Protein AF-0000000075271438 (afdb_homodimer)

Foldseek 3Di:
DQQKEKEFAWEWFDPDLVDIDTAGRWIWIAGPQQFTADIDGDDPDPVVVVVVDPRPRYHYDYFDPLWYKYFFFAAEDAEQQLLVAFQDDLPAADVVSCVPRVQVSQLVVLPLVVLLVSLLVLLQQLLLQRHQEYEYEHAQHLSSQLSSLVNCVVLRGQYEYEREAFADPGDPSGHDHLVVSLVSRLVSQCSNVVVVDPRYFYEYEHAFQRRADLSNLLSSLVSCVVSVGAYEYAFQQAPVSFVNNCVVVVHPTRLVSNVVSNNFALQYEHEQCADDDLVSLLVNLVRLAAYAHQQQLSVSSVSHQRAVVSNVVSPRQYAYHPHGPSGRDSHLLVRLQSLQVSQVVVCVCCVPPVVNNPRDGRDSSSSLQRRFLSSCSNNVNNQATRGSDGGHGPFMFIFAQPDDFADDPDDDDPVRSSVSCSNGNGSRGTQFGDTSRDTSYHDD/DQQKEKEFAWEWFAPDLVDIDTAGRWIWIAGPQQFTADIDGDDPDPVVVVVVDPRPRYHYDYFDPLWYKYFFFAAEDAEQQLLVAFQPDLPAADVVCCVPRVQVSLLVVLPLVVLLVSLLVLLQQLLLQRHQEYEYEHAQHLSSQLSSLVNCVVLRGQYEYEREAFADPGDPSGHDHLVVSLVSRLVNQCSNVVVVDPRYFYEYEHAFQRRADLSNLLSSLVSCVVSVGAYEYAFQQAPVSFVNNCVVVVHPTRLVSNVVSVNFALQYEHEQCADDDLVSLLVNLVRLAAYAHQQQLSVSSVSHQRAVVSNVVSPRQYAYHPHGPSGRDSHLLVRLQSLQVSQVVVCVCCVPPVVNNPRDGRDSSSSLQRRFLSSCSNNVNNQATRGSDGGHGPFMFIFAQPDDFADDPDDDDPVRSSVSCSNGNGSRGTQFGDTSRDTSYHDD

Nearest PDB structures (foldseek):
  3e0l-assembly1_B  TM=9.319E-01  e=4.891E-50  Homo sapiens
  6ohb-assembly2_D  TM=9.234E-01  e=1.174E-42  Escherichia coli K-12
  6ohc-assembly2_D  TM=9.204E-01  e=5.267E-42  Escherichia coli K-12
  6ohc-assembly1_A  TM=9.236E-01  e=7.552E-42  Escherichia coli K-12
  6ohc-assembly1_B  TM=9.123E-01  e=6.559E-41  Escherichia coli K-12

pLDDT: mean 97.33, std 3.96, range [50.59, 99.0]

Structure (mmCIF, N/CA/C/O backbone):
data_AF-0000000075271438-model_v1
#
loop_
_entity.id
_entity.type
_entity.pdbx_description
1 polymer 'Guanine deaminase'
#
loop_
_atom_site.group_PDB
_atom_site.id
_atom_site.type_symbol
_atom_site.label_atom_id
_atom_site.label_alt_id
_atom_site.label_comp_id
_atom_site.label_asym_id
_atom_site.label_entity_id
_atom_site.label_seq_id
_atom_site.pdbx_PDB_ins_code
_atom_site.Cartn_x
_atom_site.Cartn_y
_atom_site.Cartn_z
_atom_site.occupancy
_atom_site.B_iso_or_equiv
_atom_site.auth_seq_id
_atom_site.auth_comp_id
_atom_site.auth_asym_id
_atom_site.auth_atom_id
_atom_site.pdbx_PDB_model_num
ATOM 1 N N . MET A 1 1 ? -11.594 -37.844 16.938 1 51.12 1 MET A N 1
ATOM 2 C CA . MET A 1 1 ? -11.352 -36.719 16.016 1 51.12 1 MET A CA 1
ATOM 3 C C . MET A 1 1 ? -12.672 -36.188 15.477 1 51.12 1 MET A C 1
ATOM 5 O O . MET A 1 1 ? -13.531 -36.938 15.047 1 51.12 1 MET A O 1
ATOM 9 N N . SER A 1 2 ? -13.109 -34.969 15.945 1 61.12 2 SER A N 1
ATOM 10 C CA . SER A 1 2 ? -14.391 -34.562 15.391 1 61.12 2 SER A CA 1
ATOM 11 C C . SER A 1 2 ? -14.469 -34.844 13.891 1 61.12 2 SER A C 1
ATOM 13 O O . SER A 1 2 ? -13.469 -34.688 13.18 1 61.12 2 SER A O 1
ATOM 15 N N . ALA A 1 3 ? -15.57 -35.375 13.602 1 84.62 3 ALA A N 1
ATOM 16 C CA . ALA A 1 3 ? -15.68 -35.812 12.203 1 84.62 3 ALA A CA 1
ATOM 17 C C . ALA A 1 3 ? -15.992 -34.594 11.297 1 84.62 3 ALA A C 1
ATOM 19 O O . ALA A 1 3 ? -15.531 -34.562 10.156 1 84.62 3 ALA A O 1
ATOM 20 N N . TYR A 1 4 ? -16.625 -33.594 11.797 1 94.75 4 TYR A N 1
ATOM 21 C CA . TYR A 1 4 ? -16.969 -32.406 11.016 1 94.75 4 TYR A CA 1
ATOM 22 C C . TYR A 1 4 ? -16.641 -31.156 11.789 1 94.75 4 TYR A C 1
ATOM 24 O O . TYR A 1 4 ? -16.672 -31.141 13.023 1 94.75 4 TYR A O 1
ATOM 32 N N . THR A 1 5 ? -16.203 -30.141 11.117 1 97.31 5 THR A N 1
ATOM 33 C CA . THR A 1 5 ? -15.984 -28.828 11.703 1 97.31 5 THR A CA 1
ATOM 34 C C . THR A 1 5 ? -17.031 -27.828 11.227 1 97.31 5 THR A C 1
ATOM 36 O O . THR A 1 5 ? -17.328 -27.766 10.031 1 97.31 5 THR A O 1
ATOM 39 N N . VAL A 1 6 ? -17.625 -27.109 12.18 1 97.56 6 VAL A N 1
ATOM 40 C CA . VAL A 1 6 ? -18.656 -26.125 11.875 1 97.56 6 VAL A CA 1
ATOM 41 C C . VAL A 1 6 ? -18.141 -24.719 12.148 1 97.56 6 VAL A C 1
ATOM 43 O O . VAL A 1 6 ? -17.625 -24.438 13.234 1 97.56 6 VAL A O 1
ATOM 46 N N . TYR A 1 7 ? -18.203 -23.891 11.18 1 98.5 7 TYR A N 1
ATOM 47 C CA . TYR A 1 7 ? -17.953 -22.453 11.352 1 98.5 7 TYR A CA 1
ATOM 48 C C . TYR A 1 7 ? -19.266 -21.672 11.297 1 98.5 7 TYR A C 1
ATOM 50 O O . TYR A 1 7 ? -20.078 -21.875 10.398 1 98.5 7 TYR A O 1
ATOM 58 N N . TYR A 1 8 ? -19.484 -20.859 12.297 1 98.5 8 TYR A N 1
ATOM 59 C CA . TYR A 1 8 ? -20.734 -20.109 12.398 1 98.5 8 TYR A CA 1
ATOM 60 C C . TYR A 1 8 ? -20.469 -18.625 12.531 1 98.5 8 TYR A C 1
ATOM 62 O O . TYR A 1 8 ? -19.797 -18.188 13.469 1 98.5 8 TYR A O 1
ATOM 70 N N . GLY A 1 9 ? -20.922 -17.844 11.625 1 98.19 9 GLY A N 1
ATOM 71 C CA . GLY A 1 9 ? -20.766 -16.391 11.602 1 98.19 9 GLY A CA 1
ATOM 72 C C . GLY A 1 9 ? -20.922 -15.797 10.219 1 98.19 9 GLY A C 1
ATOM 73 O O . GLY A 1 9 ? -21.719 -16.297 9.414 1 98.19 9 GLY A O 1
ATOM 74 N N . THR A 1 10 ? -20.297 -14.664 9.977 1 98.44 10 THR A N 1
ATOM 75 C CA . THR A 1 10 ? -20.422 -13.984 8.695 1 98.44 10 THR A CA 1
ATOM 76 C C . THR A 1 10 ? -19.484 -14.602 7.66 1 98.44 10 THR A C 1
ATOM 78 O O . THR A 1 10 ? -18.297 -14.781 7.926 1 98.44 10 THR A O 1
ATOM 81 N N . LEU A 1 11 ? -20.016 -15.016 6.551 1 98.62 11 LEU A N 1
ATOM 82 C CA . LEU A 1 11 ? -19.266 -15.523 5.406 1 98.62 11 LEU A CA 1
ATOM 83 C C . LEU A 1 11 ? -19.359 -14.555 4.227 1 98.62 11 LEU A C 1
ATOM 85 O O . LEU A 1 11 ? -20.453 -14.148 3.834 1 98.62 11 LEU A O 1
ATOM 89 N N . ILE A 1 12 ? -18.266 -14.156 3.721 1 98.81 12 ILE A N 1
ATOM 90 C CA . ILE A 1 12 ? -18.25 -13.25 2.574 1 98.81 12 ILE A CA 1
ATOM 91 C C . ILE A 1 12 ? -17.531 -13.922 1.405 1 98.81 12 ILE A C 1
ATOM 93 O O . ILE A 1 12 ? -16.406 -14.398 1.555 1 98.81 12 ILE A O 1
ATOM 97 N N . HIS A 1 13 ? -18.172 -14.055 0.237 1 98.56 13 HIS A N 1
ATOM 98 C CA . HIS A 1 13 ? -17.516 -14.594 -0.942 1 98.56 13 HIS A CA 1
ATOM 99 C C . HIS A 1 13 ? -18.172 -14.102 -2.225 1 98.56 13 HIS A C 1
ATOM 101 O O . HIS A 1 13 ? -19.297 -13.586 -2.189 1 98.56 13 HIS A O 1
ATOM 107 N N . SER A 1 14 ? -17.438 -14.18 -3.322 1 98.38 14 SER A N 1
ATOM 108 C CA . SER A 1 14 ? -17.953 -13.828 -4.641 1 98.38 14 SER A CA 1
ATOM 109 C C . SER A 1 14 ? -18.609 -15.023 -5.32 1 98.38 14 SER A C 1
ATOM 111 O O . SER A 1 14 ? -18.031 -16.109 -5.375 1 98.38 14 SER A O 1
ATOM 113 N N . VAL A 1 15 ? -19.781 -14.797 -5.82 1 97.38 15 VAL A N 1
ATOM 114 C CA . VAL A 1 15 ? -20.453 -15.797 -6.641 1 97.38 15 VAL A CA 1
ATOM 115 C C . VAL A 1 15 ? -20.109 -15.586 -8.109 1 97.38 15 VAL A C 1
ATOM 117 O O . VAL A 1 15 ? -19.953 -16.562 -8.859 1 97.38 15 VAL A O 1
ATOM 120 N N . SER A 1 16 ? -20 -14.383 -8.492 1 97.31 16 SER A N 1
ATOM 121 C CA . SER A 1 16 ? -19.531 -13.906 -9.789 1 97.31 16 SER A CA 1
ATOM 122 C C . SER A 1 16 ? -18.875 -12.539 -9.672 1 97.31 16 SER A C 1
ATOM 124 O O . SER A 1 16 ? -18.797 -11.969 -8.578 1 97.31 16 SER A O 1
ATOM 126 N N . ILE A 1 17 ? -18.375 -12.07 -10.742 1 96.81 17 ILE A N 1
ATOM 127 C CA . ILE A 1 17 ? -17.703 -10.773 -10.688 1 96.81 17 ILE A CA 1
ATOM 128 C C . ILE A 1 17 ? -18.719 -9.688 -10.328 1 96.81 17 ILE A C 1
ATOM 130 O O . ILE A 1 17 ? -18.359 -8.688 -9.695 1 96.81 17 ILE A O 1
ATOM 134 N N . SER A 1 18 ? -20.031 -9.867 -10.57 1 95.81 18 SER A N 1
ATOM 135 C CA . SER A 1 18 ? -21.062 -8.859 -10.344 1 95.81 18 SER A CA 1
ATOM 136 C C . SER A 1 18 ? -21.828 -9.125 -9.047 1 95.81 18 SER A C 1
ATOM 138 O O . SER A 1 18 ? -22.703 -8.352 -8.672 1 95.81 18 SER A O 1
ATOM 140 N N . GLN A 1 19 ? -21.453 -10.234 -8.344 1 97.31 19 GLN A N 1
ATOM 141 C CA . GLN A 1 19 ? -22.234 -10.586 -7.172 1 97.31 19 GLN A CA 1
ATOM 142 C C . GLN A 1 19 ? -21.344 -11.094 -6.039 1 97.31 19 GLN A C 1
ATOM 144 O O . GLN A 1 19 ? -20.734 -12.156 -6.148 1 97.31 19 GLN A O 1
ATOM 149 N N . MET A 1 20 ? -21.25 -10.344 -5.074 1 97.94 20 MET A N 1
ATOM 150 C CA . MET A 1 20 ? -20.641 -10.734 -3.809 1 97.94 20 MET A CA 1
ATOM 151 C C . MET A 1 20 ? -21.703 -10.992 -2.742 1 97.94 20 MET A C 1
ATOM 153 O O . MET A 1 20 ? -22.594 -10.172 -2.547 1 97.94 20 MET A O 1
ATOM 157 N N . ASP A 1 21 ? -21.625 -12.094 -2.047 1 97.69 21 ASP A N 1
ATOM 158 C CA . ASP A 1 21 ? -22.562 -12.43 -0.981 1 97.69 21 ASP A CA 1
ATOM 159 C C . ASP A 1 21 ? -21.953 -12.172 0.393 1 97.69 21 ASP A C 1
ATOM 161 O O . ASP A 1 21 ? -20.797 -12.508 0.635 1 97.69 21 ASP A O 1
ATOM 165 N N . ILE A 1 22 ? -22.656 -11.523 1.168 1 97.62 22 ILE A N 1
ATOM 166 C CA . ILE A 1 22 ? -22.406 -11.422 2.602 1 97.62 22 ILE A CA 1
ATOM 167 C C . ILE A 1 22 ? -23.453 -12.227 3.367 1 97.62 22 ILE A C 1
ATOM 169 O O . ILE A 1 22 ? -24.594 -11.766 3.541 1 97.62 22 ILE A O 1
ATOM 173 N N . VAL A 1 23 ? -23.047 -13.375 3.807 1 96.5 23 VAL A N 1
ATOM 174 C CA . VAL A 1 23 ? -23.953 -14.289 4.496 1 96.5 23 VAL A CA 1
ATOM 175 C C . VAL A 1 23 ? -23.859 -14.07 6.004 1 96.5 23 VAL A C 1
ATOM 177 O O . VAL A 1 23 ? -22.844 -14.383 6.621 1 96.5 23 VAL A O 1
ATOM 180 N N . GLN A 1 24 ? -24.844 -13.539 6.57 1 95 24 GLN A N 1
ATOM 181 C CA . GLN A 1 24 ? -24.891 -13.352 8.016 1 95 24 GLN A CA 1
ATOM 182 C C . GLN A 1 24 ? -25.422 -14.602 8.719 1 95 24 GLN A C 1
ATOM 184 O O . GLN A 1 24 ? -26.266 -15.312 8.164 1 95 24 GLN A O 1
ATOM 189 N N . ASN A 1 25 ? -25 -14.867 9.875 1 97 25 ASN A N 1
ATOM 190 C CA . ASN A 1 25 ? -25.391 -16.062 10.609 1 97 25 ASN A CA 1
ATOM 191 C C . ASN A 1 25 ? -25.297 -17.312 9.727 1 97 25 ASN A C 1
ATOM 193 O O . ASN A 1 25 ? -26.266 -18.062 9.609 1 97 25 ASN A O 1
ATOM 197 N N . GLY A 1 26 ? -24.188 -17.344 9.008 1 97.88 26 GLY A N 1
ATOM 198 C CA . GLY A 1 26 ? -23.938 -18.469 8.117 1 97.88 26 GLY A CA 1
ATOM 199 C C . GLY A 1 26 ? -23.344 -19.672 8.8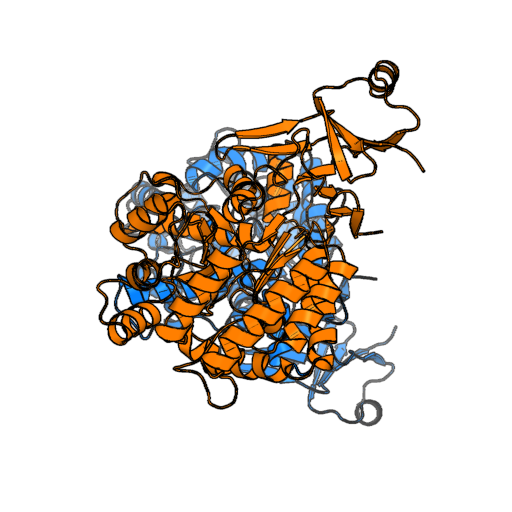2 1 97.88 26 GLY A C 1
ATOM 200 O O . GLY A 1 26 ? -22.578 -19.516 9.766 1 97.88 26 GLY A O 1
ATOM 201 N N . VAL A 1 27 ? -23.75 -20.859 8.383 1 98.06 27 VAL A N 1
ATOM 202 C CA . VAL A 1 27 ? -23.156 -22.109 8.836 1 98.06 27 VAL A CA 1
ATOM 203 C C . VAL A 1 27 ? -22.359 -22.734 7.695 1 98.06 27 VAL A C 1
ATOM 205 O O . VAL A 1 27 ? -22.875 -22.906 6.586 1 98.06 27 VAL A O 1
ATOM 208 N N . LEU A 1 28 ? -21.156 -22.953 7.941 1 98.25 28 LEU A N 1
ATOM 209 C CA . LEU A 1 28 ? -20.281 -23.688 7.031 1 98.25 28 LEU A CA 1
ATOM 210 C C . LEU A 1 28 ? -19.781 -24.969 7.68 1 98.25 28 LEU A C 1
ATOM 212 O O . LEU A 1 28 ? -19.125 -24.922 8.727 1 98.25 28 LEU A O 1
ATOM 216 N N . ILE A 1 29 ? -20.078 -26.141 7.09 1 97.88 29 ILE A N 1
ATOM 217 C CA . ILE A 1 29 ? -19.641 -27.422 7.637 1 97.88 29 ILE A CA 1
ATOM 218 C C . ILE A 1 29 ? -18.578 -28.031 6.73 1 97.88 29 ILE A C 1
ATOM 220 O O . ILE A 1 29 ? -18.797 -28.172 5.523 1 97.88 29 ILE A O 1
ATOM 224 N N . VAL A 1 30 ? -17.5 -28.391 7.262 1 98.12 30 VAL A N 1
ATOM 225 C CA . VAL A 1 30 ? -16.359 -28.938 6.551 1 98.12 30 VAL A CA 1
ATOM 226 C C . VAL A 1 30 ? -16.109 -30.375 7.02 1 98.12 30 VAL A C 1
ATOM 228 O O . VAL A 1 30 ? -16.078 -30.641 8.227 1 98.12 30 VAL A O 1
ATOM 231 N N . ASN A 1 31 ? -15.977 -31.312 6.18 1 96.56 31 ASN A N 1
ATOM 232 C CA . ASN A 1 31 ? -15.688 -32.688 6.562 1 96.56 31 ASN A CA 1
ATOM 233 C C . ASN A 1 31 ? -14.203 -32.875 6.852 1 96.56 31 ASN A C 1
ATOM 235 O O . ASN A 1 31 ? -13.414 -31.953 6.734 1 96.56 31 ASN A O 1
ATOM 239 N N . PRO A 1 32 ? -13.797 -34.031 7.254 1 94.75 32 PRO A N 1
ATOM 240 C CA . PRO A 1 32 ? -12.406 -34.25 7.656 1 94.75 32 PRO A CA 1
ATOM 241 C C . PRO A 1 32 ? -11.422 -34.125 6.492 1 94.75 32 PRO A C 1
ATOM 243 O O . PRO A 1 32 ? -10.227 -33.938 6.711 1 94.75 32 PRO A O 1
ATOM 246 N N . GLN A 1 33 ? -11.938 -34.25 5.266 1 96 33 GLN A N 1
ATOM 247 C CA . GLN A 1 33 ? -11.078 -34.125 4.094 1 96 33 GLN A CA 1
ATOM 248 C C . GLN A 1 33 ? -10.898 -32.656 3.688 1 96 33 GLN A C 1
ATOM 250 O O . GLN A 1 33 ? -10.195 -32.375 2.721 1 96 33 GLN A O 1
ATOM 255 N N . GLY A 1 34 ? -11.531 -31.75 4.418 1 97.81 34 GLY A N 1
ATOM 256 C CA . GLY A 1 34 ? -11.383 -30.328 4.148 1 97.81 34 GLY A CA 1
ATOM 257 C C . GLY A 1 34 ? -12.305 -29.828 3.051 1 97.81 34 GLY A C 1
ATOM 258 O O . GLY A 1 34 ? -11.992 -28.844 2.369 1 97.81 34 GLY A O 1
ATOM 259 N N . VAL A 1 35 ? -13.391 -30.5 2.859 1 98.19 35 VAL A N 1
ATOM 260 C CA . VAL A 1 35 ? -14.359 -30.141 1.829 1 98.19 35 VAL A CA 1
ATOM 261 C C . VAL A 1 35 ? -15.609 -29.562 2.477 1 98.19 35 VAL A C 1
ATOM 263 O O . VAL A 1 35 ? -16.094 -30.078 3.49 1 98.19 35 VAL A O 1
ATOM 266 N N . ILE A 1 36 ? -16.062 -28.5 1.911 1 98.56 36 ILE A N 1
ATOM 267 C CA . ILE A 1 36 ? -17.312 -27.891 2.379 1 98.56 36 ILE A CA 1
ATOM 268 C C . ILE A 1 36 ? -18.5 -28.797 2.008 1 98.56 36 ILE A C 1
ATOM 270 O O . ILE A 1 36 ? -18.75 -29.047 0.825 1 98.56 36 ILE A O 1
ATOM 274 N N . VAL A 1 37 ? -19.219 -29.25 2.998 1 97.25 37 VAL A N 1
ATOM 275 C CA . VAL A 1 37 ? -20.281 -30.219 2.701 1 97.25 37 VAL A CA 1
ATOM 276 C C . VAL A 1 37 ? -21.641 -29.562 2.92 1 97.25 37 VAL A C 1
ATOM 278 O O . VAL A 1 37 ? -22.672 -30.109 2.484 1 97.25 37 VAL A O 1
ATOM 281 N N . HIS A 1 38 ? -21.641 -28.375 3.572 1 96.88 38 HIS A N 1
ATOM 282 C CA . HIS A 1 38 ? -22.891 -27.688 3.811 1 96.88 38 HIS A CA 1
ATOM 283 C C . HIS A 1 38 ? -22.688 -26.203 4.031 1 96.88 38 HIS A C 1
ATOM 285 O O . HIS A 1 38 ? -21.719 -25.797 4.703 1 96.88 38 HIS A O 1
ATOM 291 N N . VAL A 1 39 ? -23.484 -25.406 3.402 1 97.31 39 VAL A N 1
ATOM 292 C CA . VAL A 1 39 ? -23.547 -23.969 3.635 1 97.31 39 VAL A CA 1
ATOM 293 C C . VAL A 1 39 ? -25 -23.531 3.838 1 97.31 39 VAL A C 1
ATOM 295 O O . VAL A 1 39 ? -25.875 -23.875 3.033 1 97.31 39 VAL A O 1
ATOM 298 N N . GLU A 1 40 ? -25.234 -22.875 4.965 1 96.25 40 GLU A N 1
ATOM 299 C CA . GLU A 1 40 ? -26.562 -22.375 5.289 1 96.25 40 GLU A CA 1
ATOM 300 C C . GLU A 1 40 ? -26.516 -20.906 5.688 1 96.25 40 GLU A C 1
ATOM 302 O O . GLU A 1 40 ? -25.562 -20.453 6.332 1 96.25 40 GLU A O 1
ATOM 307 N N . LYS A 1 41 ? -27.5 -20.172 5.262 1 95.31 41 LYS A N 1
ATOM 308 C CA . LYS A 1 41 ? -27.578 -18.766 5.609 1 95.31 41 LYS A CA 1
ATOM 309 C C . LYS A 1 41 ? -28.703 -18.5 6.613 1 95.31 41 LYS A C 1
ATOM 311 O O . LYS A 1 41 ? -29.625 -19.297 6.742 1 95.31 41 LYS A O 1
ATOM 316 N N . ASP A 1 42 ? -28.547 -17.469 7.34 1 96.31 42 ASP A N 1
ATOM 317 C CA . ASP A 1 42 ? -29.594 -16.922 8.203 1 96.31 42 ASP A CA 1
ATOM 318 C C . ASP A 1 42 ? -30.047 -17.938 9.25 1 96.31 42 ASP A C 1
ATOM 320 O O . ASP A 1 42 ? -31.234 -18.172 9.422 1 96.31 42 ASP A O 1
ATOM 324 N N . VAL A 1 43 ? -29.047 -18.578 9.812 1 97.31 43 VAL A N 1
ATOM 325 C CA . VAL A 1 43 ? -29.328 -19.531 10.883 1 97.31 43 VAL A CA 1
ATOM 326 C C . VAL A 1 43 ? -29.359 -18.797 12.227 1 97.31 43 VAL A C 1
ATOM 328 O O . VAL A 1 43 ? -28.312 -18.5 12.797 1 97.31 43 VAL A O 1
ATOM 331 N N . ALA A 1 44 ? -30.531 -18.641 12.789 1 94.94 44 ALA A N 1
ATOM 332 C CA . ALA A 1 44 ? -30.703 -17.875 14.031 1 94.94 44 ALA A CA 1
ATOM 333 C C . ALA A 1 44 ? -30.234 -18.688 15.234 1 94.94 44 ALA A C 1
ATOM 335 O O . ALA A 1 44 ? -29.625 -18.125 16.156 1 94.94 44 ALA A O 1
ATOM 336 N N . ASN A 1 45 ? -30.531 -20 15.211 1 96.25 45 ASN A N 1
ATOM 337 C CA . ASN A 1 45 ? -30.172 -20.891 16.297 1 96.25 45 ASN A CA 1
ATOM 338 C C . ASN A 1 45 ? -29.312 -22.062 15.82 1 96.25 45 ASN A C 1
ATOM 340 O O . ASN A 1 45 ? -29.828 -23.031 15.273 1 96.25 45 ASN A O 1
ATOM 344 N N . LEU A 1 46 ? -28.062 -22 16.094 1 95.81 46 LEU A N 1
ATOM 345 C CA . LEU A 1 46 ? -27.094 -22.969 15.594 1 95.81 46 LEU A CA 1
ATOM 346 C C . LEU A 1 46 ? -27.391 -24.359 16.125 1 95.81 46 LEU A C 1
ATOM 348 O O . LEU A 1 46 ? -27.344 -25.344 15.391 1 95.81 46 LEU A O 1
ATOM 352 N N . GLN A 1 47 ? -27.641 -24.422 17.438 1 94.44 47 GLN A N 1
ATOM 353 C CA . GLN A 1 47 ? -27.875 -25.734 18.062 1 94.44 47 GLN A CA 1
ATOM 354 C C . GLN A 1 47 ? -29.094 -26.422 17.453 1 94.44 47 GLN A C 1
ATOM 356 O O . GLN A 1 47 ? -29.047 -27.609 17.141 1 94.44 47 GLN A O 1
ATOM 361 N N . GLU A 1 48 ? -30.141 -25.656 17.328 1 95.38 48 GLU A N 1
ATOM 362 C CA . GLU A 1 48 ? -31.344 -26.203 16.703 1 95.38 48 GLU A CA 1
ATOM 363 C C . GLU A 1 48 ? -31.062 -26.703 15.289 1 95.38 48 GLU A C 1
ATOM 365 O O . GLU A 1 48 ? -31.562 -27.75 14.875 1 95.38 48 GLU A O 1
ATOM 370 N N . PHE A 1 49 ? -30.328 -25.875 14.609 1 95.62 49 PHE A N 1
ATOM 371 C CA . PHE A 1 49 ? -29.969 -26.234 13.25 1 95.62 49 PHE A CA 1
ATOM 372 C C . PHE A 1 49 ? -29.172 -27.547 13.234 1 95.62 49 PHE A C 1
ATOM 374 O O . PHE A 1 49 ? -29.5 -28.469 12.484 1 95.62 49 PHE A O 1
ATOM 381 N N . LEU A 1 50 ? -28.172 -27.688 14.102 1 94.19 50 LEU A N 1
ATOM 382 C CA . LEU A 1 50 ? -27.312 -28.859 14.141 1 94.19 50 LEU A CA 1
ATOM 383 C C . LEU A 1 50 ? -28.094 -30.094 14.555 1 94.19 50 LEU A C 1
ATOM 385 O O . LEU A 1 50 ? -27.844 -31.203 14.055 1 94.19 50 LEU A O 1
ATOM 389 N N . ASP A 1 51 ? -29.031 -29.922 15.484 1 93.19 51 ASP A N 1
ATOM 390 C CA . ASP A 1 51 ? -29.859 -31.031 15.961 1 93.19 51 ASP A CA 1
ATOM 391 C C . ASP A 1 51 ? -30.719 -31.594 14.836 1 93.19 51 ASP A C 1
ATOM 393 O O . ASP A 1 51 ? -31.078 -32.781 14.859 1 93.19 51 ASP A O 1
ATOM 397 N N . SER A 1 52 ? -30.984 -30.688 13.969 1 92.62 52 SER A N 1
ATOM 398 C CA . SER A 1 52 ? -31.844 -31.109 12.867 1 92.62 52 SER A CA 1
ATOM 399 C C . SER A 1 52 ? -31.047 -31.766 11.75 1 92.62 52 SER A C 1
ATOM 401 O O . SER A 1 52 ? -31.625 -32.312 10.812 1 92.62 52 SER A O 1
ATOM 403 N N . GLN A 1 53 ? -29.797 -31.641 11.844 1 89.88 53 GLN A N 1
ATOM 404 C CA . GLN A 1 53 ? -28.922 -32.188 10.82 1 89.88 53 GLN A CA 1
ATOM 405 C C . GLN A 1 53 ? -28.375 -33.562 11.242 1 89.88 53 GLN A C 1
ATOM 407 O O . GLN A 1 53 ? -28.516 -33.969 12.398 1 89.88 53 GLN A O 1
ATOM 412 N N . SER A 1 54 ? -27.75 -34.25 10.422 1 86.38 54 SER A N 1
ATOM 413 C CA . SER A 1 54 ? -27.25 -35.594 10.656 1 86.38 54 SER A CA 1
ATOM 414 C C . SER A 1 54 ? -25.781 -35.594 11.062 1 86.38 54 SER A C 1
ATOM 416 O O . SER A 1 54 ? -25.203 -36.625 11.352 1 86.38 54 SER A O 1
ATOM 418 N N . TYR A 1 55 ? -25.25 -34.438 11.102 1 85.44 55 TYR A N 1
ATOM 419 C CA . TYR A 1 55 ? -23.828 -34.375 11.422 1 85.44 55 TYR A CA 1
ATOM 420 C C . TYR A 1 55 ? -23.578 -34.688 12.891 1 85.44 55 TYR A C 1
ATOM 422 O O . TYR A 1 55 ? -24.141 -34.031 13.781 1 85.44 55 TYR A O 1
ATOM 430 N N . LYS A 1 56 ? -22.922 -35.75 13.164 1 79.31 56 LYS A N 1
ATOM 431 C CA . LYS A 1 56 ? -22.609 -36.156 14.531 1 79.31 56 LYS A CA 1
ATOM 432 C C . LYS A 1 56 ? -21.203 -35.75 14.93 1 79.31 56 LYS A C 1
ATOM 434 O O . LYS A 1 56 ? -20.328 -35.625 14.07 1 79.31 56 LYS A O 1
ATOM 439 N N . ASP A 1 57 ? -20.922 -35.438 16.203 1 84.94 57 ASP A N 1
ATOM 440 C CA . ASP A 1 57 ? -19.609 -35.125 16.766 1 84.94 57 ASP A CA 1
ATOM 441 C C . ASP A 1 57 ? -18.984 -33.938 16.047 1 84.94 57 ASP A C 1
ATOM 443 O O . ASP A 1 57 ? -17.906 -34.062 15.461 1 84.94 57 ASP A O 1
ATOM 447 N N . VAL A 1 58 ? -19.578 -32.875 16.062 1 90.75 58 VAL A N 1
ATOM 448 C CA . VAL A 1 58 ? -19.109 -31.703 15.344 1 90.75 58 VAL A CA 1
ATOM 449 C C . VAL A 1 58 ? -18.281 -30.828 16.266 1 90.75 58 VAL A C 1
ATOM 451 O O . VAL A 1 58 ? -18.531 -30.766 17.484 1 90.75 58 VAL A O 1
ATOM 454 N N . GLU A 1 59 ? -17.219 -30.25 15.773 1 95.06 59 GLU A N 1
ATOM 455 C CA . GLU A 1 59 ? -16.484 -29.172 16.406 1 95.06 59 GLU A CA 1
ATOM 456 C C . GLU A 1 59 ? -16.969 -27.812 15.914 1 95.06 59 GLU A C 1
ATOM 458 O O . GLU A 1 59 ? -16.969 -27.547 14.711 1 95.06 59 GLU A O 1
ATOM 463 N N . VAL A 1 60 ? -17.359 -26.953 16.844 1 96.56 60 VAL A N 1
ATOM 464 C CA . VAL A 1 60 ? -18.016 -25.703 16.453 1 96.56 60 VAL A CA 1
ATOM 465 C C . VAL A 1 60 ? -17.078 -24.531 16.719 1 96.56 60 VAL A C 1
ATOM 467 O O . VAL A 1 60 ? -16.547 -24.375 17.828 1 96.56 60 VAL A O 1
ATOM 470 N N . HIS A 1 61 ? -16.781 -23.781 15.688 1 97.44 61 HIS A N 1
ATOM 471 C CA . HIS A 1 61 ? -16.078 -22.5 15.789 1 97.44 61 HIS A CA 1
ATOM 472 C C . HIS A 1 61 ? -17.016 -21.328 15.492 1 97.44 61 HIS A C 1
ATOM 474 O O . HIS A 1 61 ? -17.516 -21.203 14.375 1 97.44 61 HIS A O 1
ATOM 480 N N . LYS A 1 62 ? -17.281 -20.5 16.469 1 97.56 62 LYS A N 1
ATOM 481 C CA . LYS A 1 62 ? -18.141 -19.328 16.297 1 97.56 62 LYS A CA 1
ATOM 482 C C . LYS A 1 62 ? -17.312 -18.078 16.031 1 97.56 62 LYS A C 1
ATOM 484 O O . LYS A 1 62 ? -16.359 -17.781 16.75 1 97.56 62 LYS A O 1
ATOM 489 N N . LEU A 1 63 ? -17.609 -17.406 14.961 1 97.75 63 LEU A N 1
ATOM 490 C CA . LEU A 1 63 ? -16.969 -16.125 14.633 1 97.75 63 LEU A CA 1
ATOM 491 C C . LEU A 1 63 ? -17.594 -14.992 15.43 1 97.75 63 LEU A C 1
ATOM 493 O O . LEU A 1 63 ? -18.812 -14.938 15.594 1 97.75 63 LEU A O 1
ATOM 497 N N . GLY A 1 64 ? -16.766 -14.086 15.914 1 95.19 64 GLY A N 1
ATOM 498 C CA . GLY A 1 64 ? -17.266 -12.906 16.609 1 95.19 64 GLY A CA 1
ATOM 499 C C . GLY A 1 64 ? -17.906 -11.898 15.672 1 95.19 64 GLY A C 1
ATOM 500 O O . GLY A 1 64 ? -17.859 -12.055 14.453 1 95.19 64 GLY A O 1
ATOM 501 N N . ALA A 1 65 ? -18.484 -10.812 16.266 1 93.25 65 ALA A N 1
ATOM 502 C CA . ALA A 1 65 ? -19.25 -9.805 15.539 1 93.25 65 ALA A CA 1
ATOM 503 C C . ALA A 1 65 ? -18.375 -9.086 14.508 1 93.25 65 ALA A C 1
ATOM 505 O O . ALA A 1 65 ? -18.875 -8.672 13.453 1 93.25 65 ALA A O 1
ATOM 506 N N . GLU A 1 66 ? -17.062 -8.906 14.812 1 96.75 66 GLU A N 1
ATOM 507 C CA . GLU A 1 66 ? -16.172 -8.18 13.922 1 96.75 66 GLU A CA 1
ATOM 508 C C . GLU A 1 66 ? -15.227 -9.141 13.188 1 96.75 66 GLU A C 1
ATOM 510 O O . GLU A 1 66 ? -14.094 -8.781 12.875 1 96.75 66 GLU A O 1
ATOM 515 N N . GLN A 1 67 ? -15.695 -10.375 13.078 1 97.62 67 GLN A N 1
ATOM 516 C CA . GLN A 1 67 ? -14.953 -11.406 12.367 1 97.62 67 GLN A CA 1
ATOM 517 C C . GLN A 1 67 ? -15.766 -11.969 11.203 1 97.62 67 GLN A C 1
ATOM 519 O O . GLN A 1 67 ? -17 -11.922 11.227 1 97.62 67 GLN A O 1
ATOM 524 N N . PHE A 1 68 ? -15.109 -12.422 10.188 1 98.75 68 PHE A N 1
ATOM 525 C CA . PHE A 1 68 ? -15.773 -13.062 9.062 1 98.75 68 PHE A CA 1
ATOM 526 C C . PHE A 1 68 ? -14.805 -13.977 8.312 1 98.75 68 PHE A C 1
ATOM 528 O O . PHE A 1 68 ? -13.594 -13.891 8.5 1 98.75 68 PHE A O 1
ATOM 535 N N . LEU A 1 69 ? -15.359 -14.891 7.516 1 98.81 69 LEU A N 1
ATOM 536 C CA . LEU A 1 69 ? -14.57 -15.727 6.621 1 98.81 69 LEU A CA 1
ATOM 537 C C . LEU A 1 69 ? -14.602 -15.188 5.195 1 98.81 69 LEU A C 1
ATOM 539 O O . LEU A 1 69 ? -15.641 -14.719 4.73 1 98.81 69 LEU A O 1
ATOM 543 N N . VAL A 1 70 ? -13.508 -15.18 4.555 1 98.88 70 VAL A N 1
ATOM 544 C CA . VAL A 1 70 ? -13.391 -14.969 3.115 1 98.88 70 VAL A CA 1
ATOM 545 C C . VAL A 1 70 ? -12.57 -16.109 2.494 1 98.88 70 VAL A C 1
ATOM 547 O O . VAL A 1 70 ? -11.773 -16.75 3.178 1 98.88 70 VAL A O 1
ATOM 550 N N . PRO A 1 71 ? -12.852 -16.422 1.23 1 98.94 71 PRO A N 1
ATOM 551 C CA . PRO A 1 71 ? -12.008 -17.438 0.597 1 98.94 71 PRO A CA 1
ATOM 552 C C . PRO A 1 71 ? -10.523 -17.062 0.617 1 98.94 71 PRO A C 1
ATOM 554 O O . PRO A 1 71 ? -10.188 -15.875 0.581 1 98.94 71 PRO A O 1
ATOM 557 N N . GLY A 1 72 ? -9.656 -18.094 0.699 1 98.94 72 GLY A N 1
ATOM 558 C CA . GLY A 1 72 ? -8.227 -17.844 0.625 1 98.94 72 GLY A CA 1
ATOM 559 C C . GLY A 1 72 ? -7.812 -17.109 -0.641 1 98.94 72 GLY A C 1
ATOM 560 O O . GLY A 1 72 ? -8.383 -17.344 -1.708 1 98.94 72 GLY A O 1
ATOM 561 N N . PHE A 1 73 ? -6.824 -16.25 -0.533 1 98.94 73 PHE A N 1
ATOM 562 C CA . PHE A 1 73 ? -6.375 -15.492 -1.693 1 98.94 73 PHE A CA 1
ATOM 563 C C . PHE A 1 73 ? -5.633 -16.391 -2.674 1 98.94 73 PHE A C 1
ATOM 565 O O . PHE A 1 73 ? -4.926 -17.312 -2.266 1 98.94 73 PHE A O 1
ATOM 572 N N . VAL A 1 74 ? -5.789 -16.109 -3.959 1 99 74 VAL A N 1
ATOM 573 C CA . VAL A 1 74 ? -5.137 -16.828 -5.051 1 99 74 VAL A CA 1
ATOM 574 C C . VAL A 1 74 ? -4.176 -15.883 -5.777 1 99 74 VAL A C 1
ATOM 576 O O . VAL A 1 74 ? -4.598 -14.898 -6.387 1 99 74 VAL A O 1
ATOM 579 N N . ASP A 1 75 ? -2.922 -16.156 -5.656 1 98.94 75 ASP A N 1
ATOM 580 C CA . ASP A 1 75 ? -1.882 -15.43 -6.379 1 98.94 75 ASP A CA 1
ATOM 581 C C . ASP A 1 75 ? -1.497 -16.156 -7.664 1 98.94 75 ASP A C 1
ATOM 583 O O . ASP A 1 75 ? -0.801 -17.172 -7.629 1 98.94 75 ASP A O 1
ATOM 587 N N . THR A 1 76 ? -1.834 -15.555 -8.812 1 98.94 76 THR A N 1
ATOM 588 C CA . THR A 1 76 ? -1.705 -16.281 -10.07 1 98.94 76 THR A CA 1
ATOM 589 C C . THR A 1 76 ? -0.321 -16.078 -10.68 1 98.94 76 THR A C 1
ATOM 591 O O . THR A 1 76 ? -0.005 -16.641 -11.734 1 98.94 76 THR A O 1
ATOM 594 N N . HIS A 1 77 ? 0.568 -15.281 -10.008 1 98.94 77 HIS A N 1
ATOM 595 C CA . HIS A 1 77 ? 1.899 -15.062 -10.562 1 98.94 77 HIS A CA 1
ATOM 596 C C . HIS A 1 77 ? 2.865 -14.555 -9.492 1 98.94 77 HIS A C 1
ATOM 598 O O . HIS A 1 77 ? 2.721 -13.438 -9 1 98.94 77 HIS A O 1
ATOM 604 N N . ALA A 1 78 ? 3.891 -15.336 -9.172 1 98.94 78 ALA A N 1
ATOM 605 C CA . ALA A 1 78 ? 4.941 -14.93 -8.242 1 98.94 78 ALA A CA 1
ATOM 606 C C . ALA A 1 78 ? 6.246 -15.664 -8.531 1 98.94 78 ALA A C 1
ATOM 608 O O . ALA A 1 78 ? 6.234 -16.797 -9.031 1 98.94 78 ALA A O 1
ATOM 609 N N . HIS A 1 79 ? 7.363 -15.047 -8.266 1 98.81 79 HIS A N 1
ATOM 610 C CA . HIS A 1 79 ? 8.695 -15.625 -8.398 1 98.81 79 HIS A CA 1
ATOM 611 C C . HIS A 1 79 ? 9.297 -15.945 -7.035 1 98.81 79 HIS A C 1
ATOM 613 O O . HIS A 1 79 ? 9.828 -15.062 -6.359 1 98.81 79 HIS A O 1
ATOM 619 N N . ALA A 1 80 ? 9.375 -17.203 -6.676 1 98.81 80 ALA A N 1
ATOM 620 C CA . ALA A 1 80 ? 9.812 -17.578 -5.336 1 98.81 80 ALA A CA 1
ATOM 621 C C . ALA A 1 80 ? 11.242 -17.125 -5.07 1 98.81 80 ALA A C 1
ATOM 623 O O . ALA A 1 80 ? 11.523 -16.5 -4.039 1 98.81 80 ALA A O 1
ATOM 624 N N . PRO A 1 81 ? 12.195 -17.312 -6.055 1 98.75 81 PRO A N 1
ATOM 625 C CA . PRO A 1 81 ? 13.586 -16.969 -5.754 1 98.75 81 PRO A CA 1
ATOM 626 C C . PRO A 1 81 ? 13.805 -15.453 -5.648 1 98.75 81 PRO A C 1
ATOM 628 O O . PRO A 1 81 ? 14.711 -15.008 -4.941 1 98.75 81 PRO A O 1
ATOM 631 N N . GLN A 1 82 ? 12.977 -14.727 -6.344 1 98.38 82 GLN A N 1
ATOM 632 C CA . GLN A 1 82 ? 13.203 -13.289 -6.414 1 98.38 82 GLN A CA 1
ATOM 633 C C . GLN A 1 82 ? 12.805 -12.609 -5.109 1 98.38 82 GLN A C 1
ATOM 635 O O . GLN A 1 82 ? 13.18 -11.461 -4.863 1 98.38 82 GLN A O 1
ATOM 640 N N . TYR A 1 83 ? 12.102 -13.328 -4.207 1 98.12 83 TYR A N 1
ATOM 641 C CA . TYR A 1 83 ? 11.75 -12.781 -2.9 1 98.12 83 TYR A CA 1
ATOM 642 C C . TYR A 1 83 ? 12.992 -12.328 -2.145 1 98.12 83 TYR A C 1
ATOM 644 O O . TYR A 1 83 ? 12.914 -11.477 -1.261 1 98.12 83 TYR A O 1
ATOM 652 N N . MET A 1 84 ? 14.156 -12.797 -2.543 1 97.44 84 MET A N 1
ATOM 653 C CA . MET A 1 84 ? 15.438 -12.492 -1.918 1 97.44 84 MET A CA 1
ATOM 654 C C . MET A 1 84 ? 15.656 -10.984 -1.82 1 97.44 84 MET A C 1
ATOM 656 O O . MET A 1 84 ? 16.297 -10.508 -0.887 1 97.44 84 MET A O 1
ATOM 660 N N . PHE A 1 85 ? 15.062 -10.258 -2.762 1 96.62 85 PHE A N 1
ATOM 661 C CA . PHE A 1 85 ? 15.367 -8.828 -2.771 1 96.62 85 PHE A CA 1
ATOM 662 C C . PHE A 1 85 ? 14.094 -8.008 -2.959 1 96.62 85 PHE A C 1
ATOM 664 O O . PHE A 1 85 ? 14.156 -6.863 -3.418 1 96.62 85 PHE A O 1
ATOM 671 N N . ALA A 1 86 ? 12.906 -8.672 -2.645 1 96.69 86 ALA A N 1
ATOM 672 C CA . ALA A 1 86 ? 11.633 -7.949 -2.713 1 96.69 86 ALA A CA 1
ATOM 673 C C . ALA A 1 86 ? 11.664 -6.695 -1.845 1 96.69 86 ALA A C 1
ATOM 675 O O . ALA A 1 86 ? 12.062 -6.754 -0.678 1 96.69 86 ALA A O 1
ATOM 676 N N . GLY A 1 87 ? 11.297 -5.555 -2.438 1 96.31 87 GLY A N 1
ATOM 677 C CA . GLY A 1 87 ? 11.297 -4.289 -1.723 1 96.31 87 GLY A CA 1
ATOM 678 C C . GLY A 1 87 ? 12.602 -3.523 -1.869 1 96.31 87 GLY A C 1
ATOM 679 O O . GLY A 1 87 ? 12.812 -2.516 -1.194 1 96.31 87 GLY A O 1
ATOM 680 N N . SER A 1 88 ? 13.516 -3.973 -2.746 1 94.25 88 SER A N 1
ATOM 681 C CA . SER A 1 88 ? 14.773 -3.283 -3.014 1 94.25 88 SER A CA 1
ATOM 682 C C . SER A 1 88 ? 15.109 -3.303 -4.5 1 94.25 88 SER A C 1
ATOM 684 O O . SER A 1 88 ? 14.578 -4.125 -5.254 1 94.25 88 SER A O 1
ATOM 686 N N . GLY A 1 89 ? 15.906 -2.354 -4.91 1 90.19 89 GLY A N 1
ATOM 687 C CA . GLY A 1 89 ? 16.359 -2.314 -6.293 1 90.19 89 GLY A CA 1
ATOM 688 C C . GLY A 1 89 ? 15.258 -1.955 -7.27 1 90.19 89 GLY A C 1
ATOM 689 O O . GLY A 1 89 ? 15.133 -2.57 -8.336 1 90.19 89 GLY A O 1
ATOM 690 N N . MET A 1 90 ? 14.445 -0.985 -6.965 1 90.56 90 MET A N 1
ATOM 691 C CA . MET A 1 90 ? 13.227 -0.71 -7.719 1 90.56 90 MET A CA 1
ATOM 692 C C . MET A 1 90 ? 13.422 0.465 -8.672 1 90.56 90 MET A C 1
ATOM 694 O O . MET A 1 90 ? 12.453 1.103 -9.086 1 90.56 90 MET A O 1
ATOM 698 N N . ASP A 1 91 ? 14.602 0.737 -9.148 1 89.75 91 ASP A N 1
ATOM 699 C CA . ASP A 1 91 ? 14.906 1.94 -9.922 1 89.75 91 ASP A CA 1
ATOM 700 C C . ASP A 1 91 ? 15.039 1.621 -11.406 1 89.75 91 ASP A C 1
ATOM 702 O O . ASP A 1 91 ? 15.164 2.527 -12.234 1 89.75 91 ASP A O 1
ATOM 706 N N . LEU A 1 92 ? 14.953 0.353 -11.781 1 91.31 92 LEU A N 1
ATOM 707 C CA . LEU A 1 92 ? 15.266 -0.051 -13.148 1 91.31 92 LEU A CA 1
ATOM 708 C C . LEU A 1 92 ? 14.008 -0.539 -13.875 1 91.31 92 LEU A C 1
ATOM 710 O O . LEU A 1 92 ? 13.016 -0.895 -13.234 1 91.31 92 LEU A O 1
ATOM 714 N N . GLN A 1 93 ? 14.102 -0.484 -15.211 1 92.5 93 GLN A N 1
ATOM 715 C CA . GLN A 1 93 ? 13.07 -1.12 -16.016 1 92.5 93 GLN A CA 1
ATOM 716 C C . GLN A 1 93 ? 13.375 -2.598 -16.25 1 92.5 93 GLN A C 1
ATOM 718 O O . GLN A 1 93 ? 14.484 -3.061 -15.945 1 92.5 93 GLN A O 1
ATOM 723 N N . LEU A 1 94 ? 12.461 -3.264 -16.875 1 92.62 94 LEU A N 1
ATOM 724 C CA . LEU A 1 94 ? 12.359 -4.719 -16.891 1 92.62 94 LEU A CA 1
ATOM 725 C C . LEU A 1 94 ? 13.672 -5.355 -17.328 1 92.62 94 LEU A C 1
ATOM 727 O O . LEU A 1 94 ? 14.281 -6.113 -16.562 1 92.62 94 LEU A O 1
ATOM 731 N N . LEU A 1 95 ? 14.18 -5.098 -18.562 1 94.12 95 LEU A N 1
ATOM 732 C CA . LEU A 1 95 ? 15.312 -5.816 -19.109 1 94.12 95 LEU A CA 1
ATOM 733 C C . LEU A 1 95 ? 16.578 -5.52 -18.328 1 94.12 95 LEU A C 1
ATOM 735 O O . LEU A 1 95 ? 17.359 -6.426 -18.031 1 94.12 95 LEU A O 1
ATOM 739 N N . GLU A 1 96 ? 16.766 -4.203 -17.938 1 95.19 96 GLU A N 1
ATOM 740 C CA . GLU A 1 96 ? 17.906 -3.838 -17.094 1 95.19 96 GLU A CA 1
ATOM 741 C C . GLU A 1 96 ? 17.766 -4.438 -15.703 1 95.19 96 GLU A C 1
ATOM 743 O O . GLU A 1 96 ? 18.766 -4.848 -15.094 1 95.19 96 GLU A O 1
ATOM 748 N N . TRP A 1 97 ? 16.594 -4.43 -15.172 1 96.06 97 TRP A N 1
ATOM 749 C CA . TRP A 1 97 ? 16.281 -5 -13.859 1 96.06 97 TRP A CA 1
ATOM 750 C C . TRP A 1 97 ? 16.625 -6.484 -13.82 1 96.06 97 TRP A C 1
ATOM 752 O O . TRP A 1 97 ? 17.188 -6.973 -12.836 1 96.06 97 TRP A O 1
ATOM 762 N N . LEU A 1 98 ? 16.344 -7.266 -14.875 1 95.94 98 LEU A N 1
ATOM 763 C CA . LEU A 1 98 ? 16.656 -8.688 -14.984 1 95.94 98 LEU A CA 1
ATOM 764 C C . LEU A 1 98 ? 18.156 -8.914 -14.914 1 95.94 98 LEU A C 1
ATOM 766 O O . LEU A 1 98 ? 18.641 -9.719 -14.117 1 95.94 98 LEU A O 1
ATOM 770 N N . ASP A 1 99 ? 18.875 -8.133 -15.641 1 96.31 99 ASP A N 1
ATOM 771 C CA . ASP A 1 99 ? 20.328 -8.289 -15.75 1 96.31 99 ASP A CA 1
ATOM 772 C C . ASP A 1 99 ? 21.016 -7.91 -14.445 1 96.31 99 ASP A C 1
ATOM 774 O O . ASP A 1 99 ? 22 -8.539 -14.047 1 96.31 99 ASP A O 1
ATOM 778 N N . THR A 1 100 ? 20.484 -6.898 -13.844 1 95.69 100 THR A N 1
ATOM 779 C CA . THR A 1 100 ? 21.156 -6.312 -12.695 1 95.69 100 THR A CA 1
ATOM 780 C C . THR A 1 100 ? 20.828 -7.09 -11.422 1 95.69 100 THR A C 1
ATOM 782 O O . THR A 1 100 ? 21.703 -7.301 -10.57 1 95.69 100 THR A O 1
ATOM 785 N N . HIS A 1 101 ? 19.562 -7.531 -11.32 1 95.75 101 HIS A N 1
ATOM 786 C CA . HIS A 1 101 ? 19.141 -8.062 -10.031 1 95.75 101 HIS A CA 1
ATOM 787 C C . HIS A 1 101 ? 18.688 -9.516 -10.148 1 95.75 101 HIS A C 1
ATOM 789 O O . HIS A 1 101 ? 19.062 -10.352 -9.328 1 95.75 101 HIS A O 1
ATOM 795 N N . VAL A 1 102 ? 17.906 -9.852 -11.141 1 97.56 102 VAL A N 1
ATOM 796 C CA . VAL A 1 102 ? 17.156 -11.102 -11.188 1 97.56 102 VAL A CA 1
ATOM 797 C C . VAL A 1 102 ? 18.094 -12.258 -11.516 1 97.56 102 VAL A C 1
ATOM 799 O O . VAL A 1 102 ? 18.172 -13.234 -10.773 1 97.56 102 VAL A O 1
ATOM 802 N N . PHE A 1 103 ? 18.875 -12.164 -12.656 1 98.19 103 PHE A N 1
ATOM 803 C CA . PHE A 1 103 ? 19.688 -13.281 -13.125 1 98.19 103 PHE A CA 1
ATOM 804 C C . PHE A 1 103 ? 20.781 -13.625 -12.117 1 98.19 103 PHE A C 1
ATOM 806 O O . PHE A 1 103 ? 20.969 -14.789 -11.766 1 98.19 103 PHE A O 1
ATOM 813 N N . PRO A 1 104 ? 21.438 -12.57 -11.57 1 97.31 104 PRO A N 1
ATOM 814 C CA . PRO A 1 104 ? 22.422 -12.906 -10.539 1 97.31 104 PRO A CA 1
ATOM 815 C C . PRO A 1 104 ? 21.781 -13.555 -9.312 1 97.31 104 PRO A C 1
ATOM 817 O O . PRO A 1 104 ? 22.312 -14.547 -8.797 1 97.31 104 PRO A O 1
ATOM 820 N N . CYS A 1 105 ? 20.688 -13.109 -8.875 1 97.44 105 CYS A N 1
ATOM 821 C CA . CYS A 1 105 ? 20 -13.648 -7.711 1 97.44 105 CYS A CA 1
ATOM 822 C C . CYS A 1 105 ? 19.578 -15.094 -7.945 1 97.44 105 CYS A C 1
ATOM 824 O O . CYS A 1 105 ? 19.875 -15.969 -7.133 1 97.44 105 CYS A O 1
ATOM 826 N N . GLU A 1 106 ? 18.938 -15.352 -9.031 1 98.56 106 GLU A N 1
ATOM 827 C CA . GLU A 1 106 ? 18.391 -16.672 -9.312 1 98.56 106 GLU A CA 1
ATOM 828 C C . GLU A 1 106 ? 19.5 -17.703 -9.547 1 98.56 106 GLU A C 1
ATOM 830 O O . GLU A 1 106 ? 19.344 -18.875 -9.234 1 98.56 106 GLU A O 1
ATOM 835 N N . SER A 1 107 ? 20.625 -17.219 -10.086 1 98.56 107 SER A N 1
ATOM 836 C CA . SER A 1 107 ? 21.719 -18.141 -10.359 1 98.56 107 SER A CA 1
ATOM 837 C C . SER A 1 107 ? 22.25 -18.766 -9.078 1 98.56 107 SER A C 1
ATOM 839 O O . SER A 1 107 ? 22.75 -19.891 -9.094 1 98.56 107 SER A O 1
ATOM 841 N N . ALA A 1 108 ? 22.078 -18.141 -7.957 1 98.06 108 ALA A N 1
ATOM 842 C CA . ALA A 1 108 ? 22.562 -18.625 -6.672 1 98.06 108 ALA A CA 1
ATOM 843 C C . ALA A 1 108 ? 21.766 -19.844 -6.203 1 98.06 108 ALA A C 1
ATOM 845 O O . ALA A 1 108 ? 22.203 -20.578 -5.324 1 98.06 108 ALA A O 1
ATOM 846 N N . PHE A 1 109 ? 20.688 -20.125 -6.762 1 98.69 109 PHE A N 1
ATOM 847 C CA . PHE A 1 109 ? 19.812 -21.203 -6.34 1 98.69 109 PHE A CA 1
ATOM 848 C C . PHE A 1 109 ? 20.281 -22.531 -6.898 1 98.69 109 PHE A C 1
ATOM 850 O O . PHE A 1 109 ? 19.656 -23.578 -6.668 1 98.69 109 PHE A O 1
ATOM 857 N N . LYS A 1 110 ? 21.359 -22.469 -7.648 1 98.38 110 LYS A N 1
ATOM 858 C CA . LYS A 1 110 ? 22.031 -23.719 -7.965 1 98.38 110 LYS A CA 1
ATOM 859 C C . LYS A 1 110 ? 22.344 -24.516 -6.699 1 98.38 110 LYS A C 1
ATOM 861 O O . LYS A 1 110 ? 22.312 -25.75 -6.711 1 98.38 110 LYS A O 1
ATOM 866 N N . SER A 1 111 ? 22.562 -23.781 -5.629 1 98.5 111 SER A N 1
ATOM 867 C CA . SER A 1 111 ? 22.719 -24.391 -4.316 1 98.5 111 SER A CA 1
ATOM 868 C C . SER A 1 111 ? 21.375 -24.766 -3.709 1 98.5 111 SER A C 1
ATOM 870 O O . SER A 1 111 ? 20.578 -23.875 -3.363 1 98.5 111 SER A O 1
ATOM 872 N N . VAL A 1 112 ? 21.109 -26.062 -3.498 1 98.56 112 VAL A N 1
ATOM 873 C CA . VAL A 1 112 ? 19.844 -26.531 -2.947 1 98.56 112 VAL A CA 1
ATOM 874 C C . VAL A 1 112 ? 19.703 -26.047 -1.507 1 98.56 112 VAL A C 1
ATOM 876 O O . VAL A 1 112 ? 18.594 -25.75 -1.059 1 98.56 112 VAL A O 1
ATOM 879 N N . ASP A 1 113 ? 20.797 -25.922 -0.802 1 98.38 113 ASP A N 1
ATOM 880 C CA . ASP A 1 113 ? 20.766 -25.406 0.562 1 98.38 113 ASP A CA 1
ATOM 881 C C . ASP A 1 113 ? 20.281 -23.953 0.583 1 98.38 113 ASP A C 1
ATOM 883 O O . ASP A 1 113 ? 19.469 -23.578 1.421 1 98.38 113 ASP A O 1
ATOM 887 N N . HIS A 1 114 ? 20.859 -23.188 -0.297 1 98.12 114 HIS A N 1
ATOM 888 C CA . HIS A 1 114 ? 20.406 -21.797 -0.447 1 98.12 114 HIS A CA 1
ATOM 889 C C . HIS A 1 114 ? 18.922 -21.734 -0.781 1 98.12 114 HIS A C 1
ATOM 891 O O . HIS A 1 114 ? 18.188 -20.953 -0.172 1 98.12 114 HIS A O 1
ATOM 897 N N . ALA A 1 115 ? 18.516 -22.547 -1.69 1 98.75 115 ALA A N 1
ATOM 898 C CA . ALA A 1 115 ? 17.109 -22.609 -2.096 1 98.75 115 ALA A CA 1
ATOM 899 C C . ALA A 1 115 ? 16.219 -22.969 -0.916 1 98.75 115 ALA A C 1
ATOM 901 O O . ALA A 1 115 ? 15.156 -22.375 -0.722 1 98.75 115 ALA A O 1
ATOM 902 N N . SER A 1 116 ? 16.656 -23.922 -0.188 1 98.62 116 SER A N 1
ATOM 903 C CA . SER A 1 116 ? 15.867 -24.422 0.937 1 98.62 116 SER A CA 1
ATOM 904 C C . SER A 1 116 ? 15.578 -23.312 1.94 1 98.62 116 SER A C 1
ATOM 906 O O . SER A 1 116 ? 14.43 -23.125 2.357 1 98.62 116 SER A O 1
ATOM 908 N N . GLU A 1 117 ? 16.547 -22.578 2.32 1 98.12 117 GLU A N 1
ATOM 909 C CA . GLU A 1 117 ? 16.391 -21.484 3.287 1 98.12 117 GLU A CA 1
ATOM 910 C C . GLU A 1 117 ? 15.484 -20.391 2.738 1 98.12 117 GLU A C 1
ATOM 912 O O . GLU A 1 117 ? 14.594 -19.906 3.438 1 98.12 117 GLU A O 1
ATOM 917 N N . ALA A 1 118 ? 15.727 -20 1.557 1 98.38 118 ALA A N 1
ATOM 918 C CA . ALA A 1 118 ? 14.953 -18.922 0.932 1 98.38 118 ALA A CA 1
ATOM 919 C C . ALA A 1 118 ? 13.492 -19.328 0.776 1 98.38 118 ALA A C 1
ATOM 921 O O . ALA A 1 118 ? 12.594 -18.531 1.093 1 98.38 118 ALA A O 1
ATOM 922 N N . TYR A 1 119 ? 13.242 -20.562 0.278 1 98.88 119 TYR A N 1
ATOM 923 C CA . TYR A 1 119 ? 11.883 -21 -0.03 1 98.88 119 TYR A CA 1
ATOM 924 C C . TYR A 1 119 ? 11.078 -21.203 1.245 1 98.88 119 TYR A C 1
ATOM 926 O O . TYR A 1 119 ? 9.867 -20.938 1.268 1 98.88 119 TYR A O 1
ATOM 934 N N . GLN A 1 120 ? 11.742 -21.641 2.33 1 98.62 120 GLN A N 1
ATOM 935 C CA . GLN A 1 120 ? 11.047 -21.734 3.607 1 98.62 120 GLN A CA 1
ATOM 936 C C . GLN A 1 120 ? 10.477 -20.391 4.035 1 98.62 120 GLN A C 1
ATOM 938 O O . GLN A 1 120 ? 9.328 -20.297 4.457 1 98.62 120 GLN A O 1
ATOM 943 N N . LYS A 1 121 ? 11.25 -19.359 3.881 1 97.81 121 LYS A N 1
ATOM 944 C CA . LYS A 1 121 ? 10.859 -18.016 4.305 1 97.81 121 LYS A CA 1
ATOM 945 C C . LYS A 1 121 ? 9.742 -17.469 3.416 1 97.81 121 LYS A C 1
ATOM 947 O O . LYS A 1 121 ? 8.758 -16.922 3.918 1 97.81 121 LYS A O 1
ATOM 952 N N . VAL A 1 122 ? 9.898 -17.625 2.111 1 98.5 122 VAL A N 1
ATOM 953 C CA . VAL A 1 122 ? 8.953 -16.984 1.199 1 98.5 122 VAL A CA 1
ATOM 954 C C . VAL A 1 122 ? 7.594 -17.656 1.303 1 98.5 122 VAL A C 1
ATOM 956 O O . VAL A 1 122 ? 6.562 -16.984 1.374 1 98.5 122 VAL A O 1
ATOM 959 N N . ILE A 1 123 ? 7.551 -19.031 1.353 1 98.88 123 ILE A N 1
ATOM 960 C CA . ILE A 1 123 ? 6.273 -19.734 1.416 1 98.88 123 ILE A CA 1
ATOM 961 C C . ILE A 1 123 ? 5.578 -19.422 2.74 1 98.88 123 ILE A C 1
ATOM 963 O O . ILE A 1 123 ? 4.371 -19.172 2.771 1 98.88 123 ILE A O 1
ATOM 967 N N . THR A 1 124 ? 6.32 -19.359 3.812 1 98.56 124 THR A N 1
ATOM 968 C CA . THR A 1 124 ? 5.758 -19.016 5.117 1 98.56 124 THR A CA 1
ATOM 969 C C . THR A 1 124 ? 5.141 -17.625 5.105 1 98.56 124 THR A C 1
ATOM 971 O O . THR A 1 124 ? 4.031 -17.438 5.605 1 98.56 124 THR A O 1
ATOM 974 N N . ARG A 1 125 ? 5.836 -16.688 4.523 1 98.56 125 ARG A N 1
ATOM 975 C CA . ARG A 1 125 ? 5.363 -15.305 4.469 1 98.56 125 ARG A CA 1
ATOM 976 C C . ARG A 1 125 ? 4.086 -15.195 3.641 1 98.56 125 ARG A C 1
ATOM 978 O O . ARG A 1 125 ? 3.145 -14.508 4.031 1 98.56 125 ARG A O 1
ATOM 985 N N . PHE A 1 126 ? 4.066 -15.852 2.502 1 98.88 126 PHE A N 1
ATOM 986 C CA . PHE A 1 126 ? 2.891 -15.797 1.641 1 98.88 126 PHE A CA 1
ATOM 987 C C . PHE A 1 126 ? 1.678 -16.406 2.338 1 98.88 126 PHE A C 1
ATOM 989 O O . PHE A 1 126 ? 0.579 -15.844 2.277 1 98.88 126 PHE A O 1
ATOM 996 N N . LEU A 1 127 ? 1.883 -17.484 3.041 1 98.88 127 LEU A N 1
ATOM 997 C CA . LEU A 1 127 ? 0.794 -18.094 3.801 1 98.88 127 LEU A CA 1
ATOM 998 C C . LEU A 1 127 ? 0.321 -17.172 4.91 1 98.88 127 LEU A C 1
ATOM 1000 O O . LEU A 1 127 ? -0.884 -17.016 5.129 1 98.88 127 LEU A O 1
ATOM 1004 N N . SER A 1 128 ? 1.229 -16.5 5.594 1 98.38 128 SER A N 1
ATOM 1005 C CA . SER A 1 128 ? 0.859 -15.609 6.684 1 98.38 128 SER A CA 1
ATOM 1006 C C . SER A 1 128 ? 0.051 -14.422 6.172 1 98.38 128 SER A C 1
ATOM 1008 O O . SER A 1 128 ? -0.746 -13.836 6.914 1 98.38 128 SER A O 1
ATOM 1010 N N . ASN A 1 129 ? 0.263 -14.133 4.906 1 98.56 129 ASN A N 1
ATOM 1011 C CA . ASN A 1 129 ? -0.467 -13.031 4.285 1 98.56 129 ASN A CA 1
ATOM 1012 C C . ASN A 1 129 ? -1.771 -13.516 3.652 1 98.56 129 ASN A C 1
ATOM 1014 O O . ASN A 1 129 ? -2.459 -12.742 2.979 1 98.56 129 ASN A O 1
ATOM 1018 N N . GLY A 1 130 ? -2.115 -14.75 3.783 1 98.81 130 GLY A N 1
ATOM 1019 C CA . GLY A 1 130 ? -3.424 -15.242 3.389 1 98.81 130 GLY A CA 1
ATOM 1020 C C . GLY A 1 130 ? -3.434 -15.867 2.004 1 98.81 130 GLY A C 1
ATOM 1021 O O . GLY A 1 130 ? -4.492 -16.234 1.489 1 98.81 130 GLY A O 1
ATOM 1022 N N . THR A 1 131 ? -2.217 -15.977 1.35 1 98.94 131 THR A N 1
ATOM 1023 C CA . THR A 1 131 ? -2.145 -16.609 0.033 1 98.94 131 THR A CA 1
ATOM 1024 C C . THR A 1 131 ? -2.207 -18.125 0.151 1 98.94 131 THR A C 1
ATOM 1026 O O . THR A 1 131 ? -1.175 -18.781 0.265 1 98.94 131 THR A O 1
ATOM 1029 N N . THR A 1 132 ? -3.352 -18.641 -0.007 1 98.94 132 THR A N 1
ATOM 1030 C CA . THR A 1 132 ? -3.559 -20.062 0.158 1 98.94 132 THR A CA 1
ATOM 1031 C C . THR A 1 132 ? -3.195 -20.812 -1.121 1 98.94 132 THR A C 1
ATOM 1033 O O . THR A 1 132 ? -2.885 -22.016 -1.081 1 98.94 132 THR A O 1
ATOM 1036 N N . THR A 1 133 ? -3.311 -20.141 -2.268 1 98.94 133 THR A N 1
ATOM 1037 C CA . THR A 1 133 ? -2.949 -20.703 -3.564 1 98.94 133 THR A CA 1
ATOM 1038 C C . THR A 1 133 ? -2.031 -19.75 -4.328 1 98.94 133 THR A C 1
ATOM 1040 O O . THR A 1 133 ? -2.297 -18.547 -4.398 1 98.94 133 THR A O 1
ATOM 1043 N N . CYS A 1 134 ? -0.952 -20.297 -4.867 1 98.94 134 CYS A N 1
ATOM 1044 C CA . CYS A 1 134 ? -0.017 -19.453 -5.602 1 98.94 134 CYS A CA 1
ATOM 1045 C C . CYS A 1 134 ? 0.574 -20.188 -6.793 1 98.94 134 CYS A C 1
ATOM 1047 O O . CYS A 1 134 ? 0.859 -21.391 -6.707 1 98.94 134 CYS A O 1
ATOM 1049 N N . SER A 1 135 ? 0.684 -19.516 -7.934 1 98.94 135 SER A N 1
ATOM 1050 C CA . SER A 1 135 ? 1.477 -20.016 -9.055 1 98.94 135 SER A CA 1
ATOM 1051 C C . SER A 1 135 ? 2.904 -19.484 -9 1 98.94 135 SER A C 1
ATOM 1053 O O . SER A 1 135 ? 3.129 -18.281 -9.148 1 98.94 135 SER A O 1
ATOM 1055 N N . TRP A 1 136 ? 3.865 -20.406 -8.844 1 98.94 136 TRP A N 1
ATOM 1056 C CA . TRP A 1 136 ? 5.254 -20.047 -8.578 1 98.94 136 TRP A CA 1
ATOM 1057 C C . TRP A 1 136 ? 6.125 -20.266 -9.812 1 98.94 136 TRP A C 1
ATOM 1059 O O . TRP A 1 136 ? 6.082 -21.344 -10.422 1 98.94 136 TRP A O 1
ATOM 1069 N N . PHE A 1 137 ? 6.855 -19.203 -10.141 1 98.88 137 PHE A N 1
ATOM 1070 C CA . PHE A 1 137 ? 8.07 -19.375 -10.922 1 98.88 137 PHE A CA 1
ATOM 1071 C C . PHE A 1 137 ? 9.242 -19.781 -10.023 1 98.88 137 PHE A C 1
ATOM 1073 O O . PHE A 1 137 ? 9.516 -19.094 -9.023 1 98.88 137 PHE A O 1
ATOM 1080 N N . ALA A 1 138 ? 9.906 -20.828 -10.359 1 98.69 138 ALA A N 1
ATOM 1081 C CA . ALA A 1 138 ? 11.141 -21.172 -9.648 1 98.69 138 ALA A CA 1
ATOM 1082 C C . ALA A 1 138 ? 12.367 -20.703 -10.422 1 98.69 138 ALA A C 1
ATOM 1084 O O . ALA A 1 138 ? 12.445 -19.531 -10.812 1 98.69 138 ALA A O 1
ATOM 1085 N N . THR A 1 139 ? 13.438 -21.531 -10.531 1 98.81 139 THR A N 1
ATOM 1086 C CA . THR A 1 139 ? 14.625 -21.234 -11.32 1 98.81 139 THR A CA 1
ATOM 1087 C C . THR A 1 139 ? 14.844 -22.297 -12.398 1 98.81 139 THR A C 1
ATOM 1089 O O . THR A 1 139 ? 13.977 -23.141 -12.633 1 98.81 139 THR A O 1
ATOM 1092 N N . ILE A 1 140 ? 15.969 -22.188 -13.094 1 98.81 140 ILE A N 1
ATOM 1093 C CA . ILE A 1 140 ? 16.266 -23.172 -14.133 1 98.81 140 ILE A CA 1
ATOM 1094 C C . ILE A 1 140 ? 16.812 -24.453 -13.492 1 98.81 140 ILE A C 1
ATOM 1096 O O . ILE A 1 140 ? 16.938 -25.469 -14.156 1 98.81 140 ILE A O 1
ATOM 1100 N N . HIS A 1 141 ? 17.047 -24.484 -12.18 1 98.88 141 HIS A N 1
ATOM 1101 C CA . HIS A 1 141 ? 17.75 -25.547 -11.5 1 98.88 141 HIS A CA 1
ATOM 1102 C C . HIS A 1 141 ? 16.781 -26.609 -10.984 1 98.88 141 HIS A C 1
ATOM 1104 O O . HIS A 1 141 ? 16.031 -26.359 -10.039 1 98.88 141 HIS A O 1
ATOM 1110 N N . LEU A 1 142 ? 16.875 -27.797 -11.508 1 98.81 142 LEU A N 1
ATOM 1111 C CA . LEU A 1 142 ? 15.953 -28.891 -11.188 1 98.81 142 LEU A CA 1
ATOM 1112 C C . LEU A 1 142 ? 15.922 -29.141 -9.688 1 98.81 142 LEU A C 1
ATOM 1114 O O . LEU A 1 142 ? 14.844 -29.234 -9.094 1 98.81 142 LEU A O 1
ATOM 1118 N N . GLY A 1 143 ? 17.078 -29.266 -9.055 1 98.81 143 GLY A N 1
ATOM 1119 C CA . GLY A 1 143 ? 17.141 -29.547 -7.629 1 98.81 143 GLY A CA 1
ATOM 1120 C C . GLY A 1 143 ? 16.422 -28.5 -6.789 1 98.81 143 GLY A C 1
ATOM 1121 O O . GLY A 1 143 ? 15.727 -28.844 -5.828 1 98.81 143 GLY A O 1
ATOM 1122 N N . ALA A 1 144 ? 16.656 -27.234 -7.078 1 98.81 144 ALA A N 1
ATOM 1123 C CA . ALA A 1 144 ? 15.977 -26.156 -6.367 1 98.81 144 ALA A CA 1
ATOM 1124 C C . ALA A 1 144 ? 14.469 -26.234 -6.559 1 98.81 144 ALA A C 1
ATOM 1126 O O . ALA A 1 144 ? 13.703 -25.953 -5.629 1 98.81 144 ALA A O 1
ATOM 1127 N N . CYS A 1 145 ? 14.047 -26.516 -7.754 1 98.88 145 CYS A N 1
ATOM 1128 C CA . CYS A 1 145 ? 12.625 -26.641 -8.047 1 98.88 145 CYS A CA 1
ATOM 1129 C C . CYS A 1 145 ? 11.992 -27.766 -7.227 1 98.88 145 CYS A C 1
ATOM 1131 O O . CYS A 1 145 ? 10.898 -27.594 -6.676 1 98.88 145 CYS A O 1
ATOM 1133 N N . GLN A 1 146 ? 12.641 -28.906 -7.207 1 98.88 146 GLN A N 1
ATOM 1134 C CA . GLN A 1 146 ? 12.148 -30.016 -6.414 1 98.88 146 GLN A CA 1
ATOM 1135 C C . GLN A 1 146 ? 12.07 -29.656 -4.934 1 98.88 146 GLN A C 1
ATOM 1137 O O . GLN A 1 146 ? 11.102 -30.016 -4.254 1 98.88 146 GLN A O 1
ATOM 1142 N N . LYS A 1 147 ? 13.086 -28.969 -4.465 1 98.88 147 LYS A N 1
ATOM 1143 C CA . LYS A 1 147 ? 13.102 -28.531 -3.07 1 98.88 147 LYS A CA 1
ATOM 1144 C C . LYS A 1 147 ? 11.922 -27.594 -2.773 1 98.88 147 LYS A C 1
ATOM 1146 O O . LYS A 1 147 ? 11.312 -27.688 -1.707 1 98.88 147 LYS A O 1
ATOM 1151 N N . LEU A 1 148 ? 11.633 -26.672 -3.68 1 98.94 148 LEU A N 1
ATOM 1152 C CA . LEU A 1 148 ? 10.484 -25.797 -3.523 1 98.94 148 LEU A CA 1
ATOM 1153 C C . LEU A 1 148 ? 9.203 -26.594 -3.346 1 98.94 148 LEU A C 1
ATOM 1155 O O . LEU A 1 148 ? 8.398 -26.297 -2.463 1 98.94 148 LEU A O 1
ATOM 1159 N N . VAL A 1 149 ? 9.039 -27.594 -4.168 1 98.88 149 VAL A N 1
ATOM 1160 C CA . VAL A 1 149 ? 7.855 -28.453 -4.109 1 98.88 149 VAL A CA 1
ATOM 1161 C C . VAL A 1 149 ? 7.77 -29.125 -2.738 1 98.88 149 VAL A C 1
ATOM 1163 O O . VAL A 1 149 ? 6.699 -29.156 -2.127 1 98.88 149 VAL A O 1
ATOM 1166 N N . ASP A 1 150 ? 8.883 -29.641 -2.26 1 98.88 150 ASP A N 1
ATOM 1167 C CA . ASP A 1 150 ? 8.914 -30.328 -0.966 1 98.88 150 ASP A CA 1
ATOM 1168 C C . ASP A 1 150 ? 8.5 -29.375 0.157 1 98.88 150 ASP A C 1
ATOM 1170 O O . ASP A 1 150 ? 7.742 -29.75 1.052 1 98.88 150 ASP A O 1
ATOM 1174 N N . ILE A 1 151 ? 8.961 -28.188 0.144 1 98.88 151 ILE A N 1
ATOM 1175 C CA . ILE A 1 151 ? 8.688 -27.188 1.184 1 98.88 151 ILE A CA 1
ATOM 1176 C C . ILE A 1 151 ? 7.223 -26.766 1.124 1 98.88 151 ILE A C 1
ATOM 1178 O O . ILE A 1 151 ? 6.562 -26.641 2.158 1 98.88 151 ILE A O 1
ATOM 1182 N N . ILE A 1 152 ? 6.73 -26.547 -0.07 1 98.88 152 ILE A N 1
ATOM 1183 C CA . ILE A 1 152 ? 5.328 -26.188 -0.249 1 98.88 152 ILE A CA 1
ATOM 1184 C C . ILE A 1 152 ? 4.434 -27.281 0.319 1 98.88 152 ILE A C 1
ATOM 1186 O O . ILE A 1 152 ? 3.467 -27 1.029 1 98.88 152 ILE A O 1
ATOM 1190 N N . GLN A 1 153 ? 4.789 -28.484 -0.054 1 98.5 153 GLN A N 1
ATOM 1191 C CA . GLN A 1 153 ? 4.023 -29.625 0.443 1 98.5 153 GLN A CA 1
ATOM 1192 C C . GLN A 1 153 ? 4.051 -29.688 1.968 1 98.5 153 GLN A C 1
ATOM 1194 O O . GLN A 1 153 ? 3.018 -29.906 2.604 1 98.5 153 GLN A O 1
ATOM 1199 N N . GLN A 1 154 ? 5.188 -29.516 2.508 1 98.31 154 GLN A N 1
ATOM 1200 C CA . GLN A 1 154 ? 5.355 -29.547 3.957 1 98.31 154 GLN A CA 1
ATOM 1201 C C . GLN A 1 154 ? 4.527 -28.453 4.629 1 98.31 154 GLN A C 1
ATOM 1203 O O . GLN A 1 154 ? 3.869 -28.703 5.641 1 98.31 154 GLN A O 1
ATOM 1208 N N . LEU A 1 155 ? 4.48 -27.234 4.078 1 98.5 155 LEU A N 1
ATOM 1209 C CA . LEU A 1 155 ? 3.84 -26.078 4.699 1 98.5 155 LEU A CA 1
ATOM 1210 C C . LEU A 1 155 ? 2.352 -26.047 4.375 1 98.5 155 LEU A C 1
ATOM 1212 O O . LEU A 1 155 ? 1.585 -25.344 5.035 1 98.5 155 LEU A O 1
ATOM 1216 N N . GLY A 1 156 ? 1.944 -26.75 3.303 1 98.56 156 GLY A N 1
ATOM 1217 C CA . GLY A 1 156 ? 0.53 -27 3.08 1 98.56 156 GLY A CA 1
ATOM 1218 C C . GLY A 1 156 ? -0.116 -26 2.143 1 98.56 156 GLY A C 1
ATOM 1219 O O . GLY A 1 156 ? -1.339 -25.844 2.145 1 98.56 156 GLY A O 1
ATOM 1220 N N . GLN A 1 157 ? 0.638 -25.297 1.349 1 98.81 157 GLN A N 1
ATOM 1221 C CA . GLN A 1 157 ? 0.062 -24.375 0.379 1 98.81 157 GLN A CA 1
ATOM 1222 C C . GLN A 1 157 ? -0.457 -25.125 -0.85 1 98.81 157 GLN A C 1
ATOM 1224 O O . GLN A 1 157 ? 0.134 -26.109 -1.275 1 98.81 157 GLN A O 1
ATOM 1229 N N . ARG A 1 158 ? -1.588 -24.703 -1.416 1 98.94 158 ARG A N 1
ATOM 1230 C CA . ARG A 1 158 ? -1.943 -25.094 -2.775 1 98.94 158 ARG A CA 1
ATOM 1231 C C . ARG A 1 158 ? -1.104 -24.344 -3.801 1 98.94 158 ARG A C 1
ATOM 1233 O O . ARG A 1 158 ? -0.966 -23.125 -3.719 1 98.94 158 ARG A O 1
ATOM 1240 N N . ALA A 1 159 ? -0.477 -25.141 -4.781 1 98.88 159 ALA A N 1
ATOM 1241 C CA . ALA A 1 159 ? 0.504 -24.406 -5.578 1 98.88 159 ALA A CA 1
ATOM 1242 C C . ALA A 1 159 ? 0.602 -24.984 -6.988 1 98.88 159 ALA A C 1
ATOM 1244 O O . ALA A 1 159 ? 0.446 -26.188 -7.188 1 98.88 159 ALA A O 1
ATOM 1245 N N . TYR A 1 160 ? 0.721 -24.078 -7.91 1 98.94 160 TYR A N 1
ATOM 1246 C CA . TYR A 1 160 ? 1.277 -24.328 -9.234 1 98.94 160 TYR A CA 1
ATOM 1247 C C . TYR A 1 160 ? 2.764 -24 -9.273 1 98.94 160 TYR A C 1
ATOM 1249 O O . TYR A 1 160 ? 3.178 -22.922 -8.82 1 98.94 160 TYR A O 1
ATOM 1257 N N . VAL A 1 161 ? 3.648 -24.953 -9.695 1 98.94 161 VAL A N 1
ATOM 1258 C CA . VAL A 1 161 ? 5.086 -24.719 -9.641 1 98.94 161 VAL A CA 1
ATOM 1259 C C . VAL A 1 161 ? 5.711 -25.031 -11 1 98.94 161 VAL A C 1
ATOM 1261 O O . VAL A 1 161 ? 5.461 -26.094 -11.578 1 98.94 161 VAL A O 1
ATOM 1264 N N . GLY A 1 162 ? 6.43 -24.078 -11.508 1 98.88 162 GLY A N 1
ATOM 1265 C CA . GLY A 1 162 ? 7.098 -24.297 -12.781 1 98.88 162 GLY A CA 1
ATOM 1266 C C . GLY A 1 162 ? 8.602 -24.125 -12.703 1 98.88 162 GLY A C 1
ATOM 1267 O O . GLY A 1 162 ? 9.094 -23.172 -12.102 1 98.88 162 GLY A O 1
ATOM 1268 N N . LYS A 1 163 ? 9.367 -25.141 -13.219 1 98.94 163 LYS A N 1
ATOM 1269 C CA . LYS A 1 163 ? 10.781 -24.922 -13.523 1 98.94 163 LYS A CA 1
ATOM 1270 C C . LYS A 1 163 ? 10.945 -23.953 -14.688 1 98.94 163 LYS A C 1
ATOM 1272 O O . LYS A 1 163 ? 10.422 -24.188 -15.781 1 98.94 163 LYS A O 1
ATOM 1277 N N . VAL A 1 164 ? 11.648 -22.922 -14.492 1 98.88 164 VAL A N 1
ATOM 1278 C CA . VAL A 1 164 ? 11.82 -21.891 -15.508 1 98.88 164 VAL A CA 1
ATOM 1279 C C . VAL A 1 164 ? 12.703 -22.422 -16.641 1 98.88 164 VAL A C 1
ATOM 1281 O O . VAL A 1 164 ? 13.633 -23.188 -16.391 1 98.88 164 VAL A O 1
ATOM 1284 N N . ASN A 1 165 ? 12.422 -21.984 -17.891 1 98.94 165 ASN A N 1
ATOM 1285 C CA . ASN A 1 165 ? 13.18 -22.406 -19.062 1 98.94 165 ASN A CA 1
ATOM 1286 C C . ASN A 1 165 ? 13.797 -21.219 -19.797 1 98.94 165 ASN A C 1
ATOM 1288 O O . ASN A 1 165 ? 13.117 -20.219 -20.047 1 98.94 165 ASN A O 1
ATOM 1292 N N . MET A 1 166 ? 15.055 -21.266 -20.016 1 98.56 166 MET A N 1
ATOM 1293 C CA . MET A 1 166 ? 15.805 -20.234 -20.719 1 98.56 166 MET A CA 1
ATOM 1294 C C . MET A 1 166 ? 16.984 -20.828 -21.484 1 98.56 166 MET A C 1
ATOM 1296 O O . MET A 1 166 ? 17.906 -21.359 -20.875 1 98.56 166 MET A O 1
ATOM 1300 N N . ASP A 1 167 ? 16.969 -20.719 -22.891 1 98.75 167 ASP A N 1
ATOM 1301 C CA . ASP A 1 167 ? 18.062 -21.359 -23.641 1 98.75 167 ASP A CA 1
ATOM 1302 C C . ASP A 1 167 ? 18.688 -20.359 -24.625 1 98.75 167 ASP A C 1
ATOM 1304 O O . ASP A 1 167 ? 19.531 -20.75 -25.438 1 98.75 167 ASP A O 1
ATOM 1308 N N . GLN A 1 168 ? 18.281 -19.141 -24.578 1 98.5 168 GLN A N 1
ATOM 1309 C CA . GLN A 1 168 ? 18.891 -18.109 -25.422 1 98.5 168 GLN A CA 1
ATOM 1310 C C . GLN A 1 168 ? 18.781 -16.734 -24.781 1 98.5 168 GLN A C 1
ATOM 1312 O O . GLN A 1 168 ? 18.031 -16.547 -23.812 1 98.5 168 GLN A O 1
ATOM 1317 N N . ASN A 1 169 ? 19.562 -15.766 -25.266 1 97.81 169 ASN A N 1
ATOM 1318 C CA . ASN A 1 169 ? 19.531 -14.367 -24.844 1 97.81 169 ASN A CA 1
ATOM 1319 C C . ASN A 1 169 ? 19.547 -14.234 -23.328 1 97.81 169 ASN A C 1
ATOM 1321 O O . ASN A 1 169 ? 18.703 -13.531 -22.75 1 97.81 169 ASN A O 1
ATOM 1325 N N . ALA A 1 170 ? 20.297 -14.992 -22.641 1 96.81 170 ALA A N 1
ATOM 1326 C CA . ALA A 1 170 ? 20.516 -15.008 -21.203 1 96.81 170 ALA A CA 1
ATOM 1327 C C . ALA A 1 170 ? 22 -15.031 -20.859 1 96.81 170 ALA A C 1
ATOM 1329 O O . ALA A 1 170 ? 22.828 -15.375 -21.719 1 96.81 170 ALA A O 1
ATOM 1330 N N . PRO A 1 171 ? 22.328 -14.586 -19.688 1 97.56 171 PRO A N 1
ATOM 1331 C CA . PRO A 1 171 ? 23.75 -14.625 -19.359 1 97.56 171 PRO A CA 1
ATOM 1332 C C . PRO A 1 171 ? 24.328 -16.031 -19.406 1 97.56 171 PRO A C 1
ATOM 1334 O O . PRO A 1 171 ? 23.656 -17 -19.031 1 97.56 171 PRO A O 1
ATOM 1337 N N . ASP A 1 172 ? 25.641 -16.109 -19.609 1 97.69 172 ASP A N 1
ATOM 1338 C CA . ASP A 1 172 ? 26.328 -17.391 -19.734 1 97.69 172 ASP A CA 1
ATOM 1339 C C . ASP A 1 172 ? 26.25 -18.188 -18.438 1 97.69 172 ASP A C 1
ATOM 1341 O O . ASP A 1 172 ? 26.25 -19.406 -18.453 1 97.69 172 ASP A O 1
ATOM 1345 N N . TYR A 1 173 ? 26.156 -17.453 -17.344 1 97.75 173 TYR A N 1
ATOM 1346 C CA . TYR A 1 173 ? 26.188 -18.109 -16.031 1 97.75 173 TYR A CA 1
ATOM 1347 C C . TYR A 1 173 ? 24.797 -18.578 -15.617 1 97.75 173 TYR A C 1
ATOM 1349 O O . TYR A 1 173 ? 24.641 -19.219 -14.578 1 97.75 173 TYR A O 1
ATOM 1357 N N . TYR A 1 174 ? 23.781 -18.266 -16.406 1 98.25 174 TYR A N 1
ATOM 1358 C CA . TYR A 1 174 ? 22.406 -18.594 -16.078 1 98.25 174 TYR A CA 1
ATOM 1359 C C . TYR A 1 174 ? 21.594 -18.891 -17.328 1 98.25 174 TYR A C 1
ATOM 1361 O O . TYR A 1 174 ? 20.703 -18.125 -17.688 1 98.25 174 TYR A O 1
ATOM 1369 N N . ILE A 1 175 ? 21.859 -19.969 -17.969 1 98.44 175 ILE A N 1
ATOM 1370 C CA . ILE A 1 175 ? 21.281 -20.422 -19.234 1 98.44 175 ILE A CA 1
ATOM 1371 C C . ILE A 1 175 ? 21.344 -21.938 -19.312 1 98.44 175 ILE A C 1
ATOM 1373 O O . ILE A 1 175 ? 22.094 -22.578 -18.578 1 98.44 175 ILE A O 1
ATOM 1377 N N . GLU A 1 176 ? 20.469 -22.5 -20.141 1 98.31 176 GLU A N 1
ATOM 1378 C CA . GLU A 1 176 ? 20.438 -23.938 -20.375 1 98.31 176 GLU A CA 1
ATOM 1379 C C . GLU A 1 176 ? 20.5 -24.266 -21.859 1 98.31 176 GLU A C 1
ATOM 1381 O O . GLU A 1 176 ? 20.172 -23.422 -22.703 1 98.31 176 GLU A O 1
ATOM 1386 N N . SER A 1 177 ? 20.984 -25.516 -22.141 1 98.62 177 SER A N 1
ATOM 1387 C CA . SER A 1 177 ? 20.734 -26 -23.5 1 98.62 177 SER A CA 1
ATOM 1388 C C . SER A 1 177 ? 19.281 -26.406 -23.688 1 98.62 177 SER A C 1
ATOM 1390 O O . SER A 1 177 ? 18.594 -26.734 -22.719 1 98.62 177 SER A O 1
ATOM 1392 N N . THR A 1 178 ? 18.828 -26.391 -24.906 1 98.81 178 THR A N 1
ATOM 1393 C CA . THR A 1 178 ? 17.453 -26.781 -25.219 1 98.81 178 THR A CA 1
ATOM 1394 C C . THR A 1 178 ? 17.172 -28.188 -24.703 1 98.81 178 THR A C 1
ATOM 1396 O O . THR A 1 178 ? 16.156 -28.422 -24.047 1 98.81 178 THR A O 1
ATOM 1399 N N . GLU A 1 179 ? 18.047 -29.109 -24.938 1 98.75 179 GLU A N 1
ATOM 1400 C CA . GLU A 1 179 ? 17.875 -30.516 -24.578 1 98.75 179 GLU A CA 1
ATOM 1401 C C . GLU A 1 179 ? 17.828 -30.688 -23.062 1 98.75 179 GLU A C 1
ATOM 1403 O O . GLU A 1 179 ? 16.969 -31.406 -22.547 1 98.75 179 GLU A O 1
ATOM 1408 N N . ALA A 1 180 ? 18.734 -30.078 -22.406 1 98.75 180 ALA A N 1
ATOM 1409 C CA . ALA A 1 180 ? 18.781 -30.188 -20.953 1 98.75 180 ALA A CA 1
ATOM 1410 C C . ALA A 1 180 ? 17.531 -29.578 -20.328 1 98.75 180 ALA A C 1
ATOM 1412 O O . ALA A 1 180 ? 17.016 -30.109 -19.344 1 98.75 180 ALA A O 1
ATOM 1413 N N . SER A 1 181 ? 17.156 -28.422 -20.828 1 98.88 181 SER A N 1
ATOM 1414 C CA . SER A 1 181 ? 15.961 -27.734 -20.328 1 98.88 181 SER A CA 1
ATOM 1415 C C . SER A 1 181 ? 14.727 -28.641 -20.438 1 98.88 181 SER A C 1
ATOM 1417 O O . SER A 1 181 ? 13.953 -28.75 -19.484 1 98.88 181 SER A O 1
ATOM 1419 N N . LEU A 1 182 ? 14.523 -29.25 -21.594 1 98.88 182 LEU A N 1
ATOM 1420 C CA . LEU A 1 182 ? 13.367 -30.109 -21.828 1 98.88 182 LEU A CA 1
ATOM 1421 C C . LEU A 1 182 ? 13.445 -31.359 -20.953 1 98.88 182 LEU A C 1
ATOM 1423 O O . LEU A 1 182 ? 12.438 -31.781 -20.391 1 98.88 182 LEU A O 1
ATOM 1427 N N . ALA A 1 183 ? 14.625 -31.953 -20.844 1 98.88 183 ALA A N 1
ATOM 1428 C CA . ALA A 1 183 ? 14.797 -33.156 -20.031 1 98.88 183 ALA A CA 1
ATOM 1429 C C . ALA A 1 183 ? 14.508 -32.875 -18.562 1 98.88 183 ALA A C 1
ATOM 1431 O O . ALA A 1 183 ? 13.82 -33.656 -17.906 1 98.88 183 ALA A O 1
ATOM 1432 N N . ASP A 1 184 ? 15.062 -31.797 -18.078 1 98.88 184 ASP A N 1
ATOM 1433 C CA . ASP A 1 184 ? 14.852 -31.422 -16.688 1 98.88 184 ASP A CA 1
ATOM 1434 C C . ASP A 1 184 ? 13.391 -31.062 -16.422 1 98.88 184 ASP A C 1
ATOM 1436 O O . ASP A 1 184 ? 12.875 -31.328 -15.336 1 98.88 184 ASP A O 1
ATOM 1440 N N . THR A 1 185 ? 12.766 -30.406 -17.359 1 98.94 185 THR A N 1
ATOM 1441 C CA . THR A 1 185 ? 11.352 -30.094 -17.203 1 98.94 185 THR A CA 1
ATOM 1442 C C . THR A 1 185 ? 10.516 -31.359 -17.109 1 98.94 185 THR A C 1
ATOM 1444 O O . THR A 1 185 ? 9.617 -31.453 -16.281 1 98.94 185 THR A O 1
ATOM 1447 N N . ARG A 1 186 ? 10.812 -32.312 -18.016 1 98.88 186 ARG A N 1
ATOM 1448 C CA . ARG A 1 186 ? 10.141 -33.625 -17.938 1 98.88 186 ARG A CA 1
ATOM 1449 C C . ARG A 1 186 ? 10.336 -34.25 -16.578 1 98.88 186 ARG A C 1
ATOM 1451 O O . ARG A 1 186 ? 9.367 -34.688 -15.945 1 98.88 186 ARG A O 1
ATOM 1458 N N . THR A 1 187 ? 11.578 -34.281 -16.141 1 98.94 187 THR A N 1
ATOM 1459 C CA . THR A 1 187 ? 11.898 -34.875 -14.852 1 98.94 187 THR A CA 1
ATOM 1460 C C . THR A 1 187 ? 11.148 -34.156 -13.727 1 98.94 187 THR A C 1
ATOM 1462 O O . THR A 1 187 ? 10.664 -34.812 -12.797 1 98.94 187 THR A O 1
ATOM 1465 N N . PHE A 1 188 ? 11.086 -32.906 -13.781 1 98.94 188 PHE A N 1
ATOM 1466 C CA . PHE A 1 188 ? 10.406 -32.094 -12.766 1 98.94 188 PHE A CA 1
ATOM 1467 C C . PHE A 1 188 ? 8.914 -32.438 -12.734 1 98.94 188 PHE A C 1
ATOM 1469 O O . PHE A 1 188 ? 8.344 -32.625 -11.656 1 98.94 188 PHE A O 1
ATOM 1476 N N . ILE A 1 189 ? 8.25 -32.438 -13.922 1 98.88 189 ILE A N 1
ATOM 1477 C CA . ILE A 1 189 ? 6.832 -32.75 -14.008 1 98.88 189 ILE A CA 1
ATOM 1478 C C . ILE A 1 189 ? 6.582 -34.125 -13.375 1 98.88 189 ILE A C 1
ATOM 1480 O O . ILE A 1 189 ? 5.672 -34.281 -12.555 1 98.88 189 ILE A O 1
ATOM 1484 N N . GLU A 1 190 ? 7.367 -35.062 -13.703 1 98.88 190 GLU A N 1
ATOM 1485 C CA . GLU A 1 190 ? 7.223 -36.438 -13.18 1 98.88 190 GLU A CA 1
ATOM 1486 C C . GLU A 1 190 ? 7.449 -36.469 -11.672 1 98.88 190 GLU A C 1
ATOM 1488 O O . GLU A 1 190 ? 6.773 -37.219 -10.961 1 98.88 190 GLU A O 1
ATOM 1493 N N . TYR A 1 191 ? 8.398 -35.688 -11.219 1 98.81 191 TYR A N 1
ATOM 1494 C CA . TYR A 1 191 ? 8.648 -35.594 -9.789 1 98.81 191 TYR A CA 1
ATOM 1495 C C . TYR A 1 191 ? 7.414 -35.094 -9.047 1 98.81 191 TYR A C 1
ATOM 1497 O O . TYR A 1 191 ? 6.996 -35.719 -8.055 1 98.81 191 TYR A O 1
ATOM 1505 N N . VAL A 1 192 ? 6.828 -34 -9.484 1 98.81 192 VAL A N 1
ATOM 1506 C CA . VAL A 1 192 ? 5.652 -33.438 -8.836 1 98.81 192 VAL A CA 1
ATOM 1507 C C . VAL A 1 192 ? 4.5 -34.438 -8.875 1 98.81 192 VAL A C 1
ATOM 1509 O O . VAL A 1 192 ? 3.816 -34.656 -7.867 1 98.81 192 VAL A O 1
ATOM 1512 N N . GLN A 1 193 ? 4.289 -35.031 -10.047 1 98.25 193 GLN A N 1
ATOM 1513 C CA . GLN A 1 193 ? 3.184 -35.969 -10.203 1 98.25 193 GLN A CA 1
ATOM 1514 C C . GLN A 1 193 ? 3.395 -37.219 -9.344 1 98.25 193 GLN A C 1
ATOM 1516 O O . GLN A 1 193 ? 2.432 -37.844 -8.875 1 98.25 193 GLN A O 1
ATOM 1521 N N . SER A 1 194 ? 4.625 -37.562 -9.117 1 98.12 194 SER A N 1
ATOM 1522 C CA . SER A 1 194 ? 4.926 -38.719 -8.305 1 98.12 194 SER A CA 1
ATOM 1523 C C . SER A 1 194 ? 4.555 -38.5 -6.844 1 98.12 194 SER A C 1
ATOM 1525 O O . SER A 1 194 ? 4.375 -39.469 -6.086 1 98.12 194 SER A O 1
ATOM 1527 N N . LYS A 1 195 ? 4.492 -37.281 -6.43 1 97 195 LYS A N 1
ATOM 1528 C CA . LYS A 1 195 ? 4.109 -36.969 -5.059 1 97 195 LYS A CA 1
ATOM 1529 C C . LYS A 1 195 ? 2.643 -37.312 -4.801 1 97 195 LYS A C 1
ATOM 1531 O O . LYS A 1 195 ? 2.227 -37.469 -3.652 1 97 195 LYS A O 1
ATOM 1536 N N . GLN A 1 196 ? 1.805 -37.438 -5.809 1 95.81 196 GLN A N 1
ATOM 1537 C CA . GLN A 1 196 ? 0.38 -37.75 -5.719 1 95.81 196 GLN A CA 1
ATOM 1538 C C . GLN A 1 196 ? -0.326 -36.781 -4.762 1 95.81 196 GLN A C 1
ATOM 1540 O O . GLN A 1 196 ? -1.116 -37.219 -3.918 1 95.81 196 GLN A O 1
ATOM 1545 N N . SER A 1 197 ? 0.136 -35.594 -4.801 1 95 197 SER A N 1
ATOM 1546 C CA . SER A 1 197 ? -0.485 -34.531 -4.004 1 95 197 SER A CA 1
ATOM 1547 C C . SER A 1 197 ? -1.649 -33.875 -4.746 1 95 197 SER A C 1
ATOM 1549 O O . SER A 1 197 ? -1.547 -33.594 -5.941 1 95 197 SER A O 1
ATOM 1551 N N . ASP A 1 198 ? -2.734 -33.656 -4.105 1 94.31 198 ASP A N 1
ATOM 1552 C CA . ASP A 1 198 ? -3.885 -32.969 -4.684 1 94.31 198 ASP A CA 1
ATOM 1553 C C . ASP A 1 198 ? -3.705 -31.453 -4.625 1 94.31 198 ASP A C 1
ATOM 1555 O O . ASP A 1 198 ? -4.523 -30.703 -5.168 1 94.31 198 ASP A O 1
ATOM 1559 N N . LEU A 1 199 ? -2.568 -30.984 -4.055 1 98.06 199 LEU A N 1
ATOM 1560 C CA . LEU A 1 199 ? -2.387 -29.547 -3.83 1 98.06 199 LEU A CA 1
ATOM 1561 C C . LEU A 1 199 ? -1.388 -28.969 -4.824 1 98.06 199 LEU A C 1
ATOM 1563 O O . LEU A 1 199 ? -1.42 -27.766 -5.113 1 98.06 199 LEU A O 1
ATOM 1567 N N . ILE A 1 200 ? -0.527 -29.797 -5.359 1 98.69 200 ILE A N 1
ATOM 1568 C CA . ILE A 1 200 ? 0.575 -29.219 -6.129 1 98.69 200 ILE A CA 1
ATOM 1569 C C . ILE A 1 200 ? 0.453 -29.656 -7.59 1 98.69 200 ILE A C 1
ATOM 1571 O O . ILE A 1 200 ? 0.292 -30.844 -7.887 1 98.69 200 ILE A O 1
ATOM 1575 N N . THR A 1 201 ? 0.507 -28.719 -8.469 1 98.81 201 THR A N 1
ATOM 1576 C CA . THR A 1 201 ? 0.402 -28.922 -9.906 1 98.81 201 THR A CA 1
ATOM 1577 C C . THR A 1 201 ? 1.657 -28.438 -10.617 1 98.81 201 THR A C 1
ATOM 1579 O O . THR A 1 201 ? 2.045 -27.266 -10.469 1 98.81 201 THR A O 1
ATOM 1582 N N . PRO A 1 202 ? 2.359 -29.312 -11.344 1 98.88 202 PRO A N 1
ATOM 1583 C CA . PRO A 1 202 ? 3.469 -28.812 -12.164 1 98.88 202 PRO A CA 1
ATOM 1584 C C . PRO A 1 202 ? 2.996 -27.984 -13.359 1 98.88 202 PRO A C 1
ATOM 1586 O O . PRO A 1 202 ? 1.938 -28.266 -13.93 1 98.88 202 PRO A O 1
ATOM 1589 N N . VAL A 1 203 ? 3.766 -27 -13.734 1 98.81 203 VAL A N 1
ATOM 1590 C CA . VAL A 1 203 ? 3.43 -26.094 -14.828 1 98.81 203 VAL A CA 1
ATOM 1591 C C . VAL A 1 203 ? 4.637 -25.922 -15.75 1 98.81 203 VAL A C 1
ATOM 1593 O O . VAL A 1 203 ? 5.773 -25.812 -15.281 1 98.81 203 VAL A O 1
ATOM 1596 N N . VAL A 1 204 ? 4.391 -26 -17.031 1 98.88 204 VAL A N 1
ATOM 1597 C CA . VAL A 1 204 ? 5.41 -25.625 -18 1 98.88 204 VAL A CA 1
ATOM 1598 C C . VAL A 1 204 ? 5.605 -24.109 -17.953 1 98.88 204 VAL A C 1
ATOM 1600 O O . VAL A 1 204 ? 4.633 -23.344 -18.031 1 98.88 204 VAL A O 1
ATOM 1603 N N . THR A 1 205 ? 6.93 -23.656 -17.891 1 98.88 205 THR A N 1
ATOM 1604 C CA . THR A 1 205 ? 7.152 -22.266 -17.547 1 98.88 205 THR A CA 1
ATOM 1605 C C . THR A 1 205 ? 8.273 -21.672 -18.391 1 98.88 205 THR A C 1
ATOM 1607 O O . THR A 1 205 ? 9.336 -21.312 -17.875 1 98.88 205 THR A O 1
ATOM 1610 N N . PRO A 1 206 ? 8.039 -21.531 -19.781 1 98.88 206 PRO A N 1
ATOM 1611 C CA . PRO A 1 206 ? 8.984 -20.641 -20.453 1 98.88 206 PRO A CA 1
ATOM 1612 C C . PRO A 1 206 ? 9.055 -19.25 -19.812 1 98.88 206 PRO A C 1
ATOM 1614 O O . PRO A 1 206 ? 8.023 -18.609 -19.594 1 98.88 206 PRO A O 1
ATOM 1617 N N . ARG A 1 207 ? 10.242 -18.875 -19.422 1 98.56 207 ARG A N 1
ATOM 1618 C CA . ARG A 1 207 ? 10.352 -17.609 -18.719 1 98.56 207 ARG A CA 1
ATOM 1619 C C . ARG A 1 207 ? 9.617 -16.5 -19.453 1 98.56 207 ARG A C 1
ATOM 1621 O O . ARG A 1 207 ? 8.742 -15.836 -18.891 1 98.56 207 ARG A O 1
ATOM 1628 N N . PHE A 1 208 ? 10.016 -16.078 -20.594 1 97.94 208 PHE A N 1
ATOM 1629 C CA . PHE A 1 208 ? 9.375 -15.242 -21.594 1 97.94 208 PHE A CA 1
ATOM 1630 C C . PHE A 1 208 ? 9.984 -15.484 -22.969 1 97.94 208 PHE A C 1
ATOM 1632 O O . PHE A 1 208 ? 11 -16.172 -23.094 1 97.94 208 PHE A O 1
ATOM 1639 N N . ALA A 1 209 ? 9.422 -15.062 -23.984 1 98.5 209 ALA A N 1
ATOM 1640 C CA . ALA A 1 209 ? 9.742 -15.461 -25.344 1 98.5 209 ALA A CA 1
ATOM 1641 C C . ALA A 1 209 ? 11.195 -15.141 -25.688 1 98.5 209 ALA A C 1
ATOM 1643 O O . ALA A 1 209 ? 11.867 -15.914 -26.359 1 98.5 209 ALA A O 1
ATOM 1644 N N . ILE A 1 210 ? 11.711 -14.062 -25.219 1 98.44 210 ILE A N 1
ATOM 1645 C CA . ILE A 1 210 ? 13.047 -13.57 -25.562 1 98.44 210 ILE A CA 1
ATOM 1646 C C . ILE A 1 210 ? 14.094 -14.625 -25.203 1 98.44 210 ILE A C 1
ATOM 1648 O O . ILE A 1 210 ? 15.062 -14.812 -25.938 1 98.44 210 ILE A O 1
ATOM 1652 N N . THR A 1 211 ? 13.883 -15.336 -24.094 1 98.75 211 THR A N 1
ATOM 1653 C CA . THR A 1 211 ? 14.93 -16.234 -23.609 1 98.75 211 THR A CA 1
ATOM 1654 C C . THR A 1 211 ? 14.625 -17.672 -23.984 1 98.75 211 THR A C 1
ATOM 1656 O O . THR A 1 211 ? 15.227 -18.609 -23.438 1 98.75 211 THR A O 1
ATOM 1659 N N . CYS A 1 212 ? 13.695 -17.969 -24.812 1 98.88 212 CYS A N 1
ATOM 1660 C CA . CYS A 1 212 ? 13.305 -19.312 -25.203 1 98.88 212 CYS A CA 1
ATOM 1661 C C . CYS A 1 212 ? 13.289 -19.469 -26.719 1 98.88 212 CYS A C 1
ATOM 1663 O O . CYS A 1 212 ? 12.5 -18.812 -27.406 1 98.88 212 CYS A O 1
ATOM 1665 N N . SER A 1 213 ? 14.125 -20.359 -27.281 1 98.75 213 SER A N 1
ATOM 1666 C CA . SER A 1 213 ? 14.188 -20.594 -28.719 1 98.75 213 SER A CA 1
ATOM 1667 C C . SER A 1 213 ? 12.93 -21.312 -29.203 1 98.75 213 SER A C 1
ATOM 1669 O O . SER A 1 213 ? 12.172 -21.859 -28.406 1 98.75 213 SER A O 1
ATOM 1671 N N . THR A 1 214 ? 12.734 -21.297 -30.5 1 98.69 214 THR A N 1
ATOM 1672 C CA . THR A 1 214 ? 11.609 -21.984 -31.125 1 98.69 214 THR A CA 1
ATOM 1673 C C . THR A 1 214 ? 11.625 -23.469 -30.781 1 98.69 214 THR A C 1
ATOM 1675 O O . THR A 1 214 ? 10.609 -24.031 -30.375 1 98.69 214 THR A O 1
ATOM 1678 N N . PRO A 1 215 ? 12.789 -24.188 -30.875 1 98.81 215 PRO A N 1
ATOM 1679 C CA . PRO A 1 215 ? 12.797 -25.594 -30.484 1 98.81 215 PRO A CA 1
ATOM 1680 C C . PRO A 1 215 ? 12.406 -25.828 -29.031 1 98.81 215 PRO A C 1
ATOM 1682 O O . PRO A 1 215 ? 11.688 -26.766 -28.719 1 98.81 215 PRO A O 1
ATOM 1685 N N . LEU A 1 216 ? 12.867 -24.969 -28.172 1 98.88 216 LEU A N 1
ATOM 1686 C CA . LEU A 1 216 ? 12.523 -25.094 -26.766 1 98.88 216 LEU A CA 1
ATOM 1687 C C . LEU A 1 216 ? 11.023 -24.891 -26.547 1 98.88 216 LEU A C 1
ATOM 1689 O O . LEU A 1 216 ? 10.375 -25.703 -25.875 1 98.88 216 LEU A O 1
ATOM 1693 N N . MET A 1 217 ? 10.438 -23.797 -27.109 1 98.88 217 MET A N 1
ATOM 1694 C CA . MET A 1 217 ? 9.016 -23.5 -26.922 1 98.88 217 MET A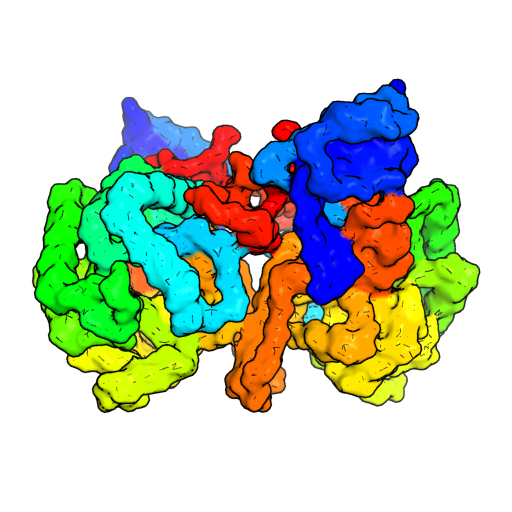 CA 1
ATOM 1695 C C . MET A 1 217 ? 8.148 -24.609 -27.484 1 98.88 217 MET A C 1
ATOM 1697 O O . MET A 1 217 ? 7.137 -24.984 -26.875 1 98.88 217 MET A O 1
ATOM 1701 N N . LYS A 1 218 ? 8.539 -25.188 -28.594 1 98.75 218 LYS A N 1
ATOM 1702 C CA . LYS A 1 218 ? 7.797 -26.297 -29.172 1 98.75 218 LYS A CA 1
ATOM 1703 C C . LYS A 1 218 ? 7.879 -27.531 -28.281 1 98.75 218 LYS A C 1
ATOM 1705 O O . LYS A 1 218 ? 6.879 -28.234 -28.078 1 98.75 218 LYS A O 1
ATOM 1710 N N . GLY A 1 219 ? 9.086 -27.797 -27.828 1 98.88 219 GLY A N 1
ATOM 1711 C CA . GLY A 1 219 ? 9.25 -28.906 -26.906 1 98.88 219 GLY A CA 1
ATOM 1712 C C . GLY A 1 219 ? 8.43 -28.75 -25.641 1 98.88 219 GLY A C 1
ATOM 1713 O O . GLY A 1 219 ? 7.875 -29.734 -25.125 1 98.88 219 GLY A O 1
ATOM 1714 N N . LEU A 1 220 ? 8.398 -27.562 -25.094 1 98.88 220 LEU A N 1
ATOM 1715 C CA . LEU A 1 220 ? 7.629 -27.281 -23.891 1 98.88 220 LEU A CA 1
ATOM 1716 C C . LEU A 1 220 ? 6.137 -27.453 -24.141 1 98.88 220 LEU A C 1
ATOM 1718 O O . LEU A 1 220 ? 5.414 -27.969 -23.281 1 98.88 220 LEU A O 1
ATOM 1722 N N . SER A 1 221 ? 5.695 -26.969 -25.266 1 98.69 221 SER A N 1
ATOM 1723 C CA . SER A 1 221 ? 4.305 -27.188 -25.656 1 98.69 221 SER A CA 1
ATOM 1724 C C . SER A 1 221 ? 3.971 -28.672 -25.719 1 98.69 221 SER A C 1
ATOM 1726 O O . SER A 1 221 ? 2.898 -29.094 -25.281 1 98.69 221 SER A O 1
ATOM 1728 N N . GLN A 1 222 ? 4.824 -29.469 -26.281 1 98.75 222 GLN A N 1
ATOM 1729 C CA . GLN A 1 222 ? 4.633 -30.922 -26.375 1 98.75 222 GLN A CA 1
ATOM 1730 C C . GLN A 1 222 ? 4.566 -31.547 -24.984 1 98.75 222 GLN A C 1
ATOM 1732 O O . GLN A 1 222 ? 3.736 -32.406 -24.734 1 98.75 222 GLN A O 1
ATOM 1737 N N . LEU A 1 223 ? 5.461 -31.125 -24.109 1 98.81 223 LEU A N 1
ATOM 1738 C CA . LEU A 1 223 ? 5.441 -31.625 -22.734 1 98.81 223 LEU A CA 1
ATOM 1739 C C . LEU A 1 223 ? 4.129 -31.281 -22.047 1 98.81 223 LEU A C 1
ATOM 1741 O O . LEU A 1 223 ? 3.549 -32.125 -21.344 1 98.81 223 LEU A O 1
ATOM 1745 N N . ALA A 1 224 ? 3.666 -30.016 -22.203 1 98.81 224 ALA A N 1
ATOM 1746 C CA . ALA A 1 224 ? 2.412 -29.578 -21.594 1 98.81 224 ALA A CA 1
ATOM 1747 C C . ALA A 1 224 ? 1.249 -30.453 -22.047 1 98.81 224 ALA A C 1
ATOM 1749 O O . ALA A 1 224 ? 0.377 -30.812 -21.25 1 98.81 224 ALA A O 1
ATOM 1750 N N . THR A 1 225 ? 1.26 -30.781 -23.328 1 98.38 225 THR A N 1
ATOM 1751 C CA . THR A 1 225 ? 0.21 -31.609 -23.906 1 98.38 225 THR A CA 1
ATOM 1752 C C . THR A 1 225 ? 0.317 -33.062 -23.422 1 98.38 225 THR A C 1
ATOM 1754 O O . THR A 1 225 ? -0.68 -33.656 -23 1 98.38 225 THR A O 1
ATOM 1757 N N . GLU A 1 226 ? 1.509 -33.562 -23.484 1 98.56 226 GLU A N 1
ATOM 1758 C CA . GLU A 1 226 ? 1.763 -34.938 -23.109 1 98.56 226 GLU A CA 1
ATOM 1759 C C . GLU A 1 226 ? 1.366 -35.219 -21.656 1 98.56 226 GLU A C 1
ATOM 1761 O O . GLU A 1 226 ? 0.739 -36.25 -21.359 1 98.56 226 GLU A O 1
ATOM 1766 N N . TYR A 1 227 ? 1.678 -34.312 -20.781 1 98.56 227 TYR A N 1
ATOM 1767 C CA . TYR A 1 227 ? 1.478 -34.531 -19.359 1 98.56 227 TYR A CA 1
ATOM 1768 C C . TYR A 1 227 ? 0.217 -33.844 -18.875 1 98.56 227 TYR A C 1
ATOM 1770 O O . TYR A 1 227 ? -0.14 -33.938 -17.688 1 98.56 227 TYR A O 1
ATOM 1778 N N . LYS A 1 228 ? -0.47 -33.094 -19.766 1 98.06 228 LYS A N 1
ATOM 1779 C CA . LYS A 1 228 ? -1.697 -32.375 -19.453 1 98.06 228 LYS A CA 1
ATOM 1780 C C . LYS A 1 228 ? -1.486 -31.406 -18.281 1 98.06 228 LYS A C 1
ATOM 1782 O O . LYS A 1 228 ? -2.24 -31.438 -17.312 1 98.06 228 LYS A O 1
ATOM 1787 N N . VAL A 1 229 ? -0.469 -30.625 -18.375 1 98.62 229 VAL A N 1
ATOM 1788 C CA . VAL A 1 229 ? -0.161 -29.641 -17.344 1 98.62 229 VAL A CA 1
ATOM 1789 C C . VAL A 1 229 ? -0.333 -28.234 -17.906 1 98.62 229 VAL A C 1
ATOM 1791 O O . VAL A 1 229 ? -0.265 -28.031 -19.125 1 98.62 229 VAL A O 1
ATOM 1794 N N . PRO A 1 230 ? -0.642 -27.219 -17.031 1 98.88 230 PRO A N 1
ATOM 1795 C CA . PRO A 1 230 ? -0.834 -25.844 -17.484 1 98.88 230 PRO A CA 1
ATOM 1796 C C . PRO A 1 230 ? 0.463 -25.188 -17.969 1 98.88 230 PRO A C 1
ATOM 1798 O O . PRO A 1 230 ? 1.533 -25.797 -17.875 1 98.88 230 PRO A O 1
ATOM 1801 N N . ILE A 1 231 ? 0.346 -24.016 -18.578 1 98.94 231 ILE A N 1
ATOM 1802 C CA . ILE A 1 231 ? 1.451 -23.219 -19.094 1 98.94 231 ILE A CA 1
ATOM 1803 C C . ILE A 1 231 ? 1.387 -21.812 -18.5 1 98.94 231 ILE A C 1
ATOM 1805 O O . ILE A 1 231 ? 0.317 -21.203 -18.453 1 98.94 231 ILE A O 1
ATOM 1809 N N . GLN A 1 232 ? 2.467 -21.312 -17.953 1 98.88 232 GLN A N 1
ATOM 1810 C CA . GLN A 1 232 ? 2.543 -19.922 -17.516 1 98.88 232 GLN A CA 1
ATOM 1811 C C . GLN A 1 232 ? 3.723 -19.203 -18.156 1 98.88 232 GLN A C 1
ATOM 1813 O O . GLN A 1 232 ? 4.762 -19.828 -18.422 1 98.88 232 GLN A O 1
ATOM 1818 N N . THR A 1 233 ? 3.623 -18 -18.422 1 98.88 233 THR A N 1
ATOM 1819 C CA . THR A 1 233 ? 4.707 -17.141 -18.906 1 98.88 233 THR A CA 1
ATOM 1820 C C . THR A 1 233 ? 4.328 -15.672 -18.797 1 98.88 233 THR A C 1
ATOM 1822 O O . THR A 1 233 ? 3.363 -15.32 -18.125 1 98.88 233 THR A O 1
ATOM 1825 N N . HIS A 1 234 ? 5.191 -14.758 -19.266 1 98.81 234 HIS A N 1
ATOM 1826 C CA . HIS A 1 234 ? 4.953 -13.32 -19.312 1 98.81 234 HIS A CA 1
ATOM 1827 C C . HIS A 1 234 ? 4.496 -12.891 -20.703 1 98.81 234 HIS A C 1
ATOM 1829 O O . HIS A 1 234 ? 4.832 -13.539 -21.703 1 98.81 234 HIS A O 1
ATOM 1835 N N . LEU A 1 235 ? 3.779 -11.812 -20.734 1 98.88 235 LEU A N 1
ATOM 1836 C CA . LEU A 1 235 ? 3.309 -11.352 -22.031 1 98.88 235 LEU A CA 1
ATOM 1837 C C . LEU A 1 235 ? 3.092 -9.844 -22.031 1 98.88 235 LEU A C 1
ATOM 1839 O O . LEU A 1 235 ? 2.406 -9.312 -21.156 1 98.88 235 LEU A O 1
ATOM 1843 N N . CYS A 1 236 ? 3.697 -9.125 -22.969 1 98.69 236 CYS A N 1
ATOM 1844 C CA . CYS A 1 236 ? 3.422 -7.742 -23.344 1 98.69 236 CYS A CA 1
ATOM 1845 C C . CYS A 1 236 ? 3.521 -6.812 -22.141 1 98.69 236 CYS A C 1
ATOM 1847 O O . CYS A 1 236 ? 2.617 -6.008 -21.906 1 98.69 236 CYS A O 1
ATOM 1849 N N . GLU A 1 237 ? 4.586 -6.914 -21.375 1 98 237 GLU A N 1
ATOM 1850 C CA . GLU A 1 237 ? 4.762 -6.137 -20.156 1 98 237 GLU A CA 1
ATOM 1851 C C . GLU A 1 237 ? 5.34 -4.758 -20.469 1 98 237 GLU A C 1
ATOM 1853 O O . GLU A 1 237 ? 4.922 -3.76 -19.875 1 98 237 GLU A O 1
ATOM 1858 N N . ASN A 1 238 ? 6.328 -4.742 -21.312 1 96.5 238 ASN A N 1
ATOM 1859 C CA . ASN A 1 238 ? 7.098 -3.531 -21.594 1 96.5 238 ASN A CA 1
ATOM 1860 C C . ASN A 1 238 ? 7.273 -3.322 -23.094 1 96.5 238 ASN A C 1
ATOM 1862 O O . ASN A 1 238 ? 7.422 -4.289 -23.844 1 96.5 238 ASN A O 1
ATOM 1866 N N . HIS A 1 239 ? 7.414 -2.088 -23.547 1 96.38 239 HIS A N 1
ATOM 1867 C CA . HIS A 1 239 ? 7.547 -1.777 -24.969 1 96.38 239 HIS A CA 1
ATOM 1868 C C . HIS A 1 239 ? 8.828 -2.373 -25.547 1 96.38 239 HIS A C 1
ATOM 1870 O O . HIS A 1 239 ? 8.812 -2.953 -26.641 1 96.38 239 HIS A O 1
ATOM 1876 N N . ASP A 1 240 ? 9.938 -2.195 -24.812 1 96.56 240 ASP A N 1
ATOM 1877 C CA . ASP A 1 240 ? 11.211 -2.719 -25.312 1 96.56 240 ASP A CA 1
ATOM 1878 C C . ASP A 1 240 ? 11.172 -4.242 -25.406 1 96.56 240 ASP A C 1
ATOM 1880 O O . ASP A 1 240 ? 11.742 -4.82 -26.344 1 96.56 240 ASP A O 1
ATOM 1884 N N . GLU A 1 241 ? 10.531 -4.891 -24.469 1 97.62 241 GLU A N 1
ATOM 1885 C CA . GLU A 1 241 ? 10.328 -6.336 -24.5 1 97.62 241 GLU A CA 1
ATOM 1886 C C . GLU A 1 241 ? 9.547 -6.762 -25.734 1 97.62 241 GLU A C 1
ATOM 1888 O O . GLU A 1 241 ? 9.938 -7.699 -26.438 1 97.62 241 GLU A O 1
ATOM 1893 N N . ILE A 1 242 ? 8.477 -6.082 -26.031 1 98.5 242 ILE A N 1
ATOM 1894 C CA . ILE A 1 242 ? 7.602 -6.402 -27.156 1 98.5 242 ILE A CA 1
ATOM 1895 C C . ILE A 1 242 ? 8.359 -6.227 -28.469 1 98.5 242 ILE A C 1
ATOM 1897 O O . ILE A 1 242 ? 8.336 -7.109 -29.328 1 98.5 242 ILE A O 1
ATOM 1901 N N . ASP A 1 243 ? 9.055 -5.066 -28.578 1 98.06 243 ASP A N 1
ATOM 1902 C CA . ASP A 1 243 ? 9.805 -4.77 -29.797 1 98.06 243 ASP A CA 1
ATOM 1903 C C . ASP A 1 243 ? 10.883 -5.82 -30.047 1 98.06 243 ASP A C 1
ATOM 1905 O O . ASP A 1 243 ? 11.023 -6.309 -31.172 1 98.06 243 ASP A O 1
ATOM 1909 N N . PHE A 1 244 ? 11.609 -6.137 -29 1 98.25 244 PHE A N 1
ATOM 1910 C CA . PHE A 1 244 ? 12.688 -7.113 -29.141 1 98.25 244 PHE A CA 1
ATOM 1911 C C . PHE A 1 244 ? 12.125 -8.484 -29.5 1 98.25 244 PHE A C 1
ATOM 1913 O O . PHE A 1 244 ? 12.664 -9.164 -30.375 1 98.25 244 PHE A O 1
ATOM 1920 N N . THR A 1 245 ? 11.055 -8.891 -28.891 1 98.62 245 THR A N 1
ATOM 1921 C CA . THR A 1 245 ? 10.438 -10.188 -29.156 1 98.62 245 THR A CA 1
ATOM 1922 C C . THR A 1 245 ? 9.977 -10.273 -30.609 1 98.62 245 THR A C 1
ATOM 1924 O O . THR A 1 245 ? 10.25 -11.266 -31.297 1 98.62 245 THR A O 1
ATOM 1927 N N . CYS A 1 246 ? 9.273 -9.266 -31.062 1 98.56 246 CYS A N 1
ATOM 1928 C CA . CYS A 1 246 ? 8.758 -9.266 -32.406 1 98.56 246 CYS A CA 1
ATOM 1929 C C . CYS A 1 246 ? 9.898 -9.312 -33.438 1 98.56 246 CYS A C 1
ATOM 1931 O O . CYS A 1 246 ? 9.789 -9.977 -34.469 1 98.56 246 CYS A O 1
ATOM 1933 N N . SER A 1 247 ? 10.961 -8.555 -33.125 1 98.5 247 SER A N 1
ATOM 1934 C CA . SER A 1 247 ? 12.117 -8.57 -34 1 98.5 247 SER A CA 1
ATOM 1935 C C . SER A 1 247 ? 12.773 -9.945 -34.031 1 98.5 247 SER A C 1
ATOM 1937 O O . SER A 1 247 ? 13.172 -10.43 -35.094 1 98.5 247 SER A O 1
ATOM 1939 N N . LEU A 1 248 ? 12.922 -10.57 -32.906 1 98.31 248 LEU A N 1
ATOM 1940 C CA . LEU A 1 248 ? 13.602 -11.852 -32.719 1 98.31 248 LEU A CA 1
ATOM 1941 C C . LEU A 1 248 ? 12.875 -12.961 -33.469 1 98.31 248 LEU A C 1
ATOM 1943 O O . LEU A 1 248 ? 13.516 -13.836 -34.062 1 98.31 248 LEU A O 1
ATOM 1947 N N . PHE A 1 249 ? 11.586 -12.945 -33.531 1 98.56 249 PHE A N 1
ATOM 1948 C CA . PHE A 1 249 ? 10.805 -14.047 -34.094 1 98.56 249 PHE A CA 1
ATOM 1949 C C . PHE A 1 249 ? 10.156 -13.633 -35.406 1 98.56 249 PHE A C 1
ATOM 1951 O O . PHE A 1 249 ? 9.367 -14.391 -36 1 98.56 249 PHE A O 1
ATOM 1958 N N . LYS A 1 250 ? 10.383 -12.414 -35.906 1 98 250 LYS A N 1
ATOM 1959 C CA . LYS A 1 250 ? 9.797 -11.859 -37.125 1 98 250 LYS A CA 1
ATOM 1960 C C . LYS A 1 250 ? 8.273 -12.008 -37.094 1 98 250 LYS A C 1
ATOM 1962 O O . LYS A 1 250 ? 7.691 -12.539 -38.062 1 98 250 LYS A O 1
ATOM 1967 N N . SER A 1 251 ? 7.723 -11.609 -35.969 1 98.12 251 SER A N 1
ATOM 1968 C CA . SER A 1 251 ? 6.289 -11.773 -35.75 1 98.12 251 SER A CA 1
ATOM 1969 C C . SER A 1 251 ? 5.578 -10.422 -35.719 1 98.12 251 SER A C 1
ATOM 1971 O O . SER A 1 251 ? 6.176 -9.406 -35.375 1 98.12 251 SER A O 1
ATOM 1973 N N . LYS A 1 252 ? 4.332 -10.367 -36.062 1 97.06 252 LYS A N 1
ATOM 1974 C CA . LYS A 1 252 ? 3.533 -9.148 -36.125 1 97.06 252 LYS A CA 1
ATOM 1975 C C . LYS A 1 252 ? 3.244 -8.617 -34.719 1 97.06 252 LYS A C 1
ATOM 1977 O O . LYS A 1 252 ? 3.049 -7.41 -34.531 1 97.06 252 LYS A O 1
ATOM 1982 N N . ASP A 1 253 ? 3.066 -9.469 -33.75 1 98.12 253 ASP A N 1
ATOM 1983 C CA . ASP A 1 253 ? 2.854 -9.102 -32.344 1 98.12 253 ASP A CA 1
ATOM 1984 C C . ASP A 1 253 ? 3.348 -10.195 -31.422 1 98.12 253 ASP A C 1
ATOM 1986 O O . ASP A 1 253 ? 3.629 -11.312 -31.844 1 98.12 253 ASP A O 1
ATOM 1990 N N . TYR A 1 254 ? 3.523 -9.859 -30.188 1 98.62 254 TYR A N 1
ATOM 1991 C CA . TYR A 1 254 ? 4.109 -10.734 -29.172 1 98.62 254 TYR A CA 1
ATOM 1992 C C . TYR A 1 254 ? 3.215 -11.945 -28.922 1 98.62 254 TYR A C 1
ATOM 1994 O O . TYR A 1 254 ? 3.701 -13.07 -28.797 1 98.62 254 TYR A O 1
ATOM 2002 N N . THR A 1 255 ? 1.937 -11.828 -28.812 1 98.81 255 THR A N 1
ATOM 2003 C CA . THR A 1 255 ? 0.982 -12.883 -28.5 1 98.81 255 THR A CA 1
ATOM 2004 C C . THR A 1 255 ? 1.019 -13.969 -29.578 1 98.81 255 THR A C 1
ATOM 2006 O O . THR A 1 255 ? 0.897 -15.156 -29.266 1 98.81 255 THR A O 1
ATOM 2009 N N . SER A 1 256 ? 1.2 -13.539 -30.828 1 98.62 256 SER A N 1
ATOM 2010 C CA . SER A 1 256 ? 1.264 -14.484 -31.938 1 98.62 256 SER A CA 1
ATOM 2011 C C . SER A 1 256 ? 2.463 -15.422 -31.797 1 98.62 256 SER A C 1
ATOM 2013 O O . SER A 1 256 ? 2.422 -16.562 -32.25 1 98.62 256 SER A O 1
ATOM 2015 N N . VAL A 1 257 ? 3.514 -14.961 -31.156 1 98.81 257 VAL A N 1
ATOM 2016 C CA . VAL A 1 257 ? 4.684 -15.805 -30.938 1 98.81 257 VAL A CA 1
ATOM 2017 C C . VAL A 1 257 ? 4.289 -17.031 -30.125 1 98.81 257 VAL A C 1
ATOM 2019 O O . VAL A 1 257 ? 4.648 -18.156 -30.469 1 98.81 257 VAL A O 1
ATOM 2022 N N . TYR A 1 258 ? 3.584 -16.844 -29.047 1 98.88 258 TYR A N 1
ATOM 2023 C CA . TYR A 1 258 ? 3.154 -17.953 -28.219 1 98.88 258 TYR A CA 1
ATOM 2024 C C . TYR A 1 258 ? 2.109 -18.812 -28.922 1 98.88 258 TYR A C 1
ATOM 2026 O O . TYR A 1 258 ? 2.096 -20.031 -28.781 1 98.88 258 TYR A O 1
ATOM 2034 N N . ASP A 1 259 ? 1.182 -18.125 -29.656 1 98.69 259 ASP A N 1
ATOM 2035 C CA . ASP A 1 259 ? 0.16 -18.875 -30.391 1 98.69 259 ASP A CA 1
ATOM 2036 C C . ASP A 1 259 ? 0.79 -19.797 -31.422 1 98.69 259 ASP A C 1
ATOM 2038 O O . ASP A 1 259 ? 0.388 -20.953 -31.562 1 98.69 259 ASP A O 1
ATOM 2042 N N . ASP A 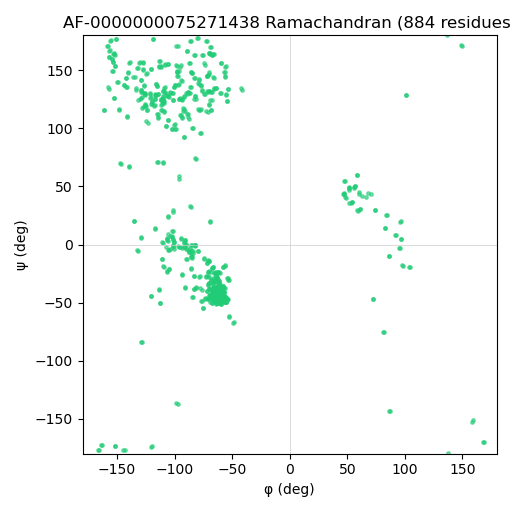1 260 ? 1.776 -19.297 -32.188 1 98.25 260 ASP A N 1
ATOM 2043 C CA . ASP A 1 260 ? 2.469 -20.031 -33.25 1 98.25 260 ASP A CA 1
A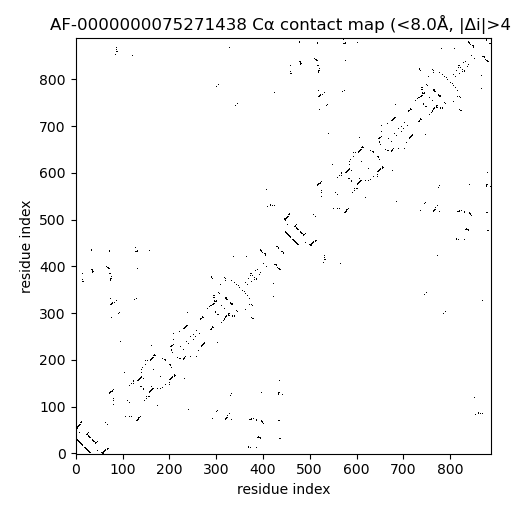TOM 2044 C C . ASP A 1 260 ? 3.217 -21.234 -32.688 1 98.25 260 ASP A C 1
ATOM 2046 O O . ASP A 1 260 ? 3.498 -22.203 -33.406 1 98.25 260 ASP A O 1
ATOM 2050 N N . HIS A 1 261 ? 3.545 -21.188 -31.453 1 98.69 261 HIS A N 1
ATOM 2051 C CA . HIS A 1 261 ? 4.262 -22.297 -30.812 1 98.69 261 HIS A CA 1
ATOM 2052 C C . HIS A 1 261 ? 3.318 -23.156 -29.969 1 98.69 261 HIS A C 1
ATOM 2054 O O . HIS A 1 261 ? 3.768 -23.969 -29.156 1 98.69 261 HIS A O 1
ATOM 2060 N N . GLN A 1 262 ? 1.987 -22.922 -30.016 1 98.38 262 GLN A N 1
ATOM 2061 C CA . GLN A 1 262 ? 0.943 -23.688 -29.344 1 98.38 262 GLN A CA 1
ATOM 2062 C C . GLN A 1 262 ? 1.084 -23.625 -27.828 1 98.38 262 GLN A C 1
ATOM 2064 O O . GLN A 1 262 ? 0.979 -24.641 -27.141 1 98.38 262 GLN A O 1
ATOM 2069 N N . LEU A 1 263 ? 1.384 -22.453 -27.406 1 98.75 263 LEU A N 1
ATOM 2070 C CA . LEU A 1 263 ? 1.549 -22.25 -25.969 1 98.75 263 LEU A CA 1
ATOM 2071 C C . LEU A 1 263 ? 0.363 -21.484 -25.391 1 98.75 263 LEU A C 1
ATOM 2073 O O . LEU A 1 263 ? 0.388 -21.078 -24.234 1 98.75 263 LEU A O 1
ATOM 2077 N N . LEU A 1 264 ? -0.661 -21.219 -26.203 1 98.62 264 LEU A N 1
ATOM 2078 C CA . LEU A 1 264 ? -1.899 -20.594 -25.734 1 98.62 264 LEU A CA 1
ATOM 2079 C C . LEU A 1 264 ? -3.047 -21.609 -25.766 1 98.62 264 LEU A C 1
ATOM 2081 O O . LEU A 1 264 ? -3.316 -22.219 -26.797 1 98.62 264 LEU A O 1
ATOM 2085 N N . ASN A 1 265 ? -3.721 -21.812 -24.672 1 98.25 265 ASN A N 1
ATOM 2086 C CA . ASN A 1 265 ? -4.906 -22.656 -24.531 1 98.25 265 ASN A CA 1
ATOM 2087 C C . ASN A 1 265 ? -5.652 -22.359 -23.234 1 98.25 265 ASN A C 1
ATOM 2089 O O . ASN A 1 265 ? -5.359 -21.375 -22.547 1 98.25 265 ASN A O 1
ATOM 2093 N N . GLU A 1 266 ? -6.637 -23.109 -22.891 1 97.88 266 GLU A N 1
ATOM 2094 C CA . GLU A 1 266 ? -7.535 -22.812 -21.781 1 97.88 266 GLU A CA 1
ATOM 2095 C C . GLU A 1 266 ? -6.836 -23.016 -20.438 1 97.88 266 GLU A C 1
ATOM 2097 O O . GLU A 1 266 ? -7.297 -22.531 -19.406 1 97.88 266 GLU A O 1
ATOM 2102 N N . ASN A 1 267 ? -5.711 -23.719 -20.453 1 97.94 267 ASN A N 1
ATOM 2103 C CA . ASN A 1 267 ? -4.957 -23.953 -19.234 1 97.94 267 ASN A CA 1
ATOM 2104 C C . ASN A 1 267 ? -3.705 -23.078 -19.156 1 97.94 267 ASN A C 1
ATOM 2106 O O . ASN A 1 267 ? -2.85 -23.281 -18.297 1 97.94 267 ASN A O 1
ATOM 2110 N N . ALA A 1 268 ? -3.576 -22.156 -20.094 1 98.88 268 ALA A N 1
ATOM 2111 C CA . ALA A 1 268 ? -2.463 -21.203 -20.094 1 98.88 268 ALA A CA 1
ATOM 2112 C C . ALA A 1 268 ? -2.869 -19.875 -19.469 1 98.88 268 ALA A C 1
ATOM 2114 O O . ALA A 1 268 ? -4.027 -19.469 -19.547 1 98.88 268 ALA A O 1
ATOM 2115 N N . TYR A 1 269 ? -1.993 -19.266 -18.797 1 98.88 269 TYR A N 1
ATOM 2116 C CA . TYR A 1 269 ? -2.215 -17.938 -18.234 1 98.88 269 TYR A CA 1
ATOM 2117 C C . TYR A 1 269 ? -0.959 -17.078 -18.328 1 98.88 269 TYR A C 1
ATOM 2119 O O . TYR A 1 269 ? 0.157 -17.578 -18.172 1 98.88 269 TYR A O 1
ATOM 2127 N N . MET A 1 270 ? -1.112 -15.828 -18.734 1 98.88 270 MET A N 1
ATOM 2128 C CA . MET A 1 270 ? -0.054 -14.875 -19.047 1 98.88 270 MET A CA 1
ATOM 2129 C C . MET A 1 270 ? 0.012 -13.758 -18.016 1 98.88 270 MET A C 1
ATOM 2131 O O . MET A 1 270 ? -1.017 -13.195 -17.641 1 98.88 270 MET A O 1
ATOM 2135 N N . ALA A 1 271 ? 1.184 -13.461 -17.531 1 98.88 271 ALA A N 1
ATOM 2136 C CA . ALA A 1 271 ? 1.351 -12.406 -16.547 1 98.88 271 ALA A CA 1
ATOM 2137 C C . ALA A 1 271 ? 1.474 -11.039 -17.203 1 98.88 271 ALA A C 1
ATOM 2139 O O . ALA A 1 271 ? 2.031 -10.914 -18.297 1 98.88 271 ALA A O 1
ATOM 2140 N N . HIS A 1 272 ? 1.012 -9.969 -16.609 1 98.69 272 HIS A N 1
ATOM 2141 C CA . HIS A 1 272 ? 1.157 -8.547 -16.875 1 98.69 272 HIS A CA 1
ATOM 2142 C C . HIS A 1 272 ? 0.186 -8.086 -17.953 1 98.69 272 HIS A C 1
ATOM 2144 O O . HIS A 1 272 ? -0.836 -7.465 -17.656 1 98.69 272 HIS A O 1
ATOM 2150 N N . CYS A 1 273 ? 0.509 -8.43 -19.234 1 98.75 273 CYS A N 1
ATOM 2151 C CA . CYS A 1 273 ? -0.356 -8.117 -20.359 1 98.75 273 CYS A CA 1
ATOM 2152 C C . CYS A 1 273 ? -0.739 -6.645 -20.375 1 98.75 273 CYS A C 1
ATOM 2154 O O . CYS A 1 273 ? -1.912 -6.301 -20.531 1 98.75 273 CYS A O 1
ATOM 2156 N N . VAL A 1 274 ? 0.238 -5.758 -20.203 1 98.69 274 VAL A N 1
ATOM 2157 C CA . VAL A 1 274 ? 0.024 -4.328 -20 1 98.69 274 VAL A CA 1
ATOM 2158 C C . VAL A 1 274 ? -0.326 -3.664 -21.328 1 98.69 274 VAL A C 1
ATOM 2160 O O . VAL A 1 274 ? -1.275 -2.883 -21.406 1 98.69 274 VAL A O 1
ATOM 2163 N N . HIS A 1 275 ? 0.492 -3.973 -22.391 1 98.25 275 HIS A N 1
ATOM 2164 C CA . HIS A 1 275 ? 0.379 -3.301 -23.672 1 98.25 275 HIS A CA 1
ATOM 2165 C C . HIS A 1 275 ? -0.167 -4.242 -24.75 1 98.25 275 HIS A C 1
ATOM 2167 O O . HIS A 1 275 ? 0.524 -4.551 -25.719 1 98.25 275 HIS A O 1
ATOM 2173 N N . MET A 1 276 ? -1.423 -4.562 -24.609 1 98.19 276 MET A N 1
ATOM 2174 C CA . MET A 1 276 ? -2.061 -5.48 -25.547 1 98.19 276 MET A CA 1
ATOM 2175 C C . MET A 1 276 ? -2.891 -4.719 -26.578 1 98.19 276 MET A C 1
ATOM 2177 O O . MET A 1 276 ? -3.586 -3.762 -26.234 1 98.19 276 MET A O 1
ATOM 2181 N N . THR A 1 277 ? -2.783 -5.082 -27.844 1 97.88 277 THR A N 1
ATOM 2182 C CA . THR A 1 277 ? -3.75 -4.602 -28.828 1 97.88 277 THR A CA 1
ATOM 2183 C C . THR A 1 277 ? -5.078 -5.34 -28.688 1 97.88 277 THR A C 1
ATOM 2185 O O . THR A 1 277 ? -5.145 -6.391 -28.047 1 97.88 277 THR A O 1
ATOM 2188 N N . ASP A 1 278 ? -6.113 -4.789 -29.25 1 97.81 278 ASP A N 1
ATOM 2189 C CA . ASP A 1 278 ? -7.414 -5.441 -29.203 1 97.81 278 ASP A CA 1
ATOM 2190 C C . ASP A 1 278 ? -7.363 -6.816 -29.875 1 97.81 278 ASP A C 1
ATOM 2192 O O . ASP A 1 278 ? -8 -7.762 -29.406 1 97.81 278 ASP A O 1
ATOM 2196 N N . ASP A 1 279 ? -6.613 -6.879 -30.969 1 98.31 279 ASP A N 1
ATOM 2197 C CA . ASP A 1 279 ? -6.473 -8.148 -31.688 1 98.31 279 ASP A CA 1
ATOM 2198 C C . ASP A 1 279 ? -5.809 -9.195 -30.797 1 98.31 279 ASP A C 1
ATOM 2200 O O . ASP A 1 279 ? -6.188 -10.375 -30.812 1 98.31 279 ASP A O 1
ATOM 2204 N N . GLU A 1 280 ? -4.832 -8.836 -30.078 1 98.75 280 GLU A N 1
ATOM 2205 C CA . GLU A 1 280 ? -4.156 -9.75 -29.156 1 98.75 280 GLU A CA 1
ATOM 2206 C C . GLU A 1 280 ? -5.098 -10.211 -28.047 1 98.75 280 GLU A C 1
ATOM 2208 O O . GLU A 1 280 ? -5.078 -11.383 -27.656 1 98.75 280 GLU A O 1
ATOM 2213 N N . ILE A 1 281 ? -5.891 -9.328 -27.516 1 98.81 281 ILE A N 1
ATOM 2214 C CA . ILE A 1 281 ? -6.852 -9.688 -26.484 1 98.81 281 ILE A CA 1
ATOM 2215 C C . ILE A 1 281 ? -7.887 -10.656 -27.047 1 98.81 281 ILE A C 1
ATOM 2217 O O . ILE A 1 281 ? -8.273 -11.617 -26.375 1 98.81 281 ILE A O 1
ATOM 2221 N N . ASP A 1 282 ? -8.352 -10.359 -28.297 1 98.69 282 ASP A N 1
ATOM 2222 C CA . ASP A 1 282 ? -9.281 -11.266 -28.969 1 98.69 282 ASP A CA 1
ATOM 2223 C C . ASP A 1 282 ? -8.688 -12.664 -29.094 1 98.69 282 ASP A C 1
ATOM 2225 O O . ASP A 1 282 ? -9.398 -13.664 -28.953 1 98.69 282 ASP A O 1
ATOM 2229 N N . LEU A 1 283 ? -7.414 -12.719 -29.406 1 98.75 283 LEU A N 1
ATOM 2230 C CA . LEU A 1 283 ? -6.734 -14.008 -29.531 1 98.75 283 LEU A CA 1
ATOM 2231 C C . LEU A 1 283 ? -6.711 -14.742 -28.188 1 98.75 283 LEU A C 1
ATOM 2233 O O . LEU A 1 283 ? -6.941 -15.953 -28.141 1 98.75 283 LEU A O 1
ATOM 2237 N N . LEU A 1 284 ? -6.398 -14.062 -27.094 1 98.81 284 LEU A N 1
ATOM 2238 C CA . LEU A 1 284 ? -6.426 -14.68 -25.766 1 98.81 284 LEU A CA 1
ATOM 2239 C C . LEU A 1 284 ? -7.82 -15.203 -25.438 1 98.81 284 LEU A C 1
ATOM 2241 O O . LEU A 1 284 ? -7.965 -16.281 -24.859 1 98.81 284 LEU A O 1
ATOM 2245 N N . ALA A 1 285 ? -8.844 -14.367 -25.734 1 98.75 285 ALA A N 1
ATOM 2246 C CA . ALA A 1 285 ? -10.227 -14.781 -25.5 1 98.75 285 ALA A CA 1
ATOM 2247 C C . ALA A 1 285 ? -10.555 -16.062 -26.281 1 98.75 285 ALA A C 1
ATOM 2249 O O . ALA A 1 285 ? -11.164 -16.984 -25.75 1 98.75 285 ALA A O 1
ATOM 2250 N N . ALA A 1 286 ? -10.141 -16.062 -27.547 1 98.69 286 ALA A N 1
ATOM 2251 C CA . ALA A 1 286 ? -10.414 -17.203 -28.422 1 98.69 286 ALA A CA 1
ATOM 2252 C C . ALA A 1 286 ? -9.734 -18.469 -27.906 1 98.69 286 ALA A C 1
ATOM 2254 O O . ALA A 1 286 ? -10.273 -19.562 -28.047 1 98.69 286 ALA A O 1
ATOM 2255 N N . ARG A 1 287 ? -8.555 -18.328 -27.344 1 98.75 287 ARG A N 1
ATOM 2256 C CA . ARG A 1 287 ? -7.797 -19.469 -26.828 1 98.75 287 ARG A CA 1
ATOM 2257 C C . ARG A 1 287 ? -8.195 -19.766 -25.375 1 98.75 287 ARG A C 1
ATOM 2259 O O . ARG A 1 287 ? -7.695 -20.719 -24.781 1 98.75 287 ARG A O 1
ATOM 2266 N N . LYS A 1 288 ? -9.047 -18.938 -24.719 1 98.69 288 LYS A N 1
ATOM 2267 C CA . LYS A 1 288 ? -9.516 -19.047 -23.328 1 98.69 288 LYS A CA 1
ATOM 2268 C C . LYS A 1 288 ? -8.344 -18.969 -22.359 1 98.69 288 LYS A C 1
ATOM 2270 O O . LYS A 1 288 ? -8.344 -19.656 -21.328 1 98.69 288 LYS A O 1
ATOM 2275 N N . THR A 1 289 ? -7.328 -18.219 -22.797 1 98.81 289 THR A N 1
ATOM 2276 C CA . THR A 1 289 ? -6.141 -18 -21.969 1 98.81 289 THR A CA 1
ATOM 2277 C C . THR A 1 289 ? -6.414 -16.984 -20.875 1 98.81 289 THR A C 1
ATOM 2279 O O . THR A 1 289 ? -7.102 -15.984 -21.109 1 98.81 289 THR A O 1
ATOM 2282 N N . GLY A 1 290 ? -5.945 -17.25 -19.609 1 98.81 290 GLY A N 1
ATOM 2283 C CA . GLY A 1 290 ? -6.141 -16.328 -18.5 1 98.81 290 GLY A CA 1
ATOM 2284 C C . GLY A 1 290 ? -5.027 -15.297 -18.375 1 98.81 290 GLY A C 1
ATOM 2285 O O . GLY A 1 290 ? -3.982 -15.43 -19.016 1 98.81 290 GLY A O 1
ATOM 2286 N N . ILE A 1 291 ? -5.277 -14.305 -17.594 1 98.81 291 ILE A N 1
ATOM 2287 C CA . ILE A 1 291 ? -4.297 -13.242 -17.359 1 98.81 291 ILE A CA 1
ATOM 2288 C C . ILE A 1 291 ? -4.066 -13.07 -15.867 1 98.81 291 ILE A C 1
ATOM 2290 O O . ILE A 1 291 ? -5.012 -13.102 -15.078 1 98.81 291 ILE A O 1
ATOM 2294 N N . ALA A 1 292 ? -2.807 -12.922 -15.453 1 98.88 292 ALA A N 1
ATOM 2295 C CA . ALA A 1 292 ? -2.422 -12.492 -14.109 1 98.88 292 ALA A CA 1
ATOM 2296 C C . ALA A 1 292 ? -2.059 -11.008 -14.086 1 98.88 292 ALA A C 1
ATOM 2298 O O . ALA A 1 292 ? -0.986 -10.625 -14.555 1 98.88 292 ALA A O 1
ATOM 2299 N N . HIS A 1 293 ? -2.926 -10.195 -13.586 1 98.94 293 HIS A N 1
ATOM 2300 C CA . HIS A 1 293 ? -2.674 -8.758 -13.477 1 98.94 293 HIS A CA 1
ATOM 2301 C C . HIS A 1 293 ? -1.754 -8.453 -12.297 1 98.94 293 HIS A C 1
ATOM 2303 O O . HIS A 1 293 ? -2.096 -8.734 -11.148 1 98.94 293 HIS A O 1
ATOM 2309 N N . CYS A 1 294 ? -0.586 -7.934 -12.562 1 98.88 294 CYS A N 1
ATOM 2310 C CA . CYS A 1 294 ? 0.44 -7.672 -11.562 1 98.88 294 CYS A CA 1
ATOM 2311 C C . CYS A 1 294 ? 0.702 -6.176 -11.422 1 98.88 294 CYS A C 1
ATOM 2313 O O . CYS A 1 294 ? 1.801 -5.707 -11.719 1 98.88 294 CYS A O 1
ATOM 2315 N N . ALA A 1 295 ? -0.24 -5.488 -10.852 1 98.88 295 ALA A N 1
ATOM 2316 C CA . ALA A 1 295 ? -0.261 -4.027 -10.859 1 98.88 295 ALA A CA 1
ATOM 2317 C C . ALA A 1 295 ? 0.963 -3.461 -10.148 1 98.88 295 ALA A C 1
ATOM 2319 O O . ALA A 1 295 ? 1.612 -2.543 -10.656 1 98.88 295 ALA A O 1
ATOM 2320 N N . ASN A 1 296 ? 1.313 -3.959 -8.922 1 98.81 296 ASN A N 1
ATOM 2321 C CA . ASN A 1 296 ? 2.465 -3.434 -8.195 1 98.81 296 ASN A CA 1
ATOM 2322 C C . ASN A 1 296 ? 3.742 -3.529 -9.023 1 98.81 296 ASN A C 1
ATOM 2324 O O . ASN A 1 296 ? 4.508 -2.566 -9.102 1 98.81 296 ASN A O 1
ATOM 2328 N N . SER A 1 297 ? 3.945 -4.637 -9.625 1 98.5 297 SER A N 1
ATOM 2329 C CA . SER A 1 297 ? 5.125 -4.84 -10.453 1 98.5 297 SER A CA 1
ATOM 2330 C C . SER A 1 297 ? 5.109 -3.914 -11.672 1 98.5 297 SER A C 1
ATOM 2332 O O . SER A 1 297 ? 6.145 -3.365 -12.047 1 98.5 297 SER A O 1
ATOM 2334 N N . ASN A 1 298 ? 3.918 -3.77 -12.32 1 98.56 298 ASN A N 1
ATOM 2335 C CA . ASN A 1 298 ? 3.789 -2.889 -13.477 1 98.56 298 ASN A CA 1
ATOM 2336 C C . ASN A 1 298 ? 4.152 -1.448 -13.125 1 98.56 298 ASN A C 1
ATOM 2338 O O . ASN A 1 298 ? 4.812 -0.762 -13.906 1 98.56 298 ASN A O 1
ATOM 2342 N N . PHE A 1 299 ? 3.705 -1 -11.898 1 98.44 299 PHE A N 1
ATOM 2343 C CA . PHE A 1 299 ? 4.086 0.329 -11.43 1 98.44 299 PHE A CA 1
ATOM 2344 C C . PHE A 1 299 ? 5.578 0.393 -11.141 1 98.44 299 PHE A C 1
ATOM 2346 O O . PHE A 1 299 ? 6.266 1.312 -11.594 1 98.44 299 PHE A O 1
ATOM 2353 N N . SER A 1 300 ? 6.078 -0.564 -10.383 1 98.19 300 SER A N 1
ATOM 2354 C CA . SER A 1 300 ? 7.434 -0.543 -9.836 1 98.19 300 SER A CA 1
ATOM 2355 C C . SER A 1 300 ? 8.477 -0.529 -10.953 1 98.19 300 SER A C 1
ATOM 2357 O O . SER A 1 300 ? 9.461 0.204 -10.875 1 98.19 300 SER A O 1
ATOM 2359 N N . LEU A 1 301 ? 8.18 -1.266 -11.977 1 97.5 301 LEU A N 1
ATOM 2360 C CA . LEU A 1 301 ? 9.102 -1.345 -13.109 1 97.5 301 LEU A CA 1
ATOM 2361 C C . LEU A 1 301 ? 8.727 -0.336 -14.188 1 97.5 301 LEU A C 1
ATOM 2363 O O . LEU A 1 301 ? 9.344 -0.306 -15.258 1 97.5 301 LEU A O 1
ATOM 2367 N N . HIS A 1 302 ? 7.723 0.502 -13.906 1 96.81 302 HIS A N 1
ATOM 2368 C CA . HIS A 1 302 ? 7.164 1.505 -14.805 1 96.81 302 HIS A CA 1
ATOM 2369 C C . HIS A 1 302 ? 6.891 0.917 -16.188 1 96.81 302 HIS A C 1
ATOM 2371 O O . HIS A 1 302 ? 7.266 1.505 -17.203 1 96.81 302 HIS A O 1
ATOM 2377 N N . SER A 1 303 ? 6.316 -0.305 -16.141 1 97.75 303 SER A N 1
ATOM 2378 C CA . SER A 1 303 ? 5.965 -1.016 -17.359 1 97.75 303 SER A CA 1
ATOM 2379 C C . SER A 1 303 ? 4.75 -0.39 -18.031 1 97.75 303 SER A C 1
ATOM 2381 O O . SER A 1 303 ? 4.602 -0.469 -19.266 1 97.75 303 SER A O 1
ATOM 2383 N N . GLY A 1 304 ? 3.916 0.207 -17.359 1 98 304 GLY A N 1
ATOM 2384 C CA . GLY A 1 304 ? 2.648 0.765 -17.797 1 98 304 GLY A CA 1
ATOM 2385 C C . GLY A 1 304 ? 1.511 0.497 -16.828 1 98 304 GLY A C 1
ATOM 2386 O O . GLY A 1 304 ? 1.729 -0.023 -15.734 1 98 304 GLY A O 1
ATOM 2387 N N . VAL A 1 305 ? 0.335 0.973 -17.172 1 98.44 305 VAL A N 1
ATOM 2388 C CA . VAL A 1 305 ? -0.863 0.749 -16.359 1 98.44 305 VAL A CA 1
ATOM 2389 C C . VAL A 1 305 ? -1.855 -0.108 -17.141 1 98.44 305 VAL A C 1
ATOM 2391 O O . VAL A 1 305 ? -2.475 0.364 -18.109 1 98.44 305 VAL A O 1
ATOM 2394 N N . CYS A 1 306 ? -2.006 -1.329 -16.703 1 98.62 306 CYS A N 1
ATOM 2395 C CA . CYS A 1 306 ? -2.848 -2.287 -17.406 1 98.62 306 CYS A CA 1
ATOM 2396 C C . CYS A 1 306 ? -4.324 -1.941 -17.25 1 98.62 306 CYS A C 1
ATOM 2398 O O . CYS A 1 306 ? -4.777 -1.654 -16.141 1 98.62 306 CYS A O 1
ATOM 2400 N N . ASP A 1 307 ? -5.086 -1.917 -18.328 1 98.31 307 ASP A N 1
ATOM 2401 C CA . ASP A 1 307 ? -6.527 -1.695 -18.297 1 98.31 307 ASP A CA 1
ATOM 2402 C C . ASP A 1 307 ? -7.285 -3.018 -18.219 1 98.31 307 ASP A C 1
ATOM 2404 O O . ASP A 1 307 ? -7.703 -3.568 -19.234 1 98.31 307 ASP A O 1
ATOM 2408 N N . VAL A 1 308 ? -7.594 -3.451 -17.062 1 98.75 308 VAL A N 1
ATOM 2409 C CA . VAL A 1 308 ? -8.188 -4.754 -16.766 1 98.75 308 VAL A CA 1
ATOM 2410 C C . VAL A 1 308 ? -9.578 -4.84 -17.391 1 98.75 308 VAL A C 1
ATOM 2412 O O . VAL A 1 308 ? -10.008 -5.91 -17.828 1 98.75 308 VAL A O 1
ATOM 2415 N N . ARG A 1 309 ? -10.32 -3.709 -17.516 1 98.31 309 ARG A N 1
ATOM 2416 C CA . ARG A 1 309 ? -11.688 -3.688 -18.047 1 98.31 309 ARG A CA 1
ATOM 2417 C C . ARG A 1 309 ? -11.719 -4.195 -19.484 1 98.31 309 ARG A C 1
ATOM 2419 O O . ARG A 1 309 ? -12.695 -4.824 -19.891 1 98.31 309 ARG A O 1
ATOM 2426 N N . ARG A 1 310 ? -10.656 -3.932 -20.219 1 98 310 ARG A N 1
ATOM 2427 C CA . ARG A 1 310 ? -10.594 -4.375 -21.609 1 98 310 ARG A CA 1
ATOM 2428 C C . ARG A 1 310 ? -10.664 -5.895 -21.703 1 98 310 ARG A C 1
ATOM 2430 O O . ARG A 1 310 ? -11.305 -6.438 -22.609 1 98 310 ARG A O 1
ATOM 2437 N N . PHE A 1 311 ? -10 -6.594 -20.781 1 98.75 311 PHE A N 1
ATOM 2438 C CA . PHE A 1 311 ? -10.008 -8.055 -20.766 1 98.75 311 PHE A CA 1
ATOM 2439 C C . PHE A 1 311 ? -11.359 -8.578 -20.312 1 98.75 311 PHE A C 1
ATOM 2441 O O . PHE A 1 311 ? -11.922 -9.477 -20.953 1 98.75 311 PHE A O 1
ATOM 2448 N N . LEU A 1 312 ? -11.898 -8 -19.219 1 98.38 312 LEU A N 1
ATOM 2449 C CA . LEU A 1 312 ? -13.172 -8.438 -18.672 1 98.38 312 LEU A CA 1
ATOM 2450 C C . LEU A 1 312 ? -14.289 -8.281 -19.703 1 98.38 312 LEU A C 1
ATOM 2452 O O . LEU A 1 312 ? -15.164 -9.133 -19.812 1 98.38 312 LEU A O 1
ATOM 2456 N N . ALA A 1 313 ? -14.234 -7.207 -20.453 1 97.38 313 ALA A N 1
ATOM 2457 C CA . ALA A 1 313 ? -15.25 -6.91 -21.453 1 97.38 313 ALA A CA 1
ATOM 2458 C C . ALA A 1 313 ? -15.258 -7.961 -22.562 1 97.38 313 ALA A C 1
ATOM 2460 O O . ALA A 1 313 ? -16.281 -8.195 -23.203 1 97.38 313 ALA A O 1
ATOM 2461 N N . LYS A 1 314 ? -14.141 -8.594 -22.766 1 97.75 314 LYS A N 1
ATOM 2462 C CA . LYS A 1 314 ? -14.031 -9.586 -23.828 1 97.75 314 LYS A CA 1
ATOM 2463 C C . LYS A 1 314 ? -14.117 -11 -23.266 1 97.75 314 LYS A C 1
ATOM 2465 O O . LYS A 1 314 ? -13.867 -11.977 -23.984 1 97.75 314 LYS A O 1
ATOM 2470 N N . GLY A 1 315 ? -14.359 -11.133 -22 1 97.44 315 GLY A N 1
ATOM 2471 C CA . GLY A 1 315 ? -14.586 -12.43 -21.391 1 97.44 315 GLY A CA 1
ATOM 2472 C C . GLY A 1 315 ? -13.305 -13.164 -21.047 1 97.44 315 GLY A C 1
ATOM 2473 O O . GLY A 1 315 ? -13.312 -14.375 -20.828 1 97.44 315 GLY A O 1
ATOM 2474 N N . VAL A 1 316 ? -12.172 -12.523 -21.047 1 98.75 316 VAL A N 1
ATOM 2475 C CA . VAL A 1 316 ? -10.898 -13.125 -20.656 1 98.75 316 VAL A CA 1
ATOM 2476 C C . VAL A 1 316 ? -10.836 -13.25 -19.125 1 98.75 316 VAL A C 1
ATOM 2478 O O . VAL A 1 316 ? -11.148 -12.305 -18.406 1 98.75 316 VAL A O 1
ATOM 2481 N N . LYS A 1 317 ? -10.445 -14.398 -18.594 1 98.38 317 LYS A N 1
ATOM 2482 C CA . LYS A 1 317 ? -10.281 -14.594 -17.156 1 98.38 317 LYS A CA 1
ATOM 2483 C C . LYS A 1 317 ? -9.102 -13.781 -16.625 1 98.38 317 LYS A C 1
ATOM 2485 O O . LYS A 1 317 ? -8.031 -13.766 -17.234 1 98.38 317 LYS A O 1
ATOM 2490 N N . VAL A 1 318 ? -9.406 -13.094 -15.562 1 98.88 318 VAL A N 1
ATOM 2491 C CA . VAL A 1 318 ? -8.359 -12.281 -14.961 1 98.88 318 VAL A CA 1
ATOM 2492 C C . VAL A 1 318 ? -8.219 -12.617 -13.484 1 98.88 318 VAL A C 1
ATOM 2494 O O . VAL A 1 318 ? -9.219 -12.758 -12.773 1 98.88 318 VAL A O 1
ATOM 2497 N N . GLY A 1 319 ? -7.062 -12.875 -12.984 1 98.94 319 GLY A N 1
ATOM 2498 C CA . GLY A 1 319 ? -6.656 -12.938 -11.586 1 98.94 319 GLY A CA 1
ATOM 2499 C C . GLY A 1 319 ? -5.59 -11.922 -11.227 1 98.94 319 GLY A C 1
ATOM 2500 O O . GLY A 1 319 ? -5.164 -11.133 -12.078 1 98.94 319 GLY A O 1
ATOM 2501 N N . LEU A 1 320 ? -5.211 -11.867 -9.992 1 98.94 320 LEU A N 1
ATOM 2502 C CA . LEU A 1 320 ? -4.164 -10.953 -9.547 1 98.94 320 LEU A CA 1
ATOM 2503 C C . LEU A 1 320 ? -2.871 -11.711 -9.258 1 98.94 320 LEU A C 1
ATOM 2505 O O . LEU A 1 320 ? -2.891 -12.922 -9.039 1 98.94 320 LEU A O 1
ATOM 2509 N N . GLY A 1 321 ? -1.795 -11.047 -9.336 1 98.94 321 GLY A N 1
ATOM 2510 C CA . GLY A 1 321 ? -0.49 -11.57 -8.969 1 98.94 321 GLY A CA 1
ATOM 2511 C C . GLY A 1 321 ? 0.374 -10.555 -8.242 1 98.94 321 GLY A C 1
ATOM 2512 O O . GLY A 1 321 ? 0.308 -9.359 -8.531 1 98.94 321 GLY A O 1
ATOM 2513 N N . THR A 1 322 ? 1.199 -11.055 -7.348 1 98.81 322 THR A N 1
ATOM 2514 C CA . THR A 1 322 ? 2.1 -10.18 -6.613 1 98.81 322 THR A CA 1
ATOM 2515 C C . THR A 1 322 ? 3.336 -9.852 -7.445 1 98.81 322 THR A C 1
ATOM 2517 O O . THR A 1 322 ? 3.838 -8.727 -7.402 1 98.81 322 THR A O 1
ATOM 2520 N N . ASP A 1 323 ? 3.787 -10.914 -8.211 1 98.69 323 ASP A N 1
ATOM 2521 C CA . ASP A 1 323 ? 5.043 -10.789 -8.945 1 98.69 323 ASP A CA 1
ATOM 2522 C C . ASP A 1 323 ? 6.145 -10.227 -8.055 1 98.69 323 ASP A C 1
ATOM 2524 O O . ASP A 1 323 ? 6.793 -9.242 -8.414 1 98.69 323 ASP A O 1
ATOM 2528 N N . VAL A 1 324 ? 6.387 -10.828 -6.957 1 97.31 324 VAL A N 1
ATOM 2529 C CA . VAL A 1 324 ? 7.27 -10.281 -5.934 1 97.31 324 VAL A CA 1
ATOM 2530 C C . VAL A 1 324 ? 8.641 -9.992 -6.535 1 97.31 324 VAL A C 1
ATOM 2532 O O . VAL A 1 324 ? 9.133 -10.758 -7.371 1 97.31 324 VAL A O 1
ATOM 2535 N N . ALA A 1 325 ? 9.328 -9.047 -5.957 1 94.38 325 ALA A N 1
ATOM 2536 C CA . ALA A 1 325 ? 10.547 -8.375 -6.391 1 94.38 325 ALA A CA 1
ATOM 2537 C C . ALA A 1 325 ? 10.273 -7.43 -7.555 1 94.38 325 ALA A C 1
ATOM 2539 O O . ALA A 1 325 ? 10.773 -6.305 -7.582 1 94.38 325 ALA A O 1
ATOM 2540 N N . GLY A 1 326 ? 9.516 -7.895 -8.617 1 97.19 326 GLY A N 1
ATOM 2541 C CA . GLY A 1 326 ? 8.984 -6.895 -9.531 1 97.19 326 GLY A CA 1
ATOM 2542 C C . GLY A 1 326 ? 8.055 -5.902 -8.859 1 97.19 326 GLY A C 1
ATOM 2543 O O . GLY A 1 326 ? 8.141 -4.695 -9.109 1 97.19 326 GLY A O 1
ATOM 2544 N N . GLY A 1 327 ? 7.113 -6.457 -8.133 1 97.75 327 GLY A N 1
ATOM 2545 C CA . GLY A 1 327 ? 6.367 -5.711 -7.129 1 97.75 327 GLY A CA 1
ATOM 2546 C C . GLY A 1 327 ? 6.941 -5.859 -5.73 1 97.75 327 GLY A C 1
ATOM 2547 O O . GLY A 1 327 ? 7.43 -6.93 -5.363 1 97.75 327 GLY A O 1
ATOM 2548 N N . PHE A 1 328 ? 6.781 -4.957 -4.863 1 98.31 328 PHE A N 1
ATOM 2549 C CA . PHE A 1 328 ? 7.586 -4.969 -3.646 1 98.31 328 PHE A CA 1
ATOM 2550 C C . PHE A 1 328 ? 6.906 -5.789 -2.557 1 98.31 328 PHE A C 1
ATOM 2552 O O . PHE A 1 328 ? 7.535 -6.152 -1.561 1 98.31 328 PHE A O 1
ATOM 2559 N N . ALA A 1 329 ? 5.652 -6.168 -2.672 1 98.38 329 ALA A N 1
ATOM 2560 C CA . ALA A 1 329 ? 4.945 -6.723 -1.519 1 98.38 329 ALA A CA 1
ATOM 2561 C C . ALA A 1 329 ? 4.566 -8.18 -1.756 1 98.38 329 ALA A C 1
ATOM 2563 O O . ALA A 1 329 ? 4.094 -8.539 -2.838 1 98.38 329 ALA A O 1
ATOM 2564 N N . PRO A 1 330 ? 4.746 -9.07 -0.8 1 98.44 330 PRO A N 1
ATOM 2565 C CA . PRO A 1 330 ? 4.332 -10.477 -0.887 1 98.44 330 PRO A CA 1
ATOM 2566 C C . PRO A 1 330 ? 2.881 -10.688 -0.463 1 98.44 330 PRO A C 1
ATOM 2568 O O . PRO A 1 330 ? 2.562 -11.695 0.171 1 98.44 330 PRO A O 1
ATOM 2571 N N . SER A 1 331 ? 2.014 -9.727 -0.698 1 98.56 331 SER A N 1
ATOM 2572 C CA . SER A 1 331 ? 0.667 -9.742 -0.137 1 98.56 331 SER A CA 1
ATOM 2573 C C . SER A 1 331 ? -0.385 -9.523 -1.218 1 98.56 331 SER A C 1
ATOM 2575 O O . SER A 1 331 ? -0.298 -8.562 -1.985 1 98.56 331 SER A O 1
ATOM 2577 N N . MET A 1 332 ? -1.395 -10.383 -1.21 1 98.88 332 MET A N 1
ATOM 2578 C CA . MET A 1 332 ? -2.498 -10.219 -2.152 1 98.88 332 MET A CA 1
ATOM 2579 C C . MET A 1 332 ? -3.357 -9.016 -1.776 1 98.88 332 MET A C 1
ATOM 2581 O O . MET A 1 332 ? -4.051 -8.453 -2.625 1 98.88 332 MET A O 1
ATOM 2585 N N . LEU A 1 333 ? -3.336 -8.609 -0.484 1 98.88 333 LEU A N 1
ATOM 2586 C CA . LEU A 1 333 ? -3.984 -7.355 -0.133 1 98.88 333 LEU A CA 1
ATOM 2587 C C . LEU A 1 333 ? -3.303 -6.18 -0.825 1 98.88 333 LEU A C 1
ATOM 2589 O O . LEU A 1 333 ? -3.971 -5.238 -1.266 1 98.88 333 LEU A O 1
ATOM 2593 N N . ASP A 1 334 ? -1.978 -6.25 -0.902 1 98.75 334 ASP A N 1
ATOM 2594 C CA . ASP A 1 334 ? -1.271 -5.227 -1.667 1 98.75 334 ASP A CA 1
ATOM 2595 C C . ASP A 1 334 ? -1.63 -5.305 -3.148 1 98.75 334 ASP A C 1
ATOM 2597 O O . ASP A 1 334 ? -1.771 -4.273 -3.814 1 98.75 334 ASP A O 1
ATOM 2601 N N . ALA A 1 335 ? -1.749 -6.539 -3.678 1 98.94 335 ALA A N 1
ATOM 2602 C CA . ALA A 1 335 ? -2.164 -6.691 -5.07 1 98.94 335 ALA A CA 1
ATOM 2603 C C . ALA A 1 335 ? -3.533 -6.059 -5.305 1 98.94 335 ALA A C 1
ATOM 2605 O O . ALA A 1 335 ? -3.764 -5.438 -6.348 1 98.94 335 ALA A O 1
ATOM 2606 N N . VAL A 1 336 ? -4.406 -6.223 -4.379 1 98.88 336 VAL A N 1
ATOM 2607 C CA . VAL A 1 336 ? -5.727 -5.602 -4.434 1 98.88 336 VAL A CA 1
ATOM 2608 C C . VAL A 1 336 ? -5.582 -4.082 -4.457 1 98.88 336 VAL A C 1
ATOM 2610 O O . VAL A 1 336 ? -6.164 -3.41 -5.312 1 98.88 336 VAL A O 1
ATOM 2613 N N . ARG A 1 337 ? -4.777 -3.529 -3.559 1 98.81 337 ARG A N 1
ATOM 2614 C CA . ARG A 1 337 ? -4.625 -2.084 -3.416 1 98.81 337 ARG A CA 1
ATOM 2615 C C . ARG A 1 337 ? -3.947 -1.48 -4.641 1 98.81 337 ARG A C 1
ATOM 2617 O O . ARG A 1 337 ? -4.359 -0.425 -5.129 1 98.81 337 ARG A O 1
ATOM 2624 N N . SER A 1 338 ? -2.867 -2.145 -5.117 1 98.88 338 SER A N 1
ATOM 2625 C CA . SER A 1 338 ? -2.191 -1.63 -6.305 1 98.88 338 SER A CA 1
ATOM 2626 C C . SER A 1 338 ? -3.082 -1.735 -7.539 1 98.88 338 SER A C 1
ATOM 2628 O O . SER A 1 338 ? -3.021 -0.886 -8.43 1 98.88 338 SER A O 1
ATOM 2630 N N . THR A 1 339 ? -3.93 -2.807 -7.625 1 98.94 339 THR A N 1
ATOM 2631 C CA . THR A 1 339 ? -4.898 -2.914 -8.711 1 98.94 339 THR A CA 1
ATOM 2632 C C . THR A 1 339 ? -5.945 -1.81 -8.609 1 98.94 339 THR A C 1
ATOM 2634 O O . THR A 1 339 ? -6.379 -1.266 -9.633 1 98.94 339 THR A O 1
ATOM 2637 N N . PHE A 1 340 ? -6.371 -1.532 -7.359 1 98.81 340 PHE A N 1
ATOM 2638 C CA . PHE A 1 340 ? -7.254 -0.396 -7.125 1 98.81 340 PHE A CA 1
ATOM 2639 C C . PHE A 1 340 ? -6.652 0.883 -7.691 1 98.81 340 PHE A C 1
ATOM 2641 O O . PHE A 1 340 ? -7.305 1.599 -8.453 1 98.81 340 PHE A O 1
ATOM 2648 N N . PHE A 1 341 ? -5.367 1.19 -7.426 1 98.81 341 PHE A N 1
ATOM 2649 C CA . PHE A 1 341 ? -4.676 2.369 -7.938 1 98.81 341 PHE A CA 1
ATOM 2650 C C . PHE A 1 341 ? -4.578 2.324 -9.461 1 98.81 341 PHE A C 1
ATOM 2652 O O . PHE A 1 341 ? -4.77 3.342 -10.125 1 98.81 341 PHE A O 1
ATOM 2659 N N . ALA A 1 342 ? -4.277 1.158 -10 1 98.88 342 ALA A N 1
ATOM 2660 C CA . ALA A 1 342 ? -4.164 1.024 -11.453 1 98.88 342 ALA A CA 1
ATOM 2661 C C . ALA A 1 342 ? -5.496 1.32 -12.133 1 98.88 342 ALA A C 1
ATOM 2663 O O . ALA A 1 342 ? -5.535 2.014 -13.156 1 98.88 342 ALA A O 1
ATOM 2664 N N . SER A 1 343 ? -6.57 0.758 -11.586 1 98.69 343 SER A N 1
ATOM 2665 C CA . SER A 1 343 ? -7.906 0.972 -12.141 1 98.69 343 SER A CA 1
ATOM 2666 C C . SER A 1 343 ? -8.305 2.441 -12.062 1 98.69 343 SER A C 1
ATOM 2668 O O . SER A 1 343 ? -8.891 2.979 -13.008 1 98.69 343 SER A O 1
ATOM 2670 N N . LYS A 1 344 ? -7.988 3.096 -10.938 1 98.44 344 LYS A N 1
ATOM 2671 C CA . LYS A 1 344 ? -8.258 4.523 -10.773 1 98.44 344 LYS A CA 1
ATOM 2672 C C . LYS A 1 344 ? -7.418 5.352 -11.742 1 98.44 344 LYS A C 1
ATOM 2674 O O . LYS A 1 344 ? -7.883 6.371 -12.258 1 98.44 344 LYS A O 1
ATOM 2679 N N . THR A 1 345 ? -6.188 4.969 -11.969 1 98.62 345 THR A N 1
ATOM 2680 C CA . THR A 1 345 ? -5.332 5.633 -12.945 1 98.62 345 THR A CA 1
ATOM 2681 C C . THR A 1 345 ? -5.938 5.543 -14.344 1 98.62 345 THR A C 1
ATOM 2683 O O . THR A 1 345 ? -5.914 6.52 -15.102 1 98.62 345 THR A O 1
ATOM 2686 N N . GLN A 1 346 ? -6.473 4.352 -14.688 1 98.44 346 GLN A N 1
ATOM 2687 C CA . GLN A 1 346 ? -7.156 4.203 -15.969 1 98.44 346 GLN A CA 1
ATOM 2688 C C . GLN A 1 346 ? -8.336 5.164 -16.078 1 98.44 346 GLN A C 1
ATOM 2690 O O . GLN A 1 346 ? -8.539 5.793 -17.109 1 98.44 346 GLN A O 1
ATOM 2695 N N . LYS A 1 347 ? -9.109 5.254 -15.008 1 97.94 347 LYS A N 1
ATOM 2696 C CA . LYS A 1 347 ? -10.219 6.207 -14.992 1 97.94 347 LYS A CA 1
ATOM 2697 C C . LYS A 1 347 ? -9.727 7.625 -15.266 1 97.94 347 LYS A C 1
ATOM 2699 O O . LYS A 1 347 ? -10.328 8.352 -16.062 1 97.94 347 LYS A O 1
ATOM 2704 N N . ILE A 1 348 ? -8.648 8.039 -14.609 1 97.69 348 ILE A N 1
ATOM 2705 C CA . ILE A 1 348 ? -8.055 9.359 -14.766 1 97.69 348 ILE A CA 1
ATOM 2706 C C . ILE A 1 348 ? -7.621 9.562 -16.219 1 97.69 348 ILE A C 1
ATOM 2708 O O . ILE A 1 348 ? -7.941 10.586 -16.828 1 97.69 348 ILE A O 1
ATOM 2712 N N . MET A 1 349 ? -6.918 8.602 -16.781 1 97.06 349 MET A N 1
ATOM 2713 C CA . MET A 1 349 ? -6.398 8.711 -18.141 1 97.06 349 MET A CA 1
ATOM 2714 C C . MET A 1 349 ? -7.535 8.734 -19.156 1 97.06 349 MET A C 1
ATOM 2716 O O . MET A 1 349 ? -7.504 9.516 -20.109 1 97.06 349 MET A O 1
ATOM 2720 N N . HIS A 1 350 ? -8.562 7.887 -19 1 97.25 350 HIS A N 1
ATOM 2721 C CA . HIS A 1 350 ? -9.719 7.867 -19.891 1 97.25 350 HIS A CA 1
ATOM 2722 C C . HIS A 1 350 ? -10.453 9.203 -19.875 1 97.25 350 HIS A C 1
ATOM 2724 O O . HIS A 1 350 ? -10.859 9.711 -20.922 1 97.25 350 HIS A O 1
ATOM 2730 N N . ARG A 1 351 ? -10.562 9.742 -18.672 1 95.88 351 ARG A N 1
ATOM 2731 C CA . ARG A 1 351 ? -11.281 11 -18.516 1 95.88 351 ARG A CA 1
ATOM 2732 C C . ARG A 1 351 ? -10.469 12.172 -19.047 1 95.88 351 ARG A C 1
ATOM 2734 O O . ARG A 1 351 ? -10.961 12.969 -19.859 1 95.88 351 ARG A O 1
ATOM 2741 N N . ASP A 1 352 ? -9.18 12.25 -18.703 1 94.75 352 ASP A N 1
ATOM 2742 C CA . ASP A 1 352 ? -8.398 13.469 -18.875 1 94.75 352 ASP A CA 1
ATOM 2743 C C . ASP A 1 352 ? -7.656 13.453 -20.219 1 94.75 352 ASP A C 1
ATOM 2745 O O . ASP A 1 352 ? -7.355 14.508 -20.781 1 94.75 352 ASP A O 1
ATOM 2749 N N . ILE A 1 353 ? -7.391 12.297 -20.703 1 92.81 353 ILE A N 1
ATOM 2750 C CA . ILE A 1 353 ? -6.57 12.195 -21.906 1 92.81 353 ILE A CA 1
ATOM 2751 C C . ILE A 1 353 ? -7.414 11.664 -23.062 1 92.81 353 ILE A C 1
ATOM 2753 O O . ILE A 1 353 ? -7.48 12.289 -24.125 1 92.81 353 ILE A O 1
ATOM 2757 N N . LEU A 1 354 ? -8.125 10.562 -22.844 1 93.5 354 LEU A N 1
ATOM 2758 C CA . LEU A 1 354 ? -8.875 9.914 -23.922 1 93.5 354 LEU A CA 1
ATOM 2759 C C . LEU A 1 354 ? -10.266 10.508 -24.047 1 93.5 354 LEU A C 1
ATOM 2761 O O . LEU A 1 354 ? -10.984 10.219 -25.016 1 93.5 354 LEU A O 1
ATOM 2765 N N . LYS A 1 355 ? -10.695 11.391 -23.156 1 94.31 355 LYS A N 1
ATOM 2766 C CA . LYS A 1 355 ? -11.984 12.086 -23.141 1 94.31 355 LYS A CA 1
ATOM 2767 C C . LYS A 1 355 ? -13.141 11.094 -23.109 1 94.31 355 LYS A C 1
ATOM 2769 O O . LYS A 1 355 ? -14.172 11.312 -23.75 1 94.31 355 LYS A O 1
ATOM 2774 N N . ASN A 1 356 ? -12.867 9.953 -22.5 1 93.81 356 ASN A N 1
ATOM 2775 C CA . ASN A 1 356 ? -13.914 8.977 -22.203 1 93.81 356 ASN A CA 1
ATOM 2776 C C . ASN A 1 356 ? -14.367 9.07 -20.75 1 93.81 356 ASN A C 1
ATOM 2778 O O . ASN A 1 356 ? -13.812 8.398 -19.875 1 93.81 356 ASN A O 1
ATOM 2782 N N . LYS A 1 357 ? -15.43 9.695 -20.453 1 91.12 357 LYS A N 1
ATOM 2783 C CA . LYS A 1 357 ? -15.898 9.961 -19.109 1 91.12 357 LYS A CA 1
ATOM 2784 C C . LYS A 1 357 ? -16.672 8.773 -18.547 1 91.12 357 LYS A C 1
ATOM 2786 O O . LYS A 1 357 ? -16.938 8.703 -17.344 1 91.12 357 LYS A O 1
ATOM 2791 N N . ASP A 1 358 ? -16.938 7.758 -19.375 1 94.06 358 ASP A N 1
ATOM 2792 C CA . ASP A 1 358 ? -17.828 6.672 -18.984 1 94.06 358 ASP A CA 1
ATOM 2793 C C . ASP A 1 358 ? -17.031 5.5 -18.391 1 94.06 358 ASP A C 1
ATOM 2795 O O . ASP A 1 358 ? -17.625 4.535 -17.906 1 94.06 358 ASP A O 1
ATOM 2799 N N . TYR A 1 359 ? -15.766 5.613 -18.375 1 96.19 359 TYR A N 1
ATOM 2800 C CA . TYR A 1 359 ? -14.961 4.539 -17.797 1 96.19 359 TYR A CA 1
ATOM 2801 C C . TYR A 1 359 ? -15.305 4.309 -16.328 1 96.19 359 TYR A C 1
ATOM 2803 O O . TYR A 1 359 ? -15.383 5.262 -15.555 1 96.19 359 TYR A O 1
ATOM 2811 N N . VAL A 1 360 ? -15.547 3.07 -15.961 1 95.94 360 VAL A N 1
ATOM 2812 C CA . VAL A 1 360 ? -15.891 2.711 -14.586 1 95.94 360 VAL A CA 1
ATOM 2813 C C . VAL A 1 360 ? -14.742 1.922 -13.953 1 95.94 360 VAL A C 1
ATOM 2815 O O . VAL A 1 360 ? -14.414 0.825 -14.414 1 95.94 360 VAL A O 1
ATOM 2818 N N . PRO A 1 361 ? -14.125 2.451 -12.945 1 97.06 361 PRO A N 1
ATOM 2819 C CA . PRO A 1 361 ? -13.055 1.7 -12.281 1 97.06 361 PRO A CA 1
ATOM 2820 C C . PRO A 1 361 ? -13.562 0.452 -11.57 1 97.06 361 PRO A C 1
ATOM 2822 O O . PRO A 1 361 ? -14.773 0.302 -11.367 1 97.06 361 PRO A O 1
ATOM 2825 N N . LEU A 1 362 ? -12.656 -0.444 -11.234 1 98.06 362 LEU A N 1
ATOM 2826 C CA . LEU A 1 362 ? -13.008 -1.668 -10.523 1 98.06 362 LEU A CA 1
ATOM 2827 C C . LEU A 1 362 ? -13.523 -1.355 -9.125 1 98.06 362 LEU A C 1
ATOM 2829 O O . LEU A 1 362 ? -12.961 -0.503 -8.43 1 98.06 362 LEU A O 1
ATOM 2833 N N . SER A 1 363 ? -14.617 -1.967 -8.688 1 97.25 363 SER A N 1
ATOM 2834 C CA . SER A 1 363 ? -15.164 -1.831 -7.344 1 97.25 363 SER A CA 1
ATOM 2835 C C . SER A 1 363 ? -14.461 -2.76 -6.363 1 97.25 363 SER A C 1
ATOM 2837 O O . SER A 1 363 ? -13.805 -3.721 -6.77 1 97.25 363 SER A O 1
ATOM 2839 N N . PRO A 1 364 ? -14.609 -2.502 -5.055 1 97.12 364 PRO A N 1
ATOM 2840 C CA . PRO A 1 364 ? -14.023 -3.395 -4.051 1 97.12 364 PRO A CA 1
ATOM 2841 C C . PRO A 1 364 ? -14.508 -4.836 -4.191 1 97.12 364 PRO A C 1
ATOM 2843 O O . PRO A 1 364 ? -13.727 -5.773 -3.998 1 97.12 364 PRO A O 1
ATOM 2846 N N . SER A 1 365 ? -15.758 -5.051 -4.531 1 97.69 365 SER A N 1
ATOM 2847 C CA . SER A 1 365 ? -16.281 -6.398 -4.723 1 97.69 365 SER A CA 1
ATOM 2848 C C . SER A 1 365 ? -15.609 -7.094 -5.898 1 97.69 365 SER A C 1
ATOM 2850 O O . SER A 1 365 ? -15.32 -8.289 -5.832 1 97.69 365 SER A O 1
ATOM 2852 N N . GLU A 1 366 ? -15.383 -6.348 -6.969 1 98.5 366 GLU A N 1
ATOM 2853 C CA . GLU A 1 366 ? -14.688 -6.918 -8.117 1 98.5 366 GLU A CA 1
ATOM 2854 C C . GLU A 1 366 ? -13.234 -7.25 -7.777 1 98.5 366 GLU A C 1
ATOM 2856 O O . GLU A 1 366 ? -12.695 -8.25 -8.25 1 98.5 366 GLU A O 1
ATOM 2861 N N . LEU A 1 367 ? -12.641 -6.391 -6.977 1 98.75 367 LEU A N 1
ATOM 2862 C CA . LEU A 1 367 ? -11.266 -6.641 -6.555 1 98.75 367 LEU A CA 1
ATOM 2863 C C . LEU A 1 367 ? -11.172 -7.926 -5.738 1 98.75 367 LEU A C 1
ATOM 2865 O O . LEU A 1 367 ? -10.234 -8.711 -5.918 1 98.75 367 LEU A O 1
ATOM 2869 N N . LEU A 1 368 ? -12.102 -8.141 -4.812 1 98.81 368 LEU A N 1
ATOM 2870 C CA . LEU A 1 368 ? -12.133 -9.383 -4.059 1 98.81 368 LEU A CA 1
ATOM 2871 C C . LEU A 1 368 ? -12.305 -10.578 -4.988 1 98.81 368 LEU A C 1
ATOM 2873 O O . LEU A 1 368 ? -11.656 -11.609 -4.812 1 98.81 368 LEU A O 1
ATOM 2877 N N . PHE A 1 369 ? -13.188 -10.414 -5.977 1 98.94 369 PHE A N 1
ATOM 2878 C CA . PHE A 1 369 ? -13.406 -11.461 -6.969 1 98.94 369 PHE A CA 1
ATOM 2879 C C . PHE A 1 369 ? -12.102 -11.828 -7.668 1 98.94 369 PHE A C 1
ATOM 2881 O O . PHE A 1 369 ? -11.75 -13 -7.746 1 98.94 369 PHE A O 1
ATOM 2888 N N . LEU A 1 370 ? -11.375 -10.867 -8.148 1 98.94 370 LEU A N 1
ATOM 2889 C CA . LEU A 1 370 ? -10.141 -11.102 -8.883 1 98.94 370 LEU A CA 1
ATOM 2890 C C . LEU A 1 370 ? -9.102 -11.789 -7.996 1 98.94 370 LEU A C 1
ATOM 2892 O O . LEU A 1 370 ? -8.297 -12.586 -8.477 1 98.94 370 LEU A O 1
ATOM 2896 N N . ALA A 1 371 ? -9.172 -11.516 -6.66 1 98.94 371 ALA A N 1
ATOM 2897 C CA . ALA A 1 371 ? -8.18 -12.039 -5.727 1 98.94 371 ALA A CA 1
ATOM 2898 C C . ALA A 1 371 ? -8.539 -13.445 -5.266 1 98.94 371 ALA A C 1
ATOM 2900 O O . ALA A 1 371 ? -7.754 -14.102 -4.578 1 98.94 371 ALA A O 1
ATOM 2901 N N . THR A 1 372 ? -9.75 -13.953 -5.559 1 98.88 372 THR A N 1
ATOM 2902 C CA . THR A 1 372 ? -10.227 -15.242 -5.07 1 98.88 372 THR A CA 1
ATOM 2903 C C . THR A 1 372 ? -10.742 -16.094 -6.227 1 98.88 372 THR A C 1
ATOM 2905 O O . THR A 1 372 ? -9.953 -16.719 -6.949 1 98.88 372 THR A O 1
ATOM 2908 N N . LEU A 1 373 ? -12 -15.859 -6.602 1 98.94 373 LEU A N 1
ATOM 2909 C CA . LEU A 1 373 ? -12.617 -16.703 -7.621 1 98.94 373 LEU A CA 1
ATOM 2910 C C . LEU A 1 373 ? -12.031 -16.406 -9 1 98.94 373 LEU A C 1
ATOM 2912 O O . LEU A 1 373 ? -11.875 -17.328 -9.812 1 98.94 373 LEU A O 1
ATOM 2916 N N . GLY A 1 374 ? -11.789 -15.141 -9.305 1 98.94 374 GLY A N 1
ATOM 2917 C CA . GLY A 1 374 ? -11.133 -14.812 -10.562 1 98.94 374 GLY A CA 1
ATOM 2918 C C . GLY A 1 374 ? -9.781 -15.492 -10.727 1 98.94 374 GLY A C 1
ATOM 2919 O O . GLY A 1 374 ? -9.477 -16.031 -11.789 1 98.94 374 GLY A O 1
ATOM 2920 N N . GLY A 1 375 ? -8.961 -15.43 -9.656 1 98.94 375 GLY A N 1
ATOM 2921 C CA . GLY A 1 375 ? -7.699 -16.156 -9.672 1 98.94 375 GLY A CA 1
ATOM 2922 C C . GLY A 1 375 ? -7.879 -17.656 -9.844 1 98.94 375 GLY A C 1
ATOM 2923 O O . GLY A 1 375 ? -7.121 -18.297 -10.578 1 98.94 375 GLY A O 1
ATOM 2924 N N . ALA A 1 376 ? -8.891 -18.219 -9.148 1 98.94 376 ALA A N 1
ATOM 2925 C CA . ALA A 1 376 ? -9.188 -19.641 -9.289 1 98.94 376 ALA A CA 1
ATOM 2926 C C . ALA A 1 376 ? -9.547 -19.984 -10.727 1 98.94 376 ALA A C 1
ATOM 2928 O O . ALA A 1 376 ? -9.133 -21.031 -11.25 1 98.94 376 ALA A O 1
ATOM 2929 N N . GLN A 1 377 ? -10.297 -19.141 -11.383 1 98.88 377 GLN A N 1
ATOM 2930 C CA . GLN A 1 377 ? -10.672 -19.359 -12.781 1 98.88 377 GLN A CA 1
ATOM 2931 C C . GLN A 1 377 ? -9.445 -19.344 -13.688 1 98.88 377 GLN A C 1
ATOM 2933 O O . GLN A 1 377 ? -9.328 -20.172 -14.594 1 98.88 377 GLN A O 1
ATOM 2938 N N . VAL A 1 378 ? -8.531 -18.422 -13.422 1 98.94 378 VAL A N 1
ATOM 2939 C CA . VAL A 1 378 ? -7.312 -18.312 -14.219 1 98.94 378 VAL A CA 1
ATOM 2940 C C . VAL A 1 378 ? -6.508 -19.594 -14.125 1 98.94 378 VAL A C 1
ATOM 2942 O O . VAL A 1 378 ? -5.973 -20.078 -15.125 1 98.94 378 VAL A O 1
ATOM 2945 N N . LEU A 1 379 ? -6.512 -20.203 -12.938 1 98.88 379 LEU A N 1
ATOM 2946 C CA . LEU A 1 379 ? -5.707 -21.406 -12.711 1 98.88 379 LEU A CA 1
ATOM 2947 C C . LEU A 1 379 ? -6.512 -22.672 -13 1 98.88 379 LEU A C 1
ATOM 2949 O O . LEU A 1 379 ? -6.02 -23.781 -12.805 1 98.88 379 LEU A O 1
ATOM 2953 N N . GLY A 1 380 ? -7.746 -22.547 -13.43 1 98.44 380 GLY A N 1
ATOM 2954 C CA . GLY A 1 380 ? -8.594 -23.703 -13.727 1 98.44 380 GLY A CA 1
ATOM 2955 C C . GLY A 1 380 ? -9.086 -24.406 -12.484 1 98.44 380 GLY A C 1
ATOM 2956 O O . GLY A 1 380 ? -9.297 -25.625 -12.5 1 98.44 380 GLY A O 1
ATOM 2957 N N . LEU A 1 381 ? -9.242 -23.641 -11.398 1 98.69 381 LEU A N 1
ATOM 2958 C CA . LEU A 1 381 ? -9.578 -24.25 -10.109 1 98.69 381 LEU A CA 1
ATOM 2959 C C . LEU A 1 381 ? -10.938 -23.766 -9.617 1 98.69 381 LEU A C 1
ATOM 2961 O O . LEU A 1 381 ? -11.281 -23.953 -8.453 1 98.69 381 LEU A O 1
ATOM 2965 N N . GLN A 1 382 ? -11.75 -23.125 -10.484 1 98.19 382 GLN A N 1
ATOM 2966 C CA . GLN A 1 382 ? -12.992 -22.484 -10.078 1 98.19 382 GLN A CA 1
ATOM 2967 C C . GLN A 1 382 ? -13.961 -23.484 -9.461 1 98.19 382 GLN A C 1
ATOM 2969 O O . GLN A 1 382 ? -14.82 -23.109 -8.664 1 98.19 382 GLN A O 1
ATOM 2974 N N . ASP A 1 383 ? -13.836 -24.766 -9.805 1 98 383 ASP A N 1
ATOM 2975 C CA . ASP A 1 383 ? -14.727 -25.797 -9.258 1 98 383 ASP A CA 1
ATOM 2976 C C . ASP A 1 383 ? -14.164 -26.375 -7.961 1 98 383 ASP A C 1
ATOM 2978 O O . ASP A 1 383 ? -14.836 -27.141 -7.277 1 98 383 ASP A O 1
ATOM 2982 N N . LYS A 1 384 ? -13.008 -25.969 -7.566 1 98.38 384 LYS A N 1
ATOM 2983 C CA . LYS A 1 384 ? -12.352 -26.516 -6.387 1 98.38 384 LYS A CA 1
ATOM 2984 C C . LYS A 1 384 ? -12.227 -25.469 -5.285 1 98.38 384 LYS A C 1
ATOM 2986 O O . LYS A 1 384 ? -12.297 -25.797 -4.098 1 98.38 384 LYS A O 1
ATOM 2991 N N . ILE A 1 385 ? -11.953 -24.266 -5.613 1 98.75 385 ILE A N 1
ATOM 2992 C CA . ILE A 1 385 ? -11.727 -23.234 -4.609 1 98.75 385 ILE A CA 1
ATOM 2993 C C . ILE A 1 385 ? -12.281 -21.891 -5.113 1 98.75 385 ILE A C 1
ATOM 2995 O O . ILE A 1 385 ? -12.961 -21.844 -6.141 1 98.75 385 ILE A O 1
ATOM 2999 N N . GLY A 1 386 ? -12.094 -20.797 -4.34 1 98.69 386 GLY A N 1
ATOM 3000 C CA . GLY A 1 386 ? -12.383 -19.422 -4.746 1 98.69 386 GLY A CA 1
ATOM 3001 C C . GLY A 1 386 ? -13.656 -18.875 -4.133 1 98.69 386 GLY A C 1
ATOM 3002 O O . GLY A 1 386 ? -13.891 -17.672 -4.164 1 98.69 386 GLY A O 1
ATOM 3003 N N . ASN A 1 387 ? -14.539 -19.672 -3.66 1 98.62 387 ASN A N 1
ATOM 3004 C CA . ASN A 1 387 ? -15.711 -19.281 -2.885 1 98.62 387 ASN A CA 1
ATOM 3005 C C . ASN A 1 387 ? -16.203 -20.422 -1.999 1 98.62 387 ASN A C 1
ATOM 3007 O O . ASN A 1 387 ? -15.578 -21.469 -1.932 1 98.62 387 ASN A O 1
ATOM 3011 N N . PHE A 1 388 ? -17.234 -20.188 -1.155 1 98.38 388 PHE A N 1
ATOM 3012 C CA . PHE A 1 388 ? -17.703 -21.156 -0.172 1 98.38 388 PHE A CA 1
ATOM 3013 C C . PHE A 1 388 ? -18.891 -21.953 -0.71 1 98.38 388 PHE A C 1
ATOM 3015 O O . PHE A 1 388 ? -19.875 -22.141 -0.003 1 98.38 388 PHE A O 1
ATOM 3022 N N . GLU A 1 389 ? -18.781 -22.578 -1.764 1 97.81 389 GLU A N 1
ATOM 3023 C CA . GLU A 1 389 ? -19.844 -23.422 -2.293 1 97.81 389 GLU A CA 1
ATOM 3024 C C . GLU A 1 389 ? -19.641 -24.891 -1.895 1 97.81 389 GLU A C 1
ATOM 3026 O O . GLU A 1 389 ? -18.5 -25.328 -1.726 1 97.81 389 GLU A O 1
ATOM 3031 N N . LYS A 1 390 ? -20.781 -25.609 -1.742 1 97.88 390 LYS A N 1
ATOM 3032 C CA . LYS A 1 390 ? -20.734 -27.031 -1.413 1 97.88 390 LYS A CA 1
ATOM 3033 C C . LYS A 1 390 ? -19.859 -27.797 -2.414 1 97.88 390 LYS A C 1
ATOM 3035 O O . LYS A 1 390 ? -19.969 -27.578 -3.623 1 97.88 390 LYS A O 1
ATOM 3040 N N . GLY A 1 391 ? -19.016 -28.641 -1.874 1 98.38 391 GLY A N 1
ATOM 3041 C CA . GLY A 1 391 ? -18.156 -29.469 -2.707 1 98.38 391 GLY A CA 1
ATOM 3042 C C . GLY A 1 391 ? -16.75 -28.906 -2.875 1 98.38 391 GLY A C 1
ATOM 3043 O O . GLY A 1 391 ? -15.828 -29.625 -3.252 1 98.38 391 GLY A O 1
ATOM 3044 N N . LYS A 1 392 ? -16.562 -27.672 -2.602 1 98.69 392 LYS A N 1
ATOM 3045 C CA . LYS A 1 392 ? -15.266 -27.031 -2.77 1 98.69 392 LYS A CA 1
ATOM 3046 C C . LYS A 1 392 ? -14.398 -27.203 -1.525 1 98.69 392 LYS A C 1
ATOM 3048 O O . LYS A 1 392 ? -14.906 -27.531 -0.449 1 98.69 392 LYS A O 1
ATOM 3053 N N . ALA A 1 393 ? -13.117 -27.109 -1.75 1 98.81 393 ALA A N 1
ATOM 3054 C CA . ALA A 1 393 ? -12.156 -27.188 -0.652 1 98.81 393 ALA A CA 1
ATOM 3055 C C . ALA A 1 393 ? -12.297 -25.984 0.277 1 98.81 393 ALA A C 1
ATOM 3057 O O . ALA A 1 393 ? -12.531 -24.859 -0.178 1 98.81 393 ALA A O 1
ATOM 3058 N N . PHE A 1 394 ? -12.109 -26.219 1.571 1 98.75 394 PHE A N 1
ATOM 3059 C CA . PHE A 1 394 ? -12.117 -25.141 2.543 1 98.75 394 PHE A CA 1
ATOM 3060 C C . PHE A 1 394 ? -10.766 -24.438 2.586 1 98.75 394 PHE A C 1
ATOM 3062 O O . PHE A 1 394 ? -9.969 -24.672 3.5 1 98.75 394 PHE A O 1
ATOM 3069 N N . ASP A 1 395 ? -10.445 -23.672 1.627 1 98.88 395 ASP A N 1
ATOM 3070 C CA . ASP A 1 395 ? -9.422 -22.625 1.638 1 98.88 395 ASP A CA 1
ATOM 3071 C C . ASP A 1 395 ? -9.992 -21.297 2.102 1 98.88 395 ASP A C 1
ATOM 3073 O O . ASP A 1 395 ? -10.742 -20.641 1.37 1 98.88 395 ASP A O 1
ATOM 3077 N N . ALA A 1 396 ? -9.555 -20.844 3.289 1 98.88 396 ALA A N 1
ATOM 3078 C CA . ALA A 1 396 ? -10.297 -19.719 3.873 1 98.88 396 ALA A CA 1
ATOM 3079 C C . ALA A 1 396 ? -9.391 -18.875 4.762 1 98.88 396 ALA A C 1
ATOM 3081 O O . ALA A 1 396 ? -8.383 -19.359 5.27 1 98.88 396 ALA A O 1
ATOM 3082 N N . LEU A 1 397 ? -9.75 -17.672 4.875 1 98.88 397 LEU A N 1
ATOM 3083 C CA . LEU A 1 397 ? -9.164 -16.734 5.824 1 98.88 397 LEU A CA 1
ATOM 3084 C C . LEU A 1 397 ? -10.164 -16.375 6.914 1 98.88 397 LEU A C 1
ATOM 3086 O O . LEU A 1 397 ? -11.266 -15.898 6.621 1 98.88 397 LEU A O 1
ATOM 3090 N N . TRP A 1 398 ? -9.836 -16.625 8.102 1 98.81 398 TRP A N 1
ATOM 3091 C CA . TRP A 1 398 ? -10.578 -16.109 9.25 1 98.81 398 TRP A CA 1
ATOM 3092 C C . TRP A 1 398 ? -10.102 -14.711 9.617 1 98.81 398 TRP A C 1
ATOM 3094 O O . TRP A 1 398 ? -9.102 -14.555 10.312 1 98.81 398 TRP A O 1
ATOM 3104 N N . VAL A 1 399 ? -10.828 -13.719 9.203 1 98.75 399 VAL A N 1
ATOM 3105 C CA . VAL A 1 399 ? -10.477 -12.312 9.383 1 98.75 399 VAL A CA 1
ATOM 3106 C C . VAL A 1 399 ? -10.992 -11.82 10.734 1 98.75 399 VAL A C 1
ATOM 3108 O O . VAL A 1 399 ? -12.148 -12.062 11.086 1 98.75 399 VAL A O 1
ATOM 3111 N N . ASP A 1 400 ? -10.172 -11.203 11.461 1 98.31 400 ASP A N 1
ATOM 3112 C CA . ASP A 1 400 ? -10.5 -10.625 12.766 1 98.31 400 ASP A CA 1
ATOM 3113 C C . ASP A 1 400 ? -10.164 -9.133 12.797 1 98.31 400 ASP A C 1
ATOM 3115 O O . ASP A 1 400 ? -8.992 -8.758 12.781 1 98.31 400 ASP A O 1
ATOM 3119 N N . LEU A 1 401 ? -11.164 -8.273 12.953 1 97.69 401 LEU A N 1
ATOM 3120 C CA . LEU A 1 401 ? -10.945 -6.836 12.906 1 97.69 401 LEU A CA 1
ATOM 3121 C C . LEU A 1 401 ? -10.898 -6.25 14.312 1 97.69 401 LEU A C 1
ATOM 3123 O O . LEU A 1 401 ? -10.891 -5.027 14.484 1 97.69 401 LEU A O 1
ATOM 3127 N N . GLN A 1 402 ? -11 -7.008 15.414 1 93.19 402 GLN A N 1
ATOM 3128 C CA . GLN A 1 402 ? -10.922 -6.535 16.797 1 93.19 402 GLN A CA 1
ATOM 3129 C C . GLN A 1 402 ? -9.508 -6.082 17.141 1 93.19 402 GLN A C 1
ATOM 3131 O O . GLN A 1 402 ? -9.273 -5.523 18.219 1 93.19 402 GLN A O 1
ATOM 3136 N N . GLY A 1 403 ? -8.703 -5.797 16.344 1 89.75 403 GLY A N 1
ATOM 3137 C CA . GLY A 1 403 ? -7.324 -5.348 16.484 1 89.75 403 GLY A CA 1
ATOM 3138 C C . GLY A 1 403 ? -6.559 -5.352 15.172 1 89.75 403 GLY A C 1
ATOM 3139 O O . GLY A 1 403 ? -7.156 -5.355 14.102 1 89.75 403 GLY A O 1
ATOM 3140 N N . GLY A 1 404 ? -5.305 -5.152 15.344 1 94.31 404 GLY A N 1
ATOM 3141 C CA . GLY A 1 404 ? -4.473 -5.18 14.156 1 94.31 404 GLY A CA 1
ATOM 3142 C C . GLY A 1 404 ? -4.398 -3.838 13.453 1 94.31 404 GLY A C 1
ATOM 3143 O O . GLY A 1 404 ? -4.352 -2.791 14.102 1 94.31 404 GLY A O 1
ATOM 3144 N N . SER A 1 405 ? -4.363 -3.896 12.148 1 96.88 405 SER A N 1
ATOM 3145 C CA . SER A 1 405 ? -4.043 -2.717 11.352 1 96.88 405 SER A CA 1
ATOM 3146 C C . SER A 1 405 ? -5.305 -1.953 10.969 1 96.88 405 SER A C 1
ATOM 3148 O O . SER A 1 405 ? -5.227 -0.897 10.336 1 96.88 405 SER A O 1
ATOM 3150 N N . VAL A 1 406 ? -6.512 -2.447 11.344 1 97.44 406 VAL A N 1
ATOM 3151 C CA . VAL A 1 406 ? -7.781 -1.815 11 1 97.44 406 VAL A CA 1
ATOM 3152 C C . VAL A 1 406 ? -8.469 -1.312 12.266 1 97.44 406 VAL A C 1
ATOM 3154 O O . VAL A 1 406 ? -8.578 -2.043 13.258 1 97.44 406 VAL A O 1
ATOM 3157 N N . ASP A 1 407 ? -8.883 -0.096 12.258 1 97.25 407 ASP A N 1
ATOM 3158 C CA . ASP A 1 407 ? -9.711 0.422 13.344 1 97.25 407 ASP A CA 1
ATOM 3159 C C . ASP A 1 407 ? -11.18 0.478 12.938 1 97.25 407 ASP A C 1
ATOM 3161 O O . ASP A 1 407 ? -11.516 1.021 11.883 1 97.25 407 ASP A O 1
ATOM 3165 N N . LEU A 1 408 ? -11.969 -0.161 13.727 1 97.31 408 LEU A N 1
ATOM 3166 C CA . LEU A 1 408 ? -13.414 0.033 13.617 1 97.31 408 LEU A CA 1
ATOM 3167 C C . LEU A 1 408 ? -13.883 1.184 14.5 1 97.31 408 LEU A C 1
ATOM 3169 O O . LEU A 1 408 ? -13.516 1.258 15.672 1 97.31 408 LEU A O 1
ATOM 3173 N N . MET A 1 409 ? -14.648 2.133 13.969 1 96.31 409 MET A N 1
ATOM 3174 C CA . MET A 1 409 ? -15 3.377 14.648 1 96.31 409 MET A CA 1
ATOM 3175 C C . MET A 1 409 ? -16.438 3.346 15.148 1 96.31 409 MET A C 1
ATOM 3177 O O . MET A 1 409 ? -16.891 4.266 15.836 1 96.31 409 MET A O 1
ATOM 3181 N N . GLY A 1 410 ? -17.188 2.23 14.812 1 93 410 GLY A N 1
ATOM 3182 C CA . GLY A 1 410 ? -18.578 2.088 15.203 1 93 410 GLY A CA 1
ATOM 3183 C C . GLY A 1 410 ? -19.547 2.414 14.086 1 93 410 GLY A C 1
ATOM 3184 O O . GLY A 1 410 ? -19.375 3.41 13.383 1 93 410 GLY A O 1
ATOM 3185 N N . GLY A 1 411 ? -20.484 1.533 13.797 1 90.31 411 GLY A N 1
ATOM 3186 C CA . GLY A 1 411 ? -21.562 1.797 12.844 1 90.31 411 GLY A CA 1
ATOM 3187 C C . GLY A 1 411 ? -21.25 1.283 11.445 1 90.31 411 GLY A C 1
ATOM 3188 O O . GLY A 1 411 ? -22.094 1.386 10.547 1 90.31 411 GLY A O 1
ATOM 3189 N N . GLU A 1 412 ? -20.094 0.737 11.227 1 95.06 412 GLU A N 1
ATOM 3190 C CA . GLU A 1 412 ? -19.75 0.228 9.906 1 95.06 412 GLU A CA 1
ATOM 3191 C C . GLU A 1 412 ? -20.656 -0.933 9.508 1 95.06 412 GLU A C 1
ATOM 3193 O O . GLU A 1 412 ? -20.984 -1.786 10.336 1 95.06 412 GLU A O 1
ATOM 3198 N N . THR A 1 413 ? -21.141 -0.914 8.273 1 94.81 413 THR A N 1
ATOM 3199 C CA . THR A 1 413 ? -21.766 -2.09 7.688 1 94.81 413 THR A CA 1
ATOM 3200 C C . THR A 1 413 ? -20.734 -3.18 7.414 1 94.81 413 THR A C 1
ATOM 3202 O O . THR A 1 413 ? -19.531 -2.922 7.434 1 94.81 413 THR A O 1
ATOM 3205 N N . MET A 1 414 ? -21.234 -4.387 7.195 1 95.19 414 MET A N 1
ATOM 3206 C CA . MET A 1 414 ? -20.312 -5.477 6.871 1 95.19 414 MET A CA 1
ATOM 3207 C C . MET A 1 414 ? -19.547 -5.184 5.578 1 95.19 414 MET A C 1
ATOM 3209 O O . MET A 1 414 ? -18.391 -5.566 5.434 1 95.19 414 MET A O 1
ATOM 3213 N N . HIS A 1 415 ? -20.266 -4.547 4.703 1 95.5 415 HIS A N 1
ATOM 3214 C CA . HIS A 1 415 ? -19.609 -4.152 3.461 1 95.5 415 HIS A CA 1
ATOM 3215 C C . HIS A 1 415 ? -18.453 -3.195 3.727 1 95.5 415 HIS A C 1
ATOM 3217 O O . HIS A 1 415 ? -17.375 -3.33 3.129 1 95.5 415 HIS A O 1
ATOM 3223 N N . GLN A 1 416 ? -18.688 -2.229 4.594 1 96.38 416 GLN A N 1
ATOM 3224 C CA . GLN A 1 416 ? -17.641 -1.276 4.957 1 96.38 416 GLN A CA 1
ATOM 3225 C C . GLN A 1 416 ? -16.5 -1.967 5.703 1 96.38 416 GLN A C 1
ATOM 3227 O O . GLN A 1 416 ? -15.336 -1.615 5.527 1 96.38 416 GLN A O 1
ATOM 3232 N N . LYS A 1 417 ? -16.844 -2.936 6.562 1 97.44 417 LYS A N 1
ATOM 3233 C CA . LYS A 1 417 ? -15.828 -3.701 7.277 1 97.44 417 LYS A CA 1
ATOM 3234 C C . LYS A 1 417 ? -14.945 -4.477 6.309 1 97.44 417 LYS A C 1
ATOM 3236 O O . LYS A 1 417 ? -13.719 -4.516 6.473 1 97.44 417 LYS A O 1
ATOM 3241 N N . LEU A 1 418 ? -15.594 -5.043 5.281 1 98.06 418 LEU A N 1
ATOM 3242 C CA . LEU A 1 418 ? -14.828 -5.73 4.246 1 98.06 418 LEU A CA 1
ATOM 3243 C C . LEU A 1 418 ? -13.898 -4.762 3.521 1 98.06 418 LEU A C 1
ATOM 3245 O O . LEU A 1 418 ? -12.734 -5.082 3.279 1 98.06 418 LEU A O 1
ATOM 3249 N N . GLU A 1 419 ? -14.414 -3.594 3.188 1 98.19 419 GLU A N 1
ATOM 3250 C CA . GLU A 1 419 ? -13.594 -2.596 2.504 1 98.19 419 GLU A CA 1
ATOM 3251 C C . GLU A 1 419 ? -12.398 -2.191 3.354 1 98.19 419 GLU A C 1
ATOM 3253 O O . GLU A 1 419 ? -11.273 -2.117 2.854 1 98.19 419 GLU A O 1
ATOM 3258 N N . LYS A 1 420 ? -12.68 -1.92 4.617 1 98.25 420 LYS A N 1
ATOM 3259 C CA . LYS A 1 420 ? -11.594 -1.556 5.523 1 98.25 420 LYS A CA 1
ATOM 3260 C C . LYS A 1 420 ? -10.539 -2.654 5.586 1 98.25 420 LYS A C 1
ATOM 3262 O O . LYS A 1 420 ? -9.344 -2.369 5.684 1 98.25 420 LYS A O 1
ATOM 3267 N N . PHE A 1 421 ? -10.977 -3.928 5.512 1 98.69 421 PHE A N 1
ATOM 3268 C CA . PHE A 1 421 ? -10.039 -5.043 5.492 1 98.69 421 PHE A CA 1
ATOM 3269 C C . PHE A 1 421 ? -9.219 -5.043 4.207 1 98.69 421 PHE A C 1
ATOM 3271 O O . PHE A 1 421 ? -7.992 -5.148 4.242 1 98.69 421 PHE A O 1
ATOM 3278 N N . LEU A 1 422 ? -9.891 -4.902 3.076 1 98.75 422 LEU A N 1
ATOM 3279 C CA . LEU A 1 422 ? -9.219 -4.957 1.782 1 98.75 422 LEU A CA 1
ATOM 3280 C C . LEU A 1 422 ? -8.188 -3.842 1.66 1 98.75 422 LEU A C 1
ATOM 3282 O O . LEU A 1 422 ? -7.109 -4.047 1.104 1 98.75 422 LEU A O 1
ATOM 3286 N N . PHE A 1 423 ? -8.406 -2.715 2.264 1 98.5 423 PHE A N 1
ATOM 3287 C CA . PHE A 1 423 ? -7.582 -1.547 1.967 1 98.5 423 PHE A CA 1
ATOM 3288 C C . PHE A 1 423 ? -6.59 -1.285 3.092 1 98.5 423 PHE A C 1
ATOM 3290 O O . PHE A 1 423 ? -5.551 -0.654 2.877 1 98.5 423 PHE A O 1
ATOM 3297 N N . ASN A 1 424 ? -6.879 -1.813 4.289 1 98.06 424 ASN A N 1
ATOM 3298 C CA . ASN A 1 424 ? -5.988 -1.497 5.402 1 98.06 424 ASN A CA 1
ATOM 3299 C C . ASN A 1 424 ? -5.605 -2.748 6.188 1 98.06 424 ASN A C 1
ATOM 3301 O O . ASN A 1 424 ? -4.812 -2.678 7.125 1 98.06 424 ASN A O 1
ATOM 3305 N N . GLY A 1 425 ? -6.184 -3.895 5.828 1 98.31 425 GLY A N 1
ATOM 3306 C CA . GLY A 1 425 ? -5.863 -5.133 6.523 1 98.31 425 GLY A CA 1
ATOM 3307 C C . GLY A 1 425 ? -4.438 -5.602 6.281 1 98.31 425 GLY A C 1
ATOM 3308 O O . GLY A 1 425 ? -3.762 -5.105 5.379 1 98.31 425 GLY A O 1
ATOM 3309 N N . SER A 1 426 ? -3.936 -6.48 7.078 1 97.56 426 SER A N 1
ATOM 3310 C CA . SER A 1 426 ? -2.637 -7.141 7 1 97.56 426 SER A CA 1
ATOM 3311 C C . SER A 1 426 ? -2.678 -8.523 7.641 1 97.56 426 SER A C 1
ATOM 3313 O O . SER A 1 426 ? -3.754 -9.023 7.973 1 97.56 426 SER A O 1
ATOM 3315 N N . ASP A 1 427 ? -1.481 -9.141 7.734 1 97.31 427 ASP A N 1
ATOM 3316 C CA . ASP A 1 427 ? -1.392 -10.43 8.406 1 97.31 427 ASP A CA 1
ATOM 3317 C C . ASP A 1 427 ? -1.888 -10.344 9.844 1 97.31 427 ASP A C 1
ATOM 3319 O O . ASP A 1 427 ? -2.342 -11.336 10.414 1 97.31 427 ASP A O 1
ATOM 3323 N N . GLN A 1 428 ? -1.935 -9.102 10.398 1 96.81 428 GLN A N 1
ATOM 3324 C CA . GLN A 1 428 ? -2.377 -8.883 11.773 1 96.81 428 GLN A CA 1
ATOM 3325 C C . GLN A 1 428 ? -3.877 -9.125 11.914 1 96.81 428 GLN A C 1
ATOM 3327 O O . GLN A 1 428 ? -4.387 -9.25 13.031 1 96.81 428 GLN A O 1
ATOM 3332 N N . ASN A 1 429 ? -4.551 -9.188 10.797 1 98.25 429 ASN A N 1
ATOM 3333 C CA . ASN A 1 429 ? -6.004 -9.328 10.836 1 98.25 429 ASN A CA 1
ATOM 3334 C C . ASN A 1 429 ? -6.434 -10.742 10.445 1 98.25 429 ASN A C 1
ATOM 3336 O O . ASN A 1 429 ? -7.629 -11.023 10.32 1 98.25 429 ASN A O 1
ATOM 3340 N N . LEU A 1 430 ? -5.469 -11.602 10.219 1 98.38 430 LEU A N 1
ATOM 3341 C CA . LEU A 1 430 ? -5.77 -12.984 9.867 1 98.38 430 LEU A CA 1
ATOM 3342 C C . LEU A 1 430 ? -5.586 -13.906 11.07 1 98.38 430 LEU A C 1
ATOM 3344 O O . LEU A 1 430 ? -4.465 -14.32 11.367 1 98.38 430 LEU A O 1
ATOM 3348 N N . LYS A 1 431 ? -6.652 -14.234 11.688 1 98 431 LYS A N 1
ATOM 3349 C CA . LYS A 1 431 ? -6.629 -15.109 12.859 1 98 431 LYS A CA 1
ATOM 3350 C C . LYS A 1 431 ? -6.172 -16.516 12.484 1 98 431 LYS A C 1
ATOM 3352 O O . LYS A 1 431 ? -5.352 -17.109 13.188 1 98 431 LYS A O 1
ATOM 3357 N N . HIS A 1 432 ? -6.754 -17.078 11.375 1 98.25 432 HIS A N 1
ATOM 3358 C CA . HIS A 1 432 ? -6.375 -18.375 10.844 1 98.25 432 HIS A CA 1
ATOM 3359 C C . HIS A 1 432 ? -6.398 -18.375 9.32 1 98.25 432 HIS A C 1
ATOM 3361 O O . HIS A 1 432 ? -7.227 -17.703 8.703 1 98.25 432 HIS A O 1
ATOM 3367 N N . VAL A 1 433 ? -5.465 -19.078 8.773 1 98.81 433 VAL A N 1
ATOM 3368 C CA . VAL A 1 433 ? -5.422 -19.344 7.34 1 98.81 433 VAL A CA 1
ATOM 3369 C C . VAL A 1 433 ? -5.555 -20.844 7.086 1 98.81 433 VAL A C 1
ATOM 3371 O O . VAL A 1 433 ? -4.793 -21.641 7.641 1 98.81 433 VAL A O 1
ATOM 3374 N N . TYR A 1 434 ? -6.512 -21.203 6.285 1 98.81 434 TYR A N 1
ATOM 3375 C CA . TYR A 1 434 ? -6.781 -22.609 6.035 1 98.81 434 TYR A CA 1
ATOM 3376 C C . TYR A 1 434 ? -6.535 -22.969 4.574 1 98.81 434 TYR A C 1
ATOM 3378 O O . TYR A 1 434 ? -6.867 -22.188 3.676 1 98.81 434 TYR A O 1
ATOM 3386 N N . VAL A 1 435 ? -5.922 -24.109 4.355 1 98.88 435 VAL A N 1
ATOM 3387 C CA . VAL A 1 435 ? -5.859 -24.75 3.049 1 98.88 435 VAL A CA 1
ATOM 3388 C C . VAL A 1 435 ? -6.383 -26.172 3.148 1 98.88 435 VAL A C 1
ATOM 3390 O O . VAL A 1 435 ? -5.863 -26.984 3.926 1 98.88 435 VAL A O 1
ATOM 3393 N N . GLN A 1 436 ? -7.434 -26.484 2.369 1 98.5 436 GLN A N 1
ATOM 3394 C CA . GLN A 1 436 ? -8.016 -27.828 2.395 1 98.5 436 GLN A CA 1
ATOM 3395 C C . GLN A 1 436 ? -8.383 -28.234 3.816 1 98.5 436 GLN A C 1
ATOM 3397 O O . GLN A 1 436 ? -8.141 -29.375 4.215 1 98.5 436 GLN A O 1
ATOM 3402 N N . GLY A 1 437 ? -8.859 -27.266 4.633 1 97.62 437 GLY A N 1
ATOM 3403 C CA . GLY A 1 437 ? -9.336 -27.547 5.977 1 97.62 437 GLY A CA 1
ATOM 3404 C C . GLY A 1 437 ? -8.234 -27.547 7.016 1 97.62 437 GLY A C 1
ATOM 3405 O O . GLY A 1 437 ? -8.508 -27.531 8.219 1 97.62 437 GLY A O 1
ATOM 3406 N N . ARG A 1 438 ? -7 -27.5 6.621 1 97.06 438 ARG A N 1
ATOM 3407 C CA . ARG A 1 438 ? -5.855 -27.484 7.523 1 97.06 438 ARG A CA 1
ATOM 3408 C C . ARG A 1 438 ? -5.426 -26.062 7.855 1 97.06 438 ARG A C 1
ATOM 3410 O O . ARG A 1 438 ? -5.266 -25.234 6.957 1 97.06 438 ARG A O 1
ATOM 3417 N N . GLN A 1 439 ? -5.312 -25.75 9.156 1 97.75 439 GLN A N 1
ATOM 3418 C CA . GLN A 1 439 ? -4.746 -24.469 9.539 1 97.75 439 GLN A CA 1
ATOM 3419 C C . GLN A 1 439 ? -3.26 -24.391 9.203 1 97.75 439 GLN A C 1
ATOM 3421 O O . GLN A 1 439 ? -2.455 -25.141 9.766 1 97.75 439 GLN A O 1
ATOM 3426 N N . VAL A 1 440 ? -2.861 -23.516 8.32 1 98.5 440 VAL A N 1
ATOM 3427 C CA . VAL A 1 440 ? -1.49 -23.5 7.816 1 98.5 440 VAL A CA 1
ATOM 3428 C C . VAL A 1 440 ? -0.761 -22.266 8.344 1 98.5 440 VAL A C 1
ATOM 3430 O O . VAL A 1 440 ? 0.467 -22.188 8.266 1 98.5 440 VAL A O 1
ATOM 3433 N N . SER A 1 441 ? -1.476 -21.266 8.805 1 97.38 441 SER A N 1
ATOM 3434 C CA . SER A 1 441 ? -0.925 -20.031 9.375 1 97.38 441 SER A CA 1
ATOM 3435 C C . SER A 1 441 ? -1.944 -19.344 10.266 1 97.38 441 SER A C 1
ATOM 3437 O O . SER A 1 441 ? -3.107 -19.75 10.328 1 97.38 441 SER A O 1
ATOM 3439 N N . GLY A 1 442 ? -1.505 -18.328 10.969 1 91.75 442 GLY A N 1
ATOM 3440 C CA . GLY A 1 442 ? -2.398 -17.547 11.805 1 91.75 442 GLY A CA 1
ATOM 3441 C C . GLY A 1 442 ? -1.719 -16.969 13.039 1 91.75 442 GLY A C 1
ATOM 3442 O O . GLY A 1 442 ? -0.525 -17.203 13.25 1 91.75 442 GLY A O 1
ATOM 3443 N N . ARG A 1 443 ? -2.514 -16.109 13.703 1 83 443 ARG A N 1
ATOM 3444 C CA . ARG A 1 443 ? -2.018 -15.492 14.93 1 83 443 ARG A CA 1
ATOM 3445 C C . ARG A 1 443 ? -2.516 -16.234 16.156 1 83 443 ARG A C 1
ATOM 3447 O O . ARG A 1 443 ? -3.582 -16.859 16.125 1 83 443 ARG A O 1
ATOM 3454 N N . GLN A 1 444 ? -1.681 -16.484 17.188 1 66 444 GLN A N 1
ATOM 3455 C CA . GLN A 1 444 ? -2.115 -17.125 18.438 1 66 444 GLN A CA 1
ATOM 3456 C C . GLN A 1 444 ? -2.994 -16.188 19.25 1 66 444 GLN A C 1
ATOM 3458 O O . GLN A 1 444 ? -2.832 -14.969 19.203 1 66 444 GLN A O 1
ATOM 3463 N N . MET B 1 1 ? 17.344 10.398 37.75 1 50.59 1 MET B N 1
ATOM 3464 C CA . MET B 1 1 ? 16.859 10.43 36.375 1 50.59 1 MET B CA 1
ATOM 3465 C C . MET B 1 1 ? 18.016 10.625 35.406 1 50.59 1 MET B C 1
ATOM 3467 O O . MET B 1 1 ? 18.859 11.492 35.594 1 50.59 1 MET B O 1
ATOM 3471 N N . SER B 1 2 ? 18.453 9.57 34.656 1 60.59 2 SER B N 1
ATOM 3472 C CA . SER B 1 2 ? 19.578 9.828 33.781 1 60.59 2 SER B CA 1
ATOM 3473 C C . SER B 1 2 ? 19.438 11.172 33.094 1 60.59 2 SER B C 1
ATOM 3475 O O . SER B 1 2 ? 18.328 11.555 32.688 1 60.59 2 SER B O 1
ATOM 3477 N N . ALA B 1 3 ? 20.531 11.836 33.156 1 84.44 3 ALA B N 1
ATOM 3478 C CA . ALA B 1 3 ? 20.453 13.195 32.625 1 84.44 3 ALA B CA 1
ATOM 3479 C C . ALA B 1 3 ? 20.5 13.195 31.094 1 84.44 3 ALA B C 1
ATOM 3481 O O . ALA B 1 3 ? 19.891 14.031 30.438 1 84.44 3 ALA B O 1
ATOM 3482 N N . TYR B 1 4 ? 21.109 12.211 30.5 1 94.69 4 TYR B N 1
ATOM 3483 C CA . TYR B 1 4 ? 21.234 12.117 29.062 1 94.69 4 TYR B CA 1
ATOM 3484 C C . TYR B 1 4 ? 20.938 10.703 28.578 1 94.69 4 TYR B C 1
ATOM 3486 O O . TYR B 1 4 ? 21.156 9.727 29.297 1 94.69 4 TYR B O 1
ATOM 3494 N N . THR B 1 5 ? 20.328 10.57 27.453 1 97.38 5 THR B N 1
ATOM 3495 C CA . THR B 1 5 ? 20.094 9.289 26.797 1 97.38 5 THR B CA 1
ATOM 3496 C C . THR B 1 5 ? 20.984 9.133 25.562 1 97.38 5 THR B C 1
ATOM 3498 O O . THR B 1 5 ? 21.078 10.055 24.75 1 97.38 5 THR B O 1
ATOM 3501 N N . VAL B 1 6 ? 21.656 7.992 25.469 1 97.62 6 VAL B N 1
ATOM 3502 C CA . VAL B 1 6 ? 22.547 7.719 24.359 1 97.62 6 VAL B CA 1
ATOM 3503 C C . VAL B 1 6 ? 21.969 6.598 23.484 1 97.62 6 VAL B C 1
ATOM 3505 O O . VAL B 1 6 ? 21.625 5.531 24 1 97.62 6 VAL B O 1
ATOM 3508 N N . TYR B 1 7 ? 21.797 6.844 22.25 1 98.5 7 TYR B N 1
ATOM 3509 C CA . TYR B 1 7 ? 21.484 5.816 21.266 1 98.5 7 TYR B CA 1
ATOM 3510 C C . TYR B 1 7 ? 22.703 5.484 20.406 1 98.5 7 TYR B C 1
ATOM 3512 O O . TYR B 1 7 ? 23.375 6.379 19.906 1 98.5 7 TYR B O 1
ATOM 3520 N N . TYR B 1 8 ? 23.016 4.211 20.344 1 98.5 8 TYR B N 1
ATOM 3521 C CA . TYR B 1 8 ? 24.188 3.775 19.609 1 98.5 8 TYR B CA 1
ATOM 3522 C C . TYR B 1 8 ? 23.828 2.734 18.562 1 98.5 8 TYR B C 1
ATOM 3524 O O . TYR B 1 8 ? 23.281 1.682 18.875 1 98.5 8 TYR B O 1
ATOM 3532 N N . GLY B 1 9 ? 24.062 3.002 17.328 1 98.19 9 GLY B N 1
ATOM 3533 C CA . GLY B 1 9 ? 23.797 2.119 16.203 1 98.19 9 GLY B CA 1
ATOM 3534 C C . GLY B 1 9 ? 23.688 2.854 14.883 1 98.19 9 GLY B C 1
ATOM 3535 O O . GLY B 1 9 ? 24.375 3.852 14.664 1 98.19 9 GLY B O 1
ATOM 3536 N N . THR B 1 10 ? 22.922 2.318 13.961 1 98.44 10 THR B N 1
ATOM 3537 C CA . THR B 1 10 ? 22.781 2.916 12.633 1 98.44 10 THR B CA 1
ATOM 3538 C C . THR B 1 10 ? 21.734 4.035 12.664 1 98.44 10 THR B C 1
ATOM 3540 O O . THR B 1 10 ? 20.625 3.844 13.156 1 98.44 10 THR B O 1
ATOM 3543 N N . LEU B 1 11 ? 22.109 5.203 12.227 1 98.62 11 LEU B N 1
ATOM 3544 C CA . LEU B 1 11 ? 21.234 6.352 12.062 1 98.62 11 LEU B CA 1
ATOM 3545 C C . LEU B 1 11 ? 21.062 6.695 10.586 1 98.62 11 LEU B C 1
ATOM 3547 O O . LEU B 1 11 ? 22.047 6.836 9.859 1 98.62 11 LEU B O 1
ATOM 3551 N N . ILE B 1 12 ? 19.875 6.762 10.141 1 98.81 12 ILE B N 1
ATOM 3552 C CA . ILE B 1 12 ? 19.594 7.105 8.758 1 98.81 12 ILE B CA 1
ATOM 3553 C C . ILE B 1 12 ? 18.75 8.375 8.695 1 98.81 12 ILE B C 1
ATOM 3555 O O . ILE B 1 12 ? 17.703 8.461 9.344 1 98.81 12 ILE B O 1
ATOM 3559 N N . HIS B 1 13 ? 19.219 9.43 8 1 98.62 13 HIS B N 1
ATOM 3560 C CA . HIS B 1 13 ? 18.422 10.641 7.836 1 98.62 13 HIS B CA 1
ATOM 3561 C C . HIS B 1 13 ? 18.828 11.398 6.578 1 98.62 13 HIS B C 1
ATOM 3563 O O . HIS B 1 13 ? 19.891 11.133 6.008 1 98.62 13 HIS B O 1
ATOM 3569 N N . SER B 1 14 ? 17.922 12.25 6.102 1 98.44 14 SER B N 1
ATOM 3570 C CA . SER B 1 14 ? 18.188 13.109 4.953 1 98.44 14 SER B CA 1
ATOM 3571 C C . SER B 1 14 ? 18.828 14.43 5.387 1 98.44 14 SER B C 1
ATOM 3573 O O . SER B 1 14 ? 18.328 15.086 6.301 1 98.44 14 SER B O 1
ATOM 3575 N N . VAL B 1 15 ? 19.875 14.773 4.73 1 97.44 15 VAL B N 1
ATOM 3576 C CA . VAL B 1 15 ? 20.484 16.094 4.918 1 97.44 15 VAL B CA 1
ATOM 3577 C C . VAL B 1 15 ? 19.891 17.094 3.934 1 97.44 15 VAL B C 1
ATOM 3579 O O . VAL B 1 15 ? 19.688 18.25 4.27 1 97.44 15 VAL B O 1
ATOM 3582 N N . SER B 1 16 ? 19.625 16.641 2.773 1 97.31 16 SER B N 1
ATOM 3583 C CA . SER B 1 16 ? 18.922 17.328 1.7 1 97.31 16 SER B CA 1
ATOM 3584 C C . SER B 1 16 ? 18.188 16.344 0.799 1 97.31 16 SER B C 1
ATOM 3586 O O . SER B 1 16 ? 18.25 15.125 1.013 1 97.31 16 SER B O 1
ATOM 3588 N N . ILE B 1 17 ? 17.484 16.844 -0.136 1 96.88 17 ILE B N 1
ATOM 3589 C CA . ILE B 1 17 ? 16.75 15.953 -1.017 1 96.88 17 ILE B CA 1
ATOM 3590 C C . ILE B 1 17 ? 17.719 15.086 -1.812 1 96.88 17 ILE B C 1
ATOM 3592 O O . ILE B 1 17 ? 17.391 13.953 -2.168 1 96.88 17 ILE B O 1
ATOM 3596 N N . SER B 1 18 ? 18.984 15.5 -2.029 1 96 18 SER B N 1
ATOM 3597 C CA . SER B 1 18 ? 19.953 14.789 -2.852 1 96 18 SER B CA 1
ATOM 3598 C C . SER B 1 18 ? 20.938 13.992 -1.99 1 96 18 SER B C 1
ATOM 3600 O O . SER B 1 18 ? 21.797 13.289 -2.514 1 96 18 SER B O 1
ATOM 3602 N N . GLN B 1 19 ? 20.766 14.086 -0.638 1 97.38 19 GLN B N 1
ATOM 3603 C CA . GLN B 1 19 ? 21.75 13.445 0.214 1 97.38 19 GLN B CA 1
ATOM 3604 C C . GLN B 1 19 ? 21.094 12.797 1.43 1 97.38 19 GLN B C 1
ATOM 3606 O O . GLN B 1 19 ? 20.578 13.492 2.305 1 97.38 19 GLN B O 1
ATOM 3611 N N . MET B 1 20 ? 21.094 11.562 1.423 1 98 20 MET B N 1
ATOM 3612 C CA . MET B 1 20 ? 20.719 10.758 2.586 1 98 20 MET B CA 1
ATOM 3613 C C . MET B 1 20 ? 21.953 10.164 3.252 1 98 20 MET B C 1
ATOM 3615 O O . MET B 1 20 ? 22.812 9.586 2.58 1 98 20 MET B O 1
ATOM 3619 N N . ASP B 1 21 ? 22.094 10.297 4.555 1 97.69 21 ASP B N 1
ATOM 3620 C CA . ASP B 1 21 ? 23.219 9.742 5.301 1 97.69 21 ASP B CA 1
ATOM 3621 C C . ASP B 1 21 ? 22.812 8.453 6.016 1 97.69 21 ASP B C 1
ATOM 3623 O O . ASP B 1 21 ? 21.734 8.375 6.613 1 97.69 21 ASP B O 1
ATOM 3627 N N . ILE B 1 22 ? 23.578 7.492 5.848 1 97.62 22 ILE B N 1
ATOM 3628 C CA . ILE B 1 22 ? 23.562 6.285 6.668 1 97.62 22 ILE B CA 1
ATOM 3629 C C . ILE B 1 22 ? 24.781 6.262 7.59 1 97.62 22 ILE B C 1
ATOM 3631 O O . ILE B 1 22 ? 25.891 5.945 7.152 1 97.62 22 ILE B O 1
ATOM 3635 N N . VAL B 1 23 ? 24.531 6.59 8.82 1 96.5 23 VAL B N 1
ATOM 3636 C CA . VAL B 1 23 ? 25.609 6.68 9.805 1 96.5 23 VAL B CA 1
ATOM 3637 C C . VAL B 1 23 ? 25.75 5.355 10.547 1 96.5 23 VAL B C 1
ATOM 3639 O O . VAL B 1 23 ? 24.859 4.98 11.328 1 96.5 23 VAL B O 1
ATOM 3642 N N . GLN B 1 24 ? 26.75 4.656 10.312 1 95 24 GLN B N 1
ATOM 3643 C CA . GLN B 1 24 ? 27.016 3.404 11.016 1 95 24 GLN B CA 1
ATOM 3644 C C . GLN B 1 24 ? 27.75 3.654 12.328 1 95 24 GLN B C 1
ATOM 3646 O O . GLN B 1 24 ? 28.547 4.594 12.422 1 95 24 GLN B O 1
ATOM 3651 N N . ASN B 1 25 ? 27.562 2.891 13.297 1 97 25 ASN B N 1
ATOM 3652 C CA . ASN B 1 25 ? 28.156 3.084 14.609 1 97 25 ASN B CA 1
ATOM 3653 C C . ASN B 1 25 ? 28.016 4.531 15.086 1 97 25 ASN B C 1
ATOM 3655 O O . ASN B 1 25 ? 29.016 5.168 15.445 1 97 25 ASN B O 1
ATOM 3659 N N . GLY B 1 26 ? 26.812 5.02 14.859 1 97.88 26 GLY B N 1
ATOM 3660 C CA . GLY B 1 26 ? 26.516 6.387 15.242 1 97.88 26 GLY B CA 1
ATOM 3661 C C . GLY B 1 26 ? 26.141 6.531 16.703 1 97.88 26 GLY B C 1
ATOM 3662 O O . GLY B 1 26 ? 25.531 5.629 17.281 1 97.88 26 GLY B O 1
ATOM 3663 N N . VAL B 1 27 ? 26.562 7.629 17.312 1 98.06 27 VAL B N 1
ATOM 3664 C CA . VAL B 1 27 ? 26.156 8 18.656 1 98.06 27 VAL B CA 1
ATOM 3665 C C . VAL B 1 27 ? 25.234 9.219 18.594 1 98.06 27 VAL B C 1
ATOM 3667 O O . VAL B 1 27 ? 25.578 10.234 17.984 1 98.06 27 VAL B O 1
ATOM 3670 N N . LEU B 1 28 ? 24.125 9.055 19.109 1 98.25 28 LEU B N 1
ATOM 3671 C CA . LEU B 1 28 ? 23.172 10.148 19.281 1 98.25 28 LEU B CA 1
ATOM 3672 C C . LEU B 1 28 ? 22.875 10.391 20.75 1 98.25 28 LEU B C 1
ATOM 3674 O O . LEU B 1 28 ? 22.406 9.484 21.453 1 98.25 28 LEU B O 1
ATOM 3678 N N . ILE B 1 29 ? 23.172 11.594 21.281 1 97.88 29 ILE B N 1
ATOM 3679 C CA . ILE B 1 29 ? 22.938 11.914 22.672 1 97.88 29 ILE B CA 1
ATOM 3680 C C . ILE B 1 29 ? 21.797 12.922 22.797 1 97.88 29 ILE B C 1
ATOM 3682 O O . ILE B 1 29 ? 21.812 13.969 22.141 1 97.88 29 ILE B O 1
ATOM 3686 N N . VAL B 1 30 ? 20.844 12.633 23.562 1 98.12 30 VAL B N 1
ATOM 3687 C CA . VAL B 1 30 ? 19.641 13.438 23.75 1 98.12 30 VAL B CA 1
ATOM 3688 C C . VAL B 1 30 ? 19.578 13.922 25.203 1 98.12 30 VAL B C 1
ATOM 3690 O O . VAL B 1 30 ? 19.766 13.148 26.141 1 98.12 30 VAL B O 1
ATOM 3693 N N . ASN B 1 31 ? 19.391 15.164 25.453 1 96.62 31 ASN B N 1
ATOM 3694 C CA . ASN B 1 31 ? 19.266 15.688 26.812 1 96.62 31 ASN B CA 1
ATOM 3695 C C . ASN B 1 31 ? 17.875 15.461 27.391 1 96.62 31 ASN B C 1
ATOM 3697 O O . ASN B 1 31 ? 17 14.914 26.719 1 96.62 31 ASN B O 1
ATOM 3701 N N . PRO B 1 32 ? 17.625 15.82 28.594 1 94.75 32 PRO B N 1
ATOM 3702 C CA . PRO B 1 32 ? 16.344 15.539 29.234 1 94.75 32 PRO B CA 1
ATOM 3703 C C . PRO B 1 32 ? 15.18 16.297 28.594 1 94.75 32 PRO B C 1
ATOM 3705 O O . PRO B 1 32 ? 14.016 15.906 28.766 1 94.75 32 PRO B O 1
ATOM 3708 N N . GLN B 1 33 ? 15.5 17.359 27.859 1 96 33 GLN B N 1
ATOM 3709 C CA . GLN B 1 33 ? 14.453 18.141 27.203 1 96 33 GLN B CA 1
ATOM 3710 C C . GLN B 1 33 ? 14.094 17.547 25.844 1 96 33 GLN B C 1
ATOM 3712 O O . GLN B 1 33 ? 13.219 18.062 25.141 1 96 33 GLN B O 1
ATOM 3717 N N . GLY B 1 34 ? 14.766 16.469 25.469 1 97.81 34 GLY B N 1
ATOM 3718 C CA . GLY B 1 34 ? 14.461 15.797 24.219 1 97.81 34 GLY B CA 1
ATOM 3719 C C . GLY B 1 34 ? 15.156 16.422 23.016 1 97.81 34 GLY B C 1
ATOM 3720 O O . GLY B 1 34 ? 14.664 16.328 21.891 1 97.81 34 GLY B O 1
ATOM 3721 N N . VAL B 1 35 ? 16.25 17.062 23.25 1 98.19 35 VAL B N 1
ATOM 3722 C CA . VAL B 1 35 ? 17 17.734 22.203 1 98.19 35 VAL B CA 1
ATOM 3723 C C . VAL B 1 35 ? 18.297 16.969 21.938 1 98.19 35 VAL B C 1
ATOM 3725 O O . VAL B 1 35 ? 18.969 16.531 22.875 1 98.19 35 VAL B O 1
ATOM 3728 N N . ILE B 1 36 ? 18.562 16.797 20.688 1 98.62 36 ILE B N 1
ATOM 3729 C CA . ILE B 1 36 ? 19.828 16.156 20.297 1 98.62 36 ILE B CA 1
ATOM 3730 C C . ILE B 1 36 ? 20.984 17.094 20.594 1 98.62 36 ILE B C 1
ATOM 3732 O O . ILE B 1 36 ? 21.062 18.203 20.047 1 98.62 36 ILE B O 1
ATOM 3736 N N . VAL B 1 37 ? 21.922 16.656 21.422 1 97.31 37 VAL B N 1
ATOM 3737 C CA . VAL B 1 37 ? 22.984 17.562 21.828 1 97.31 37 VAL B CA 1
ATOM 3738 C C . VAL B 1 37 ? 24.312 17.109 21.219 1 97.31 37 VAL B C 1
ATOM 3740 O O . VAL B 1 37 ? 25.297 17.859 21.219 1 97.31 37 VAL B O 1
ATOM 3743 N N . HIS B 1 38 ? 24.312 15.859 20.672 1 96.88 38 HIS B N 1
ATOM 3744 C CA . HIS B 1 38 ? 25.531 15.352 20.078 1 96.88 38 HIS B CA 1
ATOM 3745 C C . HIS B 1 38 ? 25.234 14.242 19.062 1 96.88 38 HIS B C 1
ATOM 3747 O O . HIS B 1 38 ? 24.375 13.391 19.312 1 96.88 38 HIS B O 1
ATOM 3753 N N . VAL B 1 39 ? 25.875 14.305 17.938 1 97.31 39 VAL B N 1
ATOM 3754 C CA . VAL B 1 39 ? 25.844 13.242 16.938 1 97.31 39 VAL B CA 1
ATOM 3755 C C . VAL B 1 39 ? 27.281 12.93 16.484 1 97.31 39 VAL B C 1
ATOM 3757 O O . VAL B 1 39 ? 28.031 13.836 16.125 1 97.31 39 VAL B O 1
ATOM 3760 N N . GLU B 1 40 ? 27.641 11.672 16.609 1 96.19 40 GLU B N 1
ATOM 3761 C CA . GLU B 1 40 ? 28.969 11.219 16.188 1 96.19 40 GLU B CA 1
ATOM 3762 C C . GLU B 1 40 ? 28.875 10 15.281 1 96.19 40 GLU B C 1
ATOM 3764 O O . GLU B 1 40 ? 28 9.141 15.469 1 96.19 40 GLU B O 1
ATOM 3769 N N . LYS B 1 41 ? 29.719 9.953 14.281 1 95.25 41 LYS B N 1
ATOM 3770 C CA . LYS B 1 41 ? 29.719 8.82 13.367 1 95.25 41 LYS B CA 1
ATOM 3771 C C . LYS B 1 41 ? 30.953 7.949 13.578 1 95.25 41 LYS B C 1
ATOM 3773 O O . LYS B 1 41 ? 31.969 8.414 14.125 1 95.25 41 LYS B O 1
ATOM 3778 N N . ASP B 1 42 ? 30.859 6.75 13.242 1 96.31 42 ASP B N 1
ATOM 3779 C CA . ASP B 1 42 ? 31.969 5.812 13.148 1 96.31 42 ASP B CA 1
ATOM 3780 C C . ASP B 1 42 ? 32.656 5.656 14.5 1 96.31 42 ASP B C 1
ATOM 3782 O O . ASP B 1 42 ? 33.875 5.754 14.594 1 96.31 42 ASP B O 1
ATOM 3786 N N . VAL B 1 43 ? 31.828 5.516 15.492 1 97.25 43 VAL B N 1
ATOM 3787 C CA . VAL B 1 43 ? 32.375 5.281 16.828 1 97.25 43 VAL B CA 1
ATOM 3788 C C . VAL B 1 43 ? 32.562 3.785 17.047 1 97.25 43 VAL B C 1
ATOM 3790 O O . VAL B 1 43 ? 31.594 3.066 17.328 1 97.25 43 VAL B O 1
ATOM 3793 N N . ALA B 1 44 ? 33.781 3.322 17.094 1 94.5 44 ALA B N 1
ATOM 3794 C CA . ALA B 1 44 ? 34.094 1.897 17.203 1 94.5 44 ALA B CA 1
ATOM 3795 C C . ALA B 1 44 ? 33.906 1.407 18.641 1 94.5 44 ALA B C 1
ATOM 3797 O O . ALA B 1 44 ? 33.406 0.299 18.859 1 94.5 44 ALA B O 1
ATOM 3798 N N . ASN B 1 45 ? 34.281 2.275 19.609 1 96.25 45 ASN B N 1
ATOM 3799 C CA . ASN B 1 45 ? 34.156 1.938 21.016 1 96.25 45 ASN B CA 1
ATOM 3800 C C . ASN B 1 45 ? 33.344 2.967 21.781 1 96.25 45 ASN B C 1
ATOM 3802 O O . ASN B 1 45 ? 33.844 4.035 22.141 1 96.25 45 ASN B O 1
ATOM 3806 N N . LEU B 1 46 ? 32.156 2.607 22.109 1 95.88 46 LEU B N 1
ATOM 3807 C CA . LEU B 1 46 ? 31.203 3.523 22.719 1 95.88 46 LEU B CA 1
ATOM 3808 C C . LEU B 1 46 ? 31.688 3.977 24.094 1 95.88 46 LEU B C 1
ATOM 3810 O O . LEU B 1 46 ? 31.594 5.16 24.422 1 95.88 46 LEU B O 1
ATOM 3814 N N . GLN B 1 47 ? 32.156 3.01 24.891 1 94.5 47 GLN B N 1
ATOM 3815 C CA . GLN B 1 47 ? 32.594 3.336 26.25 1 94.5 47 GLN B CA 1
ATOM 3816 C C . GLN B 1 47 ? 33.75 4.34 26.219 1 94.5 47 GLN B C 1
ATOM 3818 O O . GLN B 1 47 ? 33.75 5.305 26.984 1 94.5 47 GLN B O 1
ATOM 3823 N N . GLU B 1 48 ? 34.688 4.055 25.375 1 95.44 48 GLU B N 1
ATOM 3824 C CA . GLU B 1 48 ? 35.812 4.977 25.25 1 95.44 48 GLU B CA 1
ATOM 3825 C C . GLU B 1 48 ? 35.344 6.367 24.828 1 95.44 48 GLU B C 1
ATOM 3827 O O . GLU B 1 48 ? 35.844 7.375 25.328 1 95.44 48 GLU B O 1
ATOM 3832 N N . PHE B 1 49 ? 34.469 6.324 23.891 1 95.69 49 PHE B N 1
ATOM 3833 C CA . PHE B 1 49 ? 33.906 7.594 23.438 1 95.69 49 PHE B CA 1
ATOM 3834 C C . PHE B 1 49 ? 33.25 8.344 24.578 1 95.69 49 PHE B C 1
ATOM 3836 O O . PHE B 1 49 ? 33.5 9.523 24.797 1 95.69 49 PHE B O 1
ATOM 3843 N N . LEU B 1 50 ? 32.406 7.676 25.375 1 94.25 50 LEU B N 1
ATOM 3844 C CA . LEU B 1 50 ? 31.656 8.305 26.453 1 94.25 50 LEU B CA 1
ATOM 3845 C C . LEU B 1 50 ? 32.594 8.789 27.547 1 94.25 50 LEU B C 1
ATOM 3847 O O . LEU B 1 50 ? 32.375 9.844 28.156 1 94.25 50 LEU B O 1
ATOM 3851 N N . ASP B 1 51 ? 33.656 8.031 27.812 1 93.19 51 ASP B N 1
ATOM 3852 C CA . ASP B 1 51 ? 34.625 8.398 28.844 1 93.19 51 ASP B CA 1
ATOM 3853 C C . ASP B 1 51 ? 35.344 9.703 28.484 1 93.19 51 ASP B C 1
ATOM 3855 O O . ASP B 1 51 ? 35.781 10.43 29.359 1 93.19 51 ASP B O 1
ATOM 3859 N N . SER B 1 52 ? 35.375 9.844 27.203 1 92.69 52 SER B N 1
ATOM 3860 C CA . SER B 1 52 ? 36.094 11.031 26.734 1 92.69 52 SER B CA 1
ATOM 3861 C C . SER B 1 52 ? 35.188 12.25 26.703 1 92.69 52 SER B C 1
ATOM 3863 O O . SER B 1 52 ? 35.625 13.367 26.484 1 92.69 52 SER B O 1
ATOM 3865 N N . GLN B 1 53 ? 33.938 12.008 26.875 1 89.88 53 GLN B N 1
ATOM 3866 C CA . GLN B 1 53 ? 32.969 13.086 26.844 1 89.88 53 GLN B CA 1
ATOM 3867 C C . GLN B 1 53 ? 32.594 13.547 28.25 1 89.88 53 GLN B C 1
ATOM 3869 O O . GLN B 1 53 ? 32.969 12.891 29.234 1 89.88 53 GLN B O 1
ATOM 3874 N N . SER B 1 54 ? 31.922 14.555 28.391 1 86.31 54 SER B N 1
ATOM 3875 C CA . SER B 1 54 ? 31.578 15.156 29.672 1 86.31 54 SER B CA 1
ATOM 3876 C C . SER B 1 54 ? 30.203 14.719 30.141 1 86.31 54 SER B C 1
ATOM 3878 O O . SER B 1 54 ? 29.75 15.086 31.219 1 86.31 54 SER B O 1
ATOM 3880 N N . TYR B 1 55 ? 29.562 13.953 29.359 1 85.56 55 TYR B N 1
ATOM 3881 C CA . TYR B 1 55 ? 28.219 13.539 29.719 1 85.56 55 TYR B CA 1
ATOM 3882 C C . TYR B 1 55 ? 28.25 12.555 30.875 1 85.56 55 TYR B C 1
ATOM 3884 O O . TYR B 1 55 ? 28.891 11.508 30.812 1 85.56 55 TYR B O 1
ATOM 3892 N N . LYS B 1 56 ? 27.719 12.945 32 1 79.38 56 LYS B N 1
ATOM 3893 C CA . LYS B 1 56 ? 27.672 12.102 33.188 1 79.38 56 LYS B CA 1
ATOM 3894 C C . LYS B 1 56 ? 26.312 11.43 33.312 1 79.38 56 LYS B C 1
ATOM 3896 O O . LYS B 1 56 ? 25.312 11.953 32.844 1 79.38 56 LYS B O 1
ATOM 3901 N N . ASP B 1 57 ? 26.203 10.195 33.875 1 85 57 ASP B N 1
ATOM 3902 C CA . ASP B 1 57 ? 24.984 9.461 34.188 1 85 57 ASP B CA 1
ATOM 3903 C C . ASP B 1 57 ? 24.156 9.25 32.906 1 85 57 ASP B C 1
ATOM 3905 O O . ASP B 1 57 ? 23.016 9.711 32.844 1 85 57 ASP B O 1
ATOM 3909 N N . VAL B 1 58 ? 24.656 8.648 32 1 90.88 58 VAL B N 1
ATOM 3910 C CA . VAL B 1 58 ? 24 8.453 30.734 1 90.88 58 VAL B CA 1
ATOM 3911 C C . VAL B 1 58 ? 23.25 7.117 30.734 1 90.88 58 VAL B C 1
ATOM 3913 O O . VAL B 1 58 ? 23.688 6.156 31.375 1 90.88 58 VAL B O 1
ATOM 3916 N N . GLU B 1 59 ? 22.094 7.074 30.156 1 95.19 59 GLU B N 1
ATOM 3917 C CA . GLU B 1 59 ? 21.375 5.844 29.797 1 95.19 59 GLU B CA 1
ATOM 3918 C C . GLU B 1 59 ? 21.672 5.438 28.359 1 95.19 59 GLU B C 1
ATOM 3920 O O . GLU B 1 59 ? 21.438 6.215 27.438 1 95.19 59 GLU B O 1
ATOM 3925 N N . VAL B 1 60 ? 22.141 4.203 28.188 1 96.62 60 VAL B N 1
ATOM 3926 C CA . VAL B 1 60 ? 22.609 3.797 26.859 1 96.62 60 VAL B CA 1
ATOM 3927 C C . VAL B 1 60 ? 21.625 2.799 26.25 1 96.62 60 VAL B C 1
ATOM 3929 O O . VAL B 1 60 ? 21.281 1.798 26.875 1 96.62 60 VAL B O 1
ATOM 3932 N N . HIS B 1 61 ? 21.109 3.121 25.078 1 97.5 61 HIS B N 1
ATOM 3933 C CA . HIS B 1 61 ? 20.344 2.203 24.25 1 97.5 61 HIS B CA 1
ATOM 3934 C C . HIS B 1 61 ? 21.125 1.793 23 1 97.5 61 HIS B C 1
ATOM 3936 O O . HIS B 1 61 ? 21.422 2.631 22.156 1 97.5 61 HIS B O 1
ATOM 3942 N N . LYS B 1 62 ? 21.453 0.532 22.906 1 97.56 62 LYS B N 1
ATOM 3943 C CA . LYS B 1 62 ? 22.188 0.013 21.75 1 97.56 62 LYS B CA 1
ATOM 3944 C C . LYS B 1 62 ? 21.234 -0.596 20.734 1 97.56 62 LYS B C 1
ATOM 3946 O O . LYS B 1 62 ? 20.391 -1.422 21.078 1 97.56 62 LYS B O 1
ATOM 3951 N N . LEU B 1 63 ? 21.297 -0.15 19.516 1 97.75 63 LEU B N 1
ATOM 3952 C CA . LEU B 1 63 ? 20.531 -0.718 18.406 1 97.75 63 LEU B CA 1
ATOM 3953 C C . LEU B 1 63 ? 21.172 -1.996 17.891 1 97.75 63 LEU B C 1
ATOM 3955 O O . LEU B 1 63 ? 22.406 -2.059 17.734 1 97.75 63 LEU B O 1
ATOM 3959 N N . GLY B 1 64 ? 20.375 -2.988 17.609 1 95.19 64 GLY B N 1
ATOM 3960 C CA . GLY B 1 64 ? 20.875 -4.215 17.016 1 95.19 64 GLY B CA 1
ATOM 3961 C C . GLY B 1 64 ? 21.281 -4.051 15.555 1 95.19 64 GLY B C 1
ATOM 3962 O O . GLY B 1 64 ? 21.047 -3.002 14.953 1 95.19 64 GLY B O 1
ATOM 3963 N N . ALA B 1 65 ? 21.859 -5.133 14.953 1 93.31 65 ALA B N 1
ATOM 3964 C CA . ALA B 1 65 ? 22.406 -5.117 13.602 1 93.31 65 ALA B CA 1
ATOM 3965 C C . ALA B 1 65 ? 21.328 -4.824 12.57 1 93.31 65 ALA B C 1
ATOM 3967 O O . ALA B 1 65 ? 21.594 -4.211 11.531 1 93.31 65 ALA B O 1
ATOM 3968 N N . GLU B 1 66 ? 20.062 -5.27 12.828 1 96.69 66 GLU B N 1
ATOM 3969 C CA . GLU B 1 66 ? 18.969 -5.09 11.875 1 96.69 66 GLU B CA 1
ATOM 3970 C C . GLU B 1 66 ? 18.016 -3.996 12.344 1 96.69 66 GLU B C 1
ATOM 3972 O O . GLU B 1 66 ? 16.812 -4.051 12.055 1 96.69 66 GLU B O 1
ATOM 3977 N N . GLN B 1 67 ? 18.562 -3.121 13.172 1 97.62 67 GLN B N 1
ATOM 3978 C CA . GLN B 1 67 ? 17.797 -1.984 13.68 1 97.62 67 GLN B CA 1
ATOM 3979 C C . GLN B 1 67 ? 18.453 -0.663 13.297 1 97.62 67 GLN B C 1
ATOM 3981 O O . GLN B 1 67 ? 19.656 -0.609 13.07 1 97.62 67 GLN B O 1
ATOM 3986 N N . PHE B 1 68 ? 17.688 0.364 13.156 1 98.75 68 PHE B N 1
ATOM 3987 C CA . PHE B 1 68 ? 18.203 1.698 12.883 1 98.75 68 PHE B CA 1
ATOM 3988 C C . PHE B 1 68 ? 17.203 2.768 13.312 1 98.75 68 PHE B C 1
ATOM 3990 O O . PHE B 1 68 ? 16.031 2.467 13.555 1 98.75 68 PHE B O 1
ATOM 3997 N N . LEU B 1 69 ? 17.688 4 13.469 1 98.81 69 LEU B N 1
ATOM 3998 C CA . LEU B 1 69 ? 16.828 5.156 13.719 1 98.81 69 LEU B CA 1
ATOM 3999 C C . LEU B 1 69 ? 16.594 5.945 12.438 1 98.81 69 LEU B C 1
ATOM 4001 O O . LEU B 1 69 ? 17.5 6.105 11.625 1 98.81 69 LEU B O 1
ATOM 4005 N N . VAL B 1 70 ? 15.406 6.352 12.227 1 98.88 70 VAL B N 1
ATOM 4006 C CA . VAL B 1 70 ? 15.047 7.344 11.219 1 98.88 70 VAL B CA 1
ATOM 4007 C C . VAL B 1 70 ? 14.234 8.461 11.867 1 98.88 70 VAL B C 1
ATOM 4009 O O . VAL B 1 70 ? 13.609 8.266 12.914 1 98.88 70 VAL B O 1
ATOM 4012 N N . PRO B 1 71 ? 14.336 9.68 11.32 1 98.94 71 PRO B N 1
ATOM 4013 C CA . PRO B 1 71 ? 13.484 10.734 11.875 1 98.94 71 PRO B CA 1
ATOM 4014 C C . PRO B 1 71 ? 12 10.375 11.836 1 98.94 71 PRO B C 1
ATOM 4016 O O . PRO B 1 71 ? 11.562 9.648 10.93 1 98.94 71 PRO B O 1
ATOM 4019 N N . GLY B 1 72 ? 11.234 10.867 12.828 1 98.94 72 GLY B N 1
ATOM 4020 C CA . GLY B 1 72 ? 9.797 10.664 12.82 1 98.94 72 GLY B CA 1
ATOM 4021 C C . GLY B 1 72 ? 9.133 11.18 11.562 1 98.94 72 GLY B C 1
ATOM 4022 O O . GLY B 1 72 ? 9.539 12.203 11.008 1 98.94 72 GLY B O 1
ATOM 4023 N N . PHE B 1 73 ? 8.109 10.484 11.109 1 98.94 73 PHE B N 1
ATOM 4024 C CA . PHE B 1 73 ? 7.418 10.898 9.891 1 98.94 73 PHE B CA 1
ATOM 4025 C C . PHE B 1 73 ? 6.602 12.156 10.133 1 98.94 73 PHE B C 1
ATOM 4027 O O . PHE B 1 73 ? 6.043 12.352 11.211 1 98.94 73 PHE B O 1
ATOM 4034 N N . VAL B 1 74 ? 6.527 13.008 9.117 1 99 74 VAL B N 1
ATOM 4035 C CA . VAL B 1 74 ? 5.766 14.25 9.133 1 99 74 VAL B CA 1
ATOM 4036 C C . VAL B 1 74 ? 4.625 14.172 8.117 1 99 74 VAL B C 1
ATOM 4038 O O . VAL B 1 74 ? 4.867 14.086 6.91 1 99 74 VAL B O 1
ATOM 4041 N N . ASP B 1 75 ? 3.438 14.141 8.602 1 98.94 75 ASP B N 1
ATOM 4042 C CA . ASP B 1 75 ? 2.24 14.18 7.77 1 98.94 75 ASP B CA 1
ATOM 4043 C C . ASP B 1 75 ? 1.713 15.602 7.629 1 98.94 75 ASP B C 1
ATOM 4045 O O . ASP B 1 75 ? 1.12 16.141 8.562 1 98.94 75 ASP B O 1
ATOM 4049 N N . THR B 1 76 ? 1.803 16.172 6.418 1 98.94 76 THR B N 1
ATOM 4050 C CA . THR B 1 76 ? 1.532 17.594 6.258 1 98.94 76 THR B CA 1
ATOM 4051 C C . THR B 1 76 ? 0.056 17.828 5.949 1 98.94 76 THR B C 1
ATOM 4053 O O . THR B 1 76 ? -0.378 18.969 5.816 1 98.94 76 THR B O 1
ATOM 4056 N N . HIS B 1 77 ? -0.767 16.734 5.871 1 98.94 77 HIS B N 1
ATOM 4057 C CA . HIS B 1 77 ? -2.184 16.938 5.582 1 98.94 77 HIS B CA 1
ATOM 4058 C C . HIS B 1 77 ? -3.002 15.711 5.98 1 98.94 77 HIS B C 1
ATOM 4060 O O . HIS B 1 77 ? -2.871 14.648 5.371 1 98.94 77 HIS B O 1
ATOM 4066 N N . ALA B 1 78 ? -3.902 15.859 6.945 1 98.94 78 ALA B N 1
ATOM 4067 C CA . ALA B 1 78 ? -4.816 14.789 7.352 1 98.94 78 ALA B CA 1
ATOM 4068 C C . ALA B 1 78 ? -6.09 15.367 7.969 1 98.94 78 ALA B C 1
ATOM 4070 O O . ALA B 1 78 ? -6.066 16.453 8.555 1 98.94 78 ALA B O 1
ATOM 4071 N N . HIS B 1 79 ? -7.195 14.688 7.824 1 98.81 79 HIS B N 1
ATOM 4072 C CA . HIS B 1 79 ? -8.484 15.047 8.414 1 98.81 79 HIS B CA 1
ATOM 4073 C C . HIS B 1 79 ? -8.828 14.133 9.578 1 98.81 79 HIS B C 1
ATOM 4075 O O . HIS B 1 79 ? -9.312 13.016 9.375 1 98.81 79 HIS B O 1
ATOM 4081 N N . ALA B 1 80 ? -8.75 14.609 10.789 1 98.81 80 ALA B N 1
ATOM 4082 C CA . ALA B 1 80 ? -8.93 13.758 11.961 1 98.81 80 ALA B CA 1
ATOM 4083 C C . ALA B 1 80 ? -10.336 13.148 11.984 1 98.81 80 ALA B C 1
ATOM 4085 O O . ALA B 1 80 ? -10.484 11.938 12.164 1 98.81 80 ALA B O 1
ATOM 4086 N N . PRO B 1 81 ? -11.406 13.969 11.703 1 98.75 81 PRO B N 1
ATOM 4087 C CA . PRO B 1 81 ? -12.758 13.398 11.828 1 98.75 81 PRO B CA 1
ATOM 4088 C C . PRO B 1 81 ? -13.07 12.375 10.742 1 98.75 81 PRO B C 1
ATOM 4090 O O . PRO B 1 81 ? -13.883 11.477 10.961 1 98.75 81 PRO B O 1
ATOM 4093 N N . GLN B 1 82 ? -12.438 12.547 9.625 1 98.38 82 GLN B N 1
ATOM 4094 C CA . GLN B 1 82 ? -12.781 11.703 8.484 1 98.38 82 GLN B CA 1
ATOM 4095 C C . GLN B 1 82 ? -12.227 10.289 8.664 1 98.38 82 GLN B C 1
ATOM 4097 O O . GLN B 1 82 ? -12.648 9.359 7.973 1 98.38 82 GLN B O 1
ATOM 4102 N N . TYR B 1 83 ? -11.328 10.078 9.656 1 98.19 83 TYR B N 1
ATOM 4103 C CA . TYR B 1 83 ? -10.82 8.742 9.953 1 98.19 83 TYR B CA 1
ATOM 4104 C C . TYR B 1 83 ? -11.953 7.773 10.258 1 98.19 83 TYR B C 1
ATOM 4106 O O . TYR B 1 83 ? -11.805 6.562 10.102 1 98.19 83 TYR B O 1
ATOM 4114 N N . MET B 1 84 ? -13.125 8.281 10.57 1 97.44 84 MET B N 1
ATOM 4115 C CA . MET B 1 84 ? -14.312 7.504 10.914 1 97.44 84 MET B CA 1
ATOM 4116 C C . MET B 1 84 ? -14.625 6.484 9.82 1 97.44 84 MET B C 1
ATOM 4118 O O . MET B 1 84 ? -15.148 5.402 10.109 1 97.44 84 MET B O 1
ATOM 4122 N N . PHE B 1 85 ? -14.25 6.824 8.602 1 96.69 85 PHE B N 1
ATOM 4123 C CA . PHE B 1 85 ? -14.664 5.93 7.523 1 96.69 85 PHE B CA 1
ATOM 4124 C C . PHE B 1 85 ? -13.516 5.672 6.559 1 96.69 85 PHE B C 1
ATOM 4126 O O . PHE B 1 85 ? -13.742 5.324 5.398 1 96.69 85 PHE B O 1
ATOM 4133 N N . ALA B 1 86 ? -12.25 5.93 7.07 1 96.75 86 ALA B N 1
ATOM 4134 C CA . ALA B 1 86 ? -11.07 5.641 6.258 1 96.75 86 ALA B CA 1
ATOM 4135 C C . ALA B 1 86 ? -11.062 4.188 5.797 1 96.75 86 ALA B C 1
ATOM 4137 O O . ALA B 1 86 ? -11.258 3.273 6.602 1 96.75 86 ALA B O 1
ATOM 4138 N N . GLY B 1 87 ? -10.867 3.982 4.484 1 96.5 87 GLY B N 1
ATOM 4139 C CA . GLY B 1 87 ? -10.859 2.645 3.918 1 96.5 87 GLY B CA 1
ATOM 4140 C C . GLY B 1 87 ? -12.219 2.182 3.443 1 96.5 87 GLY B C 1
ATOM 4141 O O . GLY B 1 87 ? -12.398 1.017 3.08 1 96.5 87 GLY B O 1
ATOM 4142 N N . SER B 1 88 ? -13.234 3.061 3.432 1 94.5 88 SER B N 1
ATOM 4143 C CA . SER B 1 88 ? -14.57 2.736 2.945 1 94.5 88 SER B CA 1
ATOM 4144 C C . SER B 1 88 ? -15.148 3.879 2.117 1 94.5 88 SER B C 1
ATOM 4146 O O . SER B 1 88 ? -14.695 5.02 2.217 1 94.5 88 SER B O 1
ATOM 4148 N N . GLY B 1 89 ? -16.094 3.541 1.269 1 90.38 89 GLY B N 1
ATOM 4149 C CA . GLY B 1 89 ? -16.766 4.555 0.472 1 90.38 89 GLY B CA 1
ATOM 4150 C C . GLY B 1 89 ? -15.859 5.191 -0.569 1 90.38 89 GLY B C 1
ATOM 4151 O O . GLY B 1 89 ? -15.859 6.41 -0.734 1 90.38 89 GLY B O 1
ATOM 4152 N N . MET B 1 90 ? -15.078 4.422 -1.284 1 90.44 90 MET B N 1
ATOM 4153 C CA . MET B 1 90 ? -14.016 4.941 -2.141 1 90.44 90 MET B CA 1
ATOM 4154 C C . MET B 1 90 ? -14.453 4.957 -3.602 1 90.44 90 MET B C 1
ATOM 4156 O O . MET B 1 90 ? -13.617 4.926 -4.504 1 90.44 90 MET B O 1
ATOM 4160 N N . ASP B 1 91 ? -15.711 5.117 -3.924 1 89.69 91 ASP B N 1
ATOM 4161 C CA . ASP B 1 91 ? -16.219 4.965 -5.281 1 89.69 91 ASP B CA 1
ATOM 4162 C C . ASP B 1 91 ? -16.578 6.316 -5.895 1 89.69 91 ASP B C 1
ATOM 4164 O O . ASP B 1 91 ? -16.922 6.402 -7.074 1 89.69 91 ASP B O 1
ATOM 4168 N N . LEU B 1 92 ? -16.438 7.406 -5.145 1 91.31 92 LEU B N 1
ATOM 4169 C CA . LEU B 1 92 ? -16.922 8.703 -5.594 1 91.31 92 LEU B CA 1
ATOM 4170 C C . LEU B 1 92 ? -15.773 9.664 -5.844 1 91.31 92 LEU B C 1
ATOM 4172 O O . LEU B 1 92 ? -14.664 9.461 -5.344 1 91.31 92 LEU B O 1
ATOM 4176 N N . GLN B 1 93 ? -16.078 10.664 -6.672 1 92.56 93 GLN B N 1
ATOM 4177 C CA . GLN B 1 93 ? -15.148 11.773 -6.828 1 92.56 93 GLN B CA 1
ATOM 4178 C C . GLN B 1 93 ? -15.367 12.836 -5.758 1 92.56 93 GLN B C 1
ATOM 4180 O O . GLN B 1 93 ? -16.375 12.805 -5.047 1 92.56 93 GLN B O 1
ATOM 4185 N N . LEU B 1 94 ? -14.523 13.82 -5.754 1 92.75 94 LEU B N 1
ATOM 4186 C CA . LEU B 1 94 ? -14.305 14.742 -4.645 1 92.75 94 LEU B CA 1
ATOM 4187 C C . LEU B 1 94 ? -15.625 15.359 -4.191 1 92.75 94 LEU B C 1
ATOM 4189 O O . LEU B 1 94 ? -16.031 15.18 -3.043 1 92.75 94 LEU B O 1
ATOM 4193 N N . LEU B 1 95 ? -16.344 16.125 -5.055 1 94.06 95 LEU B N 1
ATOM 4194 C CA . LEU B 1 95 ? -17.5 16.922 -4.637 1 94.06 95 LEU B CA 1
ATOM 4195 C C . LEU B 1 95 ? -18.641 16.016 -4.191 1 94.06 95 LEU B C 1
ATOM 4197 O O . LEU B 1 95 ? -19.281 16.281 -3.172 1 94.06 95 LEU B O 1
ATOM 4201 N N . GLU B 1 96 ? -18.859 14.891 -4.965 1 95.19 96 GLU B N 1
ATOM 4202 C CA . GLU B 1 96 ? -19.875 13.914 -4.562 1 95.19 96 GLU B CA 1
ATOM 4203 C C . GLU B 1 96 ? -19.469 13.195 -3.279 1 95.19 96 GLU B C 1
ATOM 4205 O O . GLU B 1 96 ? -20.312 12.898 -2.438 1 95.19 96 GLU B O 1
ATOM 4210 N N . TRP B 1 97 ? -18.219 12.875 -3.158 1 96.06 97 TRP B N 1
ATOM 4211 C CA . TRP B 1 97 ? -17.672 12.219 -1.978 1 96.06 97 TRP B CA 1
ATOM 4212 C C . TRP B 1 97 ? -17.875 13.078 -0.732 1 96.06 97 TRP B C 1
ATOM 4214 O O . TRP B 1 97 ? -18.234 12.562 0.331 1 96.06 97 TRP B O 1
ATOM 4224 N N . LEU B 1 98 ? -17.688 14.398 -0.8 1 95.88 98 LEU B N 1
ATOM 4225 C CA . LEU B 1 98 ? -17.906 15.336 0.302 1 95.88 98 LEU B CA 1
ATOM 4226 C C . LEU B 1 98 ? -19.359 15.305 0.763 1 95.88 98 LEU B C 1
ATOM 4228 O O . LEU B 1 98 ? -19.641 15.125 1.952 1 95.88 98 LEU B O 1
ATOM 4232 N N . ASP B 1 99 ? -20.266 15.336 -0.162 1 96.25 99 ASP B N 1
ATOM 4233 C CA . ASP B 1 99 ? -21.688 15.406 0.132 1 96.25 99 ASP B CA 1
ATOM 4234 C C . ASP B 1 99 ? -22.188 14.086 0.725 1 96.25 99 ASP B C 1
ATOM 4236 O O . ASP B 1 99 ? -23.031 14.086 1.618 1 96.25 99 ASP B O 1
ATOM 4240 N N . THR B 1 100 ? -21.641 13.047 0.196 1 95.62 100 THR B N 1
ATOM 4241 C CA . THR B 1 100 ? -22.172 11.727 0.533 1 95.62 100 THR B CA 1
ATOM 4242 C C . THR B 1 100 ? -21.578 11.234 1.852 1 95.62 100 THR B C 1
ATOM 4244 O O . THR B 1 100 ? -22.281 10.625 2.662 1 95.62 100 THR B O 1
ATOM 4247 N N . HIS B 1 101 ? -20.281 11.516 2.053 1 95.75 101 HIS B N 1
ATOM 4248 C CA . HIS B 1 101 ? -19.625 10.859 3.172 1 95.75 101 HIS B CA 1
ATOM 4249 C C . HIS B 1 101 ? -19.078 11.883 4.168 1 95.75 101 HIS B C 1
ATOM 4251 O O . HIS B 1 101 ? -19.25 11.719 5.379 1 95.75 101 HIS B O 1
ATOM 4257 N N . VAL B 1 102 ? -18.438 12.93 3.719 1 97.56 102 VAL B N 1
ATOM 4258 C CA . VAL B 1 102 ? -17.609 13.797 4.555 1 97.56 102 VAL B CA 1
ATOM 4259 C C . VAL B 1 102 ? -18.5 14.688 5.414 1 97.56 102 VAL B C 1
ATOM 4261 O O . VAL B 1 102 ? -18.375 14.703 6.641 1 97.56 102 VAL B O 1
ATOM 4264 N N . PHE B 1 103 ? -19.453 15.469 4.789 1 98.19 103 PHE B N 1
ATOM 4265 C CA . PHE B 1 103 ? -20.234 16.453 5.52 1 98.19 103 PHE B CA 1
ATOM 4266 C C . PHE B 1 103 ? -21.109 15.789 6.566 1 98.19 103 PHE B C 1
ATOM 4268 O O . PHE B 1 103 ? -21.156 16.219 7.719 1 98.19 103 PHE B O 1
ATOM 4275 N N . PRO B 1 104 ? -21.766 14.656 6.172 1 97.25 104 PRO B N 1
ATOM 4276 C CA . PRO B 1 104 ? -22.531 13.977 7.215 1 97.25 104 PRO B CA 1
ATOM 4277 C C . PRO B 1 104 ? -21.656 13.461 8.359 1 97.25 104 PRO B C 1
ATOM 4279 O O . PRO B 1 104 ? -22.016 13.617 9.523 1 97.25 104 PRO B O 1
ATOM 4282 N N . CYS B 1 105 ? -20.547 12.938 8.078 1 97.44 105 CYS B N 1
ATOM 4283 C CA . CYS B 1 105 ? -19.641 12.406 9.094 1 97.44 105 CYS B CA 1
ATOM 4284 C C . CYS B 1 105 ? -19.141 13.508 10.016 1 97.44 105 CYS B C 1
ATOM 4286 O O . CYS B 1 105 ? -19.234 13.383 11.242 1 97.44 105 CYS B O 1
ATOM 4288 N N . GLU B 1 106 ? -18.672 14.57 9.469 1 98.56 106 GLU B N 1
ATOM 4289 C CA . GLU B 1 106 ? -18.062 15.648 10.242 1 98.56 106 GLU B CA 1
ATOM 4290 C C . GLU B 1 106 ? -19.125 16.375 11.094 1 98.56 106 GLU B C 1
ATOM 4292 O O . GLU B 1 106 ? -18.812 16.859 12.18 1 98.56 106 GLU B O 1
ATOM 4297 N N . SER B 1 107 ? -20.359 16.406 10.57 1 98.56 107 SER B N 1
ATOM 4298 C CA . SER B 1 107 ? -21.406 17.094 11.305 1 98.56 107 SER B CA 1
ATOM 4299 C C . SER B 1 107 ? -21.672 16.438 12.648 1 98.56 107 SER B C 1
ATOM 4301 O O . SER B 1 107 ? -22.078 17.094 13.609 1 98.56 107 SER B O 1
ATOM 4303 N N . ALA B 1 108 ? -21.375 15.188 12.797 1 98 108 ALA B N 1
ATOM 4304 C CA . ALA B 1 108 ? -21.609 14.438 14.023 1 98 108 ALA B CA 1
ATOM 4305 C C . ALA B 1 108 ? -20.641 14.883 15.125 1 98 108 ALA B C 1
ATOM 4307 O O . ALA B 1 108 ? -20.875 14.609 16.312 1 98 108 ALA B O 1
ATOM 4308 N N . PHE B 1 109 ? -19.656 15.578 14.836 1 98.69 109 PHE B N 1
ATOM 4309 C CA . PHE B 1 109 ? -18.641 15.977 15.797 1 98.69 109 PHE B CA 1
ATOM 4310 C C . PHE B 1 109 ? -19.094 17.203 16.594 1 98.69 109 PHE B C 1
ATOM 4312 O O . PHE B 1 109 ? -18.359 17.703 17.438 1 98.69 109 PHE B O 1
ATOM 4319 N N . LYS B 1 110 ? -20.266 17.656 16.266 1 98.38 110 LYS B N 1
ATOM 4320 C CA . LYS B 1 110 ? -20.875 18.625 17.172 1 98.38 110 LYS B CA 1
ATOM 4321 C C . LYS B 1 110 ? -20.922 18.094 18.609 1 98.38 110 LYS B C 1
ATOM 4323 O O . LYS B 1 110 ? -20.797 18.859 19.562 1 98.38 110 LYS B O 1
ATOM 4328 N N . SER B 1 111 ? -21.031 16.781 18.703 1 98.5 111 SER B N 1
ATOM 4329 C CA . SER B 1 111 ? -20.922 16.125 20 1 98.5 111 SER B CA 1
ATOM 4330 C C . SER B 1 111 ? -19.469 15.969 20.422 1 98.5 111 SER B C 1
ATOM 4332 O O . SER B 1 111 ? -18.703 15.219 19.812 1 98.5 111 SER B O 1
ATOM 4334 N N . VAL B 1 112 ? -19.078 16.625 21.547 1 98.56 112 VAL B N 1
ATOM 4335 C CA . VAL B 1 112 ? -17.703 16.578 22.031 1 98.56 112 VAL B CA 1
ATOM 4336 C C . VAL B 1 112 ? -17.359 15.164 22.484 1 98.56 112 VAL B C 1
ATOM 4338 O O . VAL B 1 112 ? -16.219 14.719 22.328 1 98.56 112 VAL B O 1
ATOM 4341 N N . ASP B 1 113 ? -18.344 14.445 22.984 1 98.31 113 ASP B N 1
ATOM 4342 C CA . ASP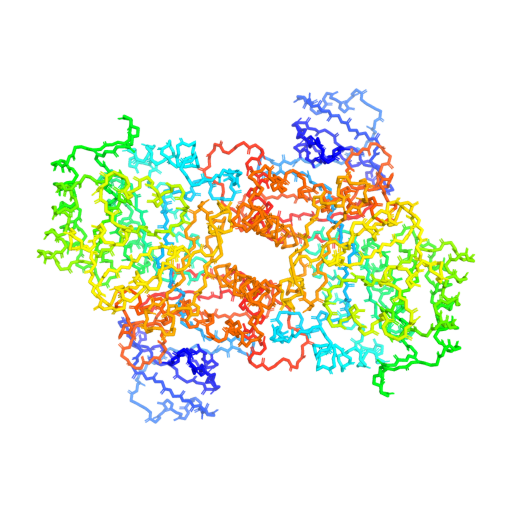 B 1 113 ? -18.141 13.062 23.391 1 98.31 113 ASP B CA 1
ATOM 4343 C C . ASP B 1 113 ? -17.781 12.195 22.188 1 98.31 113 ASP B C 1
ATOM 4345 O O . ASP B 1 113 ? -16.859 11.367 22.25 1 98.31 113 ASP B O 1
ATOM 4349 N N . HIS B 1 114 ? -18.547 12.367 21.141 1 98.06 114 HIS B N 1
ATOM 4350 C CA . HIS B 1 114 ? -18.25 11.672 19.906 1 98.06 114 HIS B CA 1
ATOM 4351 C C . HIS B 1 114 ? -16.844 12.008 19.406 1 98.06 114 HIS B C 1
ATOM 4353 O O . HIS B 1 114 ? -16.078 11.117 19.047 1 98.06 114 HIS B O 1
ATOM 4359 N N . ALA B 1 115 ? -16.516 13.258 19.438 1 98.75 115 ALA B N 1
ATOM 4360 C CA . ALA B 1 115 ? -15.195 13.719 19.016 1 98.75 115 ALA B CA 1
ATOM 4361 C C . ALA B 1 115 ? -14.094 13.086 19.859 1 98.75 115 ALA B C 1
ATOM 4363 O O . ALA B 1 115 ? -13.07 12.648 19.328 1 98.75 115 ALA B O 1
ATOM 4364 N N . SER B 1 116 ? -14.328 13.062 21.109 1 98.62 116 SER B N 1
ATOM 4365 C CA . SER B 1 116 ? -13.336 12.547 22.047 1 98.62 116 SER B CA 1
ATOM 4366 C C . SER B 1 116 ? -12.977 11.094 21.719 1 98.62 116 SER B C 1
ATOM 4368 O O . SER B 1 116 ? -11.797 10.75 21.641 1 98.62 116 SER B O 1
ATOM 4370 N N . GLU B 1 117 ? -13.922 10.273 21.531 1 98.12 117 GLU B N 1
ATOM 4371 C CA . GLU B 1 117 ? -13.695 8.859 21.234 1 98.12 117 GLU B CA 1
ATOM 4372 C C . GLU B 1 117 ? -12.984 8.688 19.891 1 98.12 117 GLU B C 1
ATOM 4374 O O . GLU B 1 117 ? -12.031 7.914 19.797 1 98.12 117 GLU B O 1
ATOM 4379 N N . ALA B 1 118 ? -13.445 9.367 18.922 1 98.38 118 ALA B N 1
ATOM 4380 C CA . ALA B 1 118 ? -12.867 9.258 17.578 1 98.38 118 ALA B CA 1
ATOM 4381 C C . ALA B 1 118 ? -11.422 9.742 17.562 1 98.38 118 ALA B C 1
ATOM 4383 O O . ALA B 1 118 ? -10.547 9.086 16.984 1 98.38 118 ALA B O 1
ATOM 4384 N N . TYR B 1 119 ? -11.164 10.906 18.203 1 98.88 119 TYR B N 1
ATOM 4385 C CA . TYR B 1 119 ? -9.844 11.523 18.141 1 98.88 119 TYR B CA 1
ATOM 4386 C C . TYR B 1 119 ? -8.828 10.703 18.938 1 98.88 119 TYR B C 1
ATOM 4388 O O . TYR B 1 119 ? -7.656 10.625 18.547 1 98.88 119 TYR B O 1
ATOM 4396 N N . GLN B 1 120 ? -9.273 10.07 20.031 1 98.62 120 GLN B N 1
ATOM 4397 C CA . GLN B 1 120 ? -8.375 9.18 20.766 1 98.62 120 GLN B CA 1
ATOM 4398 C C . GLN B 1 120 ? -7.852 8.062 19.859 1 98.62 120 GLN B C 1
ATOM 4400 O O . GLN B 1 120 ? -6.656 7.77 19.859 1 98.62 120 GLN B O 1
ATOM 4405 N N . LYS B 1 121 ? -8.719 7.496 19.078 1 97.88 121 LYS B N 1
ATOM 4406 C CA . LYS B 1 121 ? -8.375 6.375 18.219 1 97.88 121 LYS B CA 1
ATOM 4407 C C . LYS B 1 121 ? -7.457 6.82 17.078 1 97.88 121 LYS B C 1
ATOM 4409 O O . LYS B 1 121 ? -6.449 6.172 16.797 1 97.88 121 LYS B O 1
ATOM 4414 N N . VAL B 1 122 ? -7.809 7.922 16.453 1 98.5 122 VAL B N 1
ATOM 4415 C CA . VAL B 1 122 ? -7.074 8.32 15.25 1 98.5 122 VAL B CA 1
ATOM 4416 C C . VAL B 1 122 ? -5.664 8.766 15.633 1 98.5 122 VAL B C 1
ATOM 4418 O O . VAL B 1 122 ? -4.691 8.383 14.977 1 98.5 122 VAL B O 1
ATOM 4421 N N . ILE B 1 123 ? -5.512 9.578 16.734 1 98.88 123 ILE B N 1
ATOM 4422 C CA . ILE B 1 123 ? -4.188 10.062 17.109 1 98.88 123 ILE B CA 1
ATOM 4423 C C . ILE B 1 123 ? -3.316 8.883 17.547 1 98.88 123 ILE B C 1
ATOM 4425 O O . ILE B 1 123 ? -2.145 8.797 17.172 1 98.88 123 ILE B O 1
ATOM 4429 N N . THR B 1 124 ? -3.879 7.938 18.25 1 98.56 124 THR B N 1
ATOM 4430 C CA . THR B 1 124 ? -3.145 6.754 18.688 1 98.56 124 THR B CA 1
ATOM 4431 C C . THR B 1 124 ? -2.65 5.953 17.484 1 98.56 124 THR B C 1
ATOM 4433 O O . THR B 1 124 ? -1.495 5.527 17.438 1 98.56 124 THR B O 1
ATOM 4436 N N . ARG B 1 125 ? -3.504 5.781 16.5 1 98.5 125 ARG B N 1
ATOM 4437 C CA . ARG B 1 125 ? -3.156 5.016 15.312 1 98.5 125 ARG B CA 1
ATOM 4438 C C . ARG B 1 125 ? -2.039 5.699 14.531 1 98.5 125 ARG B C 1
ATOM 4440 O O . ARG B 1 125 ? -1.107 5.039 14.062 1 98.5 125 ARG B O 1
ATOM 4447 N N . PHE B 1 126 ? -2.148 6.992 14.359 1 98.88 126 PHE B N 1
ATOM 4448 C CA . PHE B 1 126 ? -1.135 7.723 13.609 1 98.88 126 PHE B CA 1
ATOM 4449 C C . PHE B 1 126 ? 0.219 7.645 14.305 1 98.88 126 PHE B C 1
ATOM 4451 O O . PHE B 1 126 ? 1.245 7.434 13.656 1 98.88 126 PHE B O 1
ATOM 4458 N N . LEU B 1 127 ? 0.216 7.754 15.625 1 98.88 127 LEU B N 1
ATOM 4459 C CA . LEU B 1 127 ? 1.456 7.613 16.375 1 98.88 127 LEU B CA 1
ATOM 4460 C C . LEU B 1 127 ? 2.027 6.207 16.234 1 98.88 127 LEU B C 1
ATOM 4462 O O . LEU B 1 127 ? 3.234 6.039 16.047 1 98.88 127 LEU B O 1
ATOM 4466 N N . SER B 1 128 ? 1.194 5.188 16.266 1 98.31 128 SER B N 1
ATOM 4467 C CA . SER B 1 128 ? 1.662 3.811 16.156 1 98.31 128 SER B CA 1
ATOM 4468 C C . SER B 1 128 ? 2.279 3.547 14.789 1 98.31 128 SER B C 1
ATOM 4470 O O . SER B 1 128 ? 3.133 2.668 14.641 1 98.31 128 SER B O 1
ATOM 4472 N N . ASN B 1 129 ? 1.848 4.355 13.836 1 98.56 129 ASN B N 1
ATOM 4473 C CA . ASN B 1 129 ? 2.381 4.227 12.484 1 98.56 129 ASN B CA 1
ATOM 4474 C C . ASN B 1 129 ? 3.6 5.121 12.273 1 98.56 129 ASN B C 1
ATOM 4476 O O . ASN B 1 129 ? 4.105 5.234 11.156 1 98.56 129 ASN B O 1
ATOM 4480 N N . GLY B 1 130 ? 4.055 5.805 13.273 1 98.81 130 GLY B N 1
ATOM 4481 C CA . GLY B 1 130 ? 5.316 6.523 13.211 1 98.81 130 GLY B CA 1
ATOM 4482 C C . GLY B 1 130 ? 5.152 7.992 12.867 1 98.81 130 GLY B C 1
ATOM 4483 O O . GLY B 1 130 ? 6.141 8.703 12.672 1 98.81 130 GLY B O 1
ATOM 4484 N N . THR B 1 131 ? 3.854 8.477 12.758 1 98.94 131 THR B N 1
ATOM 4485 C CA . THR B 1 131 ? 3.617 9.891 12.477 1 98.94 131 THR B CA 1
ATOM 4486 C C . THR B 1 131 ? 3.82 10.734 13.727 1 98.94 131 THR B C 1
ATOM 4488 O O . THR B 1 131 ? 2.873 10.977 14.477 1 98.94 131 THR B O 1
ATOM 4491 N N . THR B 1 132 ? 4.973 11.266 13.852 1 98.94 132 THR B N 1
ATOM 4492 C CA . THR B 1 132 ? 5.32 12.031 15.039 1 98.94 132 THR B CA 1
ATOM 4493 C C . THR B 1 132 ? 4.812 13.469 14.922 1 98.94 132 THR B C 1
ATOM 4495 O O . THR B 1 132 ? 4.609 14.148 15.938 1 98.94 132 THR B O 1
ATOM 4498 N N . THR B 1 133 ? 4.684 13.953 13.688 1 98.94 133 THR B N 1
ATOM 4499 C CA . THR B 1 133 ? 4.16 15.289 13.406 1 98.94 133 THR B CA 1
ATOM 4500 C C . THR B 1 133 ? 3.057 15.227 12.359 1 98.94 133 THR B C 1
ATOM 4502 O O . THR B 1 133 ? 3.207 14.562 11.328 1 98.94 133 THR B O 1
ATOM 4505 N N . CYS B 1 134 ? 1.949 15.906 12.641 1 98.94 134 CYS B N 1
ATOM 4506 C CA . CYS B 1 134 ? 0.845 15.883 11.688 1 98.94 134 CYS B CA 1
ATOM 4507 C C . CYS B 1 134 ? 0.13 17.234 11.656 1 98.94 134 CYS B C 1
ATOM 4509 O O . CYS B 1 134 ? -0.042 17.875 12.688 1 98.94 134 CYS B O 1
ATOM 4511 N N . SER B 1 135 ? -0.21 17.703 10.461 1 98.94 135 SER B N 1
ATOM 4512 C CA . SER B 1 135 ? -1.13 18.828 10.312 1 98.94 135 SER B CA 1
ATOM 4513 C C . SER B 1 135 ? -2.568 18.344 10.156 1 98.94 135 SER B C 1
ATOM 4515 O O . SER B 1 135 ? -2.908 17.719 9.156 1 98.94 135 SER B O 1
ATOM 4517 N N . TRP B 1 136 ? -3.422 18.719 11.125 1 98.94 136 TRP B N 1
ATOM 4518 C CA . TRP B 1 136 ? -4.773 18.172 11.227 1 98.94 136 TRP B CA 1
ATOM 4519 C C . TRP B 1 136 ? -5.809 19.203 10.805 1 98.94 136 TRP B C 1
ATOM 4521 O O . TRP B 1 136 ? -5.777 20.344 11.266 1 98.94 136 TRP B O 1
ATOM 4531 N N . PHE B 1 137 ? -6.664 18.766 9.883 1 98.88 137 PHE B N 1
ATOM 4532 C CA . PHE B 1 137 ? -7.973 19.391 9.758 1 98.88 137 PHE B CA 1
ATOM 4533 C C . PHE B 1 137 ? -8.945 18.828 10.789 1 98.88 137 PHE B C 1
ATOM 4535 O O . PHE B 1 137 ? -9.109 17.609 10.898 1 98.88 137 PHE B O 1
ATOM 4542 N N . ALA B 1 138 ? -9.57 19.688 11.531 1 98.69 138 ALA B N 1
ATOM 4543 C CA . ALA B 1 138 ? -10.641 19.25 12.414 1 98.69 138 ALA B CA 1
ATOM 4544 C C . ALA B 1 138 ? -12.008 19.469 11.773 1 98.69 138 ALA B C 1
ATOM 4546 O O . ALA B 1 138 ? -12.234 19.062 10.633 1 98.69 138 ALA B O 1
ATOM 4547 N N . THR B 1 139 ? -13.023 19.969 12.547 1 98.81 139 THR B N 1
ATOM 4548 C CA . THR B 1 139 ? -14.344 20.312 12.023 1 98.81 139 THR B CA 1
ATOM 4549 C C . THR B 1 139 ? -14.641 21.797 12.258 1 98.81 139 THR B C 1
ATOM 4551 O O . THR B 1 139 ? -13.758 22.547 12.648 1 98.81 139 THR B O 1
ATOM 4554 N N . ILE B 1 140 ? -15.867 22.188 11.938 1 98.81 140 ILE B N 1
ATOM 4555 C CA . ILE B 1 140 ? -16.234 23.578 12.141 1 98.81 140 ILE B CA 1
ATOM 4556 C C . ILE B 1 140 ? -16.562 23.828 13.609 1 98.81 140 ILE B C 1
ATOM 4558 O O . ILE B 1 140 ? -16.719 24.969 14.039 1 98.81 140 ILE B O 1
ATOM 4562 N N . HIS B 1 141 ? -16.594 22.797 14.461 1 98.81 141 HIS B N 1
ATOM 4563 C CA . HIS B 1 141 ? -17.094 22.859 15.828 1 98.81 141 HIS B CA 1
ATOM 4564 C C . HIS B 1 141 ? -15.977 23.188 16.812 1 98.81 141 HIS B C 1
ATOM 4566 O O . HIS B 1 141 ? -15.102 22.359 17.062 1 98.81 141 HIS B O 1
ATOM 4572 N N . LEU B 1 142 ? -16.047 24.312 17.438 1 98.81 142 LEU B N 1
ATOM 4573 C CA . LEU B 1 142 ? -15.016 24.812 18.344 1 98.81 142 LEU B CA 1
ATOM 4574 C C . LEU B 1 142 ? -14.719 23.797 19.438 1 98.81 142 LEU B C 1
ATOM 4576 O O . LEU B 1 142 ? -13.555 23.469 19.688 1 98.81 142 LEU B O 1
ATOM 4580 N N . GLY B 1 143 ? -15.75 23.281 20.094 1 98.81 143 GLY B N 1
ATOM 4581 C CA . GLY B 1 143 ? -15.562 22.328 21.172 1 98.81 143 GLY B CA 1
ATOM 4582 C C . GLY B 1 143 ? -14.805 21.078 20.734 1 98.81 143 GLY B C 1
ATOM 4583 O O . GLY B 1 143 ? -13.938 20.594 21.469 1 98.81 143 GLY B O 1
ATOM 4584 N N . ALA B 1 144 ? -15.172 20.516 19.609 1 98.81 144 ALA B N 1
ATOM 4585 C CA . ALA B 1 144 ? -14.477 19.344 19.078 1 98.81 144 ALA B CA 1
ATOM 4586 C C . ALA B 1 144 ? -13.016 19.656 18.766 1 98.81 144 ALA B C 1
ATOM 4588 O O . ALA B 1 144 ? -12.133 18.828 19 1 98.81 144 ALA B O 1
ATOM 4589 N N . CYS B 1 145 ? -12.766 20.812 18.234 1 98.88 145 CYS B N 1
ATOM 4590 C CA . CYS B 1 145 ? -11.406 21.234 17.922 1 98.88 145 CYS B CA 1
ATOM 4591 C C . CYS B 1 145 ? -10.562 21.312 19.188 1 98.88 145 CYS B C 1
ATOM 4593 O O . CYS B 1 145 ? -9.414 20.875 19.203 1 98.88 145 CYS B O 1
ATOM 4595 N N . GLN B 1 146 ? -11.109 21.953 20.203 1 98.88 146 GLN B N 1
ATOM 4596 C CA . GLN B 1 146 ? -10.406 22.062 21.469 1 98.88 146 GLN B CA 1
ATOM 4597 C C . GLN B 1 146 ? -10.117 20.672 22.062 1 98.88 146 GLN B C 1
ATOM 4599 O O . GLN B 1 146 ? -9.031 20.438 22.594 1 98.88 146 GLN B O 1
ATOM 4604 N N . LYS B 1 147 ? -11.109 19.797 21.953 1 98.88 147 LYS B N 1
ATOM 4605 C CA . LYS B 1 147 ? -10.93 18.438 22.438 1 98.88 147 LYS B CA 1
ATOM 4606 C C . LYS B 1 147 ? -9.797 17.719 21.703 1 98.88 147 LYS B C 1
ATOM 4608 O O . LYS B 1 147 ? -9.023 16.984 22.312 1 98.88 147 LYS B O 1
ATOM 4613 N N . LEU B 1 148 ? -9.734 17.891 20.391 1 98.94 148 LEU B N 1
ATOM 4614 C CA . LEU B 1 148 ? -8.648 17.312 19.609 1 98.94 148 LEU B CA 1
ATOM 4615 C C . LEU B 1 148 ? -7.293 17.781 20.141 1 98.94 148 LEU B C 1
ATOM 4617 O O . LEU B 1 148 ? -6.379 16.969 20.297 1 98.94 148 LEU B O 1
ATOM 4621 N N . VAL B 1 149 ? -7.18 19.047 20.406 1 98.88 149 VAL B N 1
ATOM 4622 C CA . VAL B 1 149 ? -5.941 19.625 20.938 1 98.88 149 VAL B CA 1
ATOM 4623 C C . VAL B 1 149 ? -5.582 18.953 22.266 1 98.88 149 VAL B C 1
ATOM 4625 O O . VAL B 1 149 ? -4.43 18.594 22.484 1 98.88 149 VAL B O 1
ATOM 4628 N N . ASP B 1 150 ? -6.562 18.812 23.141 1 98.81 150 ASP B N 1
ATOM 4629 C CA . ASP B 1 150 ? -6.332 18.203 24.438 1 98.81 150 ASP B CA 1
ATOM 4630 C C . ASP B 1 150 ? -5.824 16.766 24.297 1 98.81 150 ASP B C 1
ATOM 4632 O O . ASP B 1 150 ? -4.906 16.359 25.016 1 98.81 150 ASP B O 1
ATOM 4636 N N . ILE B 1 151 ? -6.367 16.016 23.438 1 98.88 151 ILE B N 1
ATOM 4637 C CA . ILE B 1 151 ? -6.012 14.617 23.234 1 98.88 151 ILE B CA 1
ATOM 4638 C C . ILE B 1 151 ? -4.613 14.523 22.625 1 98.88 151 ILE B C 1
ATOM 4640 O O . ILE B 1 151 ? -3.809 13.68 23.047 1 98.88 151 ILE B O 1
ATOM 4644 N N . ILE B 1 152 ? -4.34 15.367 21.656 1 98.88 152 ILE B N 1
ATOM 4645 C CA . ILE B 1 152 ? -3.016 15.398 21.047 1 98.88 152 ILE B CA 1
ATOM 4646 C C . ILE B 1 152 ? -1.961 15.695 22.109 1 98.88 152 ILE B C 1
ATOM 4648 O O . ILE B 1 152 ? -0.916 15.047 22.156 1 98.88 152 ILE B O 1
ATOM 4652 N N . GLN B 1 153 ? -2.27 16.703 22.875 1 98.5 153 GLN B N 1
ATOM 4653 C CA . GLN B 1 153 ? -1.349 17.062 23.953 1 98.5 153 GLN B CA 1
ATOM 4654 C C . GLN B 1 153 ? -1.127 15.906 24.906 1 98.5 153 GLN B C 1
ATOM 4656 O O . GLN B 1 153 ? 0.008 15.625 25.297 1 98.5 153 GLN B O 1
ATOM 4661 N N . GLN B 1 154 ? -2.174 15.281 25.281 1 98.31 154 GLN B N 1
ATOM 4662 C CA . GLN B 1 154 ? -2.104 14.141 26.188 1 98.31 154 GLN B CA 1
ATOM 4663 C C . GLN B 1 154 ? -1.27 13.016 25.609 1 98.31 154 GLN B C 1
ATOM 4665 O O . GLN B 1 154 ? -0.436 12.422 26.297 1 98.31 154 GLN B O 1
ATOM 4670 N N . LEU B 1 155 ? -1.405 12.703 24.312 1 98.5 155 LEU B N 1
ATOM 4671 C CA . LEU B 1 155 ? -0.768 11.555 23.672 1 98.5 155 LEU B CA 1
ATOM 4672 C C . LEU B 1 155 ? 0.643 11.906 23.219 1 98.5 155 LEU B C 1
ATOM 4674 O O . LEU B 1 155 ? 1.447 11.016 22.938 1 98.5 155 LEU B O 1
ATOM 4678 N N . GLY B 1 156 ? 0.926 13.219 23.047 1 98.56 156 GLY B N 1
ATOM 4679 C CA . GLY B 1 156 ? 2.301 13.664 22.891 1 98.56 156 GLY B CA 1
ATOM 4680 C C . GLY B 1 156 ? 2.707 13.836 21.438 1 98.56 156 GLY B C 1
ATOM 4681 O O . GLY B 1 156 ? 3.896 13.828 21.109 1 98.56 156 GLY B O 1
ATOM 4682 N N . GLN B 1 157 ? 1.783 13.969 20.547 1 98.81 157 GLN B N 1
ATOM 4683 C CA . GLN B 1 157 ? 2.121 14.211 19.141 1 98.81 157 GLN B CA 1
ATOM 4684 C C . GLN B 1 157 ? 2.494 15.672 18.906 1 98.81 157 GLN B C 1
ATOM 4686 O O . GLN B 1 157 ? 1.923 16.562 19.531 1 98.81 157 GLN B O 1
ATOM 4691 N N . ARG B 1 158 ? 3.492 15.953 18.062 1 98.88 158 ARG B N 1
ATOM 4692 C CA . ARG B 1 158 ? 3.656 17.297 17.5 1 98.88 158 ARG B CA 1
ATOM 4693 C C . ARG B 1 158 ? 2.605 17.562 16.438 1 98.88 158 ARG B C 1
ATOM 4695 O O . ARG B 1 158 ? 2.389 16.75 15.547 1 98.88 158 ARG B O 1
ATOM 4702 N N . ALA B 1 159 ? 1.885 18.766 16.578 1 98.88 159 ALA B N 1
ATOM 4703 C CA . ALA B 1 159 ? 0.732 18.875 15.68 1 98.88 159 ALA B CA 1
ATOM 4704 C C . ALA B 1 159 ? 0.455 20.328 15.305 1 98.88 159 ALA B C 1
ATOM 4706 O O . ALA B 1 159 ? 0.675 21.234 16.109 1 98.88 159 ALA B O 1
ATOM 4707 N N . TYR B 1 160 ? 0.118 20.484 14.062 1 98.94 160 TYR B N 1
ATOM 4708 C CA . TYR B 1 160 ? -0.62 21.641 13.57 1 98.94 160 TYR B CA 1
ATOM 4709 C C . TYR B 1 160 ? -2.115 21.344 13.516 1 98.94 160 TYR B C 1
ATOM 4711 O O . TYR B 1 160 ? -2.537 20.297 13.016 1 98.94 160 TYR B O 1
ATOM 4719 N N . VAL B 1 161 ? -2.98 22.188 14.164 1 98.94 161 VAL B N 1
ATOM 4720 C CA . VAL B 1 161 ? -4.406 21.891 14.234 1 98.94 161 VAL B CA 1
ATOM 4721 C C . VAL B 1 161 ? -5.215 23.094 13.773 1 98.94 161 VAL B C 1
ATOM 4723 O O . VAL B 1 161 ? -4.977 24.219 14.227 1 98.94 161 VAL B O 1
ATOM 4726 N N . GLY B 1 162 ? -6.078 22.859 12.836 1 98.88 162 GLY B N 1
ATOM 4727 C CA . GLY B 1 162 ? -6.918 23.938 12.359 1 98.88 162 GLY B CA 1
ATOM 4728 C C . GLY B 1 162 ? -8.398 23.656 12.516 1 98.88 162 GLY B C 1
ATOM 4729 O O . GLY B 1 162 ? -8.867 22.562 12.211 1 98.88 162 GLY B O 1
ATOM 4730 N N . LYS B 1 163 ? -9.148 24.625 13.109 1 98.88 163 LYS B N 1
ATOM 4731 C CA . LYS B 1 163 ? -10.609 24.609 12.984 1 98.88 163 LYS B CA 1
ATOM 4732 C C . LYS B 1 163 ? -11.031 24.922 11.555 1 98.88 163 LYS B C 1
ATOM 4734 O O . LYS B 1 163 ? -10.672 25.969 11 1 98.88 163 LYS B O 1
ATOM 4739 N N . VAL B 1 164 ? -11.766 24.078 10.977 1 98.88 164 VAL B N 1
ATOM 4740 C CA . VAL B 1 164 ? -12.18 24.234 9.586 1 98.88 164 VAL B CA 1
ATOM 4741 C C . VAL B 1 164 ? -13.195 25.359 9.477 1 98.88 164 VAL B C 1
ATOM 4743 O O . VAL B 1 164 ? -14.008 25.578 10.383 1 98.88 164 VAL B O 1
ATOM 4746 N N . ASN B 1 165 ? -13.148 26.109 8.344 1 98.94 165 ASN B N 1
ATOM 4747 C CA . ASN B 1 165 ? -14.055 27.234 8.102 1 98.94 165 ASN B CA 1
ATOM 4748 C C . ASN B 1 165 ? -14.875 27.016 6.828 1 98.94 165 ASN B C 1
ATOM 4750 O O . ASN B 1 165 ? -14.328 26.656 5.785 1 98.94 165 ASN B O 1
ATOM 4754 N N . MET B 1 166 ? -16.141 27.125 6.938 1 98.56 166 MET B N 1
ATOM 4755 C CA . MET B 1 166 ? -17.078 26.984 5.828 1 98.56 166 MET B CA 1
ATOM 4756 C C . MET B 1 166 ? -18.297 27.859 6.035 1 98.56 166 MET B C 1
ATOM 4758 O O . MET B 1 166 ? -19.078 27.641 6.965 1 98.56 166 MET B O 1
ATOM 4762 N N . ASP B 1 167 ? -18.531 28.906 5.098 1 98.75 167 ASP B N 1
ATOM 4763 C CA . ASP B 1 167 ? -19.672 29.797 5.32 1 98.75 167 ASP B CA 1
ATOM 4764 C C . ASP B 1 167 ? -20.531 29.922 4.066 1 98.75 167 ASP B C 1
ATOM 4766 O O . ASP B 1 167 ? -21.453 30.734 4.012 1 98.75 167 ASP B O 1
ATOM 4770 N N . GLN B 1 168 ? -20.219 29.156 3.062 1 98.5 168 GLN B N 1
ATOM 4771 C CA . GLN B 1 168 ? -21.047 29.141 1.854 1 98.5 168 GLN B CA 1
ATOM 4772 C C . GLN B 1 168 ? -20.938 27.797 1.14 1 98.5 168 GLN B C 1
ATOM 4774 O O . GLN B 1 168 ? -20.062 26.984 1.444 1 98.5 168 GLN B O 1
ATOM 4779 N N . ASN B 1 169 ? -21.875 27.516 0.208 1 97.81 169 ASN B N 1
ATOM 4780 C CA . ASN B 1 169 ? -21.891 26.344 -0.647 1 97.81 169 ASN B CA 1
ATOM 4781 C C . ASN B 1 169 ? -21.672 25.062 0.158 1 97.81 169 ASN B C 1
ATOM 4783 O O . ASN B 1 169 ? -20.812 24.25 -0.188 1 97.81 169 ASN B O 1
ATOM 4787 N N . ALA B 1 170 ? -22.234 24.953 1.29 1 96.81 170 ALA B N 1
ATOM 4788 C CA . ALA B 1 170 ? -22.203 23.812 2.197 1 96.81 170 ALA B CA 1
ATOM 4789 C C . ALA B 1 170 ? -23.609 23.438 2.654 1 96.81 170 ALA B C 1
ATOM 4791 O O . ALA B 1 170 ? -24.547 24.25 2.553 1 96.81 170 ALA B O 1
ATOM 4792 N N . PRO B 1 171 ? -23.766 22.219 3.057 1 97.56 171 PRO B N 1
ATOM 4793 C CA . PRO B 1 171 ? -25.125 21.859 3.508 1 97.56 171 PRO B CA 1
ATOM 4794 C C . PRO B 1 171 ? -25.594 22.719 4.688 1 97.56 171 PRO B C 1
ATOM 4796 O O . PRO B 1 171 ? -24.781 23.078 5.547 1 97.56 171 PRO B O 1
ATOM 4799 N N . ASP B 1 172 ? -26.906 22.812 4.828 1 97.69 172 ASP B N 1
ATOM 4800 C CA . ASP B 1 172 ? -27.516 23.641 5.875 1 97.69 172 ASP B CA 1
ATOM 4801 C C . ASP B 1 172 ? -27.156 23.109 7.262 1 97.69 172 ASP B C 1
ATOM 4803 O O . ASP B 1 172 ? -27.078 23.875 8.219 1 97.69 172 ASP B O 1
ATOM 4807 N N . TYR B 1 173 ? -26.938 21.812 7.324 1 97.69 173 TYR B N 1
ATOM 4808 C CA . TYR B 1 173 ? -26.703 21.188 8.625 1 97.69 173 TYR B CA 1
ATOM 4809 C C . TYR B 1 173 ? -25.234 21.25 9.008 1 97.69 173 TYR B C 1
ATOM 4811 O O . TYR B 1 173 ? -24.859 20.844 10.109 1 97.69 173 TYR B O 1
ATOM 4819 N N . TYR B 1 174 ? -24.391 21.766 8.141 1 98.25 174 TYR B N 1
ATOM 4820 C CA . TYR B 1 174 ? -22.953 21.828 8.383 1 98.25 174 TYR B CA 1
ATOM 4821 C C . TYR B 1 174 ? -22.344 23.062 7.734 1 98.25 174 TYR B C 1
ATOM 4823 O O . TYR B 1 174 ? -21.594 22.938 6.77 1 98.25 174 TYR B O 1
ATOM 4831 N N . ILE B 1 175 ? -22.625 24.203 8.234 1 98.44 175 ILE B N 1
ATOM 4832 C CA . ILE B 1 175 ? -22.219 25.516 7.738 1 98.44 175 ILE B CA 1
ATOM 4833 C C . ILE B 1 175 ? -22.172 26.516 8.891 1 98.44 175 ILE B C 1
ATOM 4835 O O . ILE B 1 175 ? -22.734 26.25 9.961 1 98.44 175 ILE B O 1
ATOM 4839 N N . GLU B 1 176 ? -21.391 27.578 8.688 1 98.31 176 GLU B N 1
ATOM 4840 C CA . GLU B 1 176 ? -21.297 28.641 9.68 1 98.31 176 GLU B CA 1
ATOM 4841 C C . GLU B 1 176 ? -21.562 30 9.055 1 98.31 176 GLU B C 1
ATOM 4843 O O . GLU B 1 176 ? -21.438 30.172 7.84 1 98.31 176 GLU B O 1
ATOM 4848 N N . SER B 1 177 ? -21.984 30.953 9.953 1 98.62 177 SER B N 1
ATOM 4849 C CA . SER B 1 177 ? -21.922 32.344 9.492 1 98.62 177 SER B CA 1
ATOM 4850 C C . SER B 1 177 ? -20.484 32.844 9.461 1 98.62 177 SER B C 1
ATOM 4852 O O . SER B 1 177 ? -19.625 32.344 10.18 1 98.62 177 SER B O 1
ATOM 4854 N N . THR B 1 178 ? -20.234 33.812 8.633 1 98.81 178 THR B N 1
ATOM 4855 C CA . THR B 1 178 ? -18.906 34.406 8.547 1 98.81 178 THR B CA 1
ATOM 4856 C C . THR B 1 178 ? -18.438 34.875 9.914 1 98.81 178 THR B C 1
ATOM 4858 O O . THR B 1 178 ? -17.312 34.594 10.32 1 98.81 178 THR B O 1
ATOM 4861 N N . GLU B 1 179 ? -19.25 35.562 10.633 1 98.75 179 GLU B N 1
ATOM 4862 C CA . GLU B 1 179 ? -18.922 36.156 11.922 1 98.75 179 GLU B CA 1
ATOM 4863 C C . GLU B 1 179 ? -18.609 35.094 12.961 1 98.75 179 GLU B C 1
ATOM 4865 O O . GLU B 1 179 ? -17.625 35.188 13.688 1 98.75 179 GLU B O 1
ATOM 4870 N N . ALA B 1 180 ? -19.453 34.125 13.008 1 98.69 180 ALA B N 1
ATOM 4871 C CA . ALA B 1 180 ? -19.266 33.062 13.969 1 98.69 180 ALA B CA 1
ATOM 4872 C C . ALA B 1 180 ? -17.984 32.281 13.672 1 98.69 180 ALA B C 1
ATOM 4874 O O . ALA B 1 180 ? -17.266 31.875 14.586 1 98.69 180 ALA B O 1
ATOM 4875 N N . SER B 1 181 ? -17.766 32 12.391 1 98.88 181 SER B N 1
ATOM 4876 C CA . SER B 1 181 ? -16.562 31.281 11.977 1 98.88 181 SER B CA 1
ATOM 4877 C C . SER B 1 181 ? -15.305 32 12.414 1 98.88 181 SER B C 1
ATOM 4879 O O . SER B 1 181 ? -14.383 31.391 12.953 1 98.88 181 SER B O 1
ATOM 4881 N N . LEU B 1 182 ? -15.242 33.312 12.172 1 98.88 182 LEU B N 1
ATOM 4882 C CA . LEU B 1 182 ? -14.078 34.125 12.531 1 98.88 182 LEU B CA 1
ATOM 4883 C C . LEU B 1 182 ? -13.906 34.188 14.039 1 98.88 182 LEU B C 1
ATOM 4885 O O . LEU B 1 182 ? -12.789 34.094 14.555 1 98.88 182 LEU B O 1
ATOM 4889 N N . ALA B 1 183 ? -15.008 34.375 14.766 1 98.88 183 ALA B N 1
ATOM 4890 C CA . ALA B 1 183 ? -14.961 34.469 16.219 1 98.88 183 ALA B CA 1
ATOM 4891 C C . ALA B 1 183 ? -14.461 33.156 16.828 1 98.88 183 ALA B C 1
ATOM 4893 O O . ALA B 1 183 ? -13.617 33.156 17.734 1 98.88 183 ALA B O 1
ATOM 4894 N N . ASP B 1 184 ? -15.016 32.062 16.359 1 98.88 184 ASP B N 1
ATOM 4895 C CA . ASP B 1 184 ? -14.617 30.766 16.875 1 98.88 184 ASP B CA 1
ATOM 4896 C C . ASP B 1 184 ? -13.164 30.453 16.516 1 98.88 184 ASP B C 1
ATOM 4898 O O . ASP B 1 184 ? -12.461 29.797 17.297 1 98.88 184 ASP B O 1
ATOM 4902 N N . THR B 1 185 ? -12.75 30.828 15.336 1 98.94 185 THR B N 1
ATOM 4903 C CA . THR B 1 185 ? -11.359 30.625 14.945 1 98.94 185 THR B CA 1
ATOM 4904 C C . THR B 1 185 ? -10.414 31.406 15.867 1 98.94 185 THR B C 1
ATOM 4906 O O . THR B 1 185 ? -9.391 30.875 16.297 1 98.94 185 THR B O 1
ATOM 4909 N N . ARG B 1 186 ? -10.773 32.688 16.141 1 98.88 186 ARG B N 1
ATOM 4910 C CA . ARG B 1 186 ? -10 33.469 17.078 1 98.88 186 ARG B CA 1
ATOM 4911 C C . ARG B 1 186 ? -9.922 32.781 18.438 1 98.88 186 ARG B C 1
ATOM 4913 O O . ARG B 1 186 ? -8.836 32.625 19 1 98.88 186 ARG B O 1
ATOM 4920 N N . THR B 1 187 ? -11.07 32.344 18.922 1 98.94 187 THR B N 1
ATOM 4921 C CA . THR B 1 187 ? -11.141 31.672 20.203 1 98.94 187 THR B CA 1
ATOM 4922 C C . THR B 1 187 ? -10.273 30.406 20.188 1 98.94 187 THR B C 1
ATOM 4924 O O . THR B 1 187 ? -9.594 30.109 21.172 1 98.94 187 THR B O 1
ATOM 4927 N N . PHE B 1 188 ? -10.32 29.688 19.156 1 98.94 188 PHE B N 1
ATOM 4928 C CA . PHE B 1 188 ? -9.547 28.453 19.031 1 98.94 188 PHE B CA 1
ATOM 4929 C C . PHE B 1 188 ? -8.055 28.75 19.078 1 98.94 188 PHE B C 1
ATOM 4931 O O . PHE B 1 188 ? -7.301 28.078 19.781 1 98.94 188 PHE B O 1
ATOM 4938 N N . ILE B 1 189 ? -7.59 29.734 18.234 1 98.88 189 ILE B N 1
ATOM 4939 C CA . ILE B 1 189 ? -6.18 30.109 18.219 1 98.88 189 ILE B CA 1
ATOM 4940 C C . ILE B 1 189 ? -5.719 30.469 19.625 1 98.88 189 ILE B C 1
ATOM 4942 O O . ILE B 1 189 ? -4.68 30 20.094 1 98.88 189 ILE B O 1
ATOM 4946 N N . GLU B 1 190 ? -6.469 31.25 20.312 1 98.88 190 GLU B N 1
ATOM 4947 C CA . GLU B 1 190 ? -6.133 31.688 21.656 1 98.88 190 GLU B CA 1
ATOM 4948 C C . GLU B 1 190 ? -6.109 30.5 22.625 1 98.88 190 GLU B C 1
ATOM 4950 O O . GLU B 1 190 ? -5.27 30.453 23.531 1 98.88 190 GLU B O 1
ATOM 4955 N N . TYR B 1 191 ? -7.035 29.594 22.438 1 98.81 191 TYR B N 1
ATOM 4956 C CA . TYR B 1 191 ? -7.062 28.391 23.266 1 98.81 191 TYR B CA 1
ATOM 4957 C C . TYR B 1 191 ? -5.766 27.609 23.125 1 98.81 191 TYR B C 1
ATOM 4959 O O . TYR B 1 191 ? -5.152 27.234 24.125 1 98.81 191 TYR B O 1
ATOM 4967 N N . VAL B 1 192 ? -5.355 27.328 21.906 1 98.81 192 VAL B N 1
ATOM 4968 C CA . VAL B 1 192 ? -4.141 26.562 21.656 1 98.81 192 VAL B CA 1
ATOM 4969 C C . VAL B 1 192 ? -2.932 27.297 22.234 1 98.81 192 VAL B C 1
ATOM 4971 O O . VAL B 1 192 ? -2.082 26.672 22.875 1 98.81 192 VAL B O 1
ATOM 4974 N N . GLN B 1 193 ? -2.859 28.594 21.984 1 98.19 193 GLN B N 1
ATOM 4975 C CA . GLN B 1 193 ? -1.72 29.375 22.438 1 98.19 193 GLN B CA 1
ATOM 4976 C C . GLN B 1 193 ? -1.692 29.453 23.969 1 98.19 193 GLN B C 1
ATOM 4978 O O . GLN B 1 193 ? -0.62 29.531 24.578 1 98.19 193 GLN B O 1
ATOM 4983 N N . SER B 1 194 ? -2.84 29.375 24.562 1 98.06 194 SER B N 1
ATOM 4984 C CA . SER B 1 194 ? -2.912 29.438 26.016 1 98.06 194 SER B CA 1
ATOM 4985 C C . SER B 1 194 ? -2.332 28.188 26.656 1 98.06 194 SER B C 1
ATOM 4987 O O . SER B 1 194 ? -1.959 28.188 27.828 1 98.06 194 SER B O 1
ATOM 4989 N N . LYS B 1 195 ? -2.299 27.125 25.938 1 97 195 LYS B N 1
ATOM 4990 C CA . LYS B 1 195 ? -1.726 25.875 26.438 1 97 195 LYS B CA 1
ATOM 4991 C C . LYS B 1 195 ? -0.216 26 26.625 1 97 195 LYS B C 1
ATOM 4993 O O . LYS B 1 195 ? 0.39 25.219 27.359 1 97 195 LYS B O 1
ATOM 4998 N N . GLN B 1 196 ? 0.463 26.938 26 1 95.81 196 GLN B N 1
ATOM 4999 C CA . GLN B 1 196 ? 1.903 27.156 26.062 1 95.81 196 GLN B CA 1
ATOM 5000 C C . GLN B 1 196 ? 2.674 25.875 25.766 1 95.81 196 GLN B C 1
ATOM 5002 O O . GLN B 1 196 ? 3.619 25.531 26.484 1 95.81 196 GLN B O 1
ATOM 5007 N N . SER B 1 197 ? 2.104 25.125 24.875 1 94.94 197 SER B N 1
ATOM 5008 C CA . SER B 1 197 ? 2.754 23.906 24.422 1 94.94 197 SER B CA 1
ATOM 5009 C C . SER B 1 197 ? 3.734 24.188 23.281 1 94.94 197 SER B C 1
ATOM 5011 O O . SER B 1 197 ? 3.424 24.938 22.359 1 94.94 197 SER B O 1
ATOM 5013 N N . ASP B 1 198 ? 4.883 23.641 23.312 1 94.19 198 ASP B N 1
ATOM 5014 C CA . ASP B 1 198 ? 5.867 23.766 22.25 1 94.19 198 ASP B CA 1
ATOM 5015 C C . ASP B 1 198 ? 5.586 22.766 21.125 1 94.19 198 ASP B C 1
ATOM 5017 O O . ASP B 1 198 ? 6.246 22.797 20.078 1 94.19 198 ASP B O 1
ATOM 5021 N N . LEU B 1 199 ? 4.52 21.938 21.266 1 98.06 199 LEU B N 1
ATOM 5022 C CA . LEU B 1 199 ? 4.266 20.875 20.297 1 98.06 199 LEU B CA 1
ATOM 5023 C C . LEU B 1 199 ? 3.076 21.219 19.406 1 98.06 199 LEU B C 1
ATOM 5025 O O . LEU B 1 199 ? 2.967 20.719 18.281 1 98.06 199 LEU B O 1
ATOM 5029 N N . ILE B 1 200 ? 2.209 22.078 19.875 1 98.69 200 ILE B N 1
ATOM 5030 C CA . ILE B 1 200 ? 0.957 22.25 19.141 1 98.69 200 ILE B CA 1
ATOM 5031 C C . ILE B 1 200 ? 0.877 23.672 18.594 1 98.69 200 ILE B C 1
ATOM 5033 O O . ILE B 1 200 ? 1.082 24.641 19.312 1 98.69 200 ILE B O 1
ATOM 5037 N N . THR B 1 201 ? 0.612 23.781 17.344 1 98.81 201 THR B N 1
ATOM 5038 C CA . THR B 1 201 ? 0.502 25.047 16.641 1 98.81 201 THR B CA 1
ATOM 5039 C C . THR B 1 201 ? -0.887 25.203 16.016 1 98.81 201 THR B C 1
ATOM 5041 O O . THR B 1 201 ? -1.336 24.328 15.266 1 98.81 201 THR B O 1
ATOM 5044 N N . PRO B 1 202 ? -1.626 26.266 16.391 1 98.88 202 PRO B N 1
ATOM 5045 C CA . PRO B 1 202 ? -2.887 26.5 15.688 1 98.88 202 PRO B CA 1
ATOM 5046 C C . PRO B 1 202 ? -2.678 26.969 14.25 1 98.88 202 PRO B C 1
ATOM 5048 O O . PRO B 1 202 ? -1.705 27.672 13.961 1 98.88 202 PRO B O 1
ATOM 5051 N N . VAL B 1 203 ? -3.578 26.609 13.375 1 98.81 203 VAL B N 1
ATOM 5052 C CA . VAL B 1 203 ? -3.494 26.922 11.953 1 98.81 203 VAL B CA 1
ATOM 5053 C C . VAL B 1 203 ? -4.844 27.453 11.461 1 98.81 203 VAL B C 1
ATOM 5055 O O . VAL B 1 203 ? -5.895 26.922 11.836 1 98.81 203 VAL B O 1
ATOM 5058 N N . VAL B 1 204 ? -4.793 28.531 10.727 1 98.88 204 VAL B N 1
ATOM 5059 C CA . VAL B 1 204 ? -5.984 28.969 10.008 1 98.88 204 VAL B CA 1
ATOM 5060 C C . VAL B 1 204 ? -6.289 28 8.867 1 98.88 204 VAL B C 1
ATOM 5062 O O . VAL B 1 204 ? -5.406 27.672 8.078 1 98.88 204 VAL B O 1
ATOM 5065 N N . THR B 1 205 ? -7.625 27.578 8.773 1 98.88 205 THR B N 1
ATOM 5066 C CA . THR B 1 205 ? -7.902 26.422 7.918 1 98.88 205 THR B CA 1
ATOM 5067 C C . THR B 1 205 ? -9.188 26.641 7.129 1 98.88 205 THR B C 1
ATOM 5069 O O . THR B 1 205 ? -10.172 25.922 7.328 1 98.88 205 THR B O 1
ATOM 5072 N N . PRO B 1 206 ? -9.18 27.656 6.145 1 98.88 206 PRO B N 1
ATOM 5073 C CA . PRO B 1 206 ? -10.289 27.562 5.195 1 98.88 206 PRO B CA 1
ATOM 5074 C C . PRO B 1 206 ? -10.375 26.203 4.508 1 98.88 206 PRO B C 1
ATOM 5076 O O . PRO B 1 206 ? -9.367 25.719 3.975 1 98.88 206 PRO B O 1
ATOM 5079 N N . ARG B 1 207 ? -11.516 25.578 4.633 1 98.5 207 ARG B N 1
ATOM 5080 C CA . ARG B 1 207 ? -11.609 24.234 4.078 1 98.5 207 ARG B CA 1
ATOM 5081 C C . ARG B 1 207 ? -11.094 24.203 2.645 1 98.5 207 ARG B C 1
ATOM 5083 O O . ARG B 1 207 ? -10.195 23.422 2.322 1 98.5 207 ARG B O 1
ATOM 5090 N N . PHE B 1 208 ? -11.703 24.797 1.71 1 97.94 208 PHE B N 1
ATOM 5091 C CA . PHE B 1 208 ? -11.297 25.141 0.35 1 97.94 208 PHE B CA 1
ATOM 5092 C C . PHE B 1 208 ? -12.094 26.312 -0.18 1 97.94 208 PHE B C 1
ATOM 5094 O O . PHE B 1 208 ? -13.062 26.75 0.453 1 97.94 208 PHE B O 1
ATOM 5101 N N . ALA B 1 209 ? -11.734 26.891 -1.214 1 98.44 209 ALA B N 1
ATOM 5102 C CA . ALA B 1 209 ? -12.242 28.188 -1.66 1 98.44 209 ALA B CA 1
ATOM 5103 C C . ALA B 1 209 ? -13.75 28.141 -1.886 1 98.44 209 ALA B C 1
ATOM 5105 O O . ALA B 1 209 ? -14.461 29.094 -1.57 1 98.44 209 ALA B O 1
ATOM 5106 N N . ILE B 1 210 ? -14.273 27.062 -2.379 1 98.44 210 ILE B N 1
ATOM 5107 C CA . ILE B 1 210 ? -15.68 26.922 -2.754 1 98.44 210 ILE B CA 1
ATOM 5108 C C . ILE B 1 210 ? -16.562 27.203 -1.546 1 98.44 210 ILE B C 1
ATOM 5110 O O . ILE B 1 210 ? -17.625 27.812 -1.679 1 98.44 210 ILE B O 1
ATOM 5114 N N . THR B 1 211 ? -16.125 26.797 -0.352 1 98.69 211 THR B N 1
ATOM 5115 C CA . THR B 1 211 ? -17 26.875 0.81 1 98.69 211 THR B CA 1
ATOM 5116 C C . THR B 1 211 ? -16.641 28.078 1.681 1 98.69 211 THR B C 1
ATOM 5118 O O . THR B 1 211 ? -17.078 28.172 2.834 1 98.69 211 THR B O 1
ATOM 5121 N N . CYS B 1 212 ? -15.836 28.984 1.255 1 98.88 212 CYS B N 1
ATOM 5122 C CA . CYS B 1 212 ? -15.406 30.141 2.025 1 98.88 212 CYS B CA 1
ATOM 5123 C C . CYS B 1 212 ? -15.625 31.438 1.237 1 98.88 212 CYS B C 1
ATOM 5125 O O . CYS B 1 212 ? -15 31.641 0.192 1 98.88 212 CYS B O 1
ATOM 5127 N N . SER B 1 213 ? -16.469 32.344 1.741 1 98.75 213 SER B N 1
ATOM 5128 C CA . SER B 1 213 ? -16.734 33.625 1.085 1 98.75 213 SER B CA 1
ATOM 5129 C C . SER B 1 213 ? -15.523 34.531 1.15 1 98.75 213 SER B C 1
ATOM 5131 O O . SER B 1 213 ? -14.602 34.312 1.938 1 98.75 213 SER B O 1
ATOM 5133 N N . THR B 1 214 ? -15.539 35.562 0.333 1 98.69 214 THR B N 1
ATOM 5134 C CA . THR B 1 214 ? -14.477 36.562 0.32 1 98.69 214 THR B CA 1
ATOM 5135 C C . THR B 1 214 ? -14.32 37.219 1.694 1 98.69 214 THR B C 1
ATOM 5137 O O . THR B 1 214 ? -13.203 37.312 2.213 1 98.69 214 THR B O 1
ATOM 5140 N N . PRO B 1 215 ? -15.43 37.625 2.389 1 98.81 215 PRO B N 1
ATOM 5141 C CA . PRO B 1 215 ? -15.258 38.188 3.727 1 98.81 215 PRO B CA 1
ATOM 5142 C C . PRO B 1 215 ? -14.625 37.219 4.707 1 98.81 215 PRO B C 1
ATOM 5144 O O . PRO B 1 215 ? -13.789 37.625 5.527 1 98.81 215 PRO B O 1
ATOM 5147 N N . LEU B 1 216 ? -15.008 36 4.621 1 98.88 216 LEU B N 1
ATOM 5148 C CA . LEU B 1 216 ? -14.43 34.969 5.508 1 98.88 216 LEU B CA 1
ATOM 5149 C C . LEU B 1 216 ? -12.945 34.812 5.238 1 98.88 216 LEU B C 1
ATOM 5151 O O . LEU B 1 216 ? -12.133 34.812 6.168 1 98.88 216 LEU B O 1
ATOM 5155 N N . MET B 1 217 ? -12.531 34.625 3.941 1 98.88 217 MET B N 1
ATOM 5156 C CA . MET B 1 217 ? -11.133 34.375 3.596 1 98.88 217 MET B CA 1
ATOM 5157 C C . MET B 1 217 ? -10.273 35.594 3.99 1 98.88 217 MET B C 1
ATOM 5159 O O . MET B 1 217 ? -9.156 35.406 4.473 1 98.88 217 MET B O 1
ATOM 5163 N N . LYS B 1 218 ? -10.797 36.781 3.84 1 98.75 218 LYS B N 1
ATOM 5164 C CA . LYS B 1 218 ? -10.07 38 4.254 1 98.75 218 LYS B CA 1
ATOM 5165 C C . LYS B 1 218 ? -9.906 38.031 5.773 1 98.75 218 LYS B C 1
ATOM 5167 O O . LYS B 1 218 ? -8.836 38.375 6.277 1 98.75 218 LYS B O 1
ATOM 5172 N N . GLY B 1 219 ? -11.008 37.75 6.441 1 98.88 219 GLY B N 1
ATOM 5173 C CA . GLY B 1 219 ? -10.93 37.688 7.895 1 98.88 219 GLY B CA 1
ATOM 5174 C C . GLY B 1 219 ? -9.93 36.656 8.391 1 98.88 219 GLY B C 1
ATOM 5175 O O . GLY B 1 219 ? -9.227 36.906 9.375 1 98.88 219 GLY B O 1
ATOM 5176 N N . LEU B 1 220 ? -9.906 35.5 7.77 1 98.88 220 LEU B N 1
ATOM 5177 C CA . LEU B 1 220 ? -8.984 34.438 8.141 1 98.88 220 LEU B CA 1
ATOM 5178 C C . LEU B 1 220 ? -7.539 34.875 7.895 1 98.88 220 LEU B C 1
ATOM 5180 O O . LEU B 1 220 ? -6.652 34.562 8.703 1 98.88 220 LEU B O 1
ATOM 5184 N N . SER B 1 221 ? -7.324 35.5 6.766 1 98.69 221 SER B N 1
ATOM 5185 C CA . SER B 1 221 ? -6 36.031 6.484 1 98.69 221 SER B CA 1
ATOM 5186 C C . SER B 1 221 ? -5.566 37.031 7.559 1 98.69 221 SER B C 1
ATOM 5188 O O . SER B 1 221 ? -4.406 37.031 7.98 1 98.69 221 SER B O 1
ATOM 5190 N N . GLN B 1 222 ? -6.43 37.906 7.988 1 98.75 222 GLN B N 1
ATOM 5191 C CA . GLN B 1 222 ? -6.145 38.875 9.039 1 98.75 222 GLN B CA 1
ATOM 5192 C C . GLN B 1 222 ? -5.805 38.156 10.352 1 98.75 222 GLN B C 1
ATOM 5194 O O . GLN B 1 222 ? -4.879 38.562 11.062 1 98.75 222 GLN B O 1
ATOM 5199 N N . LEU B 1 223 ? -6.582 37.156 10.688 1 98.81 223 LEU B N 1
ATOM 5200 C CA . LEU B 1 223 ? -6.305 36.375 11.906 1 98.81 223 LEU B CA 1
ATOM 5201 C C . LEU B 1 223 ? -4.926 35.75 11.836 1 98.81 223 LEU B C 1
ATOM 5203 O O . LEU B 1 223 ? -4.18 35.75 12.82 1 98.81 223 LEU B O 1
ATOM 5207 N N . ALA B 1 224 ? -4.602 35.125 10.672 1 98.81 224 ALA B N 1
ATOM 5208 C CA . ALA B 1 224 ? -3.303 34.469 10.5 1 98.81 224 ALA B CA 1
ATOM 5209 C C . ALA B 1 224 ? -2.162 35.469 10.719 1 98.81 224 ALA B C 1
ATOM 5211 O O . ALA B 1 224 ? -1.149 35.125 11.336 1 98.81 224 ALA B O 1
ATOM 5212 N N . THR B 1 225 ? -2.352 36.656 10.211 1 98.38 225 THR B N 1
ATOM 5213 C CA . THR B 1 225 ? -1.348 37.719 10.344 1 98.38 225 THR B CA 1
ATOM 5214 C C . THR B 1 225 ? -1.26 38.188 11.789 1 98.38 225 THR B C 1
ATOM 5216 O O . THR B 1 225 ? -0.166 38.312 12.344 1 98.38 225 THR B O 1
ATOM 5219 N N . GLU B 1 226 ? -2.4 38.469 12.344 1 98.56 226 GLU B N 1
ATOM 5220 C CA . GLU B 1 226 ? -2.482 39 13.695 1 98.56 226 GLU B CA 1
ATOM 5221 C C . GLU B 1 226 ? -1.837 38.062 14.711 1 98.56 226 GLU B C 1
ATOM 5223 O O . GLU B 1 226 ? -1.093 38.5 15.586 1 98.56 226 GLU B O 1
ATOM 5228 N N . TYR B 1 227 ? -2.084 36.781 14.562 1 98.56 227 TYR B N 1
ATOM 5229 C CA . TYR B 1 227 ? -1.639 35.844 15.562 1 98.56 227 TYR B CA 1
ATOM 5230 C C . TYR B 1 227 ? -0.375 35.125 15.102 1 98.56 227 TYR B C 1
ATOM 5232 O O . TYR B 1 227 ? 0.179 34.281 15.828 1 98.56 227 TYR B O 1
ATOM 5240 N N . LYS B 1 228 ? 0.097 35.406 13.883 1 98.06 228 LYS B N 1
ATOM 5241 C CA . LYS B 1 228 ? 1.298 34.812 13.305 1 98.06 228 LYS B CA 1
ATOM 5242 C C . LYS B 1 228 ? 1.203 33.312 13.273 1 98.06 228 LYS B C 1
ATOM 5244 O O . LYS B 1 228 ? 2.104 32.625 13.758 1 98.06 228 LYS B O 1
ATOM 5249 N N . VAL B 1 229 ? 0.129 32.812 12.766 1 98.56 229 VAL B N 1
ATOM 5250 C CA . VAL B 1 229 ? -0.085 31.375 12.656 1 98.56 229 VAL B CA 1
ATOM 5251 C C . VAL B 1 229 ? -0.12 30.969 11.188 1 98.56 229 VAL B C 1
ATOM 5253 O O . VAL B 1 229 ? -0.394 31.797 10.312 1 98.56 229 VAL B O 1
ATOM 5256 N N . PRO B 1 230 ? 0.247 29.688 10.859 1 98.88 230 PRO B N 1
ATOM 5257 C CA . PRO B 1 230 ? 0.253 29.203 9.477 1 98.88 230 PRO B CA 1
ATOM 5258 C C . PRO B 1 230 ? -1.151 29.078 8.891 1 98.88 230 PRO B C 1
ATOM 5260 O O . PRO B 1 230 ? -2.141 29.297 9.594 1 98.88 230 PRO B O 1
ATOM 5263 N N . ILE B 1 231 ? -1.223 28.844 7.586 1 98.88 231 ILE B N 1
ATOM 5264 C CA . ILE B 1 231 ? -2.457 28.672 6.828 1 98.88 231 ILE B CA 1
ATOM 5265 C C . ILE B 1 231 ? -2.41 27.359 6.062 1 98.88 231 ILE B C 1
ATOM 5267 O O . ILE B 1 231 ? -1.398 27.031 5.438 1 98.88 231 ILE B O 1
ATOM 5271 N N . GLN B 1 232 ? -3.428 26.531 6.18 1 98.88 232 GLN B N 1
ATOM 5272 C CA . GLN B 1 232 ? -3.543 25.328 5.359 1 98.88 232 GLN B CA 1
ATOM 5273 C C . GLN B 1 232 ? -4.867 25.297 4.598 1 98.88 232 GLN B C 1
ATOM 5275 O O . GLN B 1 232 ? -5.879 25.797 5.094 1 98.88 232 GLN B O 1
ATOM 5280 N N . THR B 1 233 ? -4.91 24.766 3.471 1 98.88 233 THR B N 1
ATOM 5281 C CA . THR B 1 233 ? -6.121 24.547 2.691 1 98.88 233 THR B CA 1
ATOM 5282 C C . THR B 1 233 ? -5.852 23.594 1.533 1 98.88 233 THR B C 1
ATOM 5284 O O . THR B 1 233 ? -4.82 22.922 1.506 1 98.88 233 THR B O 1
ATOM 5287 N N . HIS B 1 234 ? -6.852 23.328 0.677 1 98.81 234 HIS B N 1
ATOM 5288 C CA . HIS B 1 234 ? -6.742 22.5 -0.524 1 98.81 234 HIS B CA 1
ATOM 5289 C C . HIS B 1 234 ? -6.551 23.375 -1.766 1 98.81 234 HIS B C 1
ATOM 5291 O O . HIS B 1 234 ? -6.984 24.531 -1.797 1 98.81 234 HIS B O 1
ATOM 5297 N N . LEU B 1 235 ? -5.93 22.781 -2.746 1 98.88 235 LEU B N 1
ATOM 5298 C CA . LEU B 1 235 ? -5.707 23.562 -3.959 1 98.88 235 LEU B CA 1
ATOM 5299 C C . LEU B 1 235 ? -5.617 22.641 -5.18 1 98.88 235 LEU B C 1
ATOM 5301 O O . LEU B 1 235 ? -4.836 21.688 -5.188 1 98.88 235 LEU B O 1
ATOM 5305 N N . CYS B 1 236 ? -6.426 22.891 -6.203 1 98.69 236 CYS B N 1
ATOM 5306 C CA . CYS B 1 236 ? -6.328 22.359 -7.562 1 98.69 236 CYS B CA 1
ATOM 5307 C C . CYS B 1 236 ? -6.309 20.844 -7.559 1 98.69 236 CYS B C 1
ATOM 5309 O O . CYS B 1 236 ? -5.445 20.219 -8.188 1 98.69 236 CYS B O 1
ATOM 5311 N N . GLU B 1 237 ? -7.23 20.219 -6.859 1 98 237 GLU B N 1
ATOM 5312 C CA . GLU B 1 237 ? -7.266 18.766 -6.715 1 98 237 GLU B CA 1
ATOM 5313 C C . GLU B 1 237 ? -7.992 18.109 -7.887 1 98 237 GLU B C 1
ATOM 5315 O O . GLU B 1 237 ? -7.559 17.078 -8.391 1 98 237 GLU B O 1
ATOM 5320 N N . ASN B 1 238 ? -9.117 18.688 -8.234 1 96.5 238 ASN B N 1
ATOM 5321 C CA . ASN B 1 238 ? -10 18.109 -9.242 1 96.5 238 ASN B CA 1
ATOM 5322 C C . ASN B 1 238 ? -10.43 19.156 -10.273 1 96.5 238 ASN B C 1
ATOM 5324 O O . ASN B 1 238 ? -10.609 20.328 -9.938 1 96.5 238 ASN B O 1
ATOM 5328 N N . HIS B 1 239 ? -10.727 18.75 -11.5 1 96.38 239 HIS B N 1
ATOM 5329 C CA . HIS B 1 239 ? -11.117 19.672 -12.57 1 96.38 239 HIS B CA 1
ATOM 5330 C C . HIS B 1 239 ? -12.422 20.391 -12.234 1 96.38 239 HIS B C 1
ATOM 5332 O O . HIS B 1 239 ? -12.539 21.594 -12.43 1 96.38 239 HIS B O 1
ATOM 5338 N N . ASP B 1 240 ? -13.398 19.609 -11.758 1 96.5 240 ASP B N 1
ATOM 5339 C CA . ASP B 1 240 ? -14.688 20.219 -11.438 1 96.5 240 ASP B CA 1
ATOM 5340 C C . ASP B 1 240 ? -14.547 21.234 -10.305 1 96.5 240 ASP B C 1
ATOM 5342 O O . ASP B 1 240 ? -15.219 22.266 -10.312 1 96.5 240 ASP B O 1
ATOM 5346 N N . GLU B 1 241 ? -13.719 20.938 -9.344 1 97.62 241 GLU B N 1
ATOM 5347 C CA . GLU B 1 241 ? -13.406 21.859 -8.25 1 97.62 241 GLU B CA 1
ATOM 5348 C C . GLU B 1 241 ? -12.805 23.156 -8.781 1 97.62 241 GLU B C 1
ATOM 5350 O O . GLU B 1 241 ? -13.227 24.25 -8.398 1 97.62 241 GLU B O 1
ATOM 5355 N N . ILE B 1 242 ? -11.852 23.047 -9.664 1 98.5 242 ILE B N 1
ATOM 5356 C CA . ILE B 1 242 ? -11.141 24.203 -10.219 1 98.5 242 ILE B CA 1
ATOM 5357 C C . ILE B 1 242 ? -12.117 25.062 -11.016 1 98.5 242 ILE B C 1
ATOM 5359 O O . ILE B 1 242 ? -12.164 26.281 -10.844 1 98.5 242 ILE B O 1
ATOM 5363 N N . ASP B 1 243 ? -12.914 24.391 -11.875 1 98.06 243 ASP B N 1
ATOM 5364 C CA . ASP B 1 243 ? -13.867 25.109 -12.719 1 98.06 243 ASP B CA 1
ATOM 5365 C C . ASP B 1 243 ? -14.883 25.875 -11.867 1 98.06 243 ASP B C 1
ATOM 5367 O O . ASP B 1 243 ? -15.164 27.031 -12.133 1 98.06 243 ASP B O 1
ATOM 5371 N N . PHE B 1 244 ? -15.406 25.172 -10.875 1 98.19 244 PHE B N 1
ATOM 5372 C CA . PHE B 1 244 ? -16.406 25.797 -10.016 1 98.19 244 PHE B CA 1
ATOM 5373 C C . PHE B 1 244 ? -15.812 26.969 -9.242 1 98.19 244 PHE B C 1
ATOM 5375 O O . PHE B 1 244 ? -16.422 28.031 -9.141 1 98.19 244 PHE B O 1
ATOM 5382 N N . THR B 1 245 ? -14.625 26.828 -8.742 1 98.62 245 THR B N 1
ATOM 5383 C CA . THR B 1 245 ? -13.953 27.875 -7.98 1 98.62 245 THR B CA 1
ATOM 5384 C C . THR B 1 245 ? -13.727 29.109 -8.852 1 98.62 245 THR B C 1
ATOM 5386 O O . THR B 1 245 ? -14.016 30.234 -8.43 1 98.62 245 THR B O 1
ATOM 5389 N N . CYS B 1 246 ? -13.188 28.906 -10.023 1 98.56 246 CYS B N 1
ATOM 5390 C CA . CYS B 1 246 ? -12.898 30.016 -10.922 1 98.56 246 CYS B CA 1
ATOM 5391 C C . CYS B 1 246 ? -14.172 30.75 -11.312 1 98.56 246 CYS B C 1
ATOM 5393 O O . CYS B 1 246 ? -14.18 31.984 -11.414 1 98.56 246 CYS B O 1
ATOM 5395 N N . SER B 1 247 ? -15.234 29.969 -11.539 1 98.5 247 SER B N 1
ATOM 5396 C CA . SER B 1 247 ? -16.516 30.578 -11.867 1 98.5 247 SER B CA 1
ATOM 5397 C C . SER B 1 247 ? -17.062 31.391 -10.695 1 98.5 247 SER B C 1
ATOM 5399 O O . SER B 1 247 ? -17.578 32.5 -10.883 1 98.5 247 SER B O 1
ATOM 5401 N N . LEU B 1 248 ? -16.984 30.875 -9.5 1 98.31 248 LEU B N 1
ATOM 5402 C CA . LEU B 1 248 ? -17.516 31.469 -8.289 1 98.31 248 LEU B CA 1
ATOM 5403 C C . LEU B 1 248 ? -16.844 32.781 -7.98 1 98.31 248 LEU B C 1
ATOM 5405 O O . LEU B 1 248 ? -17.484 33.75 -7.543 1 98.31 248 LEU B O 1
ATOM 5409 N N . PHE B 1 249 ? -15.57 32.938 -8.234 1 98.62 249 PHE B N 1
ATOM 5410 C CA . PHE B 1 249 ? -14.797 34.125 -7.832 1 98.62 249 PHE B CA 1
ATOM 5411 C C . PHE B 1 249 ? -14.406 34.969 -9.047 1 98.62 249 PHE B C 1
ATOM 5413 O O . PHE B 1 249 ? -13.648 35.938 -8.922 1 98.62 249 PHE B O 1
ATOM 5420 N N . LYS B 1 250 ? -14.789 34.594 -10.234 1 97.62 250 LYS B N 1
ATOM 5421 C CA . LYS B 1 250 ? -14.445 35.25 -11.492 1 97.62 250 LYS B CA 1
ATOM 5422 C C . LYS B 1 250 ? -12.938 35.469 -11.617 1 97.62 250 LYS B C 1
ATOM 5424 O O . LYS B 1 250 ? -12.469 36.562 -11.867 1 97.62 250 LYS B O 1
ATOM 5429 N N . SER B 1 251 ? -12.25 34.344 -11.359 1 98.25 251 SER B N 1
ATOM 5430 C CA . SER B 1 251 ? -10.789 34.375 -11.328 1 98.25 251 SER B CA 1
ATOM 5431 C C . SER B 1 251 ? -10.203 33.594 -12.492 1 98.25 251 SER B C 1
ATOM 5433 O O . SER B 1 251 ? -10.82 32.625 -12.977 1 98.25 251 SER B O 1
ATOM 5435 N N . LYS B 1 252 ? -9.031 33.906 -12.945 1 97.12 252 LYS B N 1
ATOM 5436 C CA . LYS B 1 252 ? -8.352 33.25 -14.07 1 97.12 252 LYS B CA 1
ATOM 5437 C C . LYS B 1 252 ? -7.891 31.844 -13.695 1 97.12 252 LYS B C 1
ATOM 5439 O O . LYS B 1 252 ? -7.766 30.984 -14.562 1 97.12 252 LYS B O 1
ATOM 5444 N N . ASP B 1 253 ? -7.512 31.625 -12.469 1 98.12 253 ASP B N 1
ATOM 5445 C CA . ASP B 1 253 ? -7.109 30.312 -11.961 1 98.12 253 ASP B CA 1
ATOM 5446 C C . ASP B 1 253 ? -7.352 30.219 -10.461 1 98.12 253 ASP B C 1
ATOM 5448 O O . ASP B 1 253 ? -7.605 31.219 -9.797 1 98.12 253 ASP B O 1
ATOM 5452 N N . TYR B 1 254 ? -7.344 29.016 -9.961 1 98.69 254 TYR B N 1
ATOM 5453 C CA . TYR B 1 254 ? -7.688 28.719 -8.57 1 98.69 254 TYR B CA 1
ATOM 5454 C C . TYR B 1 254 ? -6.668 29.328 -7.617 1 98.69 254 TYR B C 1
ATOM 5456 O O . TYR B 1 254 ? -7.035 29.891 -6.578 1 98.69 254 TYR B O 1
ATOM 5464 N N . THR B 1 255 ? -5.402 29.266 -7.848 1 98.88 255 THR B N 1
ATOM 5465 C CA . THR B 1 255 ? -4.328 29.75 -6.988 1 98.88 255 THR B CA 1
ATOM 5466 C C . THR B 1 255 ? -4.449 31.25 -6.773 1 98.88 255 THR B C 1
ATOM 5468 O O . THR B 1 255 ? -4.184 31.75 -5.676 1 98.88 255 THR B O 1
ATOM 5471 N N . SER B 1 256 ? -4.859 31.969 -7.836 1 98.62 256 SER B N 1
ATOM 5472 C CA . SER B 1 256 ? -5.023 33.406 -7.746 1 98.62 256 SER B CA 1
ATOM 5473 C C . SER B 1 256 ? -6.105 33.781 -6.742 1 98.62 256 SER B C 1
ATOM 5475 O O . SER B 1 256 ? -6.047 34.844 -6.125 1 98.62 256 SER B O 1
ATOM 5477 N N . VAL B 1 257 ? -7.078 32.906 -6.539 1 98.81 257 VAL B N 1
ATOM 5478 C CA . VAL B 1 257 ? -8.125 33.188 -5.559 1 98.81 257 VAL B CA 1
ATOM 5479 C C . VAL B 1 257 ? -7.512 33.312 -4.168 1 98.81 257 VAL B C 1
ATOM 5481 O O . VAL B 1 257 ? -7.832 34.25 -3.438 1 98.81 257 VAL B O 1
ATOM 5484 N N . TYR B 1 258 ? -6.66 32.406 -3.793 1 98.88 258 TYR B N 1
ATOM 5485 C CA . TYR B 1 258 ? -6.016 32.469 -2.486 1 98.88 258 TYR B CA 1
ATOM 5486 C C . TYR B 1 258 ? -5.035 33.625 -2.412 1 98.88 258 TYR B C 1
ATOM 5488 O O . TYR B 1 258 ? -4.898 34.281 -1.368 1 98.88 258 TYR B O 1
ATOM 5496 N N . ASP B 1 259 ? -4.293 33.875 -3.531 1 98.69 259 ASP B N 1
ATOM 5497 C CA . ASP B 1 259 ? -3.346 34.969 -3.549 1 98.69 259 ASP B CA 1
ATOM 5498 C C . ASP B 1 259 ? -4.062 36.312 -3.344 1 98.69 259 ASP B C 1
ATOM 5500 O O . ASP B 1 259 ? -3.598 37.156 -2.58 1 98.69 259 ASP B O 1
ATOM 5504 N N . ASP B 1 260 ? -5.195 36.531 -4.02 1 98.25 260 ASP B N 1
ATOM 5505 C CA . ASP B 1 260 ? -5.988 37.75 -3.961 1 98.25 260 ASP B CA 1
ATOM 5506 C C . ASP B 1 260 ? -6.535 37.969 -2.553 1 98.25 260 ASP B C 1
ATOM 5508 O O . ASP B 1 260 ? -6.852 39.094 -2.184 1 98.25 260 ASP B O 1
ATOM 5512 N N . HIS B 1 261 ? -6.668 36.969 -1.805 1 98.69 261 HIS B N 1
ATOM 5513 C CA . HIS B 1 261 ? -7.18 37.094 -0.444 1 98.69 261 HIS B CA 1
ATOM 5514 C C . HIS B 1 261 ? -6.051 37.031 0.578 1 98.69 261 HIS B C 1
ATOM 5516 O O . HIS B 1 261 ? -6.297 36.844 1.774 1 98.69 261 HIS B O 1
ATOM 5522 N N . GLN B 1 262 ? -4.762 37 0.164 1 98.31 262 GLN B N 1
ATOM 5523 C CA . GLN B 1 262 ? -3.564 37.062 0.998 1 98.31 262 GLN B CA 1
ATOM 5524 C C . GLN B 1 262 ? -3.467 35.812 1.874 1 98.31 262 GLN B C 1
ATOM 5526 O O . GLN B 1 262 ? -3.17 35.906 3.066 1 98.31 262 GLN B O 1
ATOM 5531 N N . LEU B 1 263 ? -3.787 34.719 1.251 1 98.75 263 LEU B N 1
ATOM 5532 C CA . LEU B 1 263 ? -3.734 33.469 1.973 1 98.75 263 LEU B CA 1
ATOM 5533 C C . LEU B 1 263 ? -2.533 32.625 1.531 1 98.75 263 LEU B C 1
ATOM 5535 O O . LEU B 1 263 ? -2.395 31.484 1.926 1 98.75 263 LEU B O 1
ATOM 5539 N N . LEU B 1 264 ? -1.688 33.188 0.659 1 98.62 264 LEU B N 1
ATOM 5540 C CA . LEU B 1 264 ? -0.445 32.531 0.253 1 98.62 264 LEU B CA 1
ATOM 5541 C C . LEU B 1 264 ? 0.761 33.281 0.841 1 98.62 264 LEU B C 1
ATOM 5543 O O . LEU B 1 264 ? 0.914 34.469 0.657 1 98.62 264 LEU B O 1
ATOM 5547 N N . ASN B 1 265 ? 1.62 32.594 1.563 1 98.19 265 ASN B N 1
ATOM 5548 C CA . ASN B 1 265 ? 2.875 33.094 2.117 1 98.19 265 ASN B CA 1
ATOM 5549 C C . ASN B 1 265 ? 3.795 31.969 2.537 1 98.19 265 ASN B C 1
ATOM 5551 O O . ASN B 1 265 ? 3.537 30.797 2.217 1 98.19 265 ASN B O 1
ATOM 5555 N N . GLU B 1 266 ? 4.875 32.219 3.172 1 97.88 266 GLU B N 1
ATOM 5556 C CA . GLU B 1 266 ? 5.918 31.25 3.461 1 97.88 266 GLU B CA 1
ATOM 5557 C C . GLU B 1 266 ? 5.461 30.266 4.535 1 97.88 266 GLU B C 1
ATOM 5559 O O . GLU B 1 266 ? 6.047 29.188 4.688 1 97.88 266 GLU B O 1
ATOM 5564 N N . ASN B 1 267 ? 4.406 30.609 5.25 1 97.94 267 ASN B N 1
ATOM 5565 C CA . ASN B 1 267 ? 3.885 29.734 6.293 1 97.94 267 ASN B CA 1
ATOM 5566 C C . ASN B 1 267 ? 2.594 29.047 5.852 1 97.94 267 ASN B C 1
ATOM 5568 O O . ASN B 1 267 ? 1.908 28.422 6.664 1 97.94 267 ASN B O 1
ATOM 5572 N N . ALA B 1 268 ? 2.24 29.188 4.582 1 98.88 268 ALA B N 1
ATOM 5573 C CA . ALA B 1 268 ? 1.068 28.531 4.016 1 98.88 268 ALA B CA 1
ATOM 5574 C C . ALA B 1 268 ? 1.463 27.25 3.287 1 98.88 268 ALA B C 1
ATOM 5576 O O . ALA B 1 268 ? 2.557 27.156 2.721 1 98.88 268 ALA B O 1
ATOM 5577 N N . TYR B 1 269 ? 0.656 26.281 3.338 1 98.88 269 TYR B N 1
ATOM 5578 C CA . TYR B 1 269 ? 0.862 25.031 2.607 1 98.88 269 TYR B CA 1
ATOM 5579 C C . TYR B 1 269 ? -0.457 24.5 2.074 1 98.88 269 TYR B C 1
ATOM 5581 O O . TYR B 1 269 ? -1.488 24.578 2.746 1 98.88 269 TYR B O 1
ATOM 5589 N N . MET B 1 270 ? -0.467 24.062 0.824 1 98.88 270 MET B N 1
ATOM 5590 C CA . MET B 1 270 ? -1.637 23.641 0.053 1 98.88 270 MET B CA 1
ATOM 5591 C C . MET B 1 270 ? -1.626 22.141 -0.192 1 98.88 270 MET B C 1
ATOM 5593 O O . MET B 1 270 ? -0.602 21.578 -0.583 1 98.88 270 MET B O 1
ATOM 5597 N N . ALA B 1 271 ? -2.73 21.484 0.05 1 98.88 271 ALA B N 1
ATOM 5598 C CA . ALA B 1 271 ? -2.82 20.047 -0.156 1 98.88 271 ALA B CA 1
ATOM 5599 C C . ALA B 1 271 ? -3.152 19.719 -1.608 1 98.88 271 ALA B C 1
ATOM 5601 O O . ALA B 1 271 ? -3.881 20.469 -2.268 1 98.88 271 ALA B O 1
ATOM 5602 N N . HIS B 1 272 ? -2.682 18.625 -2.162 1 98.69 272 HIS B N 1
ATOM 5603 C CA . HIS B 1 272 ? -2.98 17.953 -3.422 1 98.69 272 HIS B CA 1
ATOM 5604 C C . HIS B 1 272 ? -2.236 18.609 -4.582 1 98.69 272 HIS B C 1
ATOM 5606 O O . HIS B 1 272 ? -1.231 18.062 -5.059 1 98.69 272 HIS B O 1
ATOM 5612 N N . CYS B 1 273 ? -2.732 19.797 -5.023 1 98.75 273 CYS B N 1
ATOM 5613 C CA . CYS B 1 273 ? -2.09 20.562 -6.082 1 98.75 273 CYS B CA 1
ATOM 5614 C C . CYS B 1 273 ? -1.831 19.688 -7.305 1 98.75 273 CYS B C 1
ATOM 5616 O O . CYS B 1 273 ? -0.729 19.688 -7.855 1 98.75 273 CYS B O 1
ATOM 5618 N N . VAL B 1 274 ? -2.838 18.938 -7.75 1 98.69 274 VAL B N 1
ATOM 5619 C CA . VAL B 1 274 ? -2.711 17.906 -8.781 1 98.69 274 VAL B CA 1
ATOM 5620 C C . VAL B 1 274 ? -2.635 18.578 -10.156 1 98.69 274 VAL B C 1
ATOM 5622 O O . VAL B 1 274 ? -1.773 18.234 -10.969 1 98.69 274 VAL B O 1
ATOM 5625 N N . HIS B 1 275 ? -3.586 19.531 -10.414 1 98.25 275 HIS B N 1
ATOM 5626 C CA . HIS B 1 275 ? -3.734 20.141 -11.734 1 98.25 275 HIS B CA 1
ATOM 5627 C C . HIS B 1 275 ? -3.291 21.594 -11.719 1 98.25 275 HIS B C 1
ATOM 5629 O O . HIS B 1 275 ? -4.102 22.5 -11.938 1 98.25 275 HIS B O 1
ATOM 5635 N N . MET B 1 276 ? -2.012 21.781 -11.594 1 98.19 276 MET B N 1
ATOM 5636 C CA . MET B 1 276 ? -1.457 23.141 -11.539 1 98.19 276 MET B CA 1
ATOM 5637 C C . MET B 1 276 ? -0.873 23.547 -12.883 1 98.19 276 MET B C 1
ATOM 5639 O O . MET B 1 276 ? -0.21 22.75 -13.547 1 98.19 276 MET B O 1
ATOM 5643 N N . THR B 1 277 ? -1.152 24.75 -13.328 1 97.81 277 THR B N 1
ATOM 5644 C CA . THR B 1 277 ? -0.401 25.297 -14.453 1 97.81 277 THR B CA 1
ATOM 5645 C C . THR B 1 277 ? 0.988 25.75 -14 1 97.81 277 THR B C 1
ATOM 5647 O O . THR B 1 277 ? 1.242 25.891 -12.805 1 97.81 277 THR B O 1
ATOM 5650 N N . ASP B 1 278 ? 1.87 25.938 -14.945 1 97.75 278 ASP B N 1
ATOM 5651 C CA . ASP B 1 278 ? 3.213 26.406 -14.617 1 97.75 278 ASP B CA 1
ATOM 5652 C C . ASP B 1 278 ? 3.166 27.766 -13.93 1 97.75 278 ASP B C 1
ATOM 5654 O O . ASP B 1 278 ? 3.941 28.031 -13.008 1 97.75 278 ASP B O 1
ATOM 5658 N N . ASP B 1 279 ? 2.258 28.609 -14.414 1 98.31 279 ASP B N 1
ATOM 5659 C CA . ASP B 1 279 ? 2.107 29.938 -13.812 1 98.31 279 ASP B CA 1
ATOM 5660 C C . ASP B 1 279 ? 1.683 29.828 -12.352 1 98.31 279 ASP B C 1
ATOM 5662 O O . ASP B 1 279 ? 2.148 30.594 -11.508 1 98.31 279 ASP B O 1
ATOM 5666 N N . GLU B 1 280 ? 0.801 28.969 -12.047 1 98.75 280 GLU B N 1
ATOM 5667 C CA . GLU B 1 280 ? 0.357 28.75 -10.672 1 98.75 280 GLU B CA 1
ATOM 5668 C C . GLU B 1 280 ? 1.496 28.234 -9.797 1 98.75 280 GLU B C 1
ATOM 5670 O O . GLU B 1 280 ? 1.632 28.641 -8.641 1 98.75 280 GLU B O 1
ATOM 5675 N N . ILE B 1 281 ? 2.299 27.344 -10.297 1 98.81 281 ILE B N 1
ATOM 5676 C CA . ILE B 1 281 ? 3.438 26.812 -9.547 1 98.81 281 ILE B CA 1
ATOM 5677 C C . ILE B 1 281 ? 4.441 27.938 -9.297 1 98.81 281 ILE B C 1
ATOM 5679 O O . ILE B 1 281 ? 5.012 28.031 -8.203 1 98.81 281 ILE B O 1
ATOM 5683 N N . ASP B 1 282 ? 4.676 28.781 -10.352 1 98.69 282 ASP B N 1
ATOM 5684 C CA . ASP B 1 282 ? 5.555 29.938 -10.195 1 98.69 282 ASP B CA 1
ATOM 5685 C C . ASP B 1 282 ? 5.059 30.844 -9.078 1 98.69 282 ASP B C 1
ATOM 5687 O O . ASP B 1 282 ? 5.859 31.391 -8.312 1 98.69 282 ASP B O 1
ATOM 5691 N N . LEU B 1 283 ? 3.764 31.031 -9.016 1 98.81 283 LEU B N 1
ATOM 5692 C CA . LEU B 1 283 ? 3.176 31.859 -7.969 1 98.81 283 LEU B CA 1
ATOM 5693 C C . LEU B 1 283 ? 3.43 31.266 -6.59 1 98.81 283 LEU B C 1
ATOM 5695 O O . LEU B 1 283 ? 3.76 31.984 -5.648 1 98.81 283 LEU B O 1
ATOM 5699 N N . LEU B 1 284 ? 3.244 29.953 -6.406 1 98.81 284 LEU B N 1
ATOM 5700 C CA . LEU B 1 284 ? 3.533 29.297 -5.137 1 98.81 284 LEU B CA 1
ATOM 5701 C C . LEU B 1 284 ? 5 29.469 -4.754 1 98.81 284 LEU B C 1
ATOM 5703 O O . LEU B 1 284 ? 5.316 29.688 -3.584 1 98.81 284 LEU B O 1
ATOM 5707 N N . ALA B 1 285 ? 5.887 29.281 -5.762 1 98.75 285 ALA B N 1
ATOM 5708 C CA . ALA B 1 285 ? 7.316 29.453 -5.523 1 98.75 285 ALA B CA 1
ATOM 5709 C C . ALA B 1 285 ? 7.613 30.875 -5.043 1 98.75 285 ALA B C 1
ATOM 5711 O O . ALA B 1 285 ? 8.367 31.078 -4.09 1 98.75 285 ALA B O 1
ATOM 5712 N N . ALA B 1 286 ? 7.016 31.844 -5.727 1 98.69 286 ALA B N 1
ATOM 5713 C CA . ALA B 1 286 ? 7.23 33.25 -5.395 1 98.69 286 ALA B CA 1
ATOM 5714 C C . ALA B 1 286 ? 6.75 33.562 -3.98 1 98.69 286 ALA B C 1
ATOM 5716 O O . ALA B 1 286 ? 7.34 34.406 -3.287 1 98.69 286 ALA B O 1
ATOM 5717 N N . ARG B 1 287 ? 5.664 32.969 -3.561 1 98.75 287 ARG B N 1
ATOM 5718 C CA . ARG B 1 287 ? 5.098 33.188 -2.234 1 98.75 287 ARG B CA 1
ATOM 5719 C C . ARG B 1 287 ? 5.746 32.25 -1.2 1 98.75 287 ARG B C 1
ATOM 5721 O O . ARG B 1 287 ? 5.438 32.344 -0.009 1 98.75 287 ARG B O 1
ATOM 5728 N N . LYS B 1 288 ? 6.617 31.281 -1.593 1 98.69 288 LYS B N 1
ATOM 5729 C CA . LYS B 1 288 ? 7.305 30.297 -0.754 1 98.69 288 LYS B CA 1
ATOM 5730 C C . LYS B 1 288 ? 6.309 29.391 -0.037 1 98.69 288 LYS B C 1
ATOM 5732 O O . LYS B 1 288 ? 6.523 29.016 1.118 1 98.69 288 LYS B O 1
ATOM 5737 N N . THR B 1 289 ? 5.18 29.203 -0.729 1 98.81 289 THR B N 1
ATOM 5738 C CA . THR B 1 289 ? 4.125 28.344 -0.211 1 98.81 289 THR B CA 1
ATOM 5739 C C . THR B 1 289 ? 4.492 26.875 -0.407 1 98.81 289 THR B C 1
ATOM 5741 O O . THR B 1 289 ? 5.039 26.5 -1.445 1 98.81 289 THR B O 1
ATOM 5744 N N . GLY B 1 290 ? 4.254 26 0.623 1 98.81 290 GLY B N 1
ATOM 5745 C CA . GLY B 1 290 ? 4.551 24.578 0.532 1 98.81 290 GLY B CA 1
ATOM 5746 C C . GLY B 1 290 ? 3.395 23.766 -0.017 1 98.81 290 GLY B C 1
ATOM 5747 O O . GLY B 1 290 ? 2.271 24.266 -0.125 1 98.81 290 GLY B O 1
ATOM 5748 N N . ILE B 1 291 ? 3.691 22.547 -0.376 1 98.81 291 ILE B N 1
ATOM 5749 C CA . ILE B 1 291 ? 2.67 21.656 -0.903 1 98.81 291 ILE B CA 1
ATOM 5750 C C . ILE B 1 291 ? 2.672 20.344 -0.109 1 98.81 291 ILE B C 1
ATOM 5752 O O . ILE B 1 291 ? 3.734 19.828 0.226 1 98.81 291 ILE B O 1
ATOM 5756 N N . ALA B 1 292 ? 1.483 19.828 0.219 1 98.88 292 ALA B N 1
ATOM 5757 C CA . ALA B 1 292 ? 1.289 18.484 0.752 1 98.88 292 ALA B CA 1
ATOM 5758 C C . ALA B 1 292 ? 0.817 17.516 -0.337 1 98.88 292 ALA B C 1
ATOM 5760 O O . ALA B 1 292 ? -0.343 17.562 -0.751 1 98.88 292 ALA B O 1
ATOM 5761 N N . HIS B 1 293 ? 1.696 16.703 -0.822 1 98.94 293 HIS B N 1
ATOM 5762 C CA . HIS B 1 293 ? 1.351 15.719 -1.837 1 98.94 293 HIS B CA 1
ATOM 5763 C C . HIS B 1 293 ? 0.611 14.539 -1.225 1 98.94 293 HIS B C 1
ATOM 5765 O O . HIS B 1 293 ? 1.154 13.836 -0.369 1 98.94 293 HIS B O 1
ATOM 5771 N N . CYS B 1 294 ? -0.623 14.328 -1.607 1 98.88 294 CYS B N 1
ATOM 5772 C CA . CYS B 1 294 ? -1.489 13.297 -1.047 1 98.88 294 CYS B CA 1
ATOM 5773 C C . CYS B 1 294 ? -1.847 12.25 -2.098 1 98.88 294 CYS B C 1
ATOM 5775 O O . CYS B 1 294 ? -3.014 12.109 -2.467 1 98.88 294 CYS B O 1
ATOM 5777 N N . ALA B 1 295 ? -0.885 11.461 -2.451 1 98.88 295 ALA B N 1
ATOM 5778 C CA . ALA B 1 295 ? -0.983 10.57 -3.607 1 98.88 295 ALA B CA 1
ATOM 5779 C C . ALA B 1 295 ? -2.117 9.562 -3.43 1 98.88 295 ALA B C 1
ATOM 5781 O O . ALA B 1 295 ? -2.912 9.352 -4.348 1 98.88 295 ALA B O 1
ATOM 5782 N N . ASN B 1 296 ? -2.229 8.875 -2.256 1 98.81 296 ASN B N 1
ATOM 5783 C CA . ASN B 1 296 ? -3.285 7.891 -2.047 1 98.81 296 ASN B CA 1
ATOM 5784 C C . ASN B 1 296 ? -4.668 8.5 -2.262 1 98.81 296 ASN B C 1
ATOM 5786 O O . ASN B 1 296 ? -5.512 7.91 -2.945 1 98.81 296 ASN B O 1
ATOM 5790 N N . SER B 1 297 ? -4.879 9.641 -1.711 1 98.5 297 SER B N 1
ATOM 5791 C CA . SER B 1 297 ? -6.16 10.32 -1.861 1 98.5 297 SER B CA 1
ATOM 5792 C C . SER B 1 297 ? -6.41 10.711 -3.312 1 98.5 297 SER B C 1
ATOM 5794 O O . SER B 1 297 ? -7.535 10.602 -3.807 1 98.5 297 SER B O 1
ATOM 5796 N N . ASN B 1 298 ? -5.355 11.227 -4.012 1 98.56 298 ASN B N 1
ATOM 5797 C CA . ASN B 1 298 ? -5.488 11.609 -5.414 1 98.56 298 ASN B CA 1
ATOM 5798 C C . ASN B 1 298 ? -5.902 10.422 -6.277 1 98.56 298 ASN B C 1
ATOM 5800 O O . ASN B 1 298 ? -6.727 10.562 -7.18 1 98.56 298 ASN B O 1
ATOM 5804 N N . PHE B 1 299 ? -5.297 9.211 -5.969 1 98.44 299 PHE B N 1
ATOM 5805 C CA . PHE B 1 299 ? -5.699 8 -6.676 1 98.44 299 PHE B CA 1
ATOM 5806 C C . PHE B 1 299 ? -7.129 7.613 -6.309 1 98.44 299 PHE B C 1
ATOM 5808 O O . PHE B 1 299 ? -7.949 7.352 -7.188 1 98.44 299 PHE B O 1
ATOM 5815 N N . SER B 1 300 ? -7.418 7.562 -5.023 1 98.19 300 SER B N 1
ATOM 5816 C CA . SER B 1 300 ? -8.664 7.02 -4.5 1 98.19 300 SER B CA 1
ATOM 5817 C C . SER B 1 300 ? -9.867 7.805 -5.008 1 98.19 300 SER B C 1
ATOM 5819 O O . SER B 1 300 ? -10.891 7.215 -5.387 1 98.19 300 SER B O 1
ATOM 5821 N N . LEU B 1 301 ? -9.688 9.086 -5.09 1 97.56 301 LEU B N 1
ATOM 5822 C CA . LEU B 1 301 ? -10.773 9.945 -5.555 1 97.56 301 LEU B CA 1
ATOM 5823 C C . LEU B 1 301 ? -10.656 10.203 -7.051 1 97.56 301 LEU B C 1
ATOM 5825 O O . LEU B 1 301 ? -11.438 10.977 -7.613 1 97.56 301 LEU B O 1
ATOM 5829 N N . HIS B 1 302 ? -9.695 9.547 -7.699 1 96.88 302 HIS B N 1
ATOM 5830 C CA . HIS B 1 302 ? -9.375 9.68 -9.117 1 96.88 302 HIS B CA 1
ATOM 5831 C C . HIS B 1 302 ? -9.281 11.148 -9.531 1 96.88 302 HIS B C 1
ATOM 5833 O O . HIS B 1 302 ? -9.867 11.555 -10.531 1 96.88 302 HIS B O 1
ATOM 5839 N N . SER B 1 303 ? -8.602 11.906 -8.633 1 97.81 303 SER B N 1
ATOM 5840 C CA . SER B 1 303 ? -8.398 13.336 -8.859 1 97.81 303 SER B CA 1
ATOM 5841 C C . SER B 1 303 ? -7.363 13.578 -9.953 1 97.81 303 SER B C 1
ATOM 5843 O O . SER B 1 303 ? -7.406 14.602 -10.641 1 97.81 303 SER B O 1
ATOM 5845 N N . GLY B 1 304 ? -6.48 12.734 -10.156 1 98.06 304 GLY B N 1
ATOM 5846 C CA . GLY B 1 304 ? -5.348 12.844 -11.055 1 98.06 304 GLY B CA 1
ATOM 5847 C C . GLY B 1 304 ? -4.051 12.344 -10.445 1 98.06 304 GLY B C 1
ATOM 5848 O O . GLY B 1 304 ? -4.051 11.781 -9.352 1 98.06 304 GLY B O 1
ATOM 5849 N N . VAL B 1 305 ? -2.98 12.414 -11.211 1 98.44 305 VAL B N 1
ATOM 5850 C CA . VAL B 1 305 ? -1.657 12.016 -10.742 1 98.44 305 VAL B CA 1
ATOM 5851 C C . VAL B 1 305 ? -0.738 13.234 -10.695 1 98.44 305 VAL B C 1
ATOM 5853 O O . VAL B 1 305 ? -0.324 13.75 -11.734 1 98.44 305 VAL B O 1
ATOM 5856 N N . CYS B 1 306 ? -0.421 13.648 -9.492 1 98.62 306 CYS B N 1
ATOM 5857 C CA . CYS B 1 306 ? 0.371 14.859 -9.305 1 98.62 306 CYS B CA 1
ATOM 5858 C C . CYS B 1 306 ? 1.821 14.633 -9.711 1 98.62 306 CYS B C 1
ATOM 5860 O O . CYS B 1 306 ? 2.424 13.625 -9.336 1 98.62 306 CYS B O 1
ATOM 5862 N N . ASP B 1 307 ? 2.396 15.523 -10.492 1 98.31 307 ASP B N 1
ATOM 5863 C CA . ASP B 1 307 ? 3.803 15.484 -10.883 1 98.31 307 ASP B CA 1
ATOM 5864 C C . ASP B 1 307 ? 4.668 16.281 -9.914 1 98.31 307 ASP B C 1
ATOM 5866 O O . ASP B 1 307 ? 4.961 17.453 -10.156 1 98.31 307 ASP B O 1
ATOM 5870 N N . VAL B 1 308 ? 5.184 15.664 -8.938 1 98.75 308 VAL B N 1
ATOM 5871 C CA . VAL B 1 308 ? 5.918 16.281 -7.836 1 98.75 308 VAL B CA 1
ATOM 5872 C C . VAL B 1 308 ? 7.195 16.922 -8.359 1 98.75 308 VAL B C 1
ATOM 5874 O O . VAL B 1 308 ? 7.633 17.953 -7.844 1 98.75 308 VAL B O 1
ATOM 5877 N N . ARG B 1 309 ? 7.82 16.391 -9.445 1 98.31 309 ARG B N 1
ATOM 5878 C CA . ARG B 1 309 ? 9.07 16.891 -10 1 98.31 309 ARG B CA 1
ATOM 5879 C C . ARG B 1 309 ? 8.922 18.344 -10.461 1 98.31 309 ARG B C 1
ATOM 5881 O O . ARG B 1 309 ? 9.859 19.125 -10.375 1 98.31 309 ARG B O 1
ATOM 5888 N N . ARG B 1 310 ? 7.734 18.688 -10.945 1 98 310 ARG B N 1
ATOM 5889 C CA . ARG B 1 310 ? 7.492 20.031 -11.414 1 98 310 ARG B CA 1
ATOM 5890 C C . ARG B 1 310 ? 7.668 21.047 -10.289 1 98 310 ARG B C 1
ATOM 5892 O O . ARG B 1 310 ? 8.195 22.141 -10.508 1 98 310 ARG B O 1
ATOM 5899 N N . PHE B 1 311 ? 7.211 20.703 -9.086 1 98.75 311 PHE B N 1
ATOM 5900 C CA . PHE B 1 311 ? 7.336 21.578 -7.93 1 98.75 311 PHE B CA 1
ATOM 5901 C C . PHE B 1 311 ? 8.789 21.656 -7.465 1 98.75 311 PHE B C 1
ATOM 5903 O O . PHE B 1 311 ? 9.305 22.75 -7.234 1 98.75 311 PHE B O 1
ATOM 5910 N N . LEU B 1 312 ? 9.438 20.484 -7.348 1 98.38 312 LEU B N 1
ATOM 5911 C CA . LEU B 1 312 ? 10.82 20.438 -6.883 1 98.38 312 LEU B CA 1
ATOM 5912 C C . LEU B 1 312 ? 11.734 21.234 -7.805 1 98.38 312 LEU B C 1
ATOM 5914 O O . LEU B 1 312 ? 12.648 21.922 -7.344 1 98.38 312 LEU B O 1
ATOM 5918 N N . ALA B 1 313 ? 11.477 21.156 -9.086 1 97.38 313 ALA B N 1
ATOM 5919 C CA . ALA B 1 313 ? 12.289 21.844 -10.086 1 97.38 313 ALA B CA 1
ATOM 5920 C C . ALA B 1 313 ? 12.203 23.359 -9.922 1 97.38 313 ALA B C 1
ATOM 5922 O O . ALA B 1 313 ? 13.133 24.078 -10.289 1 97.38 313 ALA B O 1
ATOM 5923 N N . LYS B 1 314 ? 11.117 23.812 -9.367 1 97.75 314 LYS B N 1
ATOM 5924 C CA . LYS B 1 314 ? 10.922 25.25 -9.211 1 97.75 314 LYS B CA 1
ATOM 5925 C C . LYS B 1 314 ? 11.211 25.703 -7.777 1 97.75 314 LYS B C 1
ATOM 5927 O O . LYS B 1 314 ? 10.93 26.844 -7.406 1 97.75 314 LYS B O 1
ATOM 5932 N N . GLY B 1 315 ? 11.656 24.797 -6.957 1 97.44 315 GLY B N 1
ATOM 5933 C CA . GLY B 1 315 ? 12.078 25.125 -5.605 1 97.44 315 GLY B CA 1
ATOM 5934 C C . GLY B 1 315 ? 10.93 25.203 -4.617 1 97.44 315 GLY B C 1
ATOM 5935 O O . GLY B 1 315 ? 11.07 25.781 -3.537 1 97.44 315 GLY B O 1
ATOM 5936 N N . VAL B 1 316 ? 9.766 24.719 -4.934 1 98.75 316 VAL B N 1
ATOM 5937 C CA . VAL B 1 316 ? 8.625 24.688 -4.023 1 98.75 316 VAL B CA 1
ATOM 5938 C C . VAL B 1 316 ? 8.812 23.562 -3.006 1 98.75 316 VAL B C 1
ATOM 5940 O O . VAL B 1 316 ? 9.164 22.438 -3.371 1 98.75 316 VAL B O 1
ATOM 5943 N N . LYS B 1 317 ? 8.617 23.812 -1.72 1 98.44 317 LYS B N 1
ATOM 5944 C CA . LYS B 1 317 ? 8.695 22.781 -0.681 1 98.44 317 LYS B CA 1
ATOM 5945 C C . LYS B 1 317 ? 7.566 21.781 -0.814 1 98.44 317 LYS B C 1
ATOM 5947 O O . LYS B 1 317 ? 6.41 22.156 -1.021 1 98.44 317 LYS B O 1
ATOM 5952 N N . VAL B 1 318 ? 7.984 20.547 -0.768 1 98.88 318 VAL B N 1
ATOM 5953 C CA . VAL B 1 318 ? 6.984 19.484 -0.883 1 98.88 318 VAL B CA 1
ATOM 5954 C C . VAL B 1 318 ? 7.109 18.531 0.296 1 98.88 318 VAL B C 1
ATOM 5956 O O . VAL B 1 318 ? 8.219 18.141 0.671 1 98.88 318 VAL B O 1
ATOM 5959 N N . GLY B 1 319 ? 6.078 18.203 0.971 1 98.94 319 GLY B N 1
ATOM 5960 C CA . GLY B 1 319 ? 5.902 17.109 1.927 1 98.94 319 GLY B CA 1
ATOM 5961 C C . GLY B 1 319 ? 4.836 16.125 1.515 1 98.94 319 GLY B C 1
ATOM 5962 O O . GLY B 1 319 ? 4.215 16.266 0.46 1 98.94 319 GLY B O 1
ATOM 5963 N N . LEU B 1 320 ? 4.656 15.086 2.273 1 98.94 320 LEU B N 1
ATOM 5964 C CA . LEU B 1 320 ? 3.627 14.094 1.991 1 98.94 320 LEU B CA 1
ATOM 5965 C C . LEU B 1 320 ? 2.461 14.227 2.965 1 98.94 320 LEU B C 1
ATOM 5967 O O . LEU B 1 320 ? 2.611 14.805 4.043 1 98.94 320 LEU B O 1
ATOM 5971 N N . GLY B 1 321 ? 1.335 13.797 2.574 1 98.94 321 GLY B N 1
ATOM 5972 C CA . GLY B 1 321 ? 0.153 13.727 3.418 1 98.94 321 GLY B CA 1
ATOM 5973 C C . GLY B 1 321 ? -0.664 12.469 3.191 1 98.94 321 GLY B C 1
ATOM 5974 O O . GLY B 1 321 ? -0.734 11.961 2.07 1 98.94 321 GLY B O 1
ATOM 5975 N N . THR B 1 322 ? -1.294 12.008 4.254 1 98.81 322 THR B N 1
ATOM 5976 C CA . THR B 1 322 ? -2.133 10.82 4.145 1 98.81 322 THR B CA 1
ATOM 5977 C C . THR B 1 322 ? -3.51 11.18 3.592 1 98.81 322 THR B C 1
ATOM 5979 O O . THR B 1 322 ? -4.09 10.414 2.818 1 98.81 322 THR B O 1
ATOM 5982 N N . ASP B 1 323 ? -3.994 12.406 4.035 1 98.69 323 ASP B N 1
ATOM 5983 C CA . ASP B 1 323 ? -5.355 12.805 3.701 1 98.69 323 ASP B CA 1
ATOM 5984 C C . ASP B 1 323 ? -6.348 11.672 3.965 1 98.69 323 ASP B C 1
ATOM 5986 O O . ASP B 1 323 ? -7.117 11.297 3.08 1 98.69 323 ASP B O 1
ATOM 5990 N N . VAL B 1 324 ? -6.359 11.156 5.133 1 97.38 324 VAL B N 1
ATOM 5991 C CA . VAL B 1 324 ? -7.109 9.945 5.453 1 97.38 324 VAL B CA 1
ATOM 5992 C C . VAL B 1 324 ? -8.578 10.133 5.082 1 97.38 324 VAL B C 1
ATOM 5994 O O . VAL B 1 324 ? -9.133 11.219 5.258 1 97.38 324 VAL B O 1
ATOM 5997 N N . ALA B 1 325 ? -9.242 9.047 4.801 1 94.44 325 ALA B N 1
ATOM 5998 C CA . ALA B 1 325 ? -10.562 8.875 4.211 1 94.44 325 ALA B CA 1
ATOM 5999 C C . ALA B 1 325 ? -10.555 9.227 2.729 1 94.44 325 ALA B C 1
ATOM 6001 O O . ALA B 1 325 ? -11.141 8.516 1.909 1 94.44 325 ALA B O 1
ATOM 6002 N N . GLY B 1 326 ? -9.945 10.406 2.324 1 97.25 326 GLY B N 1
ATOM 6003 C CA . GLY B 1 326 ? -9.648 10.547 0.907 1 97.25 326 GLY B CA 1
ATOM 6004 C C . GLY B 1 326 ? -8.703 9.484 0.384 1 97.25 326 GLY B C 1
ATOM 6005 O O . GLY B 1 326 ? -8.922 8.93 -0.696 1 97.25 326 GLY B O 1
ATOM 6006 N N . GLY B 1 327 ? -7.609 9.336 1.106 1 97.81 327 GLY B N 1
ATOM 6007 C CA . GLY B 1 327 ? -6.773 8.148 1.005 1 97.81 327 GLY B CA 1
ATOM 6008 C C . GLY B 1 327 ? -7.105 7.094 2.043 1 97.81 327 GLY B C 1
ATOM 6009 O O . GLY B 1 327 ? -7.457 7.422 3.18 1 97.81 327 GLY B O 1
ATOM 6010 N N . PHE B 1 328 ? -6.859 5.867 1.84 1 98.38 328 PHE B N 1
ATOM 6011 C CA . PHE B 1 328 ? -7.453 4.855 2.703 1 98.38 328 PHE B CA 1
ATOM 6012 C C . PHE B 1 328 ? -6.543 4.551 3.887 1 98.38 328 PHE B C 1
ATOM 6014 O O . PHE B 1 328 ? -6.973 3.93 4.863 1 98.38 328 PHE B O 1
ATOM 6021 N N . ALA B 1 329 ? -5.305 4.977 3.918 1 98.44 329 ALA B N 1
ATOM 6022 C CA . ALA B 1 329 ? -4.379 4.465 4.926 1 98.44 329 ALA B CA 1
ATOM 6023 C C . ALA B 1 329 ? -3.93 5.578 5.871 1 98.44 329 ALA B C 1
ATOM 6025 O O . ALA B 1 329 ? -3.607 6.684 5.43 1 98.44 329 ALA B O 1
ATOM 6026 N N . PRO B 1 330 ? -3.875 5.359 7.176 1 98.44 330 PRO B N 1
ATOM 6027 C CA . PRO B 1 330 ? -3.373 6.324 8.156 1 98.44 330 PRO B CA 1
ATOM 6028 C C . PRO B 1 330 ? -1.862 6.234 8.352 1 98.44 330 PRO B C 1
ATOM 6030 O O . PRO B 1 330 ? -1.373 6.363 9.477 1 98.44 330 PRO B O 1
ATOM 6033 N N . SER B 1 331 ? -1.12 5.906 7.316 1 98.56 331 SER B N 1
ATOM 6034 C CA . SER B 1 331 ? 0.296 5.582 7.449 1 98.56 331 SER B CA 1
ATOM 6035 C C . SER B 1 331 ? 1.141 6.375 6.457 1 98.56 331 SER B C 1
ATOM 6037 O O . SER B 1 331 ? 0.856 6.375 5.258 1 98.56 331 SER B O 1
ATOM 6039 N N . MET B 1 332 ? 2.201 6.98 6.977 1 98.88 332 MET B N 1
ATOM 6040 C CA . MET B 1 332 ? 3.119 7.707 6.102 1 98.88 332 MET B CA 1
ATOM 6041 C C . MET B 1 332 ? 3.928 6.738 5.242 1 98.88 332 MET B C 1
ATOM 6043 O O . MET B 1 332 ? 4.426 7.117 4.18 1 98.88 332 MET B O 1
ATOM 6047 N N . LEU B 1 333 ? 4.082 5.473 5.707 1 98.88 333 LEU B N 1
ATOM 6048 C CA . LEU B 1 333 ? 4.676 4.477 4.824 1 98.88 333 LEU B CA 1
ATOM 6049 C C . LEU B 1 333 ? 3.801 4.242 3.598 1 98.88 333 LEU B C 1
ATOM 6051 O O . LEU B 1 333 ? 4.312 4.07 2.488 1 98.88 333 LEU B O 1
ATOM 6055 N N . ASP B 1 334 ? 2.488 4.242 3.818 1 98.75 334 ASP B N 1
ATOM 6056 C CA . ASP B 1 334 ? 1.588 4.16 2.672 1 98.75 334 ASP B CA 1
ATOM 6057 C C . ASP B 1 334 ? 1.709 5.402 1.789 1 98.75 334 ASP B C 1
ATOM 6059 O O . ASP B 1 334 ? 1.66 5.305 0.561 1 98.75 334 ASP B O 1
ATOM 6063 N N . ALA B 1 335 ? 1.839 6.586 2.424 1 98.94 335 ALA B N 1
ATOM 6064 C CA . ALA B 1 335 ? 2.033 7.809 1.646 1 98.94 335 ALA B CA 1
ATOM 6065 C C . ALA B 1 335 ? 3.291 7.715 0.786 1 98.94 335 ALA B C 1
ATOM 6067 O O . ALA B 1 335 ? 3.301 8.172 -0.36 1 98.94 335 ALA B O 1
ATOM 6068 N N . VAL B 1 336 ? 4.32 7.148 1.328 1 98.88 336 VAL B N 1
ATOM 6069 C CA . VAL B 1 336 ? 5.559 6.918 0.594 1 98.88 336 VAL B CA 1
ATOM 6070 C C . VAL B 1 336 ? 5.289 5.996 -0.593 1 98.88 336 VAL B C 1
ATOM 6072 O O . VAL B 1 336 ? 5.672 6.301 -1.725 1 98.88 336 VAL B O 1
ATOM 6075 N N . ARG B 1 337 ? 4.598 4.891 -0.365 1 98.81 337 ARG B N 1
ATOM 6076 C CA . ARG B 1 337 ? 4.355 3.879 -1.39 1 98.81 337 ARG B CA 1
ATOM 6077 C C . ARG B 1 337 ? 3.443 4.418 -2.486 1 98.81 337 ARG B C 1
ATOM 6079 O O . ARG B 1 337 ? 3.686 4.188 -3.672 1 98.81 337 ARG B O 1
ATOM 6086 N N . SER B 1 338 ? 2.352 5.113 -2.068 1 98.88 338 SER B N 1
ATOM 6087 C CA . SER B 1 338 ? 1.454 5.676 -3.072 1 98.88 338 SER B CA 1
ATOM 6088 C C . SER B 1 338 ? 2.141 6.781 -3.869 1 98.88 338 SER B C 1
ATOM 6090 O O . SER B 1 338 ? 1.867 6.953 -5.059 1 98.88 338 SER B O 1
ATOM 6092 N N . THR B 1 339 ? 3.047 7.574 -3.215 1 98.94 339 THR B N 1
ATOM 6093 C CA . THR B 1 339 ? 3.834 8.57 -3.936 1 98.94 339 THR B CA 1
ATOM 6094 C C . THR B 1 339 ? 4.793 7.895 -4.914 1 98.94 339 THR B C 1
ATOM 6096 O O . THR B 1 339 ? 5.008 8.391 -6.023 1 98.94 339 THR B O 1
ATOM 6099 N N . PHE B 1 340 ? 5.379 6.77 -4.453 1 98.81 340 PHE B N 1
ATOM 6100 C CA . PHE B 1 340 ? 6.195 5.961 -5.348 1 98.81 340 PHE B CA 1
ATOM 6101 C C . PHE B 1 340 ? 5.41 5.574 -6.594 1 98.81 340 PHE B C 1
ATOM 6103 O O . PHE B 1 340 ? 5.871 5.789 -7.719 1 98.81 340 PHE B O 1
ATOM 6110 N N . PHE B 1 341 ? 4.168 5.078 -6.469 1 98.81 341 PHE B N 1
ATOM 6111 C CA . PHE B 1 341 ? 3.314 4.703 -7.59 1 98.81 341 PHE B CA 1
ATOM 6112 C C . PHE B 1 341 ? 2.979 5.914 -8.445 1 98.81 341 PHE B C 1
ATOM 6114 O O . PHE B 1 341 ? 2.975 5.832 -9.68 1 98.81 341 PHE B O 1
ATOM 6121 N N . ALA B 1 342 ? 2.688 7.035 -7.809 1 98.88 342 ALA B N 1
ATOM 6122 C CA . ALA B 1 342 ? 2.355 8.25 -8.555 1 98.88 342 ALA B CA 1
ATOM 6123 C C . ALA B 1 342 ? 3.533 8.711 -9.406 1 98.88 342 ALA B C 1
ATOM 6125 O O . ALA B 1 342 ? 3.355 9.078 -10.57 1 98.88 342 ALA B O 1
ATOM 6126 N N . SER B 1 343 ? 4.727 8.711 -8.812 1 98.69 343 SER B N 1
ATOM 6127 C CA . SER B 1 343 ? 5.934 9.117 -9.523 1 98.69 343 SER B CA 1
ATOM 6128 C C . SER B 1 343 ? 6.223 8.188 -10.703 1 98.69 343 SER B C 1
ATOM 6130 O O . SER B 1 343 ? 6.602 8.641 -11.781 1 98.69 343 SER B O 1
ATOM 6132 N N . LYS B 1 344 ? 6.039 6.867 -10.484 1 98.44 344 LYS B N 1
ATOM 6133 C CA . LYS B 1 344 ? 6.219 5.887 -11.547 1 98.44 344 LYS B CA 1
ATOM 6134 C C . LYS B 1 344 ? 5.172 6.066 -12.648 1 98.44 344 LYS B C 1
ATOM 6136 O O . LYS B 1 344 ? 5.465 5.879 -13.828 1 98.44 344 LYS B O 1
ATOM 6141 N N . THR B 1 345 ? 3.957 6.387 -12.281 1 98.62 345 THR B N 1
ATOM 6142 C CA . THR B 1 345 ? 2.906 6.676 -13.258 1 98.62 345 THR B CA 1
ATOM 6143 C C . THR B 1 345 ? 3.281 7.879 -14.117 1 98.62 345 THR B C 1
ATOM 6145 O O . THR B 1 345 ? 3.061 7.871 -15.328 1 98.62 345 THR B O 1
ATOM 6148 N N . GLN B 1 346 ? 3.846 8.922 -13.469 1 98.44 346 GLN B N 1
ATOM 6149 C CA . GLN B 1 346 ? 4.324 10.07 -14.227 1 98.44 346 GLN B CA 1
ATOM 6150 C C . GLN B 1 346 ? 5.391 9.664 -15.242 1 98.44 346 GLN B C 1
ATOM 6152 O O . GLN B 1 346 ? 5.375 10.109 -16.391 1 98.44 346 GLN B O 1
ATOM 6157 N N . LYS B 1 347 ? 6.32 8.828 -14.797 1 97.94 347 LYS B N 1
ATOM 6158 C CA . LYS B 1 347 ? 7.336 8.32 -15.711 1 97.94 347 LYS B CA 1
ATOM 6159 C C . LYS B 1 347 ? 6.699 7.625 -16.906 1 97.94 347 LYS B C 1
ATOM 6161 O O . LYS B 1 347 ? 7.109 7.848 -18.062 1 97.94 347 LYS B O 1
ATOM 6166 N N . ILE B 1 348 ? 5.699 6.773 -16.672 1 97.69 348 ILE B N 1
ATOM 6167 C CA . ILE B 1 348 ? 4.984 6.035 -17.703 1 97.69 348 ILE B CA 1
ATOM 6168 C C . ILE B 1 348 ? 4.312 7.016 -18.672 1 97.69 348 ILE B C 1
ATOM 6170 O O . ILE B 1 348 ? 4.445 6.891 -19.891 1 97.69 348 ILE B O 1
ATOM 6174 N N . MET B 1 349 ? 3.609 7.988 -18.141 1 97.06 349 MET B N 1
ATOM 6175 C CA . MET B 1 349 ? 2.873 8.953 -18.953 1 97.06 349 MET B CA 1
ATOM 6176 C C . MET B 1 349 ? 3.828 9.82 -19.766 1 97.06 349 MET B C 1
ATOM 6178 O O . MET B 1 349 ? 3.586 10.078 -20.938 1 97.06 349 MET B O 1
ATOM 6182 N N . HIS B 1 350 ? 4.93 10.312 -19.172 1 97.25 350 HIS B N 1
ATOM 6183 C CA . HIS B 1 350 ? 5.926 11.109 -19.875 1 97.25 350 HIS B CA 1
ATOM 6184 C C . HIS B 1 350 ? 6.543 10.328 -21.031 1 97.25 350 HIS B C 1
ATOM 6186 O O . HIS B 1 350 ? 6.73 10.867 -22.125 1 97.25 350 HIS B O 1
ATOM 6192 N N . ARG B 1 351 ? 6.801 9.055 -20.75 1 95.94 351 ARG B N 1
ATOM 6193 C CA . ARG B 1 351 ? 7.438 8.211 -21.75 1 95.94 351 ARG B CA 1
ATOM 6194 C C . ARG B 1 351 ? 6.457 7.855 -22.859 1 95.94 351 ARG B C 1
ATOM 6196 O O . ARG B 1 351 ? 6.758 8.039 -24.047 1 95.94 351 ARG B O 1
ATOM 6203 N N . ASP B 1 352 ? 5.238 7.438 -22.5 1 94.81 352 ASP B N 1
ATOM 6204 C CA . ASP B 1 352 ? 4.348 6.77 -23.438 1 94.81 352 ASP B CA 1
ATOM 6205 C C . ASP B 1 352 ? 3.404 7.77 -24.109 1 94.81 352 ASP B C 1
ATOM 6207 O O . ASP B 1 352 ? 2.934 7.535 -25.234 1 94.81 352 ASP B O 1
ATOM 6211 N N . ILE B 1 353 ? 3.152 8.844 -23.453 1 92.94 353 ILE B N 1
ATOM 6212 C CA . ILE B 1 353 ? 2.16 9.789 -23.969 1 92.94 353 ILE B CA 1
ATOM 6213 C C . ILE B 1 353 ? 2.844 11.086 -24.391 1 92.94 353 ILE B C 1
ATOM 6215 O O . ILE B 1 353 ? 2.686 11.547 -25.516 1 92.94 353 ILE B O 1
ATOM 6219 N N . LEU B 1 354 ? 3.67 11.648 -23.5 1 93.56 354 LEU B N 1
ATOM 6220 C CA . LEU B 1 354 ? 4.277 12.945 -23.75 1 93.56 354 LEU B CA 1
ATOM 6221 C C . LEU B 1 354 ? 5.582 12.797 -24.516 1 93.56 354 LEU B C 1
ATOM 6223 O O . LEU B 1 354 ? 6.156 13.789 -24.984 1 93.56 354 LEU B O 1
ATOM 6227 N N . LYS B 1 355 ? 6.09 11.594 -24.75 1 94.31 355 LYS B N 1
ATOM 6228 C CA . LYS B 1 355 ? 7.301 11.258 -25.5 1 94.31 355 LYS B CA 1
ATOM 6229 C C . LYS B 1 355 ? 8.523 11.93 -24.875 1 94.31 355 LYS B C 1
ATOM 6231 O O . LYS B 1 355 ? 9.422 12.383 -25.594 1 94.31 355 LYS B O 1
ATOM 6236 N N . ASN B 1 356 ? 8.438 12.141 -23.578 1 93.88 356 ASN B N 1
ATOM 6237 C CA . ASN B 1 356 ? 9.586 12.586 -22.797 1 93.88 356 ASN B CA 1
ATOM 6238 C C . ASN B 1 356 ? 10.266 11.422 -22.078 1 93.88 356 ASN B C 1
ATOM 6240 O O . ASN B 1 356 ? 9.906 11.086 -20.953 1 93.88 356 ASN B O 1
ATOM 6244 N N . LYS B 1 357 ? 11.32 10.891 -22.562 1 91.19 357 LYS B N 1
ATOM 6245 C CA . LYS B 1 357 ? 11.984 9.703 -22.031 1 91.19 357 LYS B CA 1
ATOM 6246 C C . LYS B 1 357 ? 12.93 10.062 -20.891 1 91.19 357 LYS B C 1
ATOM 6248 O O . LYS B 1 357 ? 13.398 9.18 -20.172 1 91.19 357 LYS B O 1
ATOM 6253 N N . ASP B 1 358 ? 13.117 11.344 -20.625 1 94.19 358 ASP B N 1
ATOM 6254 C CA . ASP B 1 358 ? 14.141 11.773 -19.688 1 94.19 358 ASP B CA 1
ATOM 6255 C C . ASP B 1 358 ? 13.555 11.969 -18.281 1 94.19 358 ASP B C 1
ATOM 6257 O O . ASP B 1 358 ? 14.289 12.219 -17.328 1 94.19 358 ASP B O 1
ATOM 6261 N N . TYR B 1 359 ? 12.297 11.773 -18.156 1 96.25 359 TYR B N 1
ATOM 6262 C CA . TYR B 1 359 ? 11.68 11.922 -16.844 1 96.25 359 TYR B CA 1
ATOM 6263 C C . TYR B 1 359 ? 12.273 10.938 -15.844 1 96.25 359 TYR B C 1
ATOM 6265 O O . TYR B 1 359 ? 12.398 9.742 -16.141 1 96.25 359 TYR B O 1
ATOM 6273 N N . VAL B 1 360 ? 12.664 11.414 -14.68 1 96 360 VAL B N 1
ATOM 6274 C CA . VAL B 1 360 ? 13.25 10.578 -13.633 1 96 360 VAL B CA 1
ATOM 6275 C C . VAL B 1 360 ? 12.289 10.484 -12.445 1 96 360 VAL B C 1
ATOM 6277 O O . VAL B 1 360 ? 11.984 11.492 -11.805 1 96 360 VAL B O 1
ATOM 6280 N N . PRO B 1 361 ? 11.797 9.32 -12.164 1 97 361 PRO B N 1
ATOM 6281 C CA . PRO B 1 361 ? 10.914 9.18 -11 1 97 361 PRO B CA 1
ATOM 6282 C C . PRO B 1 361 ? 11.633 9.43 -9.68 1 97 361 PRO B C 1
ATOM 6284 O O . PRO B 1 361 ? 12.867 9.461 -9.641 1 97 361 PRO B O 1
ATOM 6287 N N . LEU B 1 362 ? 10.867 9.648 -8.625 1 98.12 362 LEU B N 1
ATOM 6288 C CA . LEU B 1 362 ? 11.422 9.867 -7.293 1 98.12 362 LEU B CA 1
ATOM 6289 C C . LEU B 1 362 ? 12.125 8.617 -6.785 1 98.12 362 LEU B C 1
ATOM 6291 O O . LEU B 1 362 ? 11.617 7.5 -6.945 1 98.12 362 LEU B O 1
ATOM 6295 N N . SER B 1 363 ? 13.328 8.734 -6.227 1 97.31 363 SER B N 1
ATOM 6296 C CA . SER B 1 363 ? 14.07 7.633 -5.621 1 97.31 363 SER B CA 1
ATOM 6297 C C . SER B 1 363 ? 13.609 7.375 -4.191 1 97.31 363 SER B C 1
ATOM 6299 O O . SER B 1 363 ? 12.977 8.234 -3.574 1 97.31 363 SER B O 1
ATOM 6301 N N . PRO B 1 364 ? 13.945 6.195 -3.637 1 97.19 364 PRO B N 1
ATOM 6302 C CA . PRO B 1 364 ? 13.609 5.91 -2.24 1 97.19 364 PRO B CA 1
ATOM 6303 C C . PRO B 1 364 ? 14.172 6.941 -1.271 1 97.19 364 PRO B C 1
ATOM 6305 O O . PRO B 1 364 ? 13.516 7.305 -0.293 1 97.19 364 PRO B O 1
ATOM 6308 N N . SER B 1 365 ? 15.367 7.445 -1.514 1 97.75 365 SER B N 1
ATOM 6309 C CA . SER B 1 365 ? 15.961 8.461 -0.656 1 97.75 365 SER B CA 1
ATOM 6310 C C . SER B 1 365 ? 15.156 9.758 -0.699 1 97.75 365 SER B C 1
ATOM 6312 O O . SER B 1 365 ? 14.984 10.422 0.326 1 97.75 365 SER B O 1
ATOM 6314 N N . GLU B 1 366 ? 14.703 10.117 -1.892 1 98.5 366 GLU B N 1
ATOM 6315 C CA . GLU B 1 366 ? 13.883 11.32 -2.016 1 98.5 366 GLU B CA 1
ATOM 6316 C C . GLU B 1 366 ? 12.539 11.141 -1.318 1 98.5 366 GLU B C 1
ATOM 6318 O O . GLU B 1 366 ? 12.008 12.086 -0.731 1 98.5 366 GLU B O 1
ATOM 6323 N N . LEU B 1 367 ? 12 9.945 -1.421 1 98.75 367 LEU B N 1
ATOM 6324 C CA . LEU B 1 367 ? 10.742 9.656 -0.754 1 98.75 367 LEU B CA 1
ATOM 6325 C C . LEU B 1 367 ? 10.875 9.797 0.758 1 98.75 367 LEU B C 1
ATOM 6327 O O . LEU B 1 367 ? 9.992 10.344 1.418 1 98.75 367 LEU B O 1
ATOM 6331 N N . LEU B 1 368 ? 11.961 9.273 1.331 1 98.81 368 LEU B N 1
ATOM 6332 C CA . LEU B 1 368 ? 12.211 9.445 2.758 1 98.81 368 LEU B CA 1
ATOM 6333 C C . LEU B 1 368 ? 12.328 10.922 3.113 1 98.81 368 LEU B C 1
ATOM 6335 O O . LEU B 1 368 ? 11.797 11.367 4.133 1 98.81 368 LEU B O 1
ATOM 6339 N N . PHE B 1 369 ? 13.031 11.672 2.246 1 98.94 369 PHE B N 1
ATOM 6340 C CA . PHE B 1 369 ? 13.172 13.109 2.441 1 98.94 369 PHE B CA 1
ATOM 6341 C C . PHE B 1 369 ? 11.805 13.781 2.525 1 98.94 369 PHE B C 1
ATOM 6343 O O . PHE B 1 369 ? 11.531 14.531 3.461 1 98.94 369 PHE B O 1
ATOM 6350 N N . LEU B 1 370 ? 10.922 13.508 1.604 1 98.94 370 LEU B N 1
ATOM 6351 C CA . LEU B 1 370 ? 9.609 14.141 1.553 1 98.94 370 LEU B CA 1
ATOM 6352 C C . LEU B 1 370 ? 8.789 13.781 2.785 1 98.94 370 LEU B C 1
ATOM 6354 O O . LEU B 1 370 ? 7.977 14.586 3.254 1 98.94 370 LEU B O 1
ATOM 6358 N N . ALA B 1 371 ? 9.055 12.57 3.359 1 98.94 371 ALA B N 1
ATOM 6359 C CA . ALA B 1 371 ? 8.266 12.078 4.484 1 98.94 371 ALA B CA 1
ATOM 6360 C C . ALA B 1 371 ? 8.812 12.602 5.809 1 98.94 371 ALA B C 1
ATOM 6362 O O . ALA B 1 371 ? 8.203 12.406 6.863 1 98.94 371 ALA B O 1
ATOM 6363 N N . THR B 1 372 ? 10 13.25 5.84 1 98.88 372 THR B N 1
ATOM 6364 C CA . THR B 1 372 ? 10.648 13.695 7.066 1 98.88 372 THR B CA 1
ATOM 6365 C C . THR B 1 372 ? 11.039 15.172 6.965 1 98.88 372 THR B C 1
ATOM 6367 O O . THR B 1 372 ? 10.195 16.047 7.148 1 98.88 372 THR B O 1
ATOM 6370 N N . LEU B 1 373 ? 12.203 15.414 6.352 1 98.94 373 LEU B N 1
ATOM 6371 C CA . LEU B 1 373 ? 12.711 16.781 6.305 1 98.94 373 LEU B CA 1
ATOM 6372 C C . LEU B 1 373 ? 11.891 17.641 5.344 1 98.94 373 LEU B C 1
ATOM 6374 O O . LEU B 1 373 ? 11.664 18.828 5.598 1 98.94 373 LEU B O 1
ATOM 6378 N N . GLY B 1 374 ? 11.492 17.078 4.199 1 98.94 374 GLY B N 1
ATOM 6379 C CA . GLY B 1 374 ? 10.617 17.812 3.295 1 98.94 374 GLY B CA 1
ATOM 6380 C C . GLY B 1 374 ? 9.32 18.25 3.945 1 98.94 374 GLY B C 1
ATOM 6381 O O . GLY B 1 374 ? 8.891 19.391 3.777 1 98.94 374 GLY B O 1
ATOM 6382 N N . GLY B 1 375 ? 8.68 17.297 4.672 1 98.94 375 GLY B N 1
ATOM 6383 C CA . GLY B 1 375 ? 7.496 17.672 5.434 1 98.94 375 GLY B CA 1
ATOM 6384 C C . GLY B 1 375 ? 7.762 18.734 6.48 1 98.94 375 GLY B C 1
ATOM 6385 O O . GLY B 1 375 ? 6.953 19.641 6.672 1 98.94 375 GLY B O 1
ATOM 6386 N N . ALA B 1 376 ? 8.914 18.609 7.172 1 98.94 376 ALA B N 1
ATOM 6387 C CA . ALA B 1 376 ? 9.297 19.625 8.164 1 98.94 376 ALA B CA 1
ATOM 6388 C C . ALA B 1 376 ? 9.445 21 7.516 1 98.94 376 ALA B C 1
ATOM 6390 O O . ALA B 1 376 ? 9.031 22 8.086 1 98.94 376 ALA B O 1
ATOM 6391 N N . GLN B 1 377 ? 10 21.047 6.336 1 98.88 377 GLN B N 1
ATOM 6392 C CA . GLN B 1 377 ? 10.164 22.297 5.609 1 98.88 377 GLN B CA 1
ATOM 6393 C C . GLN B 1 377 ? 8.812 22.922 5.258 1 98.88 377 GLN B C 1
ATOM 6395 O O . GLN B 1 377 ? 8.617 24.125 5.387 1 98.88 377 GLN B O 1
ATOM 6400 N N . VAL B 1 378 ? 7.883 22.062 4.84 1 98.94 378 VAL B N 1
ATOM 6401 C CA . VAL B 1 378 ? 6.551 22.531 4.469 1 98.94 378 VAL B CA 1
ATOM 6402 C C . VAL B 1 378 ? 5.875 23.188 5.672 1 98.94 378 VAL B C 1
ATOM 6404 O O . VAL B 1 378 ? 5.223 24.219 5.535 1 98.94 378 VAL B O 1
ATOM 6407 N N . LEU B 1 379 ? 6.121 22.625 6.855 1 98.88 379 LEU B N 1
ATOM 6408 C CA . LEU B 1 379 ? 5.461 23.125 8.062 1 98.88 379 LEU B CA 1
ATOM 6409 C C . LEU B 1 379 ? 6.305 24.188 8.742 1 98.88 379 LEU B C 1
ATOM 6411 O O . LEU B 1 379 ? 5.945 24.672 9.82 1 98.88 379 LEU B O 1
ATOM 6415 N N . GLY B 1 380 ? 7.445 24.547 8.195 1 98.38 380 GLY B N 1
ATOM 6416 C CA . GLY B 1 380 ? 8.32 25.562 8.789 1 98.38 380 GLY B CA 1
ATOM 6417 C C . GLY B 1 380 ? 9.062 25.062 10.008 1 98.38 380 GLY B C 1
ATOM 6418 O O . GLY B 1 380 ? 9.375 25.828 10.914 1 98.38 380 GLY B O 1
ATOM 6419 N N . LEU B 1 381 ? 9.336 23.75 10.031 1 98.69 381 LEU B N 1
ATOM 6420 C CA . LEU B 1 381 ? 9.914 23.125 11.219 1 98.69 381 LEU B CA 1
ATOM 6421 C C . LEU B 1 381 ? 11.297 22.562 10.906 1 98.69 381 LEU B C 1
ATOM 6423 O O . LEU B 1 381 ? 11.836 21.781 11.695 1 98.69 381 LEU B O 1
ATOM 6427 N N . GLN B 1 382 ? 11.906 22.922 9.766 1 98.12 382 GLN B N 1
ATOM 6428 C CA . GLN B 1 382 ? 13.141 22.297 9.297 1 98.12 382 GLN B CA 1
ATOM 6429 C C . GLN B 1 382 ? 14.273 22.516 10.297 1 98.12 382 GLN B C 1
ATOM 6431 O O . GLN B 1 382 ? 15.219 21.719 10.344 1 98.12 382 GLN B O 1
ATOM 6436 N N . ASP B 1 383 ? 14.203 23.547 11.125 1 98 383 ASP B N 1
ATOM 6437 C CA . ASP B 1 383 ? 15.242 23.812 12.117 1 98 383 ASP B CA 1
ATOM 6438 C C . ASP B 1 383 ? 14.945 23.109 13.43 1 98 383 ASP B C 1
ATOM 6440 O O . ASP B 1 383 ? 15.781 23.094 14.344 1 98 383 ASP B O 1
ATOM 6444 N N . LYS B 1 384 ? 13.836 22.453 13.539 1 98.38 384 LYS B N 1
ATOM 6445 C CA . LYS B 1 384 ? 13.422 21.812 14.781 1 98.38 384 LYS B CA 1
ATOM 6446 C C . LYS B 1 384 ? 13.391 20.281 14.633 1 98.38 384 LYS B C 1
ATOM 6448 O O . LYS B 1 384 ? 13.688 19.562 15.586 1 98.38 384 LYS B O 1
ATOM 6453 N N . ILE B 1 385 ? 12.961 19.781 13.539 1 98.75 385 ILE B N 1
ATOM 6454 C CA . ILE B 1 385 ? 12.82 18.344 13.352 1 98.75 385 ILE B CA 1
ATOM 6455 C C . ILE B 1 385 ? 13.18 17.969 11.922 1 98.75 385 ILE B C 1
ATOM 6457 O O . ILE B 1 385 ? 13.68 18.797 11.156 1 98.75 385 ILE B O 1
ATOM 6461 N N . GLY B 1 386 ? 13.047 16.672 11.555 1 98.69 386 GLY B N 1
ATOM 6462 C CA . GLY B 1 386 ? 13.156 16.172 10.188 1 98.69 386 GLY B CA 1
ATOM 6463 C C . GLY B 1 386 ? 14.461 15.453 9.914 1 98.69 386 GLY B C 1
ATOM 6464 O O . GLY B 1 386 ? 14.594 14.758 8.906 1 98.69 386 GLY B O 1
ATOM 6465 N N . ASN B 1 387 ? 15.469 15.641 10.68 1 98.62 387 ASN B N 1
ATOM 6466 C CA . ASN B 1 387 ? 16.719 14.883 10.648 1 98.62 387 ASN B CA 1
ATOM 6467 C C . ASN B 1 387 ? 17.438 14.93 11.992 1 98.62 387 ASN B C 1
ATOM 6469 O O . ASN B 1 387 ? 16.922 15.484 12.961 1 98.62 387 ASN B O 1
ATOM 6473 N N . PHE B 1 388 ? 18.562 14.195 12.156 1 98.38 388 PHE B N 1
ATOM 6474 C CA . PHE B 1 388 ? 19.266 14.062 13.43 1 98.38 388 PHE B CA 1
ATOM 6475 C C . PHE B 1 388 ? 20.422 15.062 13.523 1 98.38 388 PHE B C 1
ATOM 6477 O O . PHE B 1 388 ? 21.531 14.695 13.883 1 98.38 388 PHE B O 1
ATOM 6484 N N . GLU B 1 389 ? 20.172 16.266 13.43 1 97.75 389 GLU B N 1
ATOM 6485 C CA . GLU B 1 389 ? 21.203 17.297 13.602 1 97.75 389 GLU B CA 1
ATOM 6486 C C . GLU B 1 389 ? 21.172 17.859 15.016 1 97.75 389 GLU B C 1
ATOM 6488 O O . GLU B 1 389 ? 20.125 17.922 15.648 1 97.75 389 GLU B O 1
ATOM 6493 N N . LYS B 1 390 ? 22.391 18.281 15.492 1 97.81 390 LYS B N 1
ATOM 6494 C CA . LYS B 1 390 ? 22.5 18.906 16.812 1 97.81 390 LYS B CA 1
ATOM 6495 C C . LYS B 1 390 ? 21.547 20.078 16.953 1 97.81 390 LYS B C 1
ATOM 6497 O O . LYS B 1 390 ? 21.438 20.906 16.031 1 97.81 390 LYS B O 1
ATOM 6502 N N . GLY B 1 391 ? 20.859 20.109 18.078 1 98.38 391 GLY B N 1
ATOM 6503 C CA . GLY B 1 391 ? 19.953 21.203 18.359 1 98.38 391 GLY B CA 1
ATOM 6504 C C . GLY B 1 391 ? 18.5 20.875 18.047 1 98.38 391 GLY B C 1
ATOM 6505 O O . GLY B 1 391 ? 17.578 21.531 18.531 1 98.38 391 GLY B O 1
ATOM 6506 N N . LYS B 1 392 ? 18.266 19.875 17.266 1 98.69 392 LYS B N 1
ATOM 6507 C CA . LYS B 1 392 ? 16.906 19.516 16.875 1 98.69 392 LYS B CA 1
ATOM 6508 C C . LYS B 1 392 ? 16.266 18.578 17.891 1 98.69 392 LYS B C 1
ATOM 6510 O O . LYS B 1 392 ? 16.969 17.953 18.703 1 98.69 392 LYS B O 1
ATOM 6515 N N . ALA B 1 393 ? 14.969 18.594 17.891 1 98.81 393 ALA B N 1
ATOM 6516 C CA . ALA B 1 393 ? 14.211 17.688 18.75 1 98.81 393 ALA B CA 1
ATOM 6517 C C . ALA B 1 393 ? 14.398 16.234 18.344 1 98.81 393 ALA B C 1
ATOM 6519 O O . ALA B 1 393 ? 14.484 15.93 17.156 1 98.81 393 ALA B O 1
ATOM 6520 N N . PHE B 1 394 ? 14.445 15.359 19.344 1 98.75 394 PHE B N 1
ATOM 6521 C CA . PHE B 1 394 ? 14.516 13.93 19.062 1 98.75 394 PHE B CA 1
ATOM 6522 C C . PHE B 1 394 ? 13.141 13.359 18.766 1 98.75 394 PHE B C 1
ATOM 6524 O O . PHE B 1 394 ? 12.523 12.727 19.625 1 98.75 394 PHE B O 1
ATOM 6531 N N . ASP B 1 395 ? 12.609 13.617 17.641 1 98.88 395 ASP B N 1
ATOM 6532 C CA . ASP B 1 395 ? 11.523 12.891 17 1 98.88 395 ASP B CA 1
ATOM 6533 C C . ASP B 1 395 ? 12.055 11.75 16.125 1 98.88 395 ASP B C 1
ATOM 6535 O O . ASP B 1 395 ? 12.617 11.984 15.062 1 98.88 395 ASP B O 1
ATOM 6539 N N . ALA B 1 396 ? 11.781 10.508 16.547 1 98.88 396 ALA B N 1
ATOM 6540 C CA . ALA B 1 396 ? 12.516 9.422 15.898 1 98.88 396 ALA B CA 1
ATOM 6541 C C . ALA B 1 396 ? 11.695 8.133 15.906 1 98.88 396 ALA B C 1
ATOM 6543 O O . ALA B 1 396 ? 10.82 7.945 16.75 1 98.88 396 ALA B O 1
ATOM 6544 N N . LEU B 1 397 ? 11.969 7.332 14.977 1 98.88 397 LEU B N 1
ATOM 6545 C CA . LEU B 1 397 ? 11.469 5.965 14.898 1 98.88 397 LEU B CA 1
ATOM 6546 C C . LEU B 1 397 ? 12.602 4.961 15.102 1 98.88 397 LEU B C 1
ATOM 6548 O O . LEU B 1 397 ? 13.602 4.984 14.375 1 98.88 397 LEU B O 1
ATOM 6552 N N . TRP B 1 398 ? 12.492 4.16 16.078 1 98.81 398 TRP B N 1
ATOM 6553 C CA . TRP B 1 398 ? 13.367 3.004 16.234 1 98.81 398 TRP B CA 1
ATOM 6554 C C . TRP B 1 398 ? 12.844 1.818 15.422 1 98.81 398 TRP B C 1
ATOM 6556 O O . TRP B 1 398 ? 11.953 1.094 15.883 1 98.81 398 TRP B O 1
ATOM 6566 N N . VAL B 1 399 ? 13.406 1.588 14.273 1 98.75 399 VAL B N 1
ATOM 6567 C CA . VAL B 1 399 ? 12.984 0.553 13.344 1 98.75 399 VAL B CA 1
ATOM 6568 C C . VAL B 1 399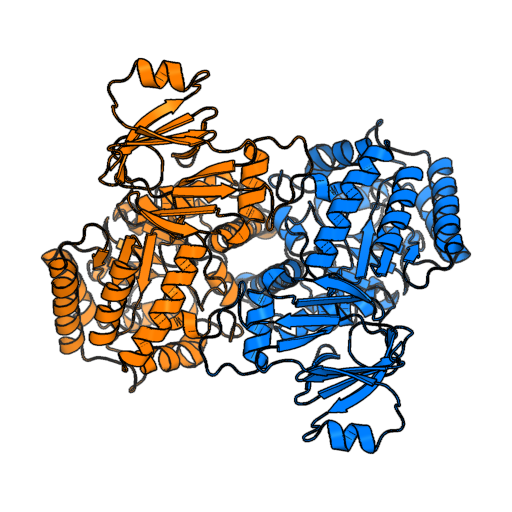 ? 13.672 -0.767 13.68 1 98.75 399 VAL B C 1
ATOM 6570 O O . VAL B 1 399 ? 14.883 -0.804 13.891 1 98.75 399 VAL B O 1
ATOM 6573 N N . ASP B 1 400 ? 12.938 -1.776 13.766 1 98.31 400 ASP B N 1
ATOM 6574 C CA . ASP B 1 400 ? 13.414 -3.127 14.031 1 98.31 400 ASP B CA 1
ATOM 6575 C C . ASP B 1 400 ? 12.977 -4.098 12.938 1 98.31 400 ASP B C 1
ATOM 6577 O O . ASP B 1 400 ? 11.789 -4.406 12.82 1 98.31 400 ASP B O 1
ATOM 6581 N N . LEU B 1 401 ? 13.906 -4.668 12.188 1 97.69 401 LEU B N 1
ATOM 6582 C CA . LEU B 1 401 ? 13.57 -5.535 11.07 1 97.69 401 LEU B CA 1
ATOM 6583 C C . LEU B 1 401 ? 13.711 -7.004 11.461 1 97.69 401 LEU B C 1
ATOM 6585 O O . LEU B 1 401 ? 13.625 -7.887 10.602 1 97.69 401 LEU B O 1
ATOM 6589 N N . GLN B 1 402 ? 14.055 -7.387 12.695 1 93.19 402 GLN B N 1
ATOM 6590 C CA . GLN B 1 402 ? 14.164 -8.766 13.164 1 93.19 402 GLN B CA 1
ATOM 6591 C C . GLN B 1 402 ? 12.789 -9.422 13.25 1 93.19 402 GLN B C 1
ATOM 6593 O O . GLN B 1 402 ? 12.68 -10.625 13.5 1 93.19 402 GLN B O 1
ATOM 6598 N N . GLY B 1 403 ? 11.844 -9.039 12.672 1 89.56 403 GLY B N 1
ATOM 6599 C CA . GLY B 1 403 ? 10.477 -9.531 12.633 1 89.56 403 GLY B CA 1
ATOM 6600 C C . GLY B 1 403 ? 9.516 -8.562 11.977 1 89.56 403 GLY B C 1
ATOM 6601 O O . GLY B 1 403 ? 9.93 -7.66 11.242 1 89.56 403 GLY B O 1
ATOM 6602 N N . GLY B 1 404 ? 8.297 -8.914 12.125 1 94.31 404 GLY B N 1
ATOM 6603 C CA . GLY B 1 404 ? 7.285 -8.023 11.57 1 94.31 404 GLY B CA 1
ATOM 6604 C C . GLY B 1 404 ? 6.984 -8.305 10.109 1 94.31 404 GLY B C 1
ATOM 6605 O O . GLY B 1 404 ? 6.961 -9.461 9.688 1 94.31 404 GLY B O 1
ATOM 6606 N N . SER B 1 405 ? 6.746 -7.246 9.375 1 96.88 405 SER B N 1
ATOM 6607 C CA . SER B 1 405 ? 6.211 -7.371 8.023 1 96.88 405 SER B CA 1
ATOM 6608 C C . SER B 1 405 ? 7.328 -7.441 6.988 1 96.88 405 SER B C 1
ATOM 6610 O O . SER B 1 405 ? 7.066 -7.609 5.797 1 96.88 405 SER B O 1
ATOM 6612 N N . VAL B 1 406 ? 8.609 -7.34 7.414 1 97.5 406 VAL B N 1
ATOM 6613 C CA . VAL B 1 406 ? 9.75 -7.359 6.504 1 97.5 406 VAL B CA 1
ATOM 6614 C C . VAL B 1 406 ? 10.594 -8.609 6.754 1 97.5 406 VAL B C 1
ATOM 6616 O O . VAL B 1 406 ? 10.914 -8.93 7.898 1 97.5 406 VAL B O 1
ATOM 6619 N N . ASP B 1 407 ? 10.898 -9.312 5.73 1 97.31 407 ASP B N 1
ATOM 6620 C CA . ASP B 1 407 ? 11.844 -10.422 5.836 1 97.31 407 ASP B CA 1
ATOM 6621 C C . ASP B 1 407 ? 13.219 -10.023 5.312 1 97.31 407 ASP B C 1
ATOM 6623 O O . ASP B 1 407 ? 13.344 -9.5 4.203 1 97.31 407 ASP B O 1
ATOM 6627 N N . LEU B 1 408 ? 14.18 -10.195 6.164 1 97.31 408 LEU B N 1
ATOM 6628 C CA . LEU B 1 408 ? 15.562 -10.109 5.707 1 97.31 408 LEU B CA 1
ATOM 6629 C C . LEU B 1 408 ? 16.062 -11.477 5.258 1 97.31 408 LEU B C 1
ATOM 6631 O O . LEU B 1 408 ? 15.883 -12.477 5.957 1 97.31 408 LEU B O 1
ATOM 6635 N N . MET B 1 409 ? 16.672 -11.586 4.07 1 96.38 409 MET B N 1
ATOM 6636 C CA . MET B 1 409 ? 17.016 -12.859 3.443 1 96.38 409 MET B CA 1
ATOM 6637 C C . MET B 1 409 ? 18.516 -13.117 3.533 1 96.38 409 MET B C 1
ATOM 6639 O O . MET B 1 409 ? 19 -14.188 3.164 1 96.38 409 MET B O 1
ATOM 6643 N N . GLY B 1 410 ? 19.281 -12.102 4.082 1 93.19 410 GLY B N 1
ATOM 6644 C CA . GLY B 1 410 ? 20.734 -12.211 4.199 1 93.19 410 GLY B CA 1
ATOM 6645 C C . GLY B 1 410 ? 21.484 -11.461 3.117 1 93.19 410 GLY B C 1
ATOM 6646 O O . GLY B 1 410 ? 21.125 -11.531 1.941 1 93.19 410 GLY B O 1
ATOM 6647 N N . GLY B 1 411 ? 22.438 -10.617 3.482 1 90.5 411 GLY B N 1
ATOM 6648 C CA . GLY B 1 411 ? 23.312 -9.945 2.529 1 90.5 411 GLY B CA 1
ATOM 6649 C C . GLY B 1 411 ? 22.828 -8.555 2.154 1 90.5 411 GLY B C 1
ATOM 6650 O O . GLY B 1 411 ? 23.5 -7.844 1.401 1 90.5 411 GLY B O 1
ATOM 6651 N N . GLU B 1 412 ? 21.703 -8.148 2.65 1 95.06 412 GLU B N 1
ATOM 6652 C CA . GLU B 1 412 ? 21.188 -6.82 2.318 1 95.06 412 GLU B CA 1
ATOM 6653 C C . GLU B 1 412 ? 22.109 -5.727 2.844 1 95.06 412 GLU B C 1
ATOM 6655 O O . GLU B 1 412 ? 22.641 -5.828 3.953 1 95.06 412 GLU B O 1
ATOM 6660 N N . THR B 1 413 ? 22.391 -4.73 2.016 1 94.81 413 THR B N 1
ATOM 6661 C CA . THR B 1 413 ? 23.016 -3.498 2.484 1 94.81 413 THR B CA 1
ATOM 6662 C C . THR B 1 413 ? 22.031 -2.691 3.344 1 94.81 413 THR B C 1
ATOM 6664 O O . THR B 1 413 ? 20.828 -2.961 3.348 1 94.81 413 THR B O 1
ATOM 6667 N N . MET B 1 414 ? 22.578 -1.735 4.074 1 95.19 414 MET B N 1
ATOM 6668 C CA . MET B 1 414 ? 21.719 -0.882 4.883 1 95.19 414 MET B CA 1
ATOM 6669 C C . MET B 1 414 ? 20.734 -0.11 4 1 95.19 414 MET B C 1
ATOM 6671 O O . MET B 1 414 ? 19.609 0.144 4.402 1 95.19 414 MET B O 1
ATOM 6675 N N . HIS B 1 415 ? 21.234 0.245 2.867 1 95.5 415 HIS B N 1
ATOM 6676 C CA . HIS B 1 415 ? 20.359 0.924 1.918 1 95.5 415 HIS B CA 1
ATOM 6677 C C . HIS B 1 415 ? 19.188 0.034 1.514 1 95.5 415 HIS B C 1
ATOM 6679 O O . HIS B 1 415 ? 18.047 0.496 1.44 1 95.5 415 HIS B O 1
ATOM 6685 N N . GLN B 1 416 ? 19.5 -1.222 1.239 1 96.38 416 GLN B N 1
ATOM 6686 C CA . GLN B 1 416 ? 18.453 -2.176 0.876 1 96.38 416 GLN B CA 1
ATOM 6687 C C . GLN B 1 416 ? 17.5 -2.43 2.049 1 96.38 416 GLN B C 1
ATOM 6689 O O . GLN B 1 416 ? 16.297 -2.602 1.854 1 96.38 416 GLN B O 1
ATOM 6694 N N . LYS B 1 417 ? 18.047 -2.479 3.27 1 97.44 417 LYS B N 1
ATOM 6695 C CA . LYS B 1 417 ? 17.219 -2.65 4.461 1 97.44 417 LYS B CA 1
ATOM 6696 C C . LYS B 1 417 ? 16.266 -1.483 4.633 1 97.44 417 LYS B C 1
ATOM 6698 O O . LYS B 1 417 ? 15.086 -1.685 4.957 1 97.44 417 LYS B O 1
ATOM 6703 N N . LEU B 1 418 ? 16.781 -0.27 4.355 1 98.06 418 LEU B N 1
ATOM 6704 C CA . LEU B 1 418 ? 15.914 0.902 4.402 1 98.06 418 LEU B CA 1
ATOM 6705 C C . LEU B 1 418 ? 14.805 0.802 3.357 1 98.06 418 LEU B C 1
ATOM 6707 O O . LEU B 1 418 ? 13.648 1.095 3.648 1 98.06 418 LEU B O 1
ATOM 6711 N N . GLU B 1 419 ? 15.164 0.379 2.16 1 98.19 419 GLU B N 1
ATOM 6712 C CA . GLU B 1 419 ? 14.172 0.237 1.1 1 98.19 419 GLU B CA 1
ATOM 6713 C C . GLU B 1 419 ? 13.094 -0.775 1.483 1 98.19 419 GLU B C 1
ATOM 6715 O O . GLU B 1 419 ? 11.898 -0.519 1.305 1 98.19 419 GLU B O 1
ATOM 6720 N N . LYS B 1 420 ? 13.562 -1.908 1.978 1 98.25 420 LYS B N 1
ATOM 6721 C CA . LYS B 1 420 ? 12.609 -2.93 2.408 1 98.25 420 LYS B CA 1
ATOM 6722 C C . LYS B 1 420 ? 11.664 -2.389 3.477 1 98.25 420 LYS B C 1
ATOM 6724 O O . LYS B 1 420 ? 10.484 -2.734 3.5 1 98.25 420 LYS B O 1
ATOM 6729 N N . PHE B 1 421 ? 12.188 -1.516 4.363 1 98.69 421 PHE B N 1
ATOM 6730 C CA . PHE B 1 421 ? 11.344 -0.891 5.379 1 98.69 421 PHE B CA 1
ATOM 6731 C C . PHE B 1 421 ? 10.336 0.057 4.738 1 98.69 421 PHE B C 1
ATOM 6733 O O . PHE B 1 421 ? 9.141 -0.002 5.039 1 98.69 421 PHE B O 1
ATOM 6740 N N . LEU B 1 422 ? 10.812 0.911 3.846 1 98.75 422 LEU B N 1
ATOM 6741 C CA . LEU B 1 422 ? 9.945 1.909 3.223 1 98.75 422 LEU B CA 1
ATOM 6742 C C . LEU B 1 422 ? 8.82 1.241 2.439 1 98.75 422 LEU B C 1
ATOM 6744 O O . LEU B 1 422 ? 7.684 1.72 2.447 1 98.75 422 LEU B O 1
ATOM 6748 N N . PHE B 1 423 ? 9.039 0.097 1.884 1 98.5 423 PHE B N 1
ATOM 6749 C CA . PHE B 1 423 ? 8.086 -0.448 0.921 1 98.5 423 PHE B CA 1
ATOM 6750 C C . PHE B 1 423 ? 7.273 -1.573 1.545 1 98.5 423 PHE B C 1
ATOM 6752 O O . PHE B 1 423 ? 6.168 -1.872 1.088 1 98.5 423 PHE B O 1
ATOM 6759 N N . ASN B 1 424 ? 7.793 -2.172 2.627 1 98.06 424 ASN B N 1
ATOM 6760 C CA . ASN B 1 424 ? 7.074 -3.311 3.188 1 98.06 424 ASN B CA 1
ATOM 6761 C C . ASN B 1 424 ? 6.914 -3.186 4.699 1 98.06 424 ASN B C 1
ATOM 6763 O O . ASN B 1 424 ? 6.277 -4.027 5.336 1 98.06 424 ASN B O 1
ATOM 6767 N N . GLY B 1 425 ? 7.52 -2.16 5.293 1 98.31 425 GLY B N 1
ATOM 6768 C CA . GLY B 1 425 ? 7.414 -1.971 6.73 1 98.31 425 GLY B CA 1
ATOM 6769 C C . GLY B 1 425 ? 6.016 -1.604 7.188 1 98.31 425 GLY B C 1
ATOM 6770 O O . GLY B 1 425 ? 5.16 -1.254 6.367 1 98.31 425 GLY B O 1
ATOM 6771 N N . SER B 1 426 ? 5.715 -1.733 8.438 1 97.56 426 SER B N 1
ATOM 6772 C CA . SER B 1 426 ? 4.477 -1.366 9.117 1 97.56 426 SER B CA 1
ATOM 6773 C C . SER B 1 426 ? 4.73 -1.018 10.578 1 97.56 426 SER B C 1
ATOM 6775 O O . SER B 1 426 ? 5.883 -0.887 11 1 97.56 426 SER B O 1
ATOM 6777 N N . ASP B 1 427 ? 3.621 -0.803 11.305 1 97.31 427 ASP B N 1
ATOM 6778 C CA . ASP B 1 427 ? 3.74 -0.542 12.734 1 97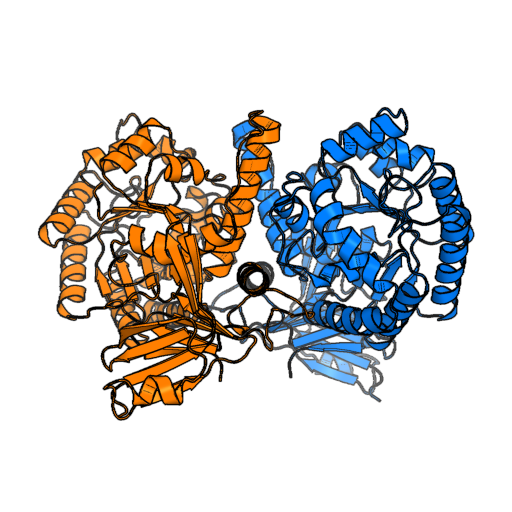.31 427 ASP B CA 1
ATOM 6779 C C . ASP B 1 427 ? 4.453 -1.689 13.445 1 97.31 427 ASP B C 1
ATOM 6781 O O . ASP B 1 427 ? 5.07 -1.49 14.5 1 97.31 427 ASP B O 1
ATOM 6785 N N . GLN B 1 428 ? 4.488 -2.881 12.805 1 96.81 428 GLN B N 1
ATOM 6786 C CA . GLN B 1 428 ? 5.125 -4.062 13.383 1 96.81 428 GLN B CA 1
ATOM 6787 C C . GLN B 1 428 ? 6.645 -3.906 13.414 1 96.81 428 GLN B C 1
ATOM 6789 O O . GLN B 1 428 ? 7.336 -4.664 14.094 1 96.81 428 GLN B O 1
ATOM 6794 N N . ASN B 1 429 ? 7.133 -2.934 12.688 1 98.25 429 ASN B N 1
ATOM 6795 C CA . ASN B 1 429 ? 8.578 -2.76 12.586 1 98.25 429 ASN B CA 1
ATOM 6796 C C . ASN B 1 429 ? 9.055 -1.56 13.398 1 98.25 429 ASN B C 1
ATOM 6798 O O . ASN B 1 429 ? 10.227 -1.199 13.352 1 98.25 429 ASN B O 1
ATOM 6802 N N . LEU B 1 430 ? 8.133 -0.925 14.094 1 98.38 430 LEU B N 1
ATOM 6803 C CA . LEU B 1 430 ? 8.484 0.225 14.914 1 98.38 430 LEU B CA 1
ATOM 6804 C C . LEU B 1 430 ? 8.57 -0.169 16.391 1 98.38 430 LEU B C 1
ATOM 6806 O O . LEU B 1 430 ? 7.547 -0.24 17.078 1 98.38 430 LEU B O 1
ATOM 6810 N N . LYS B 1 431 ? 9.75 -0.372 16.844 1 98 431 LYS B N 1
ATOM 6811 C CA . LYS B 1 431 ? 9.984 -0.756 18.234 1 98 431 LYS B CA 1
ATOM 6812 C C . LYS B 1 431 ? 9.586 0.367 19.188 1 98 431 LYS B C 1
ATOM 6814 O O . LYS B 1 431 ? 8.938 0.123 20.203 1 98 431 LYS B O 1
ATOM 6819 N N . HIS B 1 432 ? 10.023 1.632 18.875 1 98.25 432 HIS B N 1
ATOM 6820 C CA . HIS B 1 432 ? 9.664 2.82 19.641 1 98.25 432 HIS B CA 1
ATOM 6821 C C . HIS B 1 432 ? 9.445 4.02 18.719 1 98.25 432 HIS B C 1
ATOM 6823 O O . HIS B 1 432 ? 10.109 4.152 17.688 1 98.25 432 HIS B O 1
ATOM 6829 N N . VAL B 1 433 ? 8.492 4.797 19.094 1 98.81 433 VAL B N 1
ATOM 6830 C CA . VAL B 1 433 ? 8.242 6.086 18.453 1 98.81 433 VAL B CA 1
ATOM 6831 C C . VAL B 1 433 ? 8.445 7.215 19.469 1 98.81 433 VAL B C 1
ATOM 6833 O O . VAL B 1 433 ? 7.848 7.211 20.547 1 98.81 433 VAL B O 1
ATOM 6836 N N . TYR B 1 434 ? 9.289 8.141 19.125 1 98.81 434 TYR B N 1
ATOM 6837 C CA . TYR B 1 434 ? 9.625 9.227 20.031 1 98.81 434 TYR B CA 1
ATOM 6838 C C . TYR B 1 434 ? 9.18 10.57 19.469 1 98.81 434 TYR B C 1
ATOM 6840 O O . TYR B 1 434 ? 9.305 10.828 18.281 1 98.81 434 TYR B O 1
AT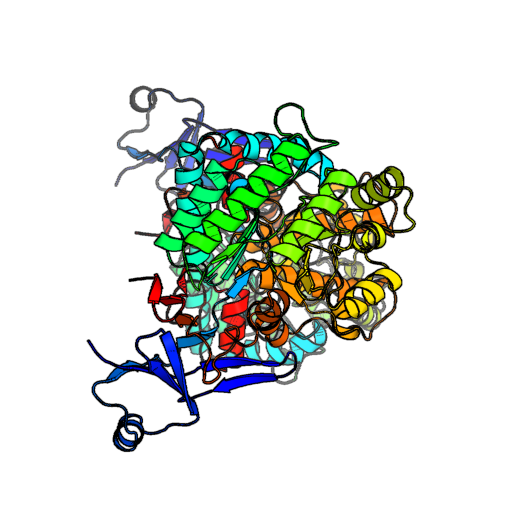OM 6848 N N . VAL B 1 435 ? 8.633 11.391 20.344 1 98.88 435 VAL B N 1
ATOM 6849 C CA . VAL B 1 435 ? 8.406 12.812 20.078 1 98.88 435 VAL B CA 1
ATOM 6850 C C . VAL B 1 435 ? 9.055 13.656 21.172 1 98.88 435 VAL B C 1
ATOM 6852 O O . VAL B 1 435 ? 8.734 13.492 22.344 1 98.88 435 VAL B O 1
ATOM 6855 N N . GLN B 1 436 ? 9.992 14.523 20.781 1 98.5 436 GLN B N 1
ATOM 6856 C CA . GLN B 1 436 ? 10.672 15.375 21.75 1 98.5 436 GLN B CA 1
ATOM 6857 C C . GLN B 1 436 ? 11.289 14.539 22.875 1 98.5 436 GLN B C 1
ATOM 6859 O O . GLN B 1 436 ? 11.211 14.914 24.047 1 98.5 436 GLN B O 1
ATOM 6864 N N . GLY B 1 437 ? 11.805 13.344 22.516 1 97.62 437 GLY B N 1
ATOM 6865 C CA . GLY B 1 437 ? 12.516 12.492 23.469 1 97.62 437 GLY B CA 1
ATOM 6866 C C . GLY B 1 437 ? 11.594 11.594 24.266 1 97.62 437 GLY B C 1
ATOM 6867 O O . GLY B 1 437 ? 12.055 10.656 24.922 1 97.62 437 GLY B O 1
ATOM 6868 N N . ARG B 1 438 ? 10.32 11.789 24.188 1 97.06 438 ARG B N 1
ATOM 6869 C CA . ARG B 1 438 ? 9.336 10.984 24.906 1 97.06 438 ARG B CA 1
ATOM 6870 C C . ARG B 1 438 ? 8.859 9.812 24.047 1 97.06 438 ARG B C 1
ATOM 6872 O O . ARG B 1 438 ? 8.492 9.992 22.875 1 97.06 438 ARG B O 1
ATOM 6879 N N . GLN B 1 439 ? 8.93 8.586 24.594 1 97.69 439 GLN B N 1
ATOM 6880 C CA . GLN B 1 439 ? 8.336 7.445 23.906 1 97.69 439 GLN B CA 1
ATOM 6881 C C . GLN B 1 439 ? 6.812 7.551 23.891 1 97.69 439 GLN B C 1
ATOM 6883 O O . GLN B 1 439 ? 6.172 7.496 24.938 1 97.69 439 GLN B O 1
ATOM 6888 N N . VAL B 1 440 ? 6.211 7.684 22.75 1 98.5 440 VAL B N 1
ATOM 6889 C CA . VAL B 1 440 ? 4.777 7.957 22.656 1 98.5 440 VAL B CA 1
ATOM 6890 C C . VAL B 1 440 ? 4.051 6.727 22.125 1 98.5 440 VAL B C 1
ATOM 6892 O O . VAL B 1 440 ? 2.822 6.637 22.203 1 98.5 440 VAL B O 1
ATOM 6895 N N . SER B 1 441 ? 4.754 5.797 21.484 1 97.25 441 SER B N 1
ATOM 6896 C CA . SER B 1 441 ? 4.207 4.555 20.953 1 97.25 441 SER B CA 1
ATOM 6897 C C . SER B 1 441 ? 5.297 3.504 20.781 1 97.25 441 SER B C 1
ATOM 6899 O O . SER B 1 441 ? 6.484 3.799 20.938 1 97.25 441 SER B O 1
ATOM 6901 N N . GLY B 1 442 ? 4.902 2.297 20.484 1 91.56 442 GLY B N 1
ATOM 6902 C CA . GLY B 1 442 ? 5.859 1.231 20.219 1 91.56 442 GLY B CA 1
ATOM 6903 C C . GLY B 1 442 ? 5.34 -0.142 20.609 1 91.56 442 GLY B C 1
ATOM 6904 O O . GLY B 1 442 ? 4.219 -0.273 21.094 1 91.56 442 GLY B O 1
ATOM 6905 N N . ARG B 1 443 ? 6.164 -1.132 20.172 1 83 443 ARG B N 1
ATOM 6906 C CA . ARG B 1 443 ? 5.828 -2.516 20.5 1 83 443 ARG B CA 1
ATOM 6907 C C . ARG B 1 443 ? 6.582 -2.99 21.734 1 83 443 ARG B C 1
ATOM 6909 O O . ARG B 1 443 ? 7.676 -2.502 22.031 1 83 443 ARG B O 1
ATOM 6916 N N . GLN B 1 444 ? 5.953 -3.723 22.672 1 66.19 444 GLN B N 1
ATOM 6917 C CA . GLN B 1 444 ? 6.637 -4.277 23.828 1 66.19 444 GLN B CA 1
ATOM 6918 C C . GLN B 1 444 ? 7.562 -5.422 23.438 1 66.19 444 GLN B C 1
ATOM 6920 O O . GLN B 1 444 ? 7.289 -6.137 22.469 1 66.19 444 GLN B O 1
#

Organism: NCBI:txid747725

Radius of gyration: 27.82 Å; Cα contacts (8 Å, |Δi|>4): 2174; chains: 2; bounding box: 68×78×74 Å

Solvent-accessible surface area (backbone atoms only — not comparable to full-atom values): 42866 Å² total; per-residue (Å²): 123,66,51,29,41,34,40,36,24,35,38,39,35,39,81,44,69,90,37,69,46,76,32,51,41,16,39,38,31,28,41,78,81,7,31,22,73,39,67,43,65,69,49,90,49,63,66,63,52,47,70,72,44,84,73,61,61,64,40,78,46,74,48,54,94,60,24,37,37,34,42,20,29,24,30,51,29,32,34,60,60,44,49,66,45,34,21,33,86,65,86,41,41,64,73,61,34,37,65,70,49,46,51,61,56,46,45,54,29,70,38,48,68,56,30,49,57,53,47,54,51,50,53,52,48,28,34,45,42,35,38,30,28,37,28,35,36,50,37,76,36,59,66,27,35,54,48,46,52,54,52,37,60,73,56,46,47,32,31,35,42,15,53,31,34,41,50,34,87,53,54,88,86,54,61,39,54,53,68,57,46,52,51,43,45,51,51,49,42,51,53,46,59,67,64,71,50,95,44,54,41,46,29,42,22,51,52,35,68,68,21,39,45,70,70,41,44,41,51,46,29,49,51,24,60,75,69,70,35,35,35,42,36,52,36,43,43,35,70,68,58,36,54,51,37,17,64,75,68,76,39,96,43,57,62,54,54,42,49,77,38,56,56,58,30,61,54,12,32,32,30,44,50,33,69,64,52,70,69,51,51,52,50,34,33,74,33,45,22,14,31,15,42,24,38,39,19,25,33,45,31,42,39,39,71,42,61,63,64,66,41,54,76,60,67,28,42,43,12,27,10,28,30,28,34,53,3,45,40,72,26,62,48,51,28,41,44,32,37,48,43,31,30,22,48,47,34,31,43,29,39,75,70,68,67,37,76,78,61,75,53,75,48,74,64,37,43,52,16,25,30,12,32,26,12,18,46,24,72,70,32,51,81,42,34,25,30,82,49,68,70,12,36,36,34,28,30,37,36,34,46,88,38,62,65,36,83,79,74,75,86,69,48,71,69,38,50,49,34,25,39,53,56,34,45,50,51,66,21,30,45,36,19,21,32,50,56,39,78,60,33,55,56,133,123,65,50,28,41,34,41,37,25,35,37,38,36,40,81,43,71,91,37,67,47,78,33,50,40,16,39,39,32,27,40,79,80,7,29,22,73,41,69,46,64,68,48,89,50,61,67,63,53,47,72,73,43,85,73,62,62,63,41,79,44,75,49,53,95,59,23,35,36,33,42,20,29,23,30,51,30,32,33,59,60,43,50,65,46,35,20,34,87,65,86,42,40,65,73,61,34,38,66,70,49,46,52,61,55,45,45,55,28,70,39,46,68,56,30,48,58,53,44,53,51,48,54,51,48,26,33,43,41,35,38,29,28,37,27,35,36,50,37,74,37,57,66,27,35,54,47,47,51,53,49,37,60,72,57,48,46,31,31,35,43,15,53,30,37,41,48,34,88,53,54,89,85,55,59,38,54,52,67,57,43,53,51,43,47,52,52,49,42,52,50,47,60,68,62,71,51,95,42,54,39,46,29,41,22,52,52,35,69,69,22,37,45,71,71,38,45,41,50,45,29,49,49,23,60,75,69,69,36,35,34,41,35,53,36,43,43,34,70,69,57,37,55,50,38,17,63,75,67,74,40,97,43,58,64,55,54,41,50,77,39,58,55,58,30,62,55,11,31,32,32,45,51,32,68,63,51,72,68,52,51,50,50,32,34,74,34,46,23,15,32,16,42,24,38,39,18,26,31,45,29,43,39,42,70,42,62,63,63,65,40,54,75,60,68,28,41,43,13,26,10,30,31,29,33,51,2,47,40,72,27,62,49,52,29,43,44,32,38,48,43,32,29,24,46,47,34,30,44,29,39,75,70,68,68,37,77,77,60,75,53,76,48,74,63,38,43,52,16,22,32,11,32,26,12,18,47,23,71,70,32,52,81,41,36,24,29,84,47,70,68,11,35,36,34,28,28,36,35,36,46,91,39,64,65,36,83,78,73,74,86,69,48,71,67,40,50,50,33,23,41,52,57,34,44,49,50,67,20,28,46,35,20,21,33,49,56,38,76,59,33,57,56,135

InterPro domains:
  IPR006680 Amidohydrolase-related [PF01979] (68-440)
  IPR011059 Metal-dependent hydrolase, composite domain superfamily [G3DSA:2.30.40.10] (7-439)
  IPR014311 Guanine deaminase [TIGR02967] (21-437)
  IPR032466 Metal-dependent hydrolase [SSF51556] (71-387)
  IPR051607 Metallo-dependent Hydrolases [PTHR11271] (2-443)

Secondary structure (DSSP, 8-state):
--SEEEEEEEEEEEEETTEEEEEEEEEEEE-TTSBEEEEE---S-HHHHHHTS---SEEEEE--TTEEEEEPEEEEEEETGGGGGTTS-TTS-HHHHIIIIIHHHHHGGGSHHHHHHHHHHHHHHHHHTTEEEEEEE--S-HHHHHHHHHHHHHHT-EEEEEEEE--SSS-TTS---HHHHHHHHHHHHHHHHHTT-SSEEEEEEE--GGGS-HHHHHHHHHHHHHHT--EEEEES--HHHHHHHHHHHT-SSHHHHHHHTT--STTEEEEE--S--HHHHHHHHHHT-EEEE-HHHHHHTT-----HHHHHHTT--EEE---BTTBS---HHHHHHHHHHHHHHHHHHHHHTS--TT--PPPHHHHHHHHTHHHHHHTT-TTTSSS--TTSB--EEEEE-SSTT----S---HHHHHHHHHHH--GGGEEEEEETTEEEEE--/--SEEEEEEEEEEEEETTEEEEEEEEEEEE-TTSBEEEEE---S-HHHHHHTS---SEEEEE--TTEEEEEPEEEEEEETGGGGGTTS--SS-HHHHIIIIIHHHHHGGGSHHHHHHHHHHHHHHHHHTTEEEEEEE--S-HHHHHHHHHHHHHHT-EEEEEEEE--SSS-TTS---HHHHHHHHHHHHHHHHHTT-SSEEEEEEE--GGGS-HHHHHHHHHHHHHHT--EEEEES--HHHHHHHHHHHT-SSHHHHHHHTT--STTEEEEE--S--HHHHHHHHHHT-EEEE-HHHHHHTT-----HHHHHHTT--EEE---BTTBS---HHHHHHHHHHHHHHHHHHHHHTS--TT--PPPHHHHHHHHTHHHHHHTT-TTTSSS--TTSB--EEEEE-SSTT----S---HHHHHHHHHHH--GGGEEEEEETTEEEEE--

Sequence (888 aa):
MSAYTVYYGTLIHSVSISQMDIVQNGVLIVNPQGVIVHVEKDVANLQEFLDSQSYKDVEVHKLGAEQFLVPGFVDTHAHAPQYMFAGSGMDLQLLEWLDTHVFPCESAFKSVDHASEAYQKVITRFLSNGTTTCSWFATIHLGACQKLVDIIQQLGQRAYVGKVNMDQNAPDYYIESTEASLADTRTFIEYVQSKQSDLITPVVTPRFAITCSTPLMKGLSQLATEYKVPIQTHLCENHDEIDFTCSLFKSKDYTSVYDDHQLLNENAYMAHCVHMTDDEIDLLAARKTGIAHCANSNFSLHSGVCDVRRFLAKGVKVGLGTDVAGGFAPSMLDAVRSTFFASKTQKIMHRDILKNKDYVPLSPSELLFLATLGGAQVLGLQDKIGNFEKGKAFDALWVDLQGGSVDLMGGETMHQKLEKFLFNGSDQNLKHVYVQGRQVSGRQMSAYTVYYGTLIHSVSISQMDIVQNGVLIVNPQGVIVHVEKDVANLQEFLDSQSYKDVEVHKLGAEQFLVPGFVDTHAHAPQYMFAGSGMDLQLLEWLDTHVFPCESAFKSVDHASEAYQKVITRFLSNGTTTCSWFATIHLGACQKLVDIIQQLGQRAYVGKVNMDQNAPDYYIESTEASLADTRTFIEYVQSKQSDLITPVVTPRFAITCSTPLMKGLSQLATEYKVPIQTHLCENHDEIDFTCSLFKSKDYTSVYDDHQLLNENAYMAHCVHMTDDEIDLLAARKTGIAHCANSNFSLHSGVCDVRRFLAKGVKVGLGTDVAGGFAPSMLDAVRSTFFASKTQKIMHRDILKNKDYVPLSPSELLFLATLGGAQVLGLQDKIGNFEKGKAFDALWVDLQGGSVDLMGGETMHQKLEKFLFNGSDQNLKHVYVQGRQVSGRQ